Protein 2DO5 (pdb70)

GO terms:
  GO:0005681 spliceosomal complex (C, IDA)
  GO:0000398 mRNA splicing, via spliceosome (P, IC)
  GO:0005634 nucleus (C, IDA)
  GO:0005684 U2-type spliceosomal complex (C, IDA)
  GO:0005689 U12-type spliceosomal complex (C, IDA)
  GO:0071005 U2-type precatalytic spliceosome (C, IDA)
  GO:0071013 catalytic step 2 spliceosome (C, IDA)
  GO:0000398 mRNA splicing, via spliceosome (P, IDA)
  GO:0005634 nucleus (C, EXP)
  GO:0016607 nuclear speck (C, EXP)
  GO:0005515 protein binding (F, IPI)
  GO:0005681 spliceosomal complex (C, TAS)
  GO:0006397 mRNA processing (P, TAS)
  GO:0008380 RNA splicing (P, TAS)
  GO:0005654 nucleoplasm (C, TAS)
  GO:0016607 nuclear speck (C, IDA)
  GO:0003723 RNA binding (F, HDA)

Solvent-accessible surface area: 4590 Å² total; per-residue (Å²): 140,110,120,74,110,121,48,26,46,95,14,46,50,137,55,0,54,56,43,1,55,125,71,69,21,78,70,146,53,116,154,136,104,3,23,104,87,0,71,50,64,20,195,147,77,55,106,109,20,98,125,57,120,41,122,98,124,129

Radius of gyration: 12.17 Å; Cα contacts (8 Å, |Δi|>4): 30; chains: 1; bounding box: 21×37×29 Å

Structure (mmCIF, N/CA/C/O backbone):
data_2DO5
#
_entry.id   2DO5
#
loop_
_atom_site.group_PDB
_atom_site.id
_atom_site.type_symbol
_atom_site.label_atom_id
_atom_site.label_alt_id
_atom_site.label_comp_id
_atom_site.label_asym_id
_atom_site.label_entity_id
_atom_site.label_seq_id
_atom_site.pdbx_PDB_ins_code
_atom_site.Cartn_x
_atom_site.Cartn_y
_atom_site.Cartn_z
_atom_site.occupancy
_atom_site.B_iso_or_equiv
_atom_site.auth_seq_id
_atom_site.auth_comp_id
_atom_site.auth_asym_id
_atom_site.auth_atom_id
_atom_site.pdbx_PDB_model_num
ATOM 1 N N . GLY A 1 1 ? 1.878 29.431 -6.797 1.00 0.00 -6 GLY A N 1
ATOM 2 C CA . GLY A 1 1 ? 2.353 28.469 -7.775 1.00 0.00 -6 GLY A CA 1
ATOM 3 C C . GLY A 1 1 ? 3.162 27.352 -7.146 1.00 0.00 -6 GLY A C 1
ATOM 4 O O . GLY A 1 1 ? 4.327 27.541 -6.797 1.00 0.00 -6 GLY A O 1
ATOM 8 N N . SER A 1 2 ? 2.542 26.186 -6.998 1.00 0.00 -5 SER A N 1
ATOM 9 C CA . SER A 1 2 ? 3.209 25.036 -6.400 1.00 0.00 -5 SER A CA 1
ATOM 10 C C . SER A 1 2 ? 3.176 23.837 -7.344 1.00 0.00 -5 SER A C 1
ATOM 11 O O . SER A 1 2 ? 2.160 23.565 -7.983 1.00 0.00 -5 SER A O 1
ATOM 19 N N . SER A 1 3 ? 4.295 23.125 -7.425 1.00 0.00 -4 SER A N 1
ATOM 20 C CA . SER A 1 3 ? 4.396 21.957 -8.293 1.00 0.00 -4 SER A CA 1
ATOM 21 C C . SER A 1 3 ? 3.637 20.773 -7.702 1.00 0.00 -4 SER A C 1
ATOM 22 O O . SER A 1 3 ? 4.220 19.916 -7.040 1.00 0.00 -4 SER A O 1
ATOM 30 N N . GLY A 1 4 ? 2.331 20.734 -7.948 1.00 0.00 -3 GLY A N 1
ATOM 31 C CA . GLY A 1 4 ? 1.512 19.652 -7.433 1.00 0.00 -3 GLY A CA 1
ATOM 32 C C . GLY A 1 4 ? 1.307 18.546 -8.450 1.00 0.00 -3 GLY A C 1
ATOM 33 O O . GLY A 1 4 ? 0.740 18.773 -9.518 1.00 0.00 -3 GLY A O 1
ATOM 37 N N . SER A 1 5 ? 1.772 17.346 -8.118 1.00 0.00 -2 SER A N 1
ATOM 38 C CA . SER A 1 5 ? 1.642 16.201 -9.012 1.00 0.00 -2 SER A CA 1
ATOM 39 C C . SER A 1 5 ? 0.977 15.027 -8.299 1.00 0.00 -2 SER A C 1
ATOM 40 O O . SER A 1 5 ? 1.194 14.807 -7.108 1.00 0.00 -2 SER A O 1
ATOM 48 N N . SER A 1 6 ? 0.166 14.277 -9.038 1.00 0.00 -1 SER A N 1
ATOM 49 C CA . SER A 1 6 ? -0.534 13.127 -8.477 1.00 0.00 -1 SER A CA 1
ATOM 50 C C . SER A 1 6 ? 0.396 11.922 -8.373 1.00 0.00 -1 SER A C 1
ATOM 51 O O . SER A 1 6 ? 1.482 11.910 -8.951 1.00 0.00 -1 SER A O 1
ATOM 59 N N . GLY A 1 7 ? -0.040 10.909 -7.631 1.00 0.00 0 GLY A N 1
ATOM 60 C CA . GLY A 1 7 ? 0.765 9.713 -7.463 1.00 0.00 0 GLY A CA 1
ATOM 61 C C . GLY A 1 7 ? 0.792 9.229 -6.027 1.00 0.00 0 GLY A C 1
ATOM 62 O O . GLY A 1 7 ? 0.709 10.027 -5.094 1.00 0.00 0 GLY A O 1
ATOM 66 N N . TYR A 1 8 ? 0.906 7.917 -5.849 1.00 0.00 1 TYR A N 1
ATOM 67 C CA . TYR A 1 8 ? 0.940 7.328 -4.516 1.00 0.00 1 TYR A CA 1
ATOM 68 C C . TYR A 1 8 ? 2.373 7.028 -4.088 1.00 0.00 1 TYR A C 1
ATOM 69 O O . TYR A 1 8 ? 2.655 5.977 -3.514 1.00 0.00 1 TYR A O 1
ATOM 87 N N . GLY A 1 9 ? 3.276 7.962 -4.372 1.00 0.00 2 GLY A N 1
ATOM 88 C CA . GLY A 1 9 ? 4.670 7.781 -4.011 1.00 0.00 2 GLY A CA 1
ATOM 89 C C . GLY A 1 9 ? 4.995 8.359 -2.647 1.00 0.00 2 GLY A C 1
ATOM 90 O O . GLY A 1 9 ? 5.461 7.646 -1.759 1.00 0.00 2 GLY A O 1
ATOM 94 N N . ALA A 1 10 ? 4.749 9.654 -2.482 1.00 0.00 3 ALA A N 1
ATOM 95 C CA . ALA A 1 10 ? 5.018 10.327 -1.217 1.00 0.00 3 ALA A CA 1
ATOM 96 C C . ALA A 1 10 ? 4.634 9.446 -0.034 1.00 0.00 3 ALA A C 1
ATOM 97 O O . ALA A 1 10 ? 5.305 9.450 0.999 1.00 0.00 3 ALA A O 1
ATOM 104 N N . TRP A 1 11 ? 3.552 8.692 -0.190 1.00 0.00 4 TRP A N 1
ATOM 105 C CA . TRP A 1 11 ? 3.079 7.806 0.867 1.00 0.00 4 TRP A CA 1
ATOM 106 C C . TRP A 1 11 ? 4.228 6.990 1.448 1.00 0.00 4 TRP A C 1
ATOM 107 O O . TRP A 1 11 ? 5.352 7.039 0.948 1.00 0.00 4 TRP A O 1
ATOM 128 N N . ALA A 1 12 ? 3.940 6.239 2.506 1.00 0.00 5 ALA A N 1
ATOM 129 C CA . ALA A 1 12 ? 4.949 5.411 3.154 1.00 0.00 5 ALA A CA 1
ATOM 130 C C . ALA A 1 12 ? 4.508 3.952 3.210 1.00 0.00 5 ALA A C 1
ATOM 131 O O . ALA A 1 12 ? 3.317 3.657 3.295 1.00 0.00 5 ALA A O 1
ATOM 138 N N . ALA A 1 13 ? 5.477 3.043 3.162 1.00 0.00 6 ALA A N 1
ATOM 139 C CA . ALA A 1 13 ? 5.189 1.616 3.209 1.00 0.00 6 ALA A CA 1
ATOM 140 C C . ALA A 1 13 ? 4.031 1.321 4.156 1.00 0.00 6 ALA A C 1
ATOM 141 O O . ALA A 1 13 ? 3.116 0.570 3.817 1.00 0.00 6 ALA A O 1
ATOM 148 N N . GLN A 1 14 ? 4.078 1.915 5.344 1.00 0.00 7 GLN A N 1
ATOM 149 C CA . GLN A 1 14 ? 3.032 1.714 6.340 1.00 0.00 7 GLN A CA 1
ATOM 150 C C . GLN A 1 14 ? 1.678 2.170 5.808 1.00 0.00 7 GLN A C 1
ATOM 151 O O . GLN A 1 14 ? 0.706 1.415 5.829 1.00 0.00 7 GLN A O 1
ATOM 165 N N . GLU A 1 15 ? 1.622 3.410 5.331 1.00 0.00 8 GLU A N 1
ATOM 166 C CA . GLU A 1 15 ? 0.386 3.966 4.794 1.00 0.00 8 GLU A CA 1
ATOM 167 C C . GLU A 1 15 ? -0.178 3.075 3.691 1.00 0.00 8 GLU A C 1
ATOM 168 O O . GLU A 1 15 ? -1.286 2.550 3.807 1.00 0.00 8 GLU A O 1
ATOM 180 N N . LEU A 1 16 ? 0.592 2.910 2.621 1.00 0.00 9 LEU A N 1
ATOM 181 C CA . LEU A 1 16 ? 0.171 2.083 1.495 1.00 0.00 9 LEU A CA 1
ATOM 182 C C . LEU A 1 16 ? -0.343 0.729 1.976 1.00 0.00 9 LEU A C 1
ATOM 183 O O . LEU A 1 16 ? -1.448 0.315 1.627 1.00 0.00 9 LEU A O 1
ATOM 199 N N . GLN A 1 17 ? 0.466 0.047 2.780 1.00 0.00 10 GLN A N 1
ATOM 200 C CA . GLN A 1 17 ? 0.092 -1.259 3.310 1.00 0.00 10 GLN A CA 1
ATOM 201 C C . GLN A 1 17 ? -1.244 -1.188 4.041 1.00 0.00 10 GLN A C 1
ATOM 202 O O . GLN A 1 17 ? -2.118 -2.031 3.842 1.00 0.00 10 GLN A O 1
ATOM 216 N N . ALA A 1 18 ? -1.395 -0.176 4.890 1.00 0.00 11 ALA A N 1
ATOM 217 C CA . ALA A 1 18 ? -2.625 0.007 5.650 1.00 0.00 11 ALA A CA 1
ATOM 218 C C . ALA A 1 18 ? -3.846 -0.030 4.737 1.00 0.00 11 ALA A C 1
ATOM 219 O O . ALA A 1 18 ? -4.724 -0.880 4.890 1.00 0.00 11 ALA A O 1
ATOM 226 N N . LYS A 1 19 ? -3.896 0.897 3.786 1.00 0.00 12 LYS A N 1
ATOM 227 C CA . LYS A 1 19 ? -5.008 0.971 2.847 1.00 0.00 12 LYS A CA 1
ATOM 228 C C . LYS A 1 19 ? -5.296 -0.396 2.235 1.00 0.00 12 LYS A C 1
ATOM 229 O O . LYS A 1 19 ? -6.376 -0.957 2.423 1.00 0.00 12 LYS A O 1
ATOM 248 N N . LEU A 1 20 ? -4.323 -0.928 1.503 1.00 0.00 13 LEU A N 1
ATOM 249 C CA . LEU A 1 20 ? -4.471 -2.231 0.865 1.00 0.00 13 LEU A CA 1
ATOM 250 C C . LEU A 1 20 ? -5.224 -3.199 1.772 1.00 0.00 13 LEU A C 1
ATOM 251 O O . LEU A 1 20 ? -6.280 -3.715 1.406 1.00 0.00 13 LEU A O 1
ATOM 267 N N . ALA A 1 21 ? -4.674 -3.440 2.957 1.00 0.00 14 ALA A N 1
ATOM 268 C CA . ALA A 1 21 ? -5.296 -4.343 3.918 1.00 0.00 14 ALA A CA 1
ATOM 269 C C . ALA A 1 21 ? -6.679 -3.845 4.324 1.00 0.00 14 ALA A C 1
ATOM 270 O O . ALA A 1 21 ? -7.556 -4.636 4.668 1.00 0.00 14 ALA A O 1
ATOM 277 N N . GLU A 1 22 ? -6.865 -2.529 4.282 1.00 0.00 15 GLU A N 1
ATOM 278 C CA . GLU A 1 22 ? -8.141 -1.927 4.648 1.00 0.00 15 GLU A CA 1
ATOM 279 C C . GLU A 1 22 ? -9.246 -2.372 3.693 1.00 0.00 15 GLU A C 1
ATOM 280 O O . GLU A 1 22 ? -10.357 -2.690 4.118 1.00 0.00 15 GLU A O 1
ATOM 292 N N . ILE A 1 23 ? -8.932 -2.390 2.402 1.00 0.00 16 ILE A N 1
ATOM 293 C CA . ILE A 1 23 ? -9.897 -2.795 1.388 1.00 0.00 16 ILE A CA 1
ATOM 294 C C . ILE A 1 23 ? -9.974 -4.314 1.279 1.00 0.00 16 ILE A C 1
ATOM 295 O O . ILE A 1 23 ? -10.786 -4.853 0.528 1.00 0.00 16 ILE A O 1
ATOM 311 N N . GLY A 1 24 ? -9.124 -5.001 2.036 1.00 0.00 17 GLY A N 1
ATOM 312 C CA . GLY A 1 24 ? -9.113 -6.452 2.012 1.00 0.00 17 GLY A CA 1
ATOM 313 C C . GLY A 1 24 ? -8.117 -7.008 1.013 1.00 0.00 17 GLY A C 1
ATOM 314 O O . GLY A 1 24 ? -8.300 -8.106 0.490 1.00 0.00 17 GLY A O 1
ATOM 318 N N . ALA A 1 25 ? -7.061 -6.246 0.747 1.00 0.00 18 ALA A N 1
ATOM 319 C CA . ALA A 1 25 ? -6.032 -6.669 -0.195 1.00 0.00 18 ALA A CA 1
ATOM 320 C C . ALA A 1 25 ? -4.750 -7.063 0.532 1.00 0.00 18 ALA A C 1
ATOM 321 O O . ALA A 1 25 ? -4.440 -6.557 1.611 1.00 0.00 18 ALA A O 1
ATOM 328 N N . PRO A 1 26 ? -3.987 -7.986 -0.071 1.00 0.00 19 PRO A N 1
ATOM 329 C CA . PRO A 1 26 ? -2.726 -8.468 0.502 1.00 0.00 19 PRO A CA 1
ATOM 330 C C . PRO A 1 26 ? -1.634 -7.405 0.474 1.00 0.00 19 PRO A C 1
ATOM 331 O O . PRO A 1 26 ? -1.362 -6.807 -0.568 1.00 0.00 19 PRO A O 1
ATOM 342 N N . ILE A 1 27 ? -1.009 -7.174 1.624 1.00 0.00 20 ILE A N 1
ATOM 343 C CA . ILE A 1 27 ? 0.055 -6.184 1.729 1.00 0.00 20 ILE A CA 1
ATOM 344 C C . ILE A 1 27 ? 1.426 -6.829 1.552 1.00 0.00 20 ILE A C 1
ATOM 345 O O . ILE A 1 27 ? 2.388 -6.457 2.222 1.00 0.00 20 ILE A O 1
ATOM 361 N N . GLN A 1 28 ? 1.505 -7.796 0.644 1.00 0.00 21 GLN A N 1
ATOM 362 C CA . GLN A 1 28 ? 2.759 -8.492 0.377 1.00 0.00 21 GLN A CA 1
ATOM 363 C C . GLN A 1 28 ? 3.453 -7.912 -0.851 1.00 0.00 21 GLN A C 1
ATOM 364 O O . GLN A 1 28 ? 2.806 -7.584 -1.845 1.00 0.00 21 GLN A O 1
ATOM 378 N N . GLY A 1 29 ? 4.775 -7.790 -0.775 1.00 0.00 22 GLY A N 1
ATOM 379 C CA . GLY A 1 29 ? 5.534 -7.249 -1.887 1.00 0.00 22 GLY A CA 1
ATOM 380 C C . GLY A 1 29 ? 6.346 -6.030 -1.497 1.00 0.00 22 GLY A C 1
ATOM 381 O O . GLY A 1 29 ? 6.327 -5.607 -0.342 1.00 0.00 22 GLY A O 1
ATOM 385 N N . ASN A 1 30 ? 7.063 -5.464 -2.463 1.00 0.00 23 ASN A N 1
ATOM 386 C CA . ASN A 1 30 ? 7.887 -4.287 -2.213 1.00 0.00 23 ASN A CA 1
ATOM 387 C C . ASN A 1 30 ? 7.080 -3.007 -2.407 1.00 0.00 23 ASN A C 1
ATOM 388 O O . ASN A 1 30 ? 5.968 -3.036 -2.935 1.00 0.00 23 ASN A O 1
ATOM 399 N N . ARG A 1 31 ? 7.648 -1.885 -1.977 1.00 0.00 24 ARG A N 1
ATOM 400 C CA . ARG A 1 31 ? 6.982 -0.595 -2.102 1.00 0.00 24 ARG A CA 1
ATOM 401 C C . ARG A 1 31 ? 6.343 -0.444 -3.480 1.00 0.00 24 ARG A C 1
ATOM 402 O O . ARG A 1 31 ? 5.145 -0.191 -3.594 1.00 0.00 24 ARG A O 1
ATOM 423 N N . GLU A 1 32 ? 7.153 -0.602 -4.523 1.00 0.00 25 GLU A N 1
ATOM 424 C CA . GLU A 1 32 ? 6.666 -0.482 -5.892 1.00 0.00 25 GLU A CA 1
ATOM 425 C C . GLU A 1 32 ? 5.406 -1.318 -6.097 1.00 0.00 25 GLU A C 1
ATOM 426 O O . GLU A 1 32 ? 4.364 -0.799 -6.496 1.00 0.00 25 GLU A O 1
ATOM 438 N N . GLU A 1 33 ? 5.511 -2.614 -5.821 1.00 0.00 26 GLU A N 1
ATOM 439 C CA . GLU A 1 33 ? 4.380 -3.522 -5.976 1.00 0.00 26 GLU A CA 1
ATOM 440 C C . GLU A 1 33 ? 3.120 -2.933 -5.349 1.00 0.00 26 GLU A C 1
ATOM 441 O O . GLU A 1 33 ? 2.052 -2.928 -5.962 1.00 0.00 26 GLU A O 1
ATOM 453 N N . LEU A 1 34 ? 3.252 -2.437 -4.124 1.00 0.00 27 LEU A N 1
ATOM 454 C CA . LEU A 1 34 ? 2.125 -1.845 -3.412 1.00 0.00 27 LEU A CA 1
ATOM 455 C C . LEU A 1 34 ? 1.588 -0.627 -4.157 1.00 0.00 27 LEU A C 1
ATOM 456 O O . LEU A 1 34 ? 0.390 -0.523 -4.417 1.00 0.00 27 LEU A O 1
ATOM 472 N N . VAL A 1 35 ? 2.485 0.292 -4.500 1.00 0.00 28 VAL A N 1
ATOM 473 C CA . VAL A 1 35 ? 2.103 1.501 -5.219 1.00 0.00 28 VAL A CA 1
ATOM 474 C C . VAL A 1 35 ? 1.309 1.166 -6.477 1.00 0.00 28 VAL A C 1
ATOM 475 O O . VAL A 1 35 ? 0.176 1.614 -6.644 1.00 0.00 28 VAL A O 1
ATOM 488 N N . GLU A 1 36 ? 1.913 0.374 -7.358 1.00 0.00 29 GLU A N 1
ATOM 489 C CA . GLU A 1 36 ? 1.261 -0.021 -8.601 1.00 0.00 29 GLU A CA 1
ATOM 490 C C . GLU A 1 36 ? -0.139 -0.565 -8.332 1.00 0.00 29 GLU A C 1
ATOM 491 O O . GLU A 1 36 ? -1.091 -0.236 -9.040 1.00 0.00 29 GLU A O 1
ATOM 503 N N . ARG A 1 37 ? -0.256 -1.400 -7.305 1.00 0.00 30 ARG A N 1
ATOM 504 C CA . ARG A 1 37 ? -1.538 -1.992 -6.943 1.00 0.00 30 ARG A CA 1
ATOM 505 C C . ARG A 1 37 ? -2.603 -0.914 -6.766 1.00 0.00 30 ARG A C 1
ATOM 506 O O . ARG A 1 37 ? -3.592 -0.877 -7.499 1.00 0.00 30 ARG A O 1
ATOM 527 N N . LEU A 1 38 ? -2.395 -0.039 -5.788 1.00 0.00 31 LEU A N 1
ATOM 528 C CA . LEU A 1 38 ? -3.338 1.040 -5.514 1.00 0.00 31 LEU A CA 1
ATOM 529 C C . LEU A 1 38 ? -3.710 1.777 -6.796 1.00 0.00 31 LEU A C 1
ATOM 530 O O . LEU A 1 38 ? -4.882 2.068 -7.037 1.00 0.00 31 LEU A O 1
ATOM 546 N N . GLN A 1 39 ? -2.707 2.073 -7.616 1.00 0.00 32 GLN A N 1
ATOM 547 C CA . GLN A 1 39 ? -2.930 2.774 -8.874 1.00 0.00 32 GLN A CA 1
ATOM 548 C C . GLN A 1 39 ? -3.868 1.982 -9.779 1.00 0.00 32 GLN A C 1
ATOM 549 O O . GLN A 1 39 ? -4.771 2.545 -10.399 1.00 0.00 32 GLN A O 1
ATOM 563 N N . SER A 1 40 ? -3.649 0.673 -9.851 1.00 0.00 33 SER A N 1
ATOM 564 C CA . SER A 1 40 ? -4.472 -0.196 -10.684 1.00 0.00 33 SER A CA 1
ATOM 565 C C . SER A 1 40 ? -5.904 -0.252 -10.160 1.00 0.00 33 SER A C 1
ATOM 566 O O . SER A 1 40 ? -6.862 -0.148 -10.927 1.00 0.00 33 SER A O 1
ATOM 574 N N . TYR A 1 41 ? -6.042 -0.417 -8.849 1.00 0.00 34 TYR A N 1
ATOM 575 C CA . TYR A 1 41 ? -7.356 -0.490 -8.222 1.00 0.00 34 TYR A CA 1
ATOM 576 C C . TYR A 1 41 ? -8.187 0.746 -8.552 1.00 0.00 34 TYR A C 1
ATOM 577 O O . TYR A 1 41 ? -9.248 0.650 -9.170 1.00 0.00 34 TYR A O 1
ATOM 595 N N . THR A 1 42 ? -7.696 1.910 -8.136 1.00 0.00 35 THR A N 1
ATOM 596 C CA . THR A 1 42 ? -8.391 3.166 -8.386 1.00 0.00 35 THR A CA 1
ATOM 597 C C . THR A 1 42 ? -8.752 3.311 -9.860 1.00 0.00 35 THR A C 1
ATOM 598 O O . THR A 1 42 ? -9.852 3.749 -10.199 1.00 0.00 35 THR A O 1
ATOM 609 N N . ARG A 1 43 ? -7.820 2.940 -10.732 1.00 0.00 36 ARG A N 1
ATOM 610 C CA . ARG A 1 43 ? -8.041 3.030 -12.170 1.00 0.00 36 ARG A CA 1
ATOM 611 C C . ARG A 1 43 ? -9.190 2.124 -12.601 1.00 0.00 36 ARG A C 1
ATOM 612 O O . ARG A 1 43 ? -10.051 2.527 -13.383 1.00 0.00 36 ARG A O 1
ATOM 633 N N . GLN A 1 44 ? -9.196 0.898 -12.086 1.00 0.00 37 GLN A N 1
ATOM 634 C CA . GLN A 1 44 ? -10.239 -0.065 -12.419 1.00 0.00 37 GLN A CA 1
ATOM 635 C C . GLN A 1 44 ? -11.570 0.335 -11.791 1.00 0.00 37 GLN A C 1
ATOM 636 O O . GLN A 1 44 ? -12.528 0.662 -12.493 1.00 0.00 37 GLN A O 1
ATOM 650 N N . THR A 1 45 ? -11.624 0.306 -10.463 1.00 0.00 38 THR A N 1
ATOM 651 C CA . THR A 1 45 ? -12.838 0.664 -9.739 1.00 0.00 38 THR A CA 1
ATOM 652 C C . THR A 1 45 ? -13.258 2.097 -10.045 1.00 0.00 38 THR A C 1
ATOM 653 O O . THR A 1 45 ? -14.406 2.354 -10.403 1.00 0.00 38 THR A O 1
ATOM 664 N N . GLY A 1 46 ? -12.319 3.027 -9.901 1.00 0.00 39 GLY A N 1
ATOM 665 C CA . GLY A 1 46 ? -12.612 4.424 -10.167 1.00 0.00 39 GLY A CA 1
ATOM 666 C C . GLY A 1 46 ? -12.895 5.208 -8.901 1.00 0.00 39 GLY A C 1
ATOM 667 O O . GLY A 1 46 ? -13.613 6.207 -8.929 1.00 0.00 39 GLY A O 1
ATOM 671 N N . ILE A 1 47 ? -12.331 4.753 -7.787 1.00 0.00 40 ILE A N 1
ATOM 672 C CA . ILE A 1 47 ? -12.526 5.419 -6.505 1.00 0.00 40 ILE A CA 1
ATOM 673 C C . ILE A 1 47 ? -11.201 5.908 -5.931 1.00 0.00 40 ILE A C 1
ATOM 674 O O . ILE A 1 47 ? -10.501 5.169 -5.240 1.00 0.00 40 ILE A O 1
ATOM 690 N N . VAL A 1 48 ? -10.863 7.161 -6.222 1.00 0.00 41 VAL A N 1
ATOM 691 C CA . VAL A 1 48 ? -9.623 7.751 -5.733 1.00 0.00 41 VAL A CA 1
ATOM 692 C C . VAL A 1 48 ? -9.547 7.690 -4.211 1.00 0.00 41 VAL A C 1
ATOM 693 O O . VAL A 1 48 ? -10.552 7.870 -3.521 1.00 0.00 41 VAL A O 1
ATOM 706 N N . LEU A 1 49 ? -8.351 7.435 -3.693 1.00 0.00 42 LEU A N 1
ATOM 707 C CA . LEU A 1 49 ? -8.144 7.350 -2.252 1.00 0.00 42 LEU A CA 1
ATOM 708 C C . LEU A 1 49 ? -7.415 8.586 -1.733 1.00 0.00 42 LEU A C 1
ATOM 709 O O . LEU A 1 49 ? -6.795 9.320 -2.501 1.00 0.00 42 LEU A O 1
ATOM 725 N N . ASN A 1 50 ? -7.492 8.807 -0.425 1.00 0.00 43 ASN A N 1
ATOM 726 C CA . ASN A 1 50 ? -6.838 9.952 0.197 1.00 0.00 43 ASN A CA 1
ATOM 727 C C . ASN A 1 50 ? -6.029 9.521 1.416 1.00 0.00 43 ASN A C 1
ATOM 728 O O . ASN A 1 50 ? -6.455 8.658 2.183 1.00 0.00 43 ASN A O 1
ATOM 739 N N . ARG A 1 51 ? -4.859 10.129 1.588 1.00 0.00 44 ARG A N 1
ATOM 740 C CA . ARG A 1 51 ? -3.989 9.807 2.713 1.00 0.00 44 ARG A CA 1
ATOM 741 C C . ARG A 1 51 ? -4.798 9.644 3.996 1.00 0.00 44 ARG A C 1
ATOM 742 O O . ARG A 1 51 ? -5.797 10.328 4.220 1.00 0.00 44 ARG A O 1
ATOM 763 N N . PRO A 1 52 ? -4.358 8.717 4.860 1.00 0.00 45 PRO A N 1
ATOM 764 C CA . PRO A 1 52 ? -5.027 8.443 6.135 1.00 0.00 45 PRO A CA 1
ATOM 765 C C . PRO A 1 52 ? -4.867 9.586 7.131 1.00 0.00 45 PRO A C 1
ATOM 766 O O . PRO A 1 52 ? -4.006 10.451 6.965 1.00 0.00 45 PRO A O 1
ATOM 777 N N . SER A 1 53 ? -5.702 9.585 8.165 1.00 0.00 46 SER A N 1
ATOM 778 C CA . SER A 1 53 ? -5.655 10.625 9.186 1.00 0.00 46 SER A CA 1
ATOM 779 C C . SER A 1 53 ? -5.334 11.981 8.566 1.00 0.00 46 SER A C 1
ATOM 780 O O . SER A 1 53 ? -4.471 12.711 9.054 1.00 0.00 46 SER A O 1
ATOM 788 N N . GLY A 1 54 ? -6.034 12.312 7.486 1.00 0.00 47 GLY A N 1
ATOM 789 C CA . GLY A 1 54 ? -5.809 13.580 6.815 1.00 0.00 47 GLY A CA 1
ATOM 790 C C . GLY A 1 54 ? -6.900 14.591 7.107 1.00 0.00 47 GLY A C 1
ATOM 791 O O . GLY A 1 54 ? -6.856 15.314 8.103 1.00 0.00 47 GLY A O 1
ATOM 795 N N . PRO A 1 55 ? -7.906 14.654 6.222 1.00 0.00 48 PRO A N 1
ATOM 796 C CA . PRO A 1 55 ? -9.031 15.582 6.367 1.00 0.00 48 PRO A CA 1
ATOM 797 C C . PRO A 1 55 ? -9.946 15.207 7.529 1.00 0.00 48 PRO A C 1
ATOM 798 O O . PRO A 1 55 ? -10.902 14.452 7.359 1.00 0.00 48 PRO A O 1
ATOM 809 N N . SER A 1 56 ? -9.645 15.741 8.708 1.00 0.00 49 SER A N 1
ATOM 810 C CA . SER A 1 56 ? -10.439 15.460 9.899 1.00 0.00 49 SER A CA 1
ATOM 811 C C . SER A 1 56 ? -10.204 16.519 10.971 1.00 0.00 49 SER A C 1
ATOM 812 O O . SER A 1 56 ? -9.144 17.143 11.021 1.00 0.00 49 SER A O 1
ATOM 820 N N . SER A 1 57 ? -11.201 16.716 11.828 1.00 0.00 50 SER A N 1
ATOM 821 C CA . SER A 1 57 ? -11.106 17.702 12.898 1.00 0.00 50 SER A CA 1
ATOM 822 C C . SER A 1 57 ? -11.617 17.126 14.215 1.00 0.00 50 SER A C 1
ATOM 823 O O . SER A 1 57 ? -12.607 16.395 14.243 1.00 0.00 50 SER A O 1
ATOM 831 N N . GLY A 1 58 ? -10.934 17.461 15.305 1.00 0.00 51 GLY A N 1
ATOM 832 C CA . GLY A 1 58 ? -11.333 16.969 16.611 1.00 0.00 51 GLY A CA 1
ATOM 833 C C . GLY A 1 58 ? -10.273 17.207 17.669 1.00 0.00 51 GLY A C 1
ATOM 834 O O . GLY A 1 58 ? -10.164 16.446 18.629 1.00 0.00 51 GLY A O 1
ATOM 838 N N . GLY A 1 1 ? -8.682 16.906 -5.153 1.00 0.00 -6 GLY A N 2
ATOM 839 C CA . GLY A 1 1 ? -7.296 16.538 -4.933 1.00 0.00 -6 GLY A CA 2
ATOM 840 C C . GLY A 1 1 ? -6.433 16.771 -6.157 1.00 0.00 -6 GLY A C 2
ATOM 841 O O . GLY A 1 1 ? -6.739 17.626 -6.988 1.00 0.00 -6 GLY A O 2
ATOM 845 N N . SER A 1 2 ? -5.349 16.009 -6.269 1.00 0.00 -5 SER A N 2
ATOM 846 C CA . SER A 1 2 ? -4.436 16.140 -7.398 1.00 0.00 -5 SER A CA 2
ATOM 847 C C . SER A 1 2 ? -3.482 14.951 -7.465 1.00 0.00 -5 SER A C 2
ATOM 848 O O . SER A 1 2 ? -2.824 14.612 -6.482 1.00 0.00 -5 SER A O 2
ATOM 856 N N . SER A 1 3 ? -3.413 14.322 -8.634 1.00 0.00 -4 SER A N 2
ATOM 857 C CA . SER A 1 3 ? -2.543 13.168 -8.831 1.00 0.00 -4 SER A CA 2
ATOM 858 C C . SER A 1 3 ? -1.086 13.535 -8.569 1.00 0.00 -4 SER A C 2
ATOM 859 O O . SER A 1 3 ? -0.540 14.444 -9.195 1.00 0.00 -4 SER A O 2
ATOM 867 N N . GLY A 1 4 ? -0.460 12.822 -7.638 1.00 0.00 -3 GLY A N 2
ATOM 868 C CA . GLY A 1 4 ? 0.928 13.087 -7.308 1.00 0.00 -3 GLY A CA 2
ATOM 869 C C . GLY A 1 4 ? 1.860 12.837 -8.477 1.00 0.00 -3 GLY A C 2
ATOM 870 O O . GLY A 1 4 ? 1.434 12.850 -9.632 1.00 0.00 -3 GLY A O 2
ATOM 874 N N . SER A 1 5 ? 3.135 12.611 -8.178 1.00 0.00 -2 SER A N 2
ATOM 875 C CA . SER A 1 5 ? 4.131 12.363 -9.214 1.00 0.00 -2 SER A CA 2
ATOM 876 C C . SER A 1 5 ? 3.976 10.959 -9.791 1.00 0.00 -2 SER A C 2
ATOM 877 O O . SER A 1 5 ? 3.981 10.771 -11.007 1.00 0.00 -2 SER A O 2
ATOM 885 N N . SER A 1 6 ? 3.840 9.975 -8.907 1.00 0.00 -1 SER A N 2
ATOM 886 C CA . SER A 1 6 ? 3.688 8.586 -9.327 1.00 0.00 -1 SER A CA 2
ATOM 887 C C . SER A 1 6 ? 2.489 7.940 -8.641 1.00 0.00 -1 SER A C 2
ATOM 888 O O . SER A 1 6 ? 2.539 6.776 -8.244 1.00 0.00 -1 SER A O 2
ATOM 896 N N . GLY A 1 7 ? 1.409 8.704 -8.505 1.00 0.00 0 GLY A N 2
ATOM 897 C CA . GLY A 1 7 ? 0.212 8.190 -7.867 1.00 0.00 0 GLY A CA 2
ATOM 898 C C . GLY A 1 7 ? 0.327 8.162 -6.355 1.00 0.00 0 GLY A C 2
ATOM 899 O O . GLY A 1 7 ? -0.017 9.134 -5.682 1.00 0.00 0 GLY A O 2
ATOM 903 N N . TYR A 1 8 ? 0.809 7.046 -5.821 1.00 0.00 1 TYR A N 2
ATOM 904 C CA . TYR A 1 8 ? 0.964 6.894 -4.379 1.00 0.00 1 TYR A CA 2
ATOM 905 C C . TYR A 1 8 ? 2.418 6.610 -4.014 1.00 0.00 1 TYR A C 2
ATOM 906 O O . TYR A 1 8 ? 2.706 5.734 -3.200 1.00 0.00 1 TYR A O 2
ATOM 924 N N . GLY A 1 9 ? 3.332 7.359 -4.625 1.00 0.00 2 GLY A N 2
ATOM 925 C CA . GLY A 1 9 ? 4.745 7.174 -4.352 1.00 0.00 2 GLY A CA 2
ATOM 926 C C . GLY A 1 9 ? 5.164 7.779 -3.027 1.00 0.00 2 GLY A C 2
ATOM 927 O O . GLY A 1 9 ? 5.836 7.131 -2.225 1.00 0.00 2 GLY A O 2
ATOM 931 N N . ALA A 1 10 ? 4.767 9.027 -2.796 1.00 0.00 3 ALA A N 2
ATOM 932 C CA . ALA A 1 10 ? 5.106 9.719 -1.559 1.00 0.00 3 ALA A CA 2
ATOM 933 C C . ALA A 1 10 ? 4.693 8.900 -0.340 1.00 0.00 3 ALA A C 2
ATOM 934 O O . ALA A 1 10 ? 5.329 8.970 0.711 1.00 0.00 3 ALA A O 2
ATOM 941 N N . TRP A 1 11 ? 3.625 8.124 -0.489 1.00 0.00 4 TRP A N 2
ATOM 942 C CA . TRP A 1 11 ? 3.127 7.292 0.600 1.00 0.00 4 TRP A CA 2
ATOM 943 C C . TRP A 1 11 ? 4.236 6.406 1.159 1.00 0.00 4 TRP A C 2
ATOM 944 O O . TRP A 1 11 ? 5.190 6.074 0.456 1.00 0.00 4 TRP A O 2
ATOM 965 N N . ALA A 1 12 ? 4.102 6.027 2.425 1.00 0.00 5 ALA A N 2
ATOM 966 C CA . ALA A 1 12 ? 5.092 5.178 3.077 1.00 0.00 5 ALA A CA 2
ATOM 967 C C . ALA A 1 12 ? 4.594 3.741 3.188 1.00 0.00 5 ALA A C 2
ATOM 968 O O . ALA A 1 12 ? 3.390 3.487 3.160 1.00 0.00 5 ALA A O 2
ATOM 975 N N . ALA A 1 13 ? 5.528 2.804 3.313 1.00 0.00 6 ALA A N 2
ATOM 976 C CA . ALA A 1 13 ? 5.184 1.393 3.430 1.00 0.00 6 ALA A CA 2
ATOM 977 C C . ALA A 1 13 ? 3.961 1.198 4.320 1.00 0.00 6 ALA A C 2
ATOM 978 O O . ALA A 1 13 ? 3.043 0.455 3.973 1.00 0.00 6 ALA A O 2
ATOM 985 N N . GLN A 1 14 ? 3.957 1.868 5.467 1.00 0.00 7 GLN A N 2
ATOM 986 C CA . GLN A 1 14 ? 2.847 1.766 6.407 1.00 0.00 7 GLN A CA 2
ATOM 987 C C . GLN A 1 14 ? 1.540 2.207 5.756 1.00 0.00 7 GLN A C 2
ATOM 988 O O . GLN A 1 14 ? 0.570 1.452 5.718 1.00 0.00 7 GLN A O 2
ATOM 1002 N N . GLU A 1 15 ? 1.524 3.434 5.245 1.00 0.00 8 GLU A N 2
ATOM 1003 C CA . GLU A 1 15 ? 0.335 3.975 4.596 1.00 0.00 8 GLU A CA 2
ATOM 1004 C C . GLU A 1 15 ? -0.196 3.009 3.541 1.00 0.00 8 GLU A C 2
ATOM 1005 O O . GLU A 1 15 ? -1.345 2.572 3.606 1.00 0.00 8 GLU A O 2
ATOM 1017 N N . LEU A 1 16 ? 0.649 2.681 2.569 1.00 0.00 9 LEU A N 2
ATOM 1018 C CA . LEU A 1 16 ? 0.265 1.767 1.499 1.00 0.00 9 LEU A CA 2
ATOM 1019 C C . LEU A 1 16 ? -0.325 0.481 2.066 1.00 0.00 9 LEU A C 2
ATOM 1020 O O . LEU A 1 16 ? -1.454 0.111 1.745 1.00 0.00 9 LEU A O 2
ATOM 1036 N N . GLN A 1 17 ? 0.445 -0.195 2.913 1.00 0.00 10 GLN A N 2
ATOM 1037 C CA . GLN A 1 17 ? -0.004 -1.439 3.526 1.00 0.00 10 GLN A CA 2
ATOM 1038 C C . GLN A 1 17 ? -1.367 -1.260 4.186 1.00 0.00 10 GLN A C 2
ATOM 1039 O O . GLN A 1 17 ? -2.255 -2.099 4.036 1.00 0.00 10 GLN A O 2
ATOM 1053 N N . ALA A 1 18 ? -1.525 -0.162 4.918 1.00 0.00 11 ALA A N 2
ATOM 1054 C CA . ALA A 1 18 ? -2.781 0.128 5.599 1.00 0.00 11 ALA A CA 2
ATOM 1055 C C . ALA A 1 18 ? -3.959 0.055 4.633 1.00 0.00 11 ALA A C 2
ATOM 1056 O O . ALA A 1 18 ? -4.786 -0.854 4.713 1.00 0.00 11 ALA A O 2
ATOM 1063 N N . LYS A 1 19 ? -4.031 1.019 3.722 1.00 0.00 12 LYS A N 2
ATOM 1064 C CA . LYS A 1 19 ? -5.107 1.065 2.739 1.00 0.00 12 LYS A CA 2
ATOM 1065 C C . LYS A 1 19 ? -5.342 -0.310 2.124 1.00 0.00 12 LYS A C 2
ATOM 1066 O O . LYS A 1 19 ? -6.445 -0.854 2.194 1.00 0.00 12 LYS A O 2
ATOM 1085 N N . LEU A 1 20 ? -4.298 -0.870 1.523 1.00 0.00 13 LEU A N 2
ATOM 1086 C CA . LEU A 1 20 ? -4.390 -2.184 0.896 1.00 0.00 13 LEU A CA 2
ATOM 1087 C C . LEU A 1 20 ? -5.169 -3.155 1.778 1.00 0.00 13 LEU A C 2
ATOM 1088 O O . LEU A 1 20 ? -6.227 -3.648 1.389 1.00 0.00 13 LEU A O 2
ATOM 1104 N N . ALA A 1 21 ? -4.639 -3.422 2.967 1.00 0.00 14 ALA A N 2
ATOM 1105 C CA . ALA A 1 21 ? -5.287 -4.330 3.905 1.00 0.00 14 ALA A CA 2
ATOM 1106 C C . ALA A 1 21 ? -6.666 -3.816 4.303 1.00 0.00 14 ALA A C 2
ATOM 1107 O O . ALA A 1 21 ? -7.535 -4.590 4.703 1.00 0.00 14 ALA A O 2
ATOM 1114 N N . GLU A 1 22 ? -6.860 -2.505 4.189 1.00 0.00 15 GLU A N 2
ATOM 1115 C CA . GLU A 1 22 ? -8.134 -1.889 4.539 1.00 0.00 15 GLU A CA 2
ATOM 1116 C C . GLU A 1 22 ? -9.241 -2.356 3.597 1.00 0.00 15 GLU A C 2
ATOM 1117 O O . GLU A 1 22 ? -10.337 -2.706 4.036 1.00 0.00 15 GLU A O 2
ATOM 1129 N N . ILE A 1 23 ? -8.945 -2.358 2.301 1.00 0.00 16 ILE A N 2
ATOM 1130 C CA . ILE A 1 23 ? -9.914 -2.781 1.298 1.00 0.00 16 ILE A CA 2
ATOM 1131 C C . ILE A 1 23 ? -9.957 -4.301 1.183 1.00 0.00 16 ILE A C 2
ATOM 1132 O O . ILE A 1 23 ? -10.626 -4.850 0.308 1.00 0.00 16 ILE A O 2
ATOM 1148 N N . GLY A 1 24 ? -9.238 -4.978 2.074 1.00 0.00 17 GLY A N 2
ATOM 1149 C CA . GLY A 1 24 ? -9.209 -6.428 2.057 1.00 0.00 17 GLY A CA 2
ATOM 1150 C C . GLY A 1 24 ? -8.218 -6.976 1.050 1.00 0.00 17 GLY A C 2
ATOM 1151 O O . GLY A 1 24 ? -8.435 -8.040 0.470 1.00 0.00 17 GLY A O 2
ATOM 1155 N N . ALA A 1 25 ? -7.127 -6.248 0.839 1.00 0.00 18 ALA A N 2
ATOM 1156 C CA . ALA A 1 25 ? -6.098 -6.667 -0.105 1.00 0.00 18 ALA A CA 2
ATOM 1157 C C . ALA A 1 25 ? -4.826 -7.089 0.622 1.00 0.00 18 ALA A C 2
ATOM 1158 O O . ALA A 1 25 ? -4.541 -6.646 1.735 1.00 0.00 18 ALA A O 2
ATOM 1165 N N . PRO A 1 26 ? -4.041 -7.968 -0.020 1.00 0.00 19 PRO A N 2
ATOM 1166 C CA . PRO A 1 26 ? -2.785 -8.469 0.547 1.00 0.00 19 PRO A CA 2
ATOM 1167 C C . PRO A 1 26 ? -1.705 -7.395 0.603 1.00 0.00 19 PRO A C 2
ATOM 1168 O O . PRO A 1 26 ? -1.536 -6.621 -0.340 1.00 0.00 19 PRO A O 2
ATOM 1179 N N . ILE A 1 27 ? -0.976 -7.353 1.713 1.00 0.00 20 ILE A N 2
ATOM 1180 C CA . ILE A 1 27 ? 0.090 -6.374 1.891 1.00 0.00 20 ILE A CA 2
ATOM 1181 C C . ILE A 1 27 ? 1.459 -7.003 1.656 1.00 0.00 20 ILE A C 2
ATOM 1182 O O . ILE A 1 27 ? 2.393 -6.783 2.426 1.00 0.00 20 ILE A O 2
ATOM 1198 N N . GLN A 1 28 ? 1.569 -7.785 0.587 1.00 0.00 21 GLN A N 2
ATOM 1199 C CA . GLN A 1 28 ? 2.825 -8.446 0.251 1.00 0.00 21 GLN A CA 2
ATOM 1200 C C . GLN A 1 28 ? 3.495 -7.768 -0.940 1.00 0.00 21 GLN A C 2
ATOM 1201 O O . GLN A 1 28 ? 2.843 -7.071 -1.717 1.00 0.00 21 GLN A O 2
ATOM 1215 N N . GLY A 1 29 ? 4.800 -7.978 -1.078 1.00 0.00 22 GLY A N 2
ATOM 1216 C CA . GLY A 1 29 ? 5.536 -7.380 -2.176 1.00 0.00 22 GLY A CA 2
ATOM 1217 C C . GLY A 1 29 ? 6.375 -6.196 -1.736 1.00 0.00 22 GLY A C 2
ATOM 1218 O O . GLY A 1 29 ? 6.466 -5.900 -0.545 1.00 0.00 22 GLY A O 2
ATOM 1222 N N . ASN A 1 30 ? 6.992 -5.519 -2.699 1.00 0.00 23 ASN A N 2
ATOM 1223 C CA . ASN A 1 30 ? 7.830 -4.363 -2.404 1.00 0.00 23 ASN A CA 2
ATOM 1224 C C . ASN A 1 30 ? 7.057 -3.064 -2.608 1.00 0.00 23 ASN A C 2
ATOM 1225 O O . ASN A 1 30 ? 5.907 -3.077 -3.048 1.00 0.00 23 ASN A O 2
ATOM 1236 N N . ARG A 1 31 ? 7.695 -1.944 -2.284 1.00 0.00 24 ARG A N 2
ATOM 1237 C CA . ARG A 1 31 ? 7.067 -0.637 -2.431 1.00 0.00 24 ARG A CA 2
ATOM 1238 C C . ARG A 1 31 ? 6.454 -0.481 -3.819 1.00 0.00 24 ARG A C 2
ATOM 1239 O O . ARG A 1 31 ? 5.256 -0.232 -3.954 1.00 0.00 24 ARG A O 2
ATOM 1260 N N . GLU A 1 32 ? 7.284 -0.629 -4.847 1.00 0.00 25 GLU A N 2
ATOM 1261 C CA . GLU A 1 32 ? 6.822 -0.503 -6.225 1.00 0.00 25 GLU A CA 2
ATOM 1262 C C . GLU A 1 32 ? 5.533 -1.290 -6.441 1.00 0.00 25 GLU A C 2
ATOM 1263 O O . GLU A 1 32 ? 4.623 -0.832 -7.130 1.00 0.00 25 GLU A O 2
ATOM 1275 N N . GLU A 1 33 ? 5.465 -2.478 -5.847 1.00 0.00 26 GLU A N 2
ATOM 1276 C CA . GLU A 1 33 ? 4.288 -3.329 -5.976 1.00 0.00 26 GLU A CA 2
ATOM 1277 C C . GLU A 1 33 ? 3.082 -2.699 -5.285 1.00 0.00 26 GLU A C 2
ATOM 1278 O O . GLU A 1 33 ? 1.995 -2.621 -5.858 1.00 0.00 26 GLU A O 2
ATOM 1290 N N . LEU A 1 34 ? 3.283 -2.250 -4.051 1.00 0.00 27 LEU A N 2
ATOM 1291 C CA . LEU A 1 34 ? 2.212 -1.626 -3.280 1.00 0.00 27 LEU A CA 2
ATOM 1292 C C . LEU A 1 34 ? 1.651 -0.411 -4.012 1.00 0.00 27 LEU A C 2
ATOM 1293 O O . LEU A 1 34 ? 0.436 -0.245 -4.121 1.00 0.00 27 LEU A O 2
ATOM 1309 N N . VAL A 1 35 ? 2.544 0.435 -4.515 1.00 0.00 28 VAL A N 2
ATOM 1310 C CA . VAL A 1 35 ? 2.139 1.633 -5.240 1.00 0.00 28 VAL A CA 2
ATOM 1311 C C . VAL A 1 35 ? 1.364 1.275 -6.503 1.00 0.00 28 VAL A C 2
ATOM 1312 O O . VAL A 1 35 ? 0.258 1.766 -6.724 1.00 0.00 28 VAL A O 2
ATOM 1325 N N . GLU A 1 36 ? 1.953 0.416 -7.329 1.00 0.00 29 GLU A N 2
ATOM 1326 C CA . GLU A 1 36 ? 1.318 -0.007 -8.571 1.00 0.00 29 GLU A CA 2
ATOM 1327 C C . GLU A 1 36 ? -0.062 -0.602 -8.301 1.00 0.00 29 GLU A C 2
ATOM 1328 O O . GLU A 1 36 ? -1.021 -0.325 -9.022 1.00 0.00 29 GLU A O 2
ATOM 1340 N N . ARG A 1 37 ? -0.153 -1.421 -7.259 1.00 0.00 30 ARG A N 2
ATOM 1341 C CA . ARG A 1 37 ? -1.413 -2.057 -6.894 1.00 0.00 30 ARG A CA 2
ATOM 1342 C C . ARG A 1 37 ? -2.494 -1.012 -6.636 1.00 0.00 30 ARG A C 2
ATOM 1343 O O . ARG A 1 37 ? -3.547 -1.021 -7.275 1.00 0.00 30 ARG A O 2
ATOM 1364 N N . LEU A 1 38 ? -2.228 -0.112 -5.696 1.00 0.00 31 LEU A N 2
ATOM 1365 C CA . LEU A 1 38 ? -3.178 0.941 -5.352 1.00 0.00 31 LEU A CA 2
ATOM 1366 C C . LEU A 1 38 ? -3.590 1.728 -6.592 1.00 0.00 31 LEU A C 2
ATOM 1367 O O . LEU A 1 38 ? -4.743 2.136 -6.724 1.00 0.00 31 LEU A O 2
ATOM 1383 N N . GLN A 1 39 ? -2.639 1.935 -7.498 1.00 0.00 32 GLN A N 2
ATOM 1384 C CA . GLN A 1 39 ? -2.905 2.673 -8.727 1.00 0.00 32 GLN A CA 2
ATOM 1385 C C . GLN A 1 39 ? -3.880 1.911 -9.619 1.00 0.00 32 GLN A C 2
ATOM 1386 O O . GLN A 1 39 ? -4.764 2.504 -10.237 1.00 0.00 32 GLN A O 2
ATOM 1400 N N . SER A 1 40 ? -3.712 0.594 -9.682 1.00 0.00 33 SER A N 2
ATOM 1401 C CA . SER A 1 40 ? -4.574 -0.248 -10.502 1.00 0.00 33 SER A CA 2
ATOM 1402 C C . SER A 1 40 ? -6.023 -0.165 -10.030 1.00 0.00 33 SER A C 2
ATOM 1403 O O . SER A 1 40 ? -6.941 -0.002 -10.834 1.00 0.00 33 SER A O 2
ATOM 1411 N N . TYR A 1 41 ? -6.219 -0.277 -8.721 1.00 0.00 34 TYR A N 2
ATOM 1412 C CA . TYR A 1 41 ? -7.555 -0.216 -8.141 1.00 0.00 34 TYR A CA 2
ATOM 1413 C C . TYR A 1 41 ? -8.206 1.137 -8.411 1.00 0.00 34 TYR A C 2
ATOM 1414 O O . TYR A 1 41 ? -9.262 1.218 -9.039 1.00 0.00 34 TYR A O 2
ATOM 1432 N N . THR A 1 42 ? -7.567 2.200 -7.932 1.00 0.00 35 THR A N 2
ATOM 1433 C CA . THR A 1 42 ? -8.082 3.550 -8.121 1.00 0.00 35 THR A CA 2
ATOM 1434 C C . THR A 1 42 ? -8.539 3.768 -9.558 1.00 0.00 35 THR A C 2
ATOM 1435 O O . THR A 1 42 ? -9.620 4.306 -9.801 1.00 0.00 35 THR A O 2
ATOM 1446 N N . ARG A 1 43 ? -7.711 3.347 -10.509 1.00 0.00 36 ARG A N 2
ATOM 1447 C CA . ARG A 1 43 ? -8.031 3.498 -11.923 1.00 0.00 36 ARG A CA 2
ATOM 1448 C C . ARG A 1 43 ? -9.233 2.638 -12.303 1.00 0.00 36 ARG A C 2
ATOM 1449 O O . ARG A 1 43 ? -10.210 3.133 -12.864 1.00 0.00 36 ARG A O 2
ATOM 1470 N N . GLN A 1 44 ? -9.153 1.348 -11.992 1.00 0.00 37 GLN A N 2
ATOM 1471 C CA . GLN A 1 44 ? -10.234 0.419 -12.302 1.00 0.00 37 GLN A CA 2
ATOM 1472 C C . GLN A 1 44 ? -11.551 0.895 -11.698 1.00 0.00 37 GLN A C 2
ATOM 1473 O O . GLN A 1 44 ? -12.494 1.225 -12.417 1.00 0.00 37 GLN A O 2
ATOM 1487 N N . THR A 1 45 ? -11.609 0.929 -10.370 1.00 0.00 38 THR A N 2
ATOM 1488 C CA . THR A 1 45 ? -12.810 1.363 -9.668 1.00 0.00 38 THR A CA 2
ATOM 1489 C C . THR A 1 45 ? -13.080 2.845 -9.904 1.00 0.00 38 THR A C 2
ATOM 1490 O O . THR A 1 45 ? -14.229 3.263 -10.040 1.00 0.00 38 THR A O 2
ATOM 1501 N N . GLY A 1 46 ? -12.012 3.635 -9.952 1.00 0.00 39 GLY A N 2
ATOM 1502 C CA . GLY A 1 46 ? -12.155 5.063 -10.172 1.00 0.00 39 GLY A CA 2
ATOM 1503 C C . GLY A 1 46 ? -12.179 5.850 -8.877 1.00 0.00 39 GLY A C 2
ATOM 1504 O O . GLY A 1 46 ? -11.923 7.054 -8.870 1.00 0.00 39 GLY A O 2
ATOM 1508 N N . ILE A 1 47 ? -12.489 5.169 -7.778 1.00 0.00 40 ILE A N 2
ATOM 1509 C CA . ILE A 1 47 ? -12.546 5.813 -6.472 1.00 0.00 40 ILE A CA 2
ATOM 1510 C C . ILE A 1 47 ? -11.168 6.304 -6.041 1.00 0.00 40 ILE A C 2
ATOM 1511 O O . ILE A 1 47 ? -10.199 5.544 -6.037 1.00 0.00 40 ILE A O 2
ATOM 1527 N N . VAL A 1 48 ? -11.088 7.580 -5.675 1.00 0.00 41 VAL A N 2
ATOM 1528 C CA . VAL A 1 48 ? -9.830 8.172 -5.238 1.00 0.00 41 VAL A CA 2
ATOM 1529 C C . VAL A 1 48 ? -9.543 7.839 -3.779 1.00 0.00 41 VAL A C 2
ATOM 1530 O O . VAL A 1 48 ? -10.439 7.873 -2.935 1.00 0.00 41 VAL A O 2
ATOM 1543 N N . LEU A 1 49 ? -8.287 7.518 -3.487 1.00 0.00 42 LEU A N 2
ATOM 1544 C CA . LEU A 1 49 ? -7.880 7.179 -2.128 1.00 0.00 42 LEU A CA 2
ATOM 1545 C C . LEU A 1 49 ? -7.054 8.303 -1.510 1.00 0.00 42 LEU A C 2
ATOM 1546 O O . LEU A 1 49 ? -5.869 8.448 -1.804 1.00 0.00 42 LEU A O 2
ATOM 1562 N N . ASN A 1 50 ? -7.689 9.093 -0.650 1.00 0.00 43 ASN A N 2
ATOM 1563 C CA . ASN A 1 50 ? -7.013 10.203 0.010 1.00 0.00 43 ASN A CA 2
ATOM 1564 C C . ASN A 1 50 ? -6.227 9.716 1.225 1.00 0.00 43 ASN A C 2
ATOM 1565 O O . ASN A 1 50 ? -6.614 8.748 1.879 1.00 0.00 43 ASN A O 2
ATOM 1576 N N . ARG A 1 51 ? -5.123 10.395 1.519 1.00 0.00 44 ARG A N 2
ATOM 1577 C CA . ARG A 1 51 ? -4.283 10.031 2.654 1.00 0.00 44 ARG A CA 2
ATOM 1578 C C . ARG A 1 51 ? -5.029 10.236 3.970 1.00 0.00 44 ARG A C 2
ATOM 1579 O O . ARG A 1 51 ? -5.859 11.134 4.108 1.00 0.00 44 ARG A O 2
ATOM 1600 N N . PRO A 1 52 ? -4.726 9.383 4.960 1.00 0.00 45 PRO A N 2
ATOM 1601 C CA . PRO A 1 52 ? -5.356 9.450 6.282 1.00 0.00 45 PRO A CA 2
ATOM 1602 C C . PRO A 1 52 ? -4.916 10.678 7.072 1.00 0.00 45 PRO A C 2
ATOM 1603 O O . PRO A 1 52 ? -5.583 11.088 8.023 1.00 0.00 45 PRO A O 2
ATOM 1614 N N . SER A 1 53 ? -3.790 11.261 6.673 1.00 0.00 46 SER A N 2
ATOM 1615 C CA . SER A 1 53 ? -3.259 12.440 7.347 1.00 0.00 46 SER A CA 2
ATOM 1616 C C . SER A 1 53 ? -4.298 13.557 7.386 1.00 0.00 46 SER A C 2
ATOM 1617 O O . SER A 1 53 ? -4.845 13.875 8.441 1.00 0.00 46 SER A O 2
ATOM 1625 N N . GLY A 1 54 ? -4.564 14.149 6.225 1.00 0.00 47 GLY A N 2
ATOM 1626 C CA . GLY A 1 54 ? -5.536 15.224 6.147 1.00 0.00 47 GLY A CA 2
ATOM 1627 C C . GLY A 1 54 ? -4.997 16.441 5.421 1.00 0.00 47 GLY A C 2
ATOM 1628 O O . GLY A 1 54 ? -4.564 17.416 6.035 1.00 0.00 47 GLY A O 2
ATOM 1632 N N . PRO A 1 55 ? -5.020 16.393 4.081 1.00 0.00 48 PRO A N 2
ATOM 1633 C CA . PRO A 1 55 ? -4.532 17.491 3.241 1.00 0.00 48 PRO A CA 2
ATOM 1634 C C . PRO A 1 55 ? -5.435 18.718 3.309 1.00 0.00 48 PRO A C 2
ATOM 1635 O O . PRO A 1 55 ? -6.659 18.605 3.233 1.00 0.00 48 PRO A O 2
ATOM 1646 N N . SER A 1 56 ? -4.824 19.889 3.453 1.00 0.00 49 SER A N 2
ATOM 1647 C CA . SER A 1 56 ? -5.574 21.137 3.535 1.00 0.00 49 SER A CA 2
ATOM 1648 C C . SER A 1 56 ? -6.524 21.279 2.350 1.00 0.00 49 SER A C 2
ATOM 1649 O O . SER A 1 56 ? -6.559 20.427 1.462 1.00 0.00 49 SER A O 2
ATOM 1657 N N . SER A 1 57 ? -7.295 22.362 2.343 1.00 0.00 50 SER A N 2
ATOM 1658 C CA . SER A 1 57 ? -8.249 22.615 1.270 1.00 0.00 50 SER A CA 2
ATOM 1659 C C . SER A 1 57 ? -7.529 22.839 -0.056 1.00 0.00 50 SER A C 2
ATOM 1660 O O . SER A 1 57 ? -7.961 22.353 -1.100 1.00 0.00 50 SER A O 2
ATOM 1668 N N . GLY A 1 58 ? -6.427 23.581 -0.005 1.00 0.00 51 GLY A N 2
ATOM 1669 C CA . GLY A 1 58 ? -5.663 23.858 -1.208 1.00 0.00 51 GLY A CA 2
ATOM 1670 C C . GLY A 1 58 ? -6.015 25.199 -1.822 1.00 0.00 51 GLY A C 2
ATOM 1671 O O . GLY A 1 58 ? -5.208 26.128 -1.804 1.00 0.00 51 GLY A O 2
ATOM 1675 N N . GLY A 1 1 ? -11.533 19.389 -6.076 1.00 0.00 -6 GLY A N 3
ATOM 1676 C CA . GLY A 1 1 ? -10.629 18.734 -7.004 1.00 0.00 -6 GLY A CA 3
ATOM 1677 C C . GLY A 1 1 ? -9.216 19.276 -6.917 1.00 0.00 -6 GLY A C 3
ATOM 1678 O O . GLY A 1 1 ? -8.593 19.570 -7.937 1.00 0.00 -6 GLY A O 3
ATOM 1682 N N . SER A 1 2 ? -8.710 19.411 -5.695 1.00 0.00 -5 SER A N 3
ATOM 1683 C CA . SER A 1 2 ? -7.363 19.927 -5.479 1.00 0.00 -5 SER A CA 3
ATOM 1684 C C . SER A 1 2 ? -6.517 18.927 -4.697 1.00 0.00 -5 SER A C 3
ATOM 1685 O O . SER A 1 2 ? -5.432 18.541 -5.132 1.00 0.00 -5 SER A O 3
ATOM 1693 N N . SER A 1 3 ? -7.022 18.510 -3.541 1.00 0.00 -4 SER A N 3
ATOM 1694 C CA . SER A 1 3 ? -6.312 17.557 -2.695 1.00 0.00 -4 SER A CA 3
ATOM 1695 C C . SER A 1 3 ? -5.899 16.325 -3.494 1.00 0.00 -4 SER A C 3
ATOM 1696 O O . SER A 1 3 ? -6.474 16.027 -4.540 1.00 0.00 -4 SER A O 3
ATOM 1704 N N . GLY A 1 4 ? -4.895 15.612 -2.992 1.00 0.00 -3 GLY A N 3
ATOM 1705 C CA . GLY A 1 4 ? -4.420 14.420 -3.671 1.00 0.00 -3 GLY A CA 3
ATOM 1706 C C . GLY A 1 4 ? -3.583 14.743 -4.893 1.00 0.00 -3 GLY A C 3
ATOM 1707 O O . GLY A 1 4 ? -3.762 15.788 -5.517 1.00 0.00 -3 GLY A O 3
ATOM 1711 N N . SER A 1 5 ? -2.665 13.844 -5.233 1.00 0.00 -2 SER A N 3
ATOM 1712 C CA . SER A 1 5 ? -1.793 14.042 -6.385 1.00 0.00 -2 SER A CA 3
ATOM 1713 C C . SER A 1 5 ? -1.681 12.761 -7.207 1.00 0.00 -2 SER A C 3
ATOM 1714 O O . SER A 1 5 ? -2.012 11.675 -6.733 1.00 0.00 -2 SER A O 3
ATOM 1722 N N . SER A 1 6 ? -1.211 12.898 -8.443 1.00 0.00 -1 SER A N 3
ATOM 1723 C CA . SER A 1 6 ? -1.058 11.754 -9.334 1.00 0.00 -1 SER A CA 3
ATOM 1724 C C . SER A 1 6 ? 0.220 10.984 -9.016 1.00 0.00 -1 SER A C 3
ATOM 1725 O O . SER A 1 6 ? 1.266 11.218 -9.620 1.00 0.00 -1 SER A O 3
ATOM 1733 N N . GLY A 1 7 ? 0.127 10.064 -8.061 1.00 0.00 0 GLY A N 3
ATOM 1734 C CA . GLY A 1 7 ? 1.281 9.273 -7.677 1.00 0.00 0 GLY A CA 3
ATOM 1735 C C . GLY A 1 7 ? 1.286 8.931 -6.200 1.00 0.00 0 GLY A C 3
ATOM 1736 O O . GLY A 1 7 ? 1.366 9.819 -5.351 1.00 0.00 0 GLY A O 3
ATOM 1740 N N . TYR A 1 8 ? 1.197 7.642 -5.893 1.00 0.00 1 TYR A N 3
ATOM 1741 C CA . TYR A 1 8 ? 1.187 7.186 -4.508 1.00 0.00 1 TYR A CA 3
ATOM 1742 C C . TYR A 1 8 ? 2.597 6.847 -4.035 1.00 0.00 1 TYR A C 3
ATOM 1743 O O . TYR A 1 8 ? 2.806 5.872 -3.315 1.00 0.00 1 TYR A O 3
ATOM 1761 N N . GLY A 1 9 ? 3.564 7.662 -4.447 1.00 0.00 2 GLY A N 3
ATOM 1762 C CA . GLY A 1 9 ? 4.943 7.434 -4.056 1.00 0.00 2 GLY A CA 3
ATOM 1763 C C . GLY A 1 9 ? 5.281 8.072 -2.724 1.00 0.00 2 GLY A C 3
ATOM 1764 O O . GLY A 1 9 ? 5.826 7.418 -1.835 1.00 0.00 2 GLY A O 3
ATOM 1768 N N . ALA A 1 10 ? 4.960 9.354 -2.584 1.00 0.00 3 ALA A N 3
ATOM 1769 C CA . ALA A 1 10 ? 5.233 10.081 -1.351 1.00 0.00 3 ALA A CA 3
ATOM 1770 C C . ALA A 1 10 ? 4.750 9.298 -0.134 1.00 0.00 3 ALA A C 3
ATOM 1771 O O . ALA A 1 10 ? 5.415 9.271 0.902 1.00 0.00 3 ALA A O 3
ATOM 1778 N N . TRP A 1 11 ? 3.591 8.663 -0.267 1.00 0.00 4 TRP A N 3
ATOM 1779 C CA . TRP A 1 11 ? 3.020 7.880 0.823 1.00 0.00 4 TRP A CA 3
ATOM 1780 C C . TRP A 1 11 ? 4.080 6.997 1.473 1.00 0.00 4 TRP A C 3
ATOM 1781 O O . TRP A 1 11 ? 5.073 6.638 0.842 1.00 0.00 4 TRP A O 3
ATOM 1802 N N . ALA A 1 12 ? 3.862 6.652 2.737 1.00 0.00 5 ALA A N 3
ATOM 1803 C CA . ALA A 1 12 ? 4.798 5.809 3.471 1.00 0.00 5 ALA A CA 3
ATOM 1804 C C . ALA A 1 12 ? 4.362 4.348 3.440 1.00 0.00 5 ALA A C 3
ATOM 1805 O O . ALA A 1 12 ? 3.198 4.043 3.179 1.00 0.00 5 ALA A O 3
ATOM 1812 N N . ALA A 1 13 ? 5.303 3.449 3.706 1.00 0.00 6 ALA A N 3
ATOM 1813 C CA . ALA A 1 13 ? 5.016 2.020 3.709 1.00 0.00 6 ALA A CA 3
ATOM 1814 C C . ALA A 1 13 ? 3.776 1.711 4.541 1.00 0.00 6 ALA A C 3
ATOM 1815 O O . ALA A 1 13 ? 2.846 1.059 4.066 1.00 0.00 6 ALA A O 3
ATOM 1822 N N . GLN A 1 14 ? 3.769 2.184 5.783 1.00 0.00 7 GLN A N 3
ATOM 1823 C CA . GLN A 1 14 ? 2.643 1.956 6.680 1.00 0.00 7 GLN A CA 3
ATOM 1824 C C . GLN A 1 14 ? 1.336 2.413 6.041 1.00 0.00 7 GLN A C 3
ATOM 1825 O O . GLN A 1 14 ? 0.372 1.652 5.965 1.00 0.00 7 GLN A O 3
ATOM 1839 N N . GLU A 1 15 ? 1.312 3.661 5.582 1.00 0.00 8 GLU A N 3
ATOM 1840 C CA . GLU A 1 15 ? 0.122 4.218 4.950 1.00 0.00 8 GLU A CA 3
ATOM 1841 C C . GLU A 1 15 ? -0.390 3.297 3.847 1.00 0.00 8 GLU A C 3
ATOM 1842 O O . GLU A 1 15 ? -1.531 2.835 3.888 1.00 0.00 8 GLU A O 3
ATOM 1854 N N . LEU A 1 16 ? 0.460 3.036 2.860 1.00 0.00 9 LEU A N 3
ATOM 1855 C CA . LEU A 1 16 ? 0.095 2.170 1.744 1.00 0.00 9 LEU A CA 3
ATOM 1856 C C . LEU A 1 16 ? -0.516 0.866 2.244 1.00 0.00 9 LEU A C 3
ATOM 1857 O O . LEU A 1 16 ? -1.615 0.489 1.839 1.00 0.00 9 LEU A O 3
ATOM 1873 N N . GLN A 1 17 ? 0.203 0.182 3.128 1.00 0.00 10 GLN A N 3
ATOM 1874 C CA . GLN A 1 17 ? -0.270 -1.080 3.685 1.00 0.00 10 GLN A CA 3
ATOM 1875 C C . GLN A 1 17 ? -1.666 -0.924 4.278 1.00 0.00 10 GLN A C 3
ATOM 1876 O O . GLN A 1 17 ? -2.600 -1.623 3.885 1.00 0.00 10 GLN A O 3
ATOM 1890 N N . ALA A 1 18 ? -1.801 -0.004 5.227 1.00 0.00 11 ALA A N 3
ATOM 1891 C CA . ALA A 1 18 ? -3.084 0.245 5.874 1.00 0.00 11 ALA A CA 3
ATOM 1892 C C . ALA A 1 18 ? -4.223 0.220 4.860 1.00 0.00 11 ALA A C 3
ATOM 1893 O O . ALA A 1 18 ? -5.153 -0.579 4.975 1.00 0.00 11 ALA A O 3
ATOM 1900 N N . LYS A 1 19 ? -4.145 1.101 3.868 1.00 0.00 12 LYS A N 3
ATOM 1901 C CA . LYS A 1 19 ? -5.169 1.180 2.833 1.00 0.00 12 LYS A CA 3
ATOM 1902 C C . LYS A 1 19 ? -5.404 -0.185 2.194 1.00 0.00 12 LYS A C 3
ATOM 1903 O O . LYS A 1 19 ? -6.531 -0.680 2.159 1.00 0.00 12 LYS A O 3
ATOM 1922 N N . LEU A 1 20 ? -4.333 -0.789 1.690 1.00 0.00 13 LEU A N 3
ATOM 1923 C CA . LEU A 1 20 ? -4.423 -2.098 1.053 1.00 0.00 13 LEU A CA 3
ATOM 1924 C C . LEU A 1 20 ? -5.145 -3.094 1.954 1.00 0.00 13 LEU A C 3
ATOM 1925 O O . LEU A 1 20 ? -6.234 -3.565 1.628 1.00 0.00 13 LEU A O 3
ATOM 1941 N N . ALA A 1 21 ? -4.532 -3.409 3.091 1.00 0.00 14 ALA A N 3
ATOM 1942 C CA . ALA A 1 21 ? -5.119 -4.345 4.041 1.00 0.00 14 ALA A CA 3
ATOM 1943 C C . ALA A 1 21 ? -6.537 -3.930 4.417 1.00 0.00 14 ALA A C 3
ATOM 1944 O O . ALA A 1 21 ? -7.384 -4.774 4.706 1.00 0.00 14 ALA A O 3
ATOM 1951 N N . GLU A 1 22 ? -6.788 -2.625 4.411 1.00 0.00 15 GLU A N 3
ATOM 1952 C CA . GLU A 1 22 ? -8.104 -2.099 4.753 1.00 0.00 15 GLU A CA 3
ATOM 1953 C C . GLU A 1 22 ? -9.140 -2.504 3.708 1.00 0.00 15 GLU A C 3
ATOM 1954 O O . GLU A 1 22 ? -10.248 -2.922 4.047 1.00 0.00 15 GLU A O 3
ATOM 1966 N N . ILE A 1 23 ? -8.772 -2.377 2.438 1.00 0.00 16 ILE A N 3
ATOM 1967 C CA . ILE A 1 23 ? -9.668 -2.731 1.344 1.00 0.00 16 ILE A CA 3
ATOM 1968 C C . ILE A 1 23 ? -9.670 -4.236 1.100 1.00 0.00 16 ILE A C 3
ATOM 1969 O O . ILE A 1 23 ? -10.290 -4.721 0.154 1.00 0.00 16 ILE A O 3
ATOM 1985 N N . GLY A 1 24 ? -8.973 -4.971 1.961 1.00 0.00 17 GLY A N 3
ATOM 1986 C CA . GLY A 1 24 ? -8.909 -6.414 1.822 1.00 0.00 17 GLY A CA 3
ATOM 1987 C C . GLY A 1 24 ? -7.893 -6.853 0.785 1.00 0.00 17 GLY A C 3
ATOM 1988 O O . GLY A 1 24 ? -8.084 -7.863 0.110 1.00 0.00 17 GLY A O 3
ATOM 1992 N N . ALA A 1 25 ? -6.813 -6.090 0.658 1.00 0.00 18 ALA A N 3
ATOM 1993 C CA . ALA A 1 25 ? -5.764 -6.405 -0.304 1.00 0.00 18 ALA A CA 3
ATOM 1994 C C . ALA A 1 25 ? -4.515 -6.927 0.398 1.00 0.00 18 ALA A C 3
ATOM 1995 O O . ALA A 1 25 ? -4.173 -6.506 1.503 1.00 0.00 18 ALA A O 3
ATOM 2002 N N . PRO A 1 26 ? -3.816 -7.866 -0.257 1.00 0.00 19 PRO A N 3
ATOM 2003 C CA . PRO A 1 26 ? -2.594 -8.466 0.286 1.00 0.00 19 PRO A CA 3
ATOM 2004 C C . PRO A 1 26 ? -1.429 -7.482 0.316 1.00 0.00 19 PRO A C 3
ATOM 2005 O O . PRO A 1 26 ? -1.102 -6.862 -0.696 1.00 0.00 19 PRO A O 3
ATOM 2016 N N . ILE A 1 27 ? -0.808 -7.344 1.483 1.00 0.00 20 ILE A N 3
ATOM 2017 C CA . ILE A 1 27 ? 0.321 -6.436 1.643 1.00 0.00 20 ILE A CA 3
ATOM 2018 C C . ILE A 1 27 ? 1.638 -7.134 1.322 1.00 0.00 20 ILE A C 3
ATOM 2019 O O . ILE A 1 27 ? 2.651 -6.903 1.982 1.00 0.00 20 ILE A O 3
ATOM 2035 N N . GLN A 1 28 ? 1.616 -7.986 0.302 1.00 0.00 21 GLN A N 3
ATOM 2036 C CA . GLN A 1 28 ? 2.809 -8.717 -0.108 1.00 0.00 21 GLN A CA 3
ATOM 2037 C C . GLN A 1 28 ? 3.485 -8.035 -1.293 1.00 0.00 21 GLN A C 3
ATOM 2038 O O . GLN A 1 28 ? 2.852 -7.284 -2.034 1.00 0.00 21 GLN A O 3
ATOM 2052 N N . GLY A 1 29 ? 4.776 -8.302 -1.465 1.00 0.00 22 GLY A N 3
ATOM 2053 C CA . GLY A 1 29 ? 5.517 -7.705 -2.562 1.00 0.00 22 GLY A CA 3
ATOM 2054 C C . GLY A 1 29 ? 6.456 -6.610 -2.098 1.00 0.00 22 GLY A C 3
ATOM 2055 O O . GLY A 1 29 ? 6.688 -6.447 -0.901 1.00 0.00 22 GLY A O 3
ATOM 2059 N N . ASN A 1 30 ? 6.999 -5.857 -3.049 1.00 0.00 23 ASN A N 3
ATOM 2060 C CA . ASN A 1 30 ? 7.921 -4.772 -2.732 1.00 0.00 23 ASN A CA 3
ATOM 2061 C C . ASN A 1 30 ? 7.206 -3.424 -2.764 1.00 0.00 23 ASN A C 3
ATOM 2062 O O . ASN A 1 30 ? 6.022 -3.346 -3.090 1.00 0.00 23 ASN A O 3
ATOM 2073 N N . ARG A 1 31 ? 7.934 -2.366 -2.423 1.00 0.00 24 ARG A N 3
ATOM 2074 C CA . ARG A 1 31 ? 7.370 -1.022 -2.411 1.00 0.00 24 ARG A CA 3
ATOM 2075 C C . ARG A 1 31 ? 6.666 -0.717 -3.730 1.00 0.00 24 ARG A C 3
ATOM 2076 O O . ARG A 1 31 ? 5.527 -0.251 -3.742 1.00 0.00 24 ARG A O 3
ATOM 2097 N N . GLU A 1 32 ? 7.352 -0.982 -4.837 1.00 0.00 25 GLU A N 3
ATOM 2098 C CA . GLU A 1 32 ? 6.792 -0.734 -6.160 1.00 0.00 25 GLU A CA 3
ATOM 2099 C C . GLU A 1 32 ? 5.500 -1.522 -6.360 1.00 0.00 25 GLU A C 3
ATOM 2100 O O . GLU A 1 32 ? 4.514 -0.995 -6.876 1.00 0.00 25 GLU A O 3
ATOM 2112 N N . GLU A 1 33 ? 5.514 -2.786 -5.949 1.00 0.00 26 GLU A N 3
ATOM 2113 C CA . GLU A 1 33 ? 4.344 -3.646 -6.084 1.00 0.00 26 GLU A CA 3
ATOM 2114 C C . GLU A 1 33 ? 3.117 -2.998 -5.451 1.00 0.00 26 GLU A C 3
ATOM 2115 O O . GLU A 1 33 ? 2.062 -2.893 -6.078 1.00 0.00 26 GLU A O 3
ATOM 2127 N N . LEU A 1 34 ? 3.261 -2.565 -4.203 1.00 0.00 27 LEU A N 3
ATOM 2128 C CA . LEU A 1 34 ? 2.164 -1.928 -3.482 1.00 0.00 27 LEU A CA 3
ATOM 2129 C C . LEU A 1 34 ? 1.650 -0.709 -4.242 1.00 0.00 27 LEU A C 3
ATOM 2130 O O . LEU A 1 34 ? 0.465 -0.620 -4.563 1.00 0.00 27 LEU A O 3
ATOM 2146 N N . VAL A 1 35 ? 2.549 0.227 -4.528 1.00 0.00 28 VAL A N 3
ATOM 2147 C CA . VAL A 1 35 ? 2.186 1.439 -5.252 1.00 0.00 28 VAL A CA 3
ATOM 2148 C C . VAL A 1 35 ? 1.345 1.114 -6.481 1.00 0.00 28 VAL A C 3
ATOM 2149 O O . VAL A 1 35 ? 0.273 1.685 -6.680 1.00 0.00 28 VAL A O 3
ATOM 2162 N N . GLU A 1 36 ? 1.838 0.192 -7.302 1.00 0.00 29 GLU A N 3
ATOM 2163 C CA . GLU A 1 36 ? 1.130 -0.209 -8.512 1.00 0.00 29 GLU A CA 3
ATOM 2164 C C . GLU A 1 36 ? -0.291 -0.659 -8.188 1.00 0.00 29 GLU A C 3
ATOM 2165 O O . GLU A 1 36 ? -1.258 -0.171 -8.773 1.00 0.00 29 GLU A O 3
ATOM 2177 N N . ARG A 1 37 ? -0.410 -1.594 -7.251 1.00 0.00 30 ARG A N 3
ATOM 2178 C CA . ARG A 1 37 ? -1.712 -2.112 -6.849 1.00 0.00 30 ARG A CA 3
ATOM 2179 C C . ARG A 1 37 ? -2.716 -0.978 -6.668 1.00 0.00 30 ARG A C 3
ATOM 2180 O O . ARG A 1 37 ? -3.766 -0.955 -7.313 1.00 0.00 30 ARG A O 3
ATOM 2201 N N . LEU A 1 38 ? -2.389 -0.039 -5.787 1.00 0.00 31 LEU A N 3
ATOM 2202 C CA . LEU A 1 38 ? -3.262 1.098 -5.521 1.00 0.00 31 LEU A CA 3
ATOM 2203 C C . LEU A 1 38 ? -3.610 1.832 -6.812 1.00 0.00 31 LEU A C 3
ATOM 2204 O O . LEU A 1 38 ? -4.762 2.201 -7.036 1.00 0.00 31 LEU A O 3
ATOM 2220 N N . GLN A 1 39 ? -2.606 2.038 -7.658 1.00 0.00 32 GLN A N 3
ATOM 2221 C CA . GLN A 1 39 ? -2.806 2.726 -8.928 1.00 0.00 32 GLN A CA 3
ATOM 2222 C C . GLN A 1 39 ? -3.837 1.998 -9.785 1.00 0.00 32 GLN A C 3
ATOM 2223 O O . GLN A 1 39 ? -4.692 2.625 -10.411 1.00 0.00 32 GLN A O 3
ATOM 2237 N N . SER A 1 40 ? -3.750 0.672 -9.808 1.00 0.00 33 SER A N 3
ATOM 2238 C CA . SER A 1 40 ? -4.672 -0.141 -10.591 1.00 0.00 33 SER A CA 3
ATOM 2239 C C . SER A 1 40 ? -6.101 0.010 -10.077 1.00 0.00 33 SER A C 3
ATOM 2240 O O . SER A 1 40 ? -7.040 0.168 -10.857 1.00 0.00 33 SER A O 3
ATOM 2248 N N . TYR A 1 41 ? -6.256 -0.041 -8.758 1.00 0.00 34 TYR A N 3
ATOM 2249 C CA . TYR A 1 41 ? -7.569 0.087 -8.138 1.00 0.00 34 TYR A CA 3
ATOM 2250 C C . TYR A 1 41 ? -8.247 1.387 -8.560 1.00 0.00 34 TYR A C 3
ATOM 2251 O O . TYR A 1 41 ? -9.336 1.377 -9.134 1.00 0.00 34 TYR A O 3
ATOM 2269 N N . THR A 1 42 ? -7.592 2.508 -8.272 1.00 0.00 35 THR A N 3
ATOM 2270 C CA . THR A 1 42 ? -8.129 3.818 -8.620 1.00 0.00 35 THR A CA 3
ATOM 2271 C C . THR A 1 42 ? -8.422 3.913 -10.113 1.00 0.00 35 THR A C 3
ATOM 2272 O O . THR A 1 42 ? -9.413 4.517 -10.523 1.00 0.00 35 THR A O 3
ATOM 2283 N N . ARG A 1 43 ? -7.555 3.311 -10.921 1.00 0.00 36 ARG A N 3
ATOM 2284 C CA . ARG A 1 43 ? -7.721 3.329 -12.369 1.00 0.00 36 ARG A CA 3
ATOM 2285 C C . ARG A 1 43 ? -8.948 2.523 -12.786 1.00 0.00 36 ARG A C 3
ATOM 2286 O O . ARG A 1 43 ? -9.650 2.886 -13.729 1.00 0.00 36 ARG A O 3
ATOM 2307 N N . GLN A 1 44 ? -9.199 1.428 -12.076 1.00 0.00 37 GLN A N 3
ATOM 2308 C CA . GLN A 1 44 ? -10.340 0.570 -12.373 1.00 0.00 37 GLN A CA 3
ATOM 2309 C C . GLN A 1 44 ? -11.628 1.163 -11.810 1.00 0.00 37 GLN A C 3
ATOM 2310 O O . GLN A 1 44 ? -12.523 1.555 -12.559 1.00 0.00 37 GLN A O 3
ATOM 2324 N N . THR A 1 45 ? -11.715 1.226 -10.485 1.00 0.00 38 THR A N 3
ATOM 2325 C CA . THR A 1 45 ? -12.894 1.769 -9.821 1.00 0.00 38 THR A CA 3
ATOM 2326 C C . THR A 1 45 ? -13.099 3.237 -10.180 1.00 0.00 38 THR A C 3
ATOM 2327 O O . THR A 1 45 ? -14.188 3.641 -10.582 1.00 0.00 38 THR A O 3
ATOM 2338 N N . GLY A 1 46 ? -12.042 4.031 -10.031 1.00 0.00 39 GLY A N 3
ATOM 2339 C CA . GLY A 1 46 ? -12.128 5.445 -10.344 1.00 0.00 39 GLY A CA 3
ATOM 2340 C C . GLY A 1 46 ? -12.166 6.313 -9.102 1.00 0.00 39 GLY A C 3
ATOM 2341 O O . GLY A 1 46 ? -11.842 7.500 -9.156 1.00 0.00 39 GLY A O 3
ATOM 2345 N N . ILE A 1 47 ? -12.563 5.720 -7.981 1.00 0.00 40 ILE A N 3
ATOM 2346 C CA . ILE A 1 47 ? -12.642 6.448 -6.720 1.00 0.00 40 ILE A CA 3
ATOM 2347 C C . ILE A 1 47 ? -11.252 6.744 -6.168 1.00 0.00 40 ILE A C 3
ATOM 2348 O O . ILE A 1 47 ? -10.623 5.886 -5.549 1.00 0.00 40 ILE A O 3
ATOM 2364 N N . VAL A 1 48 ? -10.779 7.965 -6.394 1.00 0.00 41 VAL A N 3
ATOM 2365 C CA . VAL A 1 48 ? -9.465 8.377 -5.917 1.00 0.00 41 VAL A CA 3
ATOM 2366 C C . VAL A 1 48 ? -9.346 8.195 -4.408 1.00 0.00 41 VAL A C 3
ATOM 2367 O O . VAL A 1 48 ? -10.275 8.502 -3.659 1.00 0.00 41 VAL A O 3
ATOM 2380 N N . LEU A 1 49 ? -8.198 7.694 -3.966 1.00 0.00 42 LEU A N 3
ATOM 2381 C CA . LEU A 1 49 ? -7.956 7.471 -2.545 1.00 0.00 42 LEU A CA 3
ATOM 2382 C C . LEU A 1 49 ? -7.213 8.651 -1.927 1.00 0.00 42 LEU A C 3
ATOM 2383 O O . LEU A 1 49 ? -6.049 8.896 -2.238 1.00 0.00 42 LEU A O 3
ATOM 2399 N N . ASN A 1 50 ? -7.895 9.379 -1.048 1.00 0.00 43 ASN A N 3
ATOM 2400 C CA . ASN A 1 50 ? -7.299 10.533 -0.385 1.00 0.00 43 ASN A CA 3
ATOM 2401 C C . ASN A 1 50 ? -6.356 10.092 0.730 1.00 0.00 43 ASN A C 3
ATOM 2402 O O . ASN A 1 50 ? -6.548 9.041 1.340 1.00 0.00 43 ASN A O 3
ATOM 2413 N N . ARG A 1 51 ? -5.336 10.904 0.991 1.00 0.00 44 ARG A N 3
ATOM 2414 C CA . ARG A 1 51 ? -4.363 10.598 2.032 1.00 0.00 44 ARG A CA 3
ATOM 2415 C C . ARG A 1 51 ? -5.021 10.596 3.408 1.00 0.00 44 ARG A C 3
ATOM 2416 O O . ARG A 1 51 ? -5.934 11.374 3.688 1.00 0.00 44 ARG A O 3
ATOM 2437 N N . PRO A 1 52 ? -4.548 9.702 4.290 1.00 0.00 45 PRO A N 3
ATOM 2438 C CA . PRO A 1 52 ? -5.076 9.578 5.651 1.00 0.00 45 PRO A CA 3
ATOM 2439 C C . PRO A 1 52 ? -4.716 10.775 6.524 1.00 0.00 45 PRO A C 3
ATOM 2440 O O . PRO A 1 52 ? -5.569 11.327 7.220 1.00 0.00 45 PRO A O 3
ATOM 2451 N N . SER A 1 53 ? -3.449 11.173 6.482 1.00 0.00 46 SER A N 3
ATOM 2452 C CA . SER A 1 53 ? -2.976 12.304 7.272 1.00 0.00 46 SER A CA 3
ATOM 2453 C C . SER A 1 53 ? -3.614 13.605 6.796 1.00 0.00 46 SER A C 3
ATOM 2454 O O . SER A 1 53 ? -4.425 13.609 5.870 1.00 0.00 46 SER A O 3
ATOM 2462 N N . GLY A 1 54 ? -3.242 14.709 7.436 1.00 0.00 47 GLY A N 3
ATOM 2463 C CA . GLY A 1 54 ? -3.788 16.001 7.065 1.00 0.00 47 GLY A CA 3
ATOM 2464 C C . GLY A 1 54 ? -2.724 17.078 6.983 1.00 0.00 47 GLY A C 3
ATOM 2465 O O . GLY A 1 54 ? -1.550 16.844 7.273 1.00 0.00 47 GLY A O 3
ATOM 2469 N N . PRO A 1 55 ? -3.132 18.289 6.577 1.00 0.00 48 PRO A N 3
ATOM 2470 C CA . PRO A 1 55 ? -2.220 19.430 6.446 1.00 0.00 48 PRO A CA 3
ATOM 2471 C C . PRO A 1 55 ? -1.732 19.939 7.798 1.00 0.00 48 PRO A C 3
ATOM 2472 O O . PRO A 1 55 ? -2.269 19.569 8.842 1.00 0.00 48 PRO A O 3
ATOM 2483 N N . SER A 1 56 ? -0.711 20.790 7.771 1.00 0.00 49 SER A N 3
ATOM 2484 C CA . SER A 1 56 ? -0.149 21.348 8.996 1.00 0.00 49 SER A CA 3
ATOM 2485 C C . SER A 1 56 ? -0.276 22.868 9.009 1.00 0.00 49 SER A C 3
ATOM 2486 O O . SER A 1 56 ? -0.250 23.513 7.961 1.00 0.00 49 SER A O 3
ATOM 2494 N N . SER A 1 57 ? -0.413 23.434 10.204 1.00 0.00 50 SER A N 3
ATOM 2495 C CA . SER A 1 57 ? -0.549 24.878 10.355 1.00 0.00 50 SER A CA 3
ATOM 2496 C C . SER A 1 57 ? 0.809 25.528 10.602 1.00 0.00 50 SER A C 3
ATOM 2497 O O . SER A 1 57 ? 1.818 24.843 10.765 1.00 0.00 50 SER A O 3
ATOM 2505 N N . GLY A 1 58 ? 0.826 26.857 10.627 1.00 0.00 51 GLY A N 3
ATOM 2506 C CA . GLY A 1 58 ? 2.064 27.579 10.855 1.00 0.00 51 GLY A CA 3
ATOM 2507 C C . GLY A 1 58 ? 1.854 28.857 11.642 1.00 0.00 51 GLY A C 3
ATOM 2508 O O . GLY A 1 58 ? 1.071 28.887 12.591 1.00 0.00 51 GLY A O 3
ATOM 2512 N N . GLY A 1 1 ? 0.742 20.002 -10.437 1.00 0.00 -6 GLY A N 4
ATOM 2513 C CA . GLY A 1 1 ? -0.265 19.465 -9.540 1.00 0.00 -6 GLY A CA 4
ATOM 2514 C C . GLY A 1 1 ? 0.150 19.551 -8.085 1.00 0.00 -6 GLY A C 4
ATOM 2515 O O . GLY A 1 1 ? 0.246 18.533 -7.399 1.00 0.00 -6 GLY A O 4
ATOM 2519 N N . SER A 1 2 ? 0.399 20.768 -7.613 1.00 0.00 -5 SER A N 4
ATOM 2520 C CA . SER A 1 2 ? 0.812 20.982 -6.231 1.00 0.00 -5 SER A CA 4
ATOM 2521 C C . SER A 1 2 ? -0.293 20.568 -5.263 1.00 0.00 -5 SER A C 4
ATOM 2522 O O . SER A 1 2 ? -0.070 19.767 -4.356 1.00 0.00 -5 SER A O 4
ATOM 2530 N N . SER A 1 3 ? -1.485 21.121 -5.464 1.00 0.00 -4 SER A N 4
ATOM 2531 C CA . SER A 1 3 ? -2.625 20.812 -4.608 1.00 0.00 -4 SER A CA 4
ATOM 2532 C C . SER A 1 3 ? -3.117 19.389 -4.851 1.00 0.00 -4 SER A C 4
ATOM 2533 O O . SER A 1 3 ? -3.184 18.929 -5.990 1.00 0.00 -4 SER A O 4
ATOM 2541 N N . GLY A 1 4 ? -3.461 18.696 -3.770 1.00 0.00 -3 GLY A N 4
ATOM 2542 C CA . GLY A 1 4 ? -3.943 17.332 -3.886 1.00 0.00 -3 GLY A CA 4
ATOM 2543 C C . GLY A 1 4 ? -2.839 16.355 -4.240 1.00 0.00 -3 GLY A C 4
ATOM 2544 O O . GLY A 1 4 ? -2.082 16.579 -5.184 1.00 0.00 -3 GLY A O 4
ATOM 2548 N N . SER A 1 5 ? -2.746 15.269 -3.480 1.00 0.00 -2 SER A N 4
ATOM 2549 C CA . SER A 1 5 ? -1.723 14.256 -3.715 1.00 0.00 -2 SER A CA 4
ATOM 2550 C C . SER A 1 5 ? -1.792 13.737 -5.148 1.00 0.00 -2 SER A C 4
ATOM 2551 O O . SER A 1 5 ? -2.781 13.125 -5.551 1.00 0.00 -2 SER A O 4
ATOM 2559 N N . SER A 1 6 ? -0.734 13.986 -5.912 1.00 0.00 -1 SER A N 4
ATOM 2560 C CA . SER A 1 6 ? -0.674 13.547 -7.302 1.00 0.00 -1 SER A CA 4
ATOM 2561 C C . SER A 1 6 ? 0.076 12.224 -7.423 1.00 0.00 -1 SER A C 4
ATOM 2562 O O . SER A 1 6 ? 1.246 12.193 -7.799 1.00 0.00 -1 SER A O 4
ATOM 2570 N N . GLY A 1 7 ? -0.609 11.131 -7.099 1.00 0.00 0 GLY A N 4
ATOM 2571 C CA . GLY A 1 7 ? 0.007 9.820 -7.177 1.00 0.00 0 GLY A CA 4
ATOM 2572 C C . GLY A 1 7 ? 0.272 9.221 -5.810 1.00 0.00 0 GLY A C 4
ATOM 2573 O O . GLY A 1 7 ? 0.275 9.931 -4.804 1.00 0.00 0 GLY A O 4
ATOM 2577 N N . TYR A 1 8 ? 0.493 7.912 -5.772 1.00 0.00 1 TYR A N 4
ATOM 2578 C CA . TYR A 1 8 ? 0.756 7.218 -4.517 1.00 0.00 1 TYR A CA 4
ATOM 2579 C C . TYR A 1 8 ? 2.249 6.955 -4.342 1.00 0.00 1 TYR A C 4
ATOM 2580 O O . TYR A 1 8 ? 2.653 5.885 -3.888 1.00 0.00 1 TYR A O 4
ATOM 2598 N N . GLY A 1 9 ? 3.063 7.940 -4.707 1.00 0.00 2 GLY A N 4
ATOM 2599 C CA . GLY A 1 9 ? 4.502 7.797 -4.583 1.00 0.00 2 GLY A CA 4
ATOM 2600 C C . GLY A 1 9 ? 5.024 8.312 -3.256 1.00 0.00 2 GLY A C 4
ATOM 2601 O O . GLY A 1 9 ? 5.831 7.653 -2.601 1.00 0.00 2 GLY A O 4
ATOM 2605 N N . ALA A 1 10 ? 4.563 9.494 -2.859 1.00 0.00 3 ALA A N 4
ATOM 2606 C CA . ALA A 1 10 ? 4.988 10.096 -1.601 1.00 0.00 3 ALA A CA 4
ATOM 2607 C C . ALA A 1 10 ? 4.582 9.230 -0.413 1.00 0.00 3 ALA A C 4
ATOM 2608 O O . ALA A 1 10 ? 5.252 9.223 0.619 1.00 0.00 3 ALA A O 4
ATOM 2615 N N . TRP A 1 11 ? 3.481 8.504 -0.565 1.00 0.00 4 TRP A N 4
ATOM 2616 C CA . TRP A 1 11 ? 2.985 7.635 0.496 1.00 0.00 4 TRP A CA 4
ATOM 2617 C C . TRP A 1 11 ? 4.101 6.750 1.041 1.00 0.00 4 TRP A C 4
ATOM 2618 O O . TRP A 1 11 ? 5.030 6.391 0.317 1.00 0.00 4 TRP A O 4
ATOM 2639 N N . ALA A 1 12 ? 4.003 6.401 2.319 1.00 0.00 5 ALA A N 4
ATOM 2640 C CA . ALA A 1 12 ? 5.004 5.556 2.959 1.00 0.00 5 ALA A CA 4
ATOM 2641 C C . ALA A 1 12 ? 4.506 4.121 3.092 1.00 0.00 5 ALA A C 4
ATOM 2642 O O . ALA A 1 12 ? 3.309 3.881 3.248 1.00 0.00 5 ALA A O 4
ATOM 2649 N N . ALA A 1 13 ? 5.432 3.170 3.027 1.00 0.00 6 ALA A N 4
ATOM 2650 C CA . ALA A 1 13 ? 5.087 1.758 3.142 1.00 0.00 6 ALA A CA 4
ATOM 2651 C C . ALA A 1 13 ? 3.933 1.553 4.117 1.00 0.00 6 ALA A C 4
ATOM 2652 O O . ALA A 1 13 ? 2.985 0.825 3.824 1.00 0.00 6 ALA A O 4
ATOM 2659 N N . GLN A 1 14 ? 4.021 2.197 5.276 1.00 0.00 7 GLN A N 4
ATOM 2660 C CA . GLN A 1 14 ? 2.984 2.082 6.294 1.00 0.00 7 GLN A CA 4
ATOM 2661 C C . GLN A 1 14 ? 1.619 2.453 5.724 1.00 0.00 7 GLN A C 4
ATOM 2662 O O . GLN A 1 14 ? 0.696 1.638 5.719 1.00 0.00 7 GLN A O 4
ATOM 2676 N N . GLU A 1 15 ? 1.498 3.687 5.245 1.00 0.00 8 GLU A N 4
ATOM 2677 C CA . GLU A 1 15 ? 0.244 4.164 4.674 1.00 0.00 8 GLU A CA 4
ATOM 2678 C C . GLU A 1 15 ? -0.313 3.161 3.668 1.00 0.00 8 GLU A C 4
ATOM 2679 O O . GLU A 1 15 ? -1.417 2.641 3.838 1.00 0.00 8 GLU A O 4
ATOM 2691 N N . LEU A 1 16 ? 0.458 2.894 2.619 1.00 0.00 9 LEU A N 4
ATOM 2692 C CA . LEU A 1 16 ? 0.043 1.953 1.585 1.00 0.00 9 LEU A CA 4
ATOM 2693 C C . LEU A 1 16 ? -0.462 0.652 2.202 1.00 0.00 9 LEU A C 4
ATOM 2694 O O . LEU A 1 16 ? -1.597 0.241 1.961 1.00 0.00 9 LEU A O 4
ATOM 2710 N N . GLN A 1 17 ? 0.387 0.013 2.999 1.00 0.00 10 GLN A N 4
ATOM 2711 C CA . GLN A 1 17 ? 0.025 -1.240 3.651 1.00 0.00 10 GLN A CA 4
ATOM 2712 C C . GLN A 1 17 ? -1.352 -1.139 4.298 1.00 0.00 10 GLN A C 4
ATOM 2713 O O . GLN A 1 17 ? -2.264 -1.894 3.960 1.00 0.00 10 GLN A O 4
ATOM 2727 N N . ALA A 1 18 ? -1.496 -0.203 5.230 1.00 0.00 11 ALA A N 4
ATOM 2728 C CA . ALA A 1 18 ? -2.763 -0.002 5.922 1.00 0.00 11 ALA A CA 4
ATOM 2729 C C . ALA A 1 18 ? -3.936 -0.067 4.950 1.00 0.00 11 ALA A C 4
ATOM 2730 O O . ALA A 1 18 ? -4.761 -0.979 5.017 1.00 0.00 11 ALA A O 4
ATOM 2737 N N . LYS A 1 19 ? -4.006 0.905 4.048 1.00 0.00 12 LYS A N 4
ATOM 2738 C CA . LYS A 1 19 ? -5.078 0.959 3.061 1.00 0.00 12 LYS A CA 4
ATOM 2739 C C . LYS A 1 19 ? -5.318 -0.415 2.444 1.00 0.00 12 LYS A C 4
ATOM 2740 O O . LYS A 1 19 ? -6.394 -0.996 2.594 1.00 0.00 12 LYS A O 4
ATOM 2759 N N . LEU A 1 20 ? -4.310 -0.931 1.749 1.00 0.00 13 LEU A N 4
ATOM 2760 C CA . LEU A 1 20 ? -4.411 -2.239 1.110 1.00 0.00 13 LEU A CA 4
ATOM 2761 C C . LEU A 1 20 ? -5.104 -3.241 2.027 1.00 0.00 13 LEU A C 4
ATOM 2762 O O . LEU A 1 20 ? -6.003 -3.966 1.603 1.00 0.00 13 LEU A O 4
ATOM 2778 N N . ALA A 1 21 ? -4.681 -3.274 3.286 1.00 0.00 14 ALA A N 4
ATOM 2779 C CA . ALA A 1 21 ? -5.264 -4.184 4.265 1.00 0.00 14 ALA A CA 4
ATOM 2780 C C . ALA A 1 21 ? -6.692 -3.776 4.611 1.00 0.00 14 ALA A C 4
ATOM 2781 O O . ALA A 1 21 ? -7.540 -4.625 4.885 1.00 0.00 14 ALA A O 4
ATOM 2788 N N . GLU A 1 22 ? -6.950 -2.472 4.598 1.00 0.00 15 GLU A N 4
ATOM 2789 C CA . GLU A 1 22 ? -8.275 -1.953 4.913 1.00 0.00 15 GLU A CA 4
ATOM 2790 C C . GLU A 1 22 ? -9.279 -2.328 3.826 1.00 0.00 15 GLU A C 4
ATOM 2791 O O . GLU A 1 22 ? -10.412 -2.712 4.119 1.00 0.00 15 GLU A O 4
ATOM 2803 N N . ILE A 1 23 ? -8.855 -2.214 2.572 1.00 0.00 16 ILE A N 4
ATOM 2804 C CA . ILE A 1 23 ? -9.715 -2.542 1.442 1.00 0.00 16 ILE A CA 4
ATOM 2805 C C . ILE A 1 23 ? -9.935 -4.047 1.337 1.00 0.00 16 ILE A C 4
ATOM 2806 O O . ILE A 1 23 ? -10.787 -4.509 0.580 1.00 0.00 16 ILE A O 4
ATOM 2822 N N . GLY A 1 24 ? -9.160 -4.808 2.105 1.00 0.00 17 GLY A N 4
ATOM 2823 C CA . GLY A 1 24 ? -9.287 -6.254 2.085 1.00 0.00 17 GLY A CA 4
ATOM 2824 C C . GLY A 1 24 ? -8.407 -6.898 1.033 1.00 0.00 17 GLY A C 4
ATOM 2825 O O . GLY A 1 24 ? -8.745 -7.950 0.491 1.00 0.00 17 GLY A O 4
ATOM 2829 N N . ALA A 1 25 ? -7.275 -6.265 0.742 1.00 0.00 18 ALA A N 4
ATOM 2830 C CA . ALA A 1 25 ? -6.343 -6.784 -0.252 1.00 0.00 18 ALA A CA 4
ATOM 2831 C C . ALA A 1 25 ? -5.020 -7.185 0.391 1.00 0.00 18 ALA A C 4
ATOM 2832 O O . ALA A 1 25 ? -4.644 -6.690 1.454 1.00 0.00 18 ALA A O 4
ATOM 2839 N N . PRO A 1 26 ? -4.296 -8.103 -0.265 1.00 0.00 19 PRO A N 4
ATOM 2840 C CA . PRO A 1 26 ? -3.004 -8.591 0.226 1.00 0.00 19 PRO A CA 4
ATOM 2841 C C . PRO A 1 26 ? -1.913 -7.528 0.141 1.00 0.00 19 PRO A C 4
ATOM 2842 O O . PRO A 1 26 ? -1.766 -6.857 -0.880 1.00 0.00 19 PRO A O 4
ATOM 2853 N N . ILE A 1 27 ? -1.152 -7.382 1.220 1.00 0.00 20 ILE A N 4
ATOM 2854 C CA . ILE A 1 27 ? -0.074 -6.402 1.266 1.00 0.00 20 ILE A CA 4
ATOM 2855 C C . ILE A 1 27 ? 1.232 -6.997 0.751 1.00 0.00 20 ILE A C 4
ATOM 2856 O O . ILE A 1 27 ? 2.291 -6.800 1.346 1.00 0.00 20 ILE A O 4
ATOM 2872 N N . GLN A 1 28 ? 1.148 -7.723 -0.359 1.00 0.00 21 GLN A N 4
ATOM 2873 C CA . GLN A 1 28 ? 2.325 -8.345 -0.955 1.00 0.00 21 GLN A CA 4
ATOM 2874 C C . GLN A 1 28 ? 2.955 -7.430 -1.999 1.00 0.00 21 GLN A C 4
ATOM 2875 O O . GLN A 1 28 ? 2.268 -6.635 -2.639 1.00 0.00 21 GLN A O 4
ATOM 2889 N N . GLY A 1 29 ? 4.269 -7.546 -2.165 1.00 0.00 22 GLY A N 4
ATOM 2890 C CA . GLY A 1 29 ? 4.971 -6.723 -3.132 1.00 0.00 22 GLY A CA 4
ATOM 2891 C C . GLY A 1 29 ? 5.768 -5.611 -2.478 1.00 0.00 22 GLY A C 4
ATOM 2892 O O . GLY A 1 29 ? 5.304 -4.982 -1.529 1.00 0.00 22 GLY A O 4
ATOM 2896 N N . ASN A 1 30 ? 6.972 -5.371 -2.987 1.00 0.00 23 ASN A N 4
ATOM 2897 C CA . ASN A 1 30 ? 7.837 -4.329 -2.444 1.00 0.00 23 ASN A CA 4
ATOM 2898 C C . ASN A 1 30 ? 7.192 -2.955 -2.593 1.00 0.00 23 ASN A C 4
ATOM 2899 O O . ASN A 1 30 ? 6.098 -2.827 -3.144 1.00 0.00 23 ASN A O 4
ATOM 2910 N N . ARG A 1 31 ? 7.877 -1.929 -2.098 1.00 0.00 24 ARG A N 4
ATOM 2911 C CA . ARG A 1 31 ? 7.371 -0.564 -2.175 1.00 0.00 24 ARG A CA 4
ATOM 2912 C C . ARG A 1 31 ? 6.764 -0.286 -3.547 1.00 0.00 24 ARG A C 4
ATOM 2913 O O . ARG A 1 31 ? 5.601 0.101 -3.654 1.00 0.00 24 ARG A O 4
ATOM 2934 N N . GLU A 1 32 ? 7.560 -0.485 -4.593 1.00 0.00 25 GLU A N 4
ATOM 2935 C CA . GLU A 1 32 ? 7.101 -0.254 -5.957 1.00 0.00 25 GLU A CA 4
ATOM 2936 C C . GLU A 1 32 ? 5.818 -1.031 -6.238 1.00 0.00 25 GLU A C 4
ATOM 2937 O O . GLU A 1 32 ? 4.865 -0.492 -6.800 1.00 0.00 25 GLU A O 4
ATOM 2949 N N . GLU A 1 33 ? 5.803 -2.300 -5.843 1.00 0.00 26 GLU A N 4
ATOM 2950 C CA . GLU A 1 33 ? 4.638 -3.152 -6.054 1.00 0.00 26 GLU A CA 4
ATOM 2951 C C . GLU A 1 33 ? 3.404 -2.563 -5.377 1.00 0.00 26 GLU A C 4
ATOM 2952 O O . GLU A 1 33 ? 2.371 -2.355 -6.016 1.00 0.00 26 GLU A O 4
ATOM 2964 N N . LEU A 1 34 ? 3.518 -2.296 -4.081 1.00 0.00 27 LEU A N 4
ATOM 2965 C CA . LEU A 1 34 ? 2.412 -1.731 -3.316 1.00 0.00 27 LEU A CA 4
ATOM 2966 C C . LEU A 1 34 ? 1.786 -0.552 -4.054 1.00 0.00 27 LEU A C 4
ATOM 2967 O O . LEU A 1 34 ? 0.572 -0.507 -4.257 1.00 0.00 27 LEU A O 4
ATOM 2983 N N . VAL A 1 35 ? 2.622 0.400 -4.455 1.00 0.00 28 VAL A N 4
ATOM 2984 C CA . VAL A 1 35 ? 2.150 1.578 -5.174 1.00 0.00 28 VAL A CA 4
ATOM 2985 C C . VAL A 1 35 ? 1.382 1.184 -6.430 1.00 0.00 28 VAL A C 4
ATOM 2986 O O . VAL A 1 35 ? 0.271 1.658 -6.663 1.00 0.00 28 VAL A O 4
ATOM 2999 N N . GLU A 1 36 ? 1.983 0.314 -7.236 1.00 0.00 29 GLU A N 4
ATOM 3000 C CA . GLU A 1 36 ? 1.354 -0.143 -8.470 1.00 0.00 29 GLU A CA 4
ATOM 3001 C C . GLU A 1 36 ? -0.002 -0.782 -8.185 1.00 0.00 29 GLU A C 4
ATOM 3002 O O . GLU A 1 36 ? -0.966 -0.573 -8.922 1.00 0.00 29 GLU A O 4
ATOM 3014 N N . ARG A 1 37 ? -0.068 -1.563 -7.111 1.00 0.00 30 ARG A N 4
ATOM 3015 C CA . ARG A 1 37 ? -1.305 -2.234 -6.730 1.00 0.00 30 ARG A CA 4
ATOM 3016 C C . ARG A 1 37 ? -2.441 -1.229 -6.566 1.00 0.00 30 ARG A C 4
ATOM 3017 O O . ARG A 1 37 ? -3.484 -1.345 -7.210 1.00 0.00 30 ARG A O 4
ATOM 3038 N N . LEU A 1 38 ? -2.232 -0.243 -5.701 1.00 0.00 31 LEU A N 4
ATOM 3039 C CA . LEU A 1 38 ? -3.238 0.783 -5.452 1.00 0.00 31 LEU A CA 4
ATOM 3040 C C . LEU A 1 38 ? -3.652 1.467 -6.751 1.00 0.00 31 LEU A C 4
ATOM 3041 O O . LEU A 1 38 ? -4.824 1.781 -6.952 1.00 0.00 31 LEU A O 4
ATOM 3057 N N . GLN A 1 39 ? -2.680 1.692 -7.630 1.00 0.00 32 GLN A N 4
ATOM 3058 C CA . GLN A 1 39 ? -2.945 2.337 -8.911 1.00 0.00 32 GLN A CA 4
ATOM 3059 C C . GLN A 1 39 ? -3.883 1.490 -9.764 1.00 0.00 32 GLN A C 4
ATOM 3060 O O . GLN A 1 39 ? -4.818 2.007 -10.375 1.00 0.00 32 GLN A O 4
ATOM 3074 N N . SER A 1 40 ? -3.626 0.187 -9.802 1.00 0.00 33 SER A N 4
ATOM 3075 C CA . SER A 1 40 ? -4.445 -0.732 -10.583 1.00 0.00 33 SER A CA 4
ATOM 3076 C C . SER A 1 40 ? -5.894 -0.709 -10.106 1.00 0.00 33 SER A C 4
ATOM 3077 O O . SER A 1 40 ? -6.823 -0.646 -10.910 1.00 0.00 33 SER A O 4
ATOM 3085 N N . TYR A 1 41 ? -6.077 -0.760 -8.791 1.00 0.00 34 TYR A N 4
ATOM 3086 C CA . TYR A 1 41 ? -7.412 -0.747 -8.205 1.00 0.00 34 TYR A CA 4
ATOM 3087 C C . TYR A 1 41 ? -8.163 0.525 -8.586 1.00 0.00 34 TYR A C 4
ATOM 3088 O O . TYR A 1 41 ? -9.295 0.473 -9.066 1.00 0.00 34 TYR A O 4
ATOM 3106 N N . THR A 1 42 ? -7.522 1.670 -8.369 1.00 0.00 35 THR A N 4
ATOM 3107 C CA . THR A 1 42 ? -8.127 2.957 -8.688 1.00 0.00 35 THR A CA 4
ATOM 3108 C C . THR A 1 42 ? -8.620 2.990 -10.130 1.00 0.00 35 THR A C 4
ATOM 3109 O O . THR A 1 42 ? -9.729 3.449 -10.406 1.00 0.00 35 THR A O 4
ATOM 3120 N N . ARG A 1 43 ? -7.791 2.499 -11.045 1.00 0.00 36 ARG A N 4
ATOM 3121 C CA . ARG A 1 43 ? -8.144 2.473 -12.460 1.00 0.00 36 ARG A CA 4
ATOM 3122 C C . ARG A 1 43 ? -9.300 1.510 -12.714 1.00 0.00 36 ARG A C 4
ATOM 3123 O O . ARG A 1 43 ? -10.308 1.881 -13.315 1.00 0.00 36 ARG A O 4
ATOM 3144 N N . GLN A 1 44 ? -9.145 0.273 -12.254 1.00 0.00 37 GLN A N 4
ATOM 3145 C CA . GLN A 1 44 ? -10.175 -0.743 -12.433 1.00 0.00 37 GLN A CA 4
ATOM 3146 C C . GLN A 1 44 ? -11.530 -0.236 -11.951 1.00 0.00 37 GLN A C 4
ATOM 3147 O O . GLN A 1 44 ? -12.486 -0.157 -12.722 1.00 0.00 37 GLN A O 4
ATOM 3161 N N . THR A 1 45 ? -11.606 0.108 -10.669 1.00 0.00 38 THR A N 4
ATOM 3162 C CA . THR A 1 45 ? -12.843 0.606 -10.083 1.00 0.00 38 THR A CA 4
ATOM 3163 C C . THR A 1 45 ? -13.127 2.035 -10.530 1.00 0.00 38 THR A C 4
ATOM 3164 O O . THR A 1 45 ? -14.203 2.332 -11.048 1.00 0.00 38 THR A O 4
ATOM 3175 N N . GLY A 1 46 ? -12.154 2.918 -10.328 1.00 0.00 39 GLY A N 4
ATOM 3176 C CA . GLY A 1 46 ? -12.319 4.307 -10.717 1.00 0.00 39 GLY A CA 4
ATOM 3177 C C . GLY A 1 46 ? -12.547 5.219 -9.528 1.00 0.00 39 GLY A C 4
ATOM 3178 O O . GLY A 1 46 ? -13.215 6.247 -9.646 1.00 0.00 39 GLY A O 4
ATOM 3182 N N . ILE A 1 47 ? -11.994 4.842 -8.381 1.00 0.00 40 ILE A N 4
ATOM 3183 C CA . ILE A 1 47 ? -12.141 5.634 -7.166 1.00 0.00 40 ILE A CA 4
ATOM 3184 C C . ILE A 1 47 ? -10.782 6.004 -6.582 1.00 0.00 40 ILE A C 4
ATOM 3185 O O . ILE A 1 47 ? -10.088 5.160 -6.015 1.00 0.00 40 ILE A O 4
ATOM 3201 N N . VAL A 1 48 ? -10.408 7.271 -6.723 1.00 0.00 41 VAL A N 4
ATOM 3202 C CA . VAL A 1 48 ? -9.133 7.754 -6.207 1.00 0.00 41 VAL A CA 4
ATOM 3203 C C . VAL A 1 48 ? -9.147 7.825 -4.685 1.00 0.00 41 VAL A C 4
ATOM 3204 O O . VAL A 1 48 ? -9.899 8.603 -4.095 1.00 0.00 41 VAL A O 4
ATOM 3217 N N . LEU A 1 49 ? -8.311 7.009 -4.052 1.00 0.00 42 LEU A N 4
ATOM 3218 C CA . LEU A 1 49 ? -8.227 6.979 -2.596 1.00 0.00 42 LEU A CA 4
ATOM 3219 C C . LEU A 1 49 ? -7.445 8.179 -2.071 1.00 0.00 42 LEU A C 4
ATOM 3220 O O . LEU A 1 49 ? -6.824 8.912 -2.839 1.00 0.00 42 LEU A O 4
ATOM 3236 N N . ASN A 1 50 ? -7.478 8.371 -0.756 1.00 0.00 43 ASN A N 4
ATOM 3237 C CA . ASN A 1 50 ? -6.771 9.481 -0.128 1.00 0.00 43 ASN A CA 4
ATOM 3238 C C . ASN A 1 50 ? -6.276 9.094 1.262 1.00 0.00 43 ASN A C 4
ATOM 3239 O O . ASN A 1 50 ? -6.916 8.310 1.964 1.00 0.00 43 ASN A O 4
ATOM 3250 N N . ARG A 1 51 ? -5.134 9.649 1.654 1.00 0.00 44 ARG A N 4
ATOM 3251 C CA . ARG A 1 51 ? -4.553 9.361 2.960 1.00 0.00 44 ARG A CA 4
ATOM 3252 C C . ARG A 1 51 ? -5.577 9.577 4.070 1.00 0.00 44 ARG A C 4
ATOM 3253 O O . ARG A 1 51 ? -6.409 10.483 4.013 1.00 0.00 44 ARG A O 4
ATOM 3274 N N . PRO A 1 52 ? -5.517 8.726 5.105 1.00 0.00 45 PRO A N 4
ATOM 3275 C CA . PRO A 1 52 ? -6.431 8.804 6.248 1.00 0.00 45 PRO A CA 4
ATOM 3276 C C . PRO A 1 52 ? -6.172 10.031 7.115 1.00 0.00 45 PRO A C 4
ATOM 3277 O O . PRO A 1 52 ? -7.058 10.493 7.834 1.00 0.00 45 PRO A O 4
ATOM 3288 N N . SER A 1 53 ? -4.952 10.554 7.043 1.00 0.00 46 SER A N 4
ATOM 3289 C CA . SER A 1 53 ? -4.576 11.726 7.824 1.00 0.00 46 SER A CA 4
ATOM 3290 C C . SER A 1 53 ? -5.481 12.910 7.499 1.00 0.00 46 SER A C 4
ATOM 3291 O O . SER A 1 53 ? -5.953 13.054 6.372 1.00 0.00 46 SER A O 4
ATOM 3299 N N . GLY A 1 54 ? -5.720 13.756 8.497 1.00 0.00 47 GLY A N 4
ATOM 3300 C CA . GLY A 1 54 ? -6.569 14.917 8.298 1.00 0.00 47 GLY A CA 4
ATOM 3301 C C . GLY A 1 54 ? -8.001 14.668 8.728 1.00 0.00 47 GLY A C 4
ATOM 3302 O O . GLY A 1 54 ? -8.525 13.561 8.604 1.00 0.00 47 GLY A O 4
ATOM 3306 N N . PRO A 1 55 ? -8.657 15.716 9.247 1.00 0.00 48 PRO A N 4
ATOM 3307 C CA . PRO A 1 55 ? -10.046 15.631 9.708 1.00 0.00 48 PRO A CA 4
ATOM 3308 C C . PRO A 1 55 ? -11.030 15.461 8.556 1.00 0.00 48 PRO A C 4
ATOM 3309 O O . PRO A 1 55 ? -10.745 15.845 7.421 1.00 0.00 48 PRO A O 4
ATOM 3320 N N . SER A 1 56 ? -12.190 14.884 8.854 1.00 0.00 49 SER A N 4
ATOM 3321 C CA . SER A 1 56 ? -13.215 14.661 7.841 1.00 0.00 49 SER A CA 4
ATOM 3322 C C . SER A 1 56 ? -14.606 14.931 8.407 1.00 0.00 49 SER A C 4
ATOM 3323 O O . SER A 1 56 ? -14.978 14.397 9.452 1.00 0.00 49 SER A O 4
ATOM 3331 N N . SER A 1 57 ? -15.370 15.765 7.708 1.00 0.00 50 SER A N 4
ATOM 3332 C CA . SER A 1 57 ? -16.718 16.111 8.142 1.00 0.00 50 SER A CA 4
ATOM 3333 C C . SER A 1 57 ? -17.618 14.879 8.153 1.00 0.00 50 SER A C 4
ATOM 3334 O O . SER A 1 57 ? -18.117 14.451 7.113 1.00 0.00 50 SER A O 4
ATOM 3342 N N . GLY A 1 58 ? -17.821 14.313 9.339 1.00 0.00 51 GLY A N 4
ATOM 3343 C CA . GLY A 1 58 ? -18.660 13.136 9.465 1.00 0.00 51 GLY A CA 4
ATOM 3344 C C . GLY A 1 58 ? -19.044 12.848 10.903 1.00 0.00 51 GLY A C 4
ATOM 3345 O O . GLY A 1 58 ? -19.608 11.796 11.204 1.00 0.00 51 GLY A O 4
ATOM 3349 N N . GLY A 1 1 ? -10.539 22.928 -6.200 1.00 0.00 -6 GLY A N 5
ATOM 3350 C CA . GLY A 1 1 ? -10.308 22.171 -4.983 1.00 0.00 -6 GLY A CA 5
ATOM 3351 C C . GLY A 1 1 ? -8.838 21.879 -4.753 1.00 0.00 -6 GLY A C 5
ATOM 3352 O O . GLY A 1 1 ? -7.972 22.630 -5.201 1.00 0.00 -6 GLY A O 5
ATOM 3356 N N . SER A 1 2 ? -8.557 20.787 -4.049 1.00 0.00 -5 SER A N 5
ATOM 3357 C CA . SER A 1 2 ? -7.182 20.401 -3.754 1.00 0.00 -5 SER A CA 5
ATOM 3358 C C . SER A 1 2 ? -6.970 18.911 -4.005 1.00 0.00 -5 SER A C 5
ATOM 3359 O O . SER A 1 2 ? -6.315 18.225 -3.221 1.00 0.00 -5 SER A O 5
ATOM 3367 N N . SER A 1 3 ? -7.530 18.418 -5.105 1.00 0.00 -4 SER A N 5
ATOM 3368 C CA . SER A 1 3 ? -7.407 17.009 -5.459 1.00 0.00 -4 SER A CA 5
ATOM 3369 C C . SER A 1 3 ? -6.188 16.776 -6.346 1.00 0.00 -4 SER A C 5
ATOM 3370 O O . SER A 1 3 ? -6.082 17.339 -7.435 1.00 0.00 -4 SER A O 5
ATOM 3378 N N . GLY A 1 4 ? -5.268 15.941 -5.871 1.00 0.00 -3 GLY A N 5
ATOM 3379 C CA . GLY A 1 4 ? -4.068 15.648 -6.633 1.00 0.00 -3 GLY A CA 5
ATOM 3380 C C . GLY A 1 4 ? -4.336 14.723 -7.803 1.00 0.00 -3 GLY A C 5
ATOM 3381 O O . GLY A 1 4 ? -5.454 14.664 -8.314 1.00 0.00 -3 GLY A O 5
ATOM 3385 N N . SER A 1 5 ? -3.306 13.999 -8.231 1.00 0.00 -2 SER A N 5
ATOM 3386 C CA . SER A 1 5 ? -3.434 13.076 -9.352 1.00 0.00 -2 SER A CA 5
ATOM 3387 C C . SER A 1 5 ? -2.661 11.788 -9.087 1.00 0.00 -2 SER A C 5
ATOM 3388 O O . SER A 1 5 ? -1.912 11.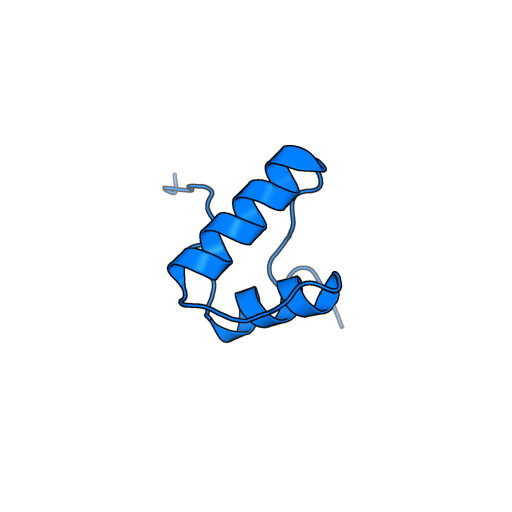689 -8.115 1.00 0.00 -2 SER A O 5
ATOM 3396 N N . SER A 1 6 ? -2.848 10.802 -9.959 1.00 0.00 -1 SER A N 5
ATOM 3397 C CA . SER A 1 6 ? -2.172 9.518 -9.818 1.00 0.00 -1 SER A CA 5
ATOM 3398 C C . SER A 1 6 ? -0.753 9.706 -9.289 1.00 0.00 -1 SER A C 5
ATOM 3399 O O . SER A 1 6 ? 0.081 10.344 -9.931 1.00 0.00 -1 SER A O 5
ATOM 3407 N N . GLY A 1 7 ? -0.487 9.145 -8.114 1.00 0.00 0 GLY A N 5
ATOM 3408 C CA . GLY A 1 7 ? 0.832 9.262 -7.518 1.00 0.00 0 GLY A CA 5
ATOM 3409 C C . GLY A 1 7 ? 0.845 8.860 -6.056 1.00 0.00 0 GLY A C 5
ATOM 3410 O O . GLY A 1 7 ? 0.708 9.706 -5.172 1.00 0.00 0 GLY A O 5
ATOM 3414 N N . TYR A 1 8 ? 1.009 7.567 -5.801 1.00 0.00 1 TYR A N 5
ATOM 3415 C CA . TYR A 1 8 ? 1.035 7.054 -4.437 1.00 0.00 1 TYR A CA 5
ATOM 3416 C C . TYR A 1 8 ? 2.454 6.675 -4.025 1.00 0.00 1 TYR A C 5
ATOM 3417 O O . TYR A 1 8 ? 2.674 5.642 -3.394 1.00 0.00 1 TYR A O 5
ATOM 3435 N N . GLY A 1 9 ? 3.415 7.520 -4.387 1.00 0.00 2 GLY A N 5
ATOM 3436 C CA . GLY A 1 9 ? 4.801 7.257 -4.046 1.00 0.00 2 GLY A CA 5
ATOM 3437 C C . GLY A 1 9 ? 5.205 7.890 -2.730 1.00 0.00 2 GLY A C 5
ATOM 3438 O O . GLY A 1 9 ? 5.638 7.199 -1.808 1.00 0.00 2 GLY A O 5
ATOM 3442 N N . ALA A 1 10 ? 5.065 9.209 -2.641 1.00 0.00 3 ALA A N 5
ATOM 3443 C CA . ALA A 1 10 ? 5.418 9.935 -1.428 1.00 0.00 3 ALA A CA 5
ATOM 3444 C C . ALA A 1 10 ? 4.919 9.204 -0.186 1.00 0.00 3 ALA A C 5
ATOM 3445 O O . ALA A 1 10 ? 5.478 9.354 0.900 1.00 0.00 3 ALA A O 5
ATOM 3452 N N . TRP A 1 11 ? 3.864 8.414 -0.354 1.00 0.00 4 TRP A N 5
ATOM 3453 C CA . TRP A 1 11 ? 3.290 7.661 0.755 1.00 0.00 4 TRP A CA 5
ATOM 3454 C C . TRP A 1 11 ? 4.327 6.732 1.377 1.00 0.00 4 TRP A C 5
ATOM 3455 O O . TRP A 1 11 ? 5.311 6.367 0.735 1.00 0.00 4 TRP A O 5
ATOM 3476 N N . ALA A 1 12 ? 4.100 6.354 2.631 1.00 0.00 5 ALA A N 5
ATOM 3477 C CA . ALA A 1 12 ? 5.014 5.467 3.339 1.00 0.00 5 ALA A CA 5
ATOM 3478 C C . ALA A 1 12 ? 4.476 4.041 3.377 1.00 0.00 5 ALA A C 5
ATOM 3479 O O . ALA A 1 12 ? 3.266 3.822 3.317 1.00 0.00 5 ALA A O 5
ATOM 3486 N N . ALA A 1 13 ? 5.382 3.073 3.476 1.00 0.00 6 ALA A N 5
ATOM 3487 C CA . ALA A 1 13 ? 4.997 1.668 3.523 1.00 0.00 6 ALA A CA 5
ATOM 3488 C C . ALA A 1 13 ? 3.794 1.459 4.437 1.00 0.00 6 ALA A C 5
ATOM 3489 O O . ALA A 1 13 ? 2.772 0.916 4.017 1.00 0.00 6 ALA A O 5
ATOM 3496 N N . GLN A 1 14 ? 3.924 1.892 5.686 1.00 0.00 7 GLN A N 5
ATOM 3497 C CA . GLN A 1 14 ? 2.847 1.749 6.659 1.00 0.00 7 GLN A CA 5
ATOM 3498 C C . GLN A 1 14 ? 1.534 2.288 6.101 1.00 0.00 7 GLN A C 5
ATOM 3499 O O . GLN A 1 14 ? 0.506 1.615 6.152 1.00 0.00 7 GLN A O 5
ATOM 3513 N N . GLU A 1 15 ? 1.578 3.505 5.568 1.00 0.00 8 GLU A N 5
ATOM 3514 C CA . GLU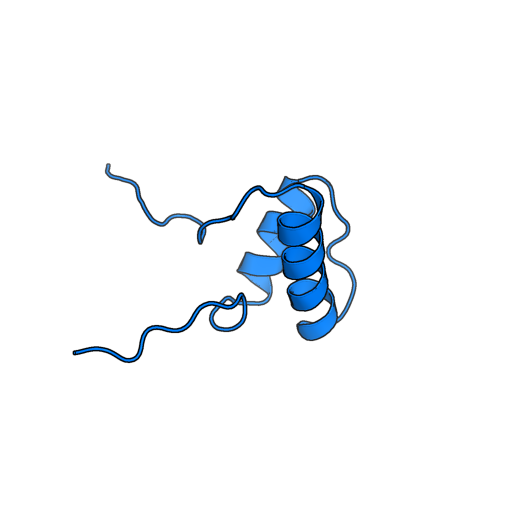 A 1 15 ? 0.391 4.133 5.002 1.00 0.00 8 GLU A CA 5
ATOM 3515 C C . GLU A 1 15 ? -0.236 3.246 3.930 1.00 0.00 8 GLU A C 5
ATOM 3516 O O . GLU A 1 15 ? -1.401 2.861 4.030 1.00 0.00 8 GLU A O 5
ATOM 3528 N N . LEU A 1 16 ? 0.546 2.925 2.905 1.00 0.00 9 LEU A N 5
ATOM 3529 C CA . LEU A 1 16 ? 0.069 2.083 1.813 1.00 0.00 9 LEU A CA 5
ATOM 3530 C C . LEU A 1 16 ? -0.493 0.769 2.345 1.00 0.00 9 LEU A C 5
ATOM 3531 O O . LEU A 1 16 ? -1.669 0.463 2.151 1.00 0.00 9 LEU A O 5
ATOM 3547 N N . GLN A 1 17 ? 0.356 -0.003 3.017 1.00 0.00 10 GLN A N 5
ATOM 3548 C CA . GLN A 1 17 ? -0.058 -1.284 3.578 1.00 0.00 10 GLN A CA 5
ATOM 3549 C C . GLN A 1 17 ? -1.435 -1.176 4.223 1.00 0.00 10 GLN A C 5
ATOM 3550 O O . GLN A 1 17 ? -2.367 -1.883 3.840 1.00 0.00 10 GLN A O 5
ATOM 3564 N N . ALA A 1 18 ? -1.557 -0.287 5.203 1.00 0.00 11 ALA A N 5
ATOM 3565 C CA . ALA A 1 18 ? -2.821 -0.087 5.900 1.00 0.00 11 ALA A CA 5
ATOM 3566 C C . ALA A 1 18 ? -3.983 -0.002 4.916 1.00 0.00 11 ALA A C 5
ATOM 3567 O O . ALA A 1 18 ? -4.907 -0.815 4.959 1.00 0.00 11 ALA A O 5
ATOM 3574 N N . LYS A 1 19 ? -3.931 0.986 4.030 1.00 0.00 12 LYS A N 5
ATOM 3575 C CA . LYS A 1 19 ? -4.979 1.178 3.034 1.00 0.00 12 LYS A CA 5
ATOM 3576 C C . LYS A 1 19 ? -5.281 -0.127 2.305 1.00 0.00 12 LYS A C 5
ATOM 3577 O O . LYS A 1 19 ? -6.406 -0.626 2.344 1.00 0.00 12 LYS A O 5
ATOM 3596 N N . LEU A 1 20 ? -4.269 -0.677 1.642 1.00 0.00 13 LEU A N 5
ATOM 3597 C CA . LEU A 1 20 ? -4.426 -1.926 0.904 1.00 0.00 13 LEU A CA 5
ATOM 3598 C C . LEU A 1 20 ? -5.171 -2.962 1.740 1.00 0.00 13 LEU A C 5
ATOM 3599 O O . LEU A 1 20 ? -6.241 -3.432 1.355 1.00 0.00 13 LEU A O 5
ATOM 3615 N N . ALA A 1 21 ? -4.598 -3.311 2.887 1.00 0.00 14 ALA A N 5
ATOM 3616 C CA . ALA A 1 21 ? -5.209 -4.288 3.780 1.00 0.00 14 ALA A CA 5
ATOM 3617 C C . ALA A 1 21 ? -6.600 -3.839 4.215 1.00 0.00 14 ALA A C 5
ATOM 3618 O O . ALA A 1 21 ? -7.467 -4.664 4.501 1.00 0.00 14 ALA A O 5
ATOM 3625 N N . GLU A 1 22 ? -6.805 -2.527 4.264 1.00 0.00 15 GLU A N 5
ATOM 3626 C CA . GLU A 1 22 ? -8.091 -1.969 4.666 1.00 0.00 15 GLU A CA 5
ATOM 3627 C C . GLU A 1 22 ? -9.189 -2.371 3.685 1.00 0.00 15 GLU A C 5
ATOM 3628 O O . GLU A 1 22 ? -10.317 -2.661 4.085 1.00 0.00 15 GLU A O 5
ATOM 3640 N N . ILE A 1 23 ? -8.850 -2.384 2.400 1.00 0.00 16 ILE A N 5
ATOM 3641 C CA . ILE A 1 23 ? -9.806 -2.750 1.363 1.00 0.00 16 ILE A CA 5
ATOM 3642 C C . ILE A 1 23 ? -9.836 -4.260 1.151 1.00 0.00 16 ILE A C 5
ATOM 3643 O O . ILE A 1 23 ? -10.562 -4.763 0.294 1.00 0.00 16 ILE A O 5
ATOM 3659 N N . GLY A 1 24 ? -9.043 -4.979 1.940 1.00 0.00 17 GLY A N 5
ATOM 3660 C CA . GLY A 1 24 ? -8.995 -6.425 1.824 1.00 0.00 17 GLY A CA 5
ATOM 3661 C C . GLY A 1 24 ? -7.985 -6.891 0.795 1.00 0.00 17 GLY A C 5
ATOM 3662 O O . GLY A 1 24 ? -8.169 -7.929 0.161 1.00 0.00 17 GLY A O 5
ATOM 3666 N N . ALA A 1 25 ? -6.915 -6.121 0.628 1.00 0.00 18 ALA A N 5
ATOM 3667 C CA . ALA A 1 25 ? -5.871 -6.461 -0.331 1.00 0.00 18 ALA A CA 5
ATOM 3668 C C . ALA A 1 25 ? -4.612 -6.948 0.377 1.00 0.00 18 ALA A C 5
ATOM 3669 O O . ALA A 1 25 ? -4.311 -6.550 1.503 1.00 0.00 18 ALA A O 5
ATOM 3676 N N . PRO A 1 26 ? -3.857 -7.829 -0.295 1.00 0.00 19 PRO A N 5
ATOM 3677 C CA . PRO A 1 26 ? -2.617 -8.389 0.252 1.00 0.00 19 PRO A CA 5
ATOM 3678 C C . PRO A 1 26 ? -1.502 -7.353 0.340 1.00 0.00 19 PRO A C 5
ATOM 3679 O O . PRO A 1 26 ? -1.208 -6.660 -0.635 1.00 0.00 19 PRO A O 5
ATOM 3690 N N . ILE A 1 27 ? -0.885 -7.252 1.512 1.00 0.00 20 ILE A N 5
ATOM 3691 C CA . ILE A 1 27 ? 0.199 -6.301 1.725 1.00 0.00 20 ILE A CA 5
ATOM 3692 C C . ILE A 1 27 ? 1.557 -6.954 1.490 1.00 0.00 20 ILE A C 5
ATOM 3693 O O . ILE A 1 27 ? 2.510 -6.709 2.230 1.00 0.00 20 ILE A O 5
ATOM 3709 N N . GLN A 1 28 ? 1.637 -7.783 0.455 1.00 0.00 21 GLN A N 5
ATOM 3710 C CA . GLN A 1 28 ? 2.880 -8.470 0.122 1.00 0.00 21 GLN A CA 5
ATOM 3711 C C . GLN A 1 28 ? 3.596 -7.772 -1.029 1.00 0.00 21 GLN A C 5
ATOM 3712 O O . GLN A 1 28 ? 2.994 -6.994 -1.768 1.00 0.00 21 GLN A O 5
ATOM 3726 N N . GLY A 1 29 ? 4.887 -8.055 -1.176 1.00 0.00 22 GLY A N 5
ATOM 3727 C CA . GLY A 1 29 ? 5.664 -7.445 -2.239 1.00 0.00 22 GLY A CA 5
ATOM 3728 C C . GLY A 1 29 ? 6.457 -6.245 -1.762 1.00 0.00 22 GLY A C 5
ATOM 3729 O O . GLY A 1 29 ? 6.430 -5.905 -0.580 1.00 0.00 22 GLY A O 5
ATOM 3733 N N . ASN A 1 30 ? 7.167 -5.602 -2.684 1.00 0.00 23 ASN A N 5
ATOM 3734 C CA . ASN A 1 30 ? 7.974 -4.434 -2.350 1.00 0.00 23 ASN A CA 5
ATOM 3735 C C . ASN A 1 30 ? 7.168 -3.150 -2.523 1.00 0.00 23 ASN A C 5
ATOM 3736 O O . ASN A 1 30 ? 6.050 -3.171 -3.037 1.00 0.00 23 ASN A O 5
ATOM 3747 N N . ARG A 1 31 ? 7.745 -2.033 -2.090 1.00 0.00 24 ARG A N 5
ATOM 3748 C CA . ARG A 1 31 ? 7.081 -0.740 -2.196 1.00 0.00 24 ARG A CA 5
ATOM 3749 C C . ARG A 1 31 ? 6.448 -0.565 -3.573 1.00 0.00 24 ARG A C 5
ATOM 3750 O O . ARG A 1 31 ? 5.259 -0.269 -3.686 1.00 0.00 24 ARG A O 5
ATOM 3771 N N . GLU A 1 32 ? 7.250 -0.751 -4.616 1.00 0.00 25 GLU A N 5
ATOM 3772 C CA . GLU A 1 32 ? 6.767 -0.612 -5.985 1.00 0.00 25 GLU A CA 5
ATOM 3773 C C . GLU A 1 32 ? 5.462 -1.378 -6.182 1.00 0.00 25 GLU A C 5
ATOM 3774 O O . GLU A 1 32 ? 4.445 -0.801 -6.565 1.00 0.00 25 GLU A O 5
ATOM 3786 N N . GLU A 1 33 ? 5.501 -2.680 -5.916 1.00 0.00 26 GLU A N 5
ATOM 3787 C CA . GLU A 1 33 ? 4.322 -3.525 -6.065 1.00 0.00 26 GLU A CA 5
ATOM 3788 C C . GLU A 1 33 ? 3.096 -2.863 -5.441 1.00 0.00 26 GLU A C 5
ATOM 3789 O O . GLU A 1 33 ? 2.063 -2.703 -6.092 1.00 0.00 26 GLU A O 5
ATOM 3801 N N . LEU A 1 34 ? 3.218 -2.482 -4.174 1.00 0.00 27 LEU A N 5
ATOM 3802 C CA . LEU A 1 34 ? 2.121 -1.839 -3.460 1.00 0.00 27 LEU A CA 5
ATOM 3803 C C . LEU A 1 34 ? 1.564 -0.666 -4.260 1.00 0.00 27 LEU A C 5
ATOM 3804 O O . LEU A 1 34 ? 0.372 -0.617 -4.562 1.00 0.00 27 LEU A O 5
ATOM 3820 N N . VAL A 1 35 ? 2.436 0.278 -4.602 1.00 0.00 28 VAL A N 5
ATOM 3821 C CA . VAL A 1 35 ? 2.032 1.450 -5.370 1.00 0.00 28 VAL A CA 5
ATOM 3822 C C . VAL A 1 35 ? 1.234 1.048 -6.605 1.00 0.00 28 VAL A C 5
ATOM 3823 O O . VAL A 1 35 ? 0.159 1.589 -6.864 1.00 0.00 28 VAL A O 5
ATOM 3836 N N . GLU A 1 36 ? 1.766 0.096 -7.364 1.00 0.00 29 GLU A N 5
ATOM 3837 C CA . GLU A 1 36 ? 1.102 -0.378 -8.573 1.00 0.00 29 GLU A CA 5
ATOM 3838 C C . GLU A 1 36 ? -0.319 -0.840 -8.267 1.00 0.00 29 GLU A C 5
ATOM 3839 O O . GLU A 1 36 ? -1.263 -0.488 -8.975 1.00 0.00 29 GLU A O 5
ATOM 3851 N N . ARG A 1 37 ? -0.463 -1.631 -7.209 1.00 0.00 30 ARG A N 5
ATOM 3852 C CA . ARG A 1 37 ? -1.769 -2.143 -6.810 1.00 0.00 30 ARG A CA 5
ATOM 3853 C C . ARG A 1 37 ? -2.779 -1.008 -6.672 1.00 0.00 30 ARG A C 5
ATOM 3854 O O . ARG A 1 37 ? -3.845 -1.033 -7.289 1.00 0.00 30 ARG A O 5
ATOM 3875 N N . LEU A 1 38 ? -2.438 -0.015 -5.858 1.00 0.00 31 LEU A N 5
ATOM 3876 C CA . LEU A 1 38 ? -3.316 1.129 -5.638 1.00 0.00 31 LEU A CA 5
ATOM 3877 C C . LEU A 1 38 ? -3.683 1.796 -6.960 1.00 0.00 31 LEU A C 5
ATOM 3878 O O . LEU A 1 38 ? -4.855 2.059 -7.228 1.00 0.00 31 LEU A O 5
ATOM 3894 N N . GLN A 1 39 ? -2.673 2.065 -7.782 1.00 0.00 32 GLN A N 5
ATOM 3895 C CA . GLN A 1 39 ? -2.891 2.699 -9.076 1.00 0.00 32 GLN A CA 5
ATOM 3896 C C . GLN A 1 39 ? -3.843 1.873 -9.934 1.00 0.00 32 GLN A C 5
ATOM 3897 O O . GLN A 1 39 ? -4.688 2.419 -10.643 1.00 0.00 32 GLN A O 5
ATOM 3911 N N . SER A 1 40 ? -3.699 0.553 -9.866 1.00 0.00 33 SER A N 5
ATOM 3912 C CA . SER A 1 40 ? -4.544 -0.349 -10.640 1.00 0.00 33 SER A CA 5
ATOM 3913 C C . SER A 1 40 ? -5.994 -0.272 -10.171 1.00 0.00 33 SER A C 5
ATOM 3914 O O . SER A 1 40 ? -6.922 -0.308 -10.979 1.00 0.00 33 SER A O 5
ATOM 3922 N N . TYR A 1 41 ? -6.180 -0.166 -8.860 1.00 0.00 34 TYR A N 5
ATOM 3923 C CA . TYR A 1 41 ? -7.516 -0.086 -8.282 1.00 0.00 34 TYR A CA 5
ATOM 3924 C C . TYR A 1 41 ? -8.183 1.241 -8.632 1.00 0.00 34 TYR A C 5
ATOM 3925 O O . TYR A 1 41 ? -9.327 1.276 -9.085 1.00 0.00 34 TYR A O 5
ATOM 3943 N N . THR A 1 42 ? -7.457 2.335 -8.418 1.00 0.00 35 THR A N 5
ATOM 3944 C CA . THR A 1 42 ? -7.976 3.665 -8.709 1.00 0.00 35 THR A CA 5
ATOM 3945 C C . THR A 1 42 ? -8.456 3.765 -10.152 1.00 0.00 35 THR A C 5
ATOM 3946 O O . THR A 1 42 ? -9.527 4.308 -10.423 1.00 0.00 35 THR A O 5
ATOM 3957 N N . ARG A 1 43 ? -7.658 3.236 -11.074 1.00 0.00 36 ARG A N 5
ATOM 3958 C CA . ARG A 1 43 ? -8.003 3.266 -12.490 1.00 0.00 36 ARG A CA 5
ATOM 3959 C C . ARG A 1 43 ? -9.171 2.330 -12.786 1.00 0.00 36 ARG A C 5
ATOM 3960 O O . ARG A 1 43 ? -10.101 2.691 -13.506 1.00 0.00 36 ARG A O 5
ATOM 3981 N N . GLN A 1 44 ? -9.114 1.126 -12.225 1.00 0.00 37 GLN A N 5
ATOM 3982 C CA . GLN A 1 44 ? -10.167 0.138 -12.430 1.00 0.00 37 GLN A CA 5
ATOM 3983 C C . GLN A 1 44 ? -11.512 0.668 -11.946 1.00 0.00 37 GLN A C 5
ATOM 3984 O O . GLN A 1 44 ? -12.419 0.913 -12.742 1.00 0.00 37 GLN A O 5
ATOM 3998 N N . THR A 1 45 ? -11.637 0.843 -10.633 1.00 0.00 38 THR A N 5
ATOM 3999 C CA . THR A 1 45 ? -12.872 1.342 -10.043 1.00 0.00 38 THR A CA 5
ATOM 4000 C C . THR A 1 45 ? -13.151 2.775 -10.481 1.00 0.00 38 THR A C 5
ATOM 4001 O O . THR A 1 45 ? -14.256 3.098 -10.914 1.00 0.00 38 THR A O 5
ATOM 4012 N N . GLY A 1 46 ? -12.141 3.632 -10.366 1.00 0.00 39 GLY A N 5
ATOM 4013 C CA . GLY A 1 46 ? -12.298 5.021 -10.755 1.00 0.00 39 GLY A CA 5
ATOM 4014 C C . GLY A 1 46 ? -12.557 5.929 -9.570 1.00 0.00 39 GLY A C 5
ATOM 4015 O O . GLY A 1 46 ? -13.211 6.964 -9.704 1.00 0.00 39 GLY A O 5
ATOM 4019 N N . ILE A 1 47 ? -12.045 5.542 -8.406 1.00 0.00 40 ILE A N 5
ATOM 4020 C CA . ILE A 1 47 ? -12.225 6.329 -7.193 1.00 0.00 40 ILE A CA 5
ATOM 4021 C C . ILE A 1 47 ? -10.883 6.667 -6.552 1.00 0.00 40 ILE A C 5
ATOM 4022 O O . ILE A 1 47 ? -10.241 5.811 -5.943 1.00 0.00 40 ILE A O 5
ATOM 4038 N N . VAL A 1 48 ? -10.465 7.921 -6.693 1.00 0.00 41 VAL A N 5
ATOM 4039 C CA . VAL A 1 48 ? -9.201 8.374 -6.126 1.00 0.00 41 VAL A CA 5
ATOM 4040 C C . VAL A 1 48 ? -9.245 8.357 -4.602 1.00 0.00 41 VAL A C 5
ATOM 4041 O O . VAL A 1 48 ? -10.226 8.787 -3.994 1.00 0.00 41 VAL A O 5
ATOM 4054 N N . LEU A 1 49 ? -8.176 7.858 -3.991 1.00 0.00 42 LEU A N 5
ATOM 4055 C CA . LEU A 1 49 ? -8.092 7.786 -2.536 1.00 0.00 42 LEU A CA 5
ATOM 4056 C C . LEU A 1 49 ? -7.330 8.982 -1.975 1.00 0.00 42 LEU A C 5
ATOM 4057 O O . LEU A 1 49 ? -6.472 9.554 -2.645 1.00 0.00 42 LEU A O 5
ATOM 4073 N N . ASN A 1 50 ? -7.649 9.353 -0.739 1.00 0.00 43 ASN A N 5
ATOM 4074 C CA . ASN A 1 50 ? -6.993 10.480 -0.086 1.00 0.00 43 ASN A CA 5
ATOM 4075 C C . ASN A 1 50 ? -5.984 9.997 0.951 1.00 0.00 43 ASN A C 5
ATOM 4076 O O . ASN A 1 50 ? -6.055 8.860 1.418 1.00 0.00 43 ASN A O 5
ATOM 4087 N N . ARG A 1 51 ? -5.046 10.868 1.308 1.00 0.00 44 ARG A N 5
ATOM 4088 C CA . ARG A 1 51 ? -4.023 10.530 2.290 1.00 0.00 44 ARG A CA 5
ATOM 4089 C C . ARG A 1 51 ? -4.623 10.432 3.689 1.00 0.00 44 ARG A C 5
ATOM 4090 O O . ARG A 1 51 ? -5.560 11.150 4.041 1.00 0.00 44 ARG A O 5
ATOM 4111 N N . PRO A 1 52 ? -4.073 9.523 4.507 1.00 0.00 45 PRO A N 5
ATOM 4112 C CA . PRO A 1 52 ? -4.538 9.309 5.881 1.00 0.00 45 PRO A CA 5
ATOM 4113 C C . PRO A 1 52 ? -4.200 10.481 6.796 1.00 0.00 45 PRO A C 5
ATOM 4114 O O . PRO A 1 52 ? -3.554 11.442 6.377 1.00 0.00 45 PRO A O 5
ATOM 4125 N N . SER A 1 53 ? -4.639 10.394 8.047 1.00 0.00 46 SER A N 5
ATOM 4126 C CA . SER A 1 53 ? -4.385 11.449 9.022 1.00 0.00 46 SER A CA 5
ATOM 4127 C C . SER A 1 53 ? -2.901 11.523 9.368 1.00 0.00 46 SER A C 5
ATOM 4128 O O . SER A 1 53 ? -2.124 10.637 9.014 1.00 0.00 46 SER A O 5
ATOM 4136 N N . GLY A 1 54 ? -2.514 12.587 10.065 1.00 0.00 47 GLY A N 5
ATOM 4137 C CA . GLY A 1 54 ? -1.125 12.758 10.449 1.00 0.00 47 GLY A CA 5
ATOM 4138 C C . GLY A 1 54 ? -0.975 13.455 11.787 1.00 0.00 47 GLY A C 5
ATOM 4139 O O . GLY A 1 54 ? -0.607 14.628 11.862 1.00 0.00 47 GLY A O 5
ATOM 4143 N N . PRO A 1 55 ? -1.265 12.726 12.874 1.00 0.00 48 PRO A N 5
ATOM 4144 C CA . PRO A 1 55 ? -1.169 13.261 14.235 1.00 0.00 48 PRO A CA 5
ATOM 4145 C C . PRO A 1 55 ? 0.275 13.502 14.663 1.00 0.00 48 PRO A C 5
ATOM 4146 O O . PRO A 1 55 ? 1.058 12.562 14.798 1.00 0.00 48 PRO A O 5
ATOM 4157 N N . SER A 1 56 ? 0.621 14.768 14.874 1.00 0.00 49 SER A N 5
ATOM 4158 C CA . SER A 1 56 ? 1.972 15.133 15.282 1.00 0.00 49 SER A CA 5
ATOM 4159 C C . SER A 1 56 ? 2.157 14.939 16.784 1.00 0.00 49 SER A C 5
ATOM 4160 O O . SER A 1 56 ? 3.105 14.291 17.226 1.00 0.00 49 SER A O 5
ATOM 4168 N N . SER A 1 57 ? 1.242 15.507 17.565 1.00 0.00 50 SER A N 5
ATOM 4169 C CA . SER A 1 57 ? 1.305 15.401 19.018 1.00 0.00 50 SER A CA 5
ATOM 4170 C C . SER A 1 57 ? 1.471 13.947 19.449 1.00 0.00 50 SER A C 5
ATOM 4171 O O . SER A 1 57 ? 2.337 13.623 20.260 1.00 0.00 50 SER A O 5
ATOM 4179 N N . GLY A 1 58 ? 0.632 13.073 18.900 1.00 0.00 51 GLY A N 5
ATOM 4180 C CA . GLY A 1 58 ? 0.701 11.664 19.240 1.00 0.00 51 GLY A CA 5
ATOM 4181 C C . GLY A 1 58 ? -0.391 11.246 20.204 1.00 0.00 51 GLY A C 5
ATOM 4182 O O . GLY A 1 58 ? -0.135 10.520 21.165 1.00 0.00 51 GLY A O 5
ATOM 4186 N N . GLY A 1 1 ? -4.898 24.129 -4.950 1.00 0.00 -6 GLY A N 6
ATOM 4187 C CA . GLY A 1 1 ? -4.561 22.732 -5.148 1.00 0.00 -6 GLY A CA 6
ATOM 4188 C C . GLY A 1 1 ? -5.685 21.951 -5.799 1.00 0.00 -6 GLY A C 6
ATOM 4189 O O . GLY A 1 1 ? -6.609 21.498 -5.122 1.00 0.00 -6 GLY A O 6
ATOM 4193 N N . SER A 1 2 ? -5.609 21.793 -7.117 1.00 0.00 -5 SER A N 6
ATOM 4194 C CA . SER A 1 2 ? -6.631 21.066 -7.860 1.00 0.00 -5 SER A CA 6
ATOM 4195 C C . SER A 1 2 ? -6.428 19.560 -7.731 1.00 0.00 -5 SER A C 6
ATOM 4196 O O . SER A 1 2 ? -5.341 19.096 -7.386 1.00 0.00 -5 SER A O 6
ATOM 4204 N N . SER A 1 3 ? -7.483 18.801 -8.011 1.00 0.00 -4 SER A N 6
ATOM 4205 C CA . SER A 1 3 ? -7.424 17.347 -7.922 1.00 0.00 -4 SER A CA 6
ATOM 4206 C C . SER A 1 3 ? -7.289 16.723 -9.308 1.00 0.00 -4 SER A C 6
ATOM 4207 O O . SER A 1 3 ? -7.874 17.205 -10.278 1.00 0.00 -4 SER A O 6
ATOM 4215 N N . GLY A 1 4 ? -6.512 15.648 -9.394 1.00 0.00 -3 GLY A N 6
ATOM 4216 C CA . GLY A 1 4 ? -6.313 14.975 -10.665 1.00 0.00 -3 GLY A CA 6
ATOM 4217 C C . GLY A 1 4 ? -5.275 13.874 -10.582 1.00 0.00 -3 GLY A C 6
ATOM 4218 O O . GLY A 1 4 ? -5.552 12.787 -10.075 1.00 0.00 -3 GLY A O 6
ATOM 4222 N N . SER A 1 5 ? -4.076 14.155 -11.082 1.00 0.00 -2 SER A N 6
ATOM 4223 C CA . SER A 1 5 ? -2.993 13.178 -11.067 1.00 0.00 -2 SER A CA 6
ATOM 4224 C C . SER A 1 5 ? -2.760 12.647 -9.656 1.00 0.00 -2 SER A C 6
ATOM 4225 O O . SER A 1 5 ? -2.885 13.381 -8.676 1.00 0.00 -2 SER A O 6
ATOM 4233 N N . SER A 1 6 ? -2.420 11.366 -9.561 1.00 0.00 -1 SER A N 6
ATOM 4234 C CA . SER A 1 6 ? -2.172 10.734 -8.270 1.00 0.00 -1 SER A CA 6
ATOM 4235 C C . SER A 1 6 ? -0.675 10.637 -7.991 1.00 0.00 -1 SER A C 6
ATOM 4236 O O . SER A 1 6 ? 0.149 10.915 -8.861 1.00 0.00 -1 SER A O 6
ATOM 4244 N N . GLY A 1 7 ? -0.332 10.239 -6.770 1.00 0.00 0 GLY A N 6
ATOM 4245 C CA . GLY A 1 7 ? 1.065 10.112 -6.396 1.00 0.00 0 GLY A CA 6
ATOM 4246 C C . GLY A 1 7 ? 1.262 9.224 -5.184 1.00 0.00 0 GLY A C 6
ATOM 4247 O O . GLY A 1 7 ? 1.898 9.625 -4.209 1.00 0.00 0 GLY A O 6
ATOM 4251 N N . TYR A 1 8 ? 0.715 8.015 -5.243 1.00 0.00 1 TYR A N 6
ATOM 4252 C CA . TYR A 1 8 ? 0.830 7.070 -4.139 1.00 0.00 1 TYR A CA 6
ATOM 4253 C C . TYR A 1 8 ? 2.294 6.821 -3.786 1.00 0.00 1 TYR A C 6
ATOM 4254 O O . TYR A 1 8 ? 2.631 6.573 -2.629 1.00 0.00 1 TYR A O 6
ATOM 4272 N N . GLY A 1 9 ? 3.159 6.890 -4.793 1.00 0.00 2 GLY A N 6
ATOM 4273 C CA . GLY A 1 9 ? 4.576 6.671 -4.570 1.00 0.00 2 GLY A CA 6
ATOM 4274 C C . GLY A 1 9 ? 5.106 7.459 -3.388 1.00 0.00 2 GLY A C 6
ATOM 4275 O O . GLY A 1 9 ? 6.047 7.031 -2.720 1.00 0.00 2 GLY A O 6
ATOM 4279 N N . AL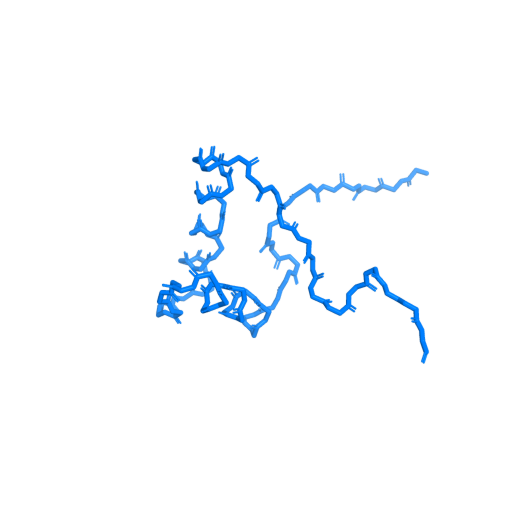A A 1 10 ? 4.501 8.614 -3.130 1.00 0.00 3 ALA A N 6
ATOM 4280 C CA . ALA A 1 10 ? 4.917 9.463 -2.021 1.00 0.00 3 ALA A CA 6
ATOM 4281 C C . ALA A 1 10 ? 4.567 8.826 -0.680 1.00 0.00 3 ALA A C 6
ATOM 4282 O O . ALA A 1 10 ? 5.309 8.958 0.293 1.00 0.00 3 ALA A O 6
ATOM 4289 N N . TRP A 1 11 ? 3.433 8.135 -0.637 1.00 0.00 4 TRP A N 6
ATOM 4290 C CA . TRP A 1 11 ? 2.985 7.478 0.585 1.00 0.00 4 TRP A CA 6
ATOM 4291 C C . TRP A 1 11 ? 4.103 6.639 1.194 1.00 0.00 4 TRP A C 6
ATOM 4292 O O . TRP A 1 11 ? 5.087 6.322 0.526 1.00 0.00 4 TRP A O 6
ATOM 4313 N N . ALA A 1 12 ? 3.946 6.284 2.465 1.00 0.00 5 ALA A N 6
ATOM 4314 C CA . ALA A 1 12 ? 4.941 5.480 3.162 1.00 0.00 5 ALA A CA 6
ATOM 4315 C C . ALA A 1 12 ? 4.512 4.019 3.239 1.00 0.00 5 ALA A C 6
ATOM 4316 O O . ALA A 1 12 ? 3.320 3.713 3.259 1.00 0.00 5 ALA A O 6
ATOM 4323 N N . ALA A 1 13 ? 5.490 3.120 3.280 1.00 0.00 6 ALA A N 6
ATOM 4324 C CA . ALA A 1 13 ? 5.212 1.691 3.356 1.00 0.00 6 ALA A CA 6
ATOM 4325 C C . ALA A 1 13 ? 4.059 1.406 4.313 1.00 0.00 6 ALA A C 6
ATOM 4326 O O . ALA A 1 13 ? 3.245 0.516 4.069 1.00 0.00 6 ALA A O 6
ATOM 4333 N N . GLN A 1 14 ? 3.998 2.166 5.401 1.00 0.00 7 GLN A N 6
ATOM 4334 C CA . GLN A 1 14 ? 2.945 1.993 6.395 1.00 0.00 7 GLN A CA 6
ATOM 4335 C C . GLN A 1 14 ? 1.579 2.329 5.805 1.00 0.00 7 GLN A C 6
ATOM 4336 O O . GLN A 1 14 ? 0.670 1.501 5.811 1.00 0.00 7 GLN A O 6
ATOM 4350 N N . GLU A 1 15 ? 1.444 3.550 5.298 1.00 0.00 8 GLU A N 6
ATOM 4351 C CA . GLU A 1 15 ? 0.188 3.996 4.705 1.00 0.00 8 GLU A CA 6
ATOM 4352 C C . GLU A 1 15 ? -0.329 2.976 3.695 1.00 0.00 8 GLU A C 6
ATOM 4353 O O . GLU A 1 15 ? -1.452 2.484 3.811 1.00 0.00 8 GLU A O 6
ATOM 4365 N N . LEU A 1 16 ? 0.498 2.663 2.703 1.00 0.00 9 LEU A N 6
ATOM 4366 C CA . LEU A 1 16 ? 0.125 1.702 1.671 1.00 0.00 9 LEU A CA 6
ATOM 4367 C C . LEU A 1 16 ? -0.392 0.409 2.292 1.00 0.00 9 LEU A C 6
ATOM 4368 O O . LEU A 1 16 ? -1.483 -0.056 1.961 1.00 0.00 9 LEU A O 6
ATOM 4384 N N . GLN A 1 17 ? 0.396 -0.165 3.196 1.00 0.00 10 GLN A N 6
ATOM 4385 C CA . GLN A 1 17 ? 0.015 -1.403 3.864 1.00 0.00 10 GLN A CA 6
ATOM 4386 C C . GLN A 1 17 ? -1.333 -1.254 4.561 1.00 0.00 10 GLN A C 6
ATOM 4387 O O . GLN A 1 17 ? -2.191 -2.131 4.468 1.00 0.00 10 GLN A O 6
ATOM 4401 N N . ALA A 1 18 ? -1.512 -0.137 5.259 1.00 0.00 11 ALA A N 6
ATOM 4402 C CA . ALA A 1 18 ? -2.757 0.127 5.970 1.00 0.00 11 ALA A CA 6
ATOM 4403 C C . ALA A 1 18 ? -3.957 0.022 5.035 1.00 0.00 11 ALA A C 6
ATOM 4404 O O . ALA A 1 18 ? -4.865 -0.777 5.260 1.00 0.00 11 ALA A O 6
ATOM 4411 N N . LYS A 1 19 ? -3.954 0.835 3.983 1.00 0.00 12 LYS A N 6
ATOM 4412 C CA . LYS A 1 19 ? -5.042 0.833 3.012 1.00 0.00 12 LYS A CA 6
ATOM 4413 C C . LYS A 1 19 ? -5.201 -0.543 2.375 1.00 0.00 12 LYS A C 6
ATOM 4414 O O . LYS A 1 19 ? -6.222 -1.208 2.554 1.00 0.00 12 LYS A O 6
ATOM 4433 N N . LEU A 1 20 ? -4.184 -0.967 1.632 1.00 0.00 13 LEU A N 6
ATOM 4434 C CA . LEU A 1 20 ? -4.210 -2.266 0.969 1.00 0.00 13 LEU A CA 6
ATOM 4435 C C . LEU A 1 20 ? -4.855 -3.321 1.863 1.00 0.00 13 LEU A C 6
ATOM 4436 O O . LEU A 1 20 ? -5.599 -4.179 1.389 1.00 0.00 13 LEU A O 6
ATOM 4452 N N . ALA A 1 21 ? -4.566 -3.248 3.158 1.00 0.00 14 ALA A N 6
ATOM 4453 C CA . ALA A 1 21 ? -5.122 -4.193 4.118 1.00 0.00 14 ALA A CA 6
ATOM 4454 C C . ALA A 1 21 ? -6.538 -3.798 4.522 1.00 0.00 14 ALA A C 6
ATOM 4455 O O . ALA A 1 21 ? -7.384 -4.657 4.770 1.00 0.00 14 ALA A O 6
ATOM 4462 N N . GLU A 1 22 ? -6.789 -2.494 4.585 1.00 0.00 15 GLU A N 6
ATOM 4463 C CA . GLU A 1 22 ? -8.103 -1.987 4.960 1.00 0.00 15 GLU A CA 6
ATOM 4464 C C . GLU A 1 22 ? -9.149 -2.357 3.912 1.00 0.00 15 GLU A C 6
ATOM 4465 O O . GLU A 1 22 ? -10.210 -2.888 4.239 1.00 0.00 15 GLU A O 6
ATOM 4477 N N . ILE A 1 23 ? -8.840 -2.073 2.651 1.00 0.00 16 ILE A N 6
ATOM 4478 C CA . ILE A 1 23 ? -9.751 -2.375 1.555 1.00 0.00 16 ILE A CA 6
ATOM 4479 C C . ILE A 1 23 ? -9.975 -3.878 1.426 1.00 0.00 16 ILE A C 6
ATOM 4480 O O . ILE A 1 23 ? -10.844 -4.325 0.677 1.00 0.00 16 ILE A O 6
ATOM 4496 N N . GLY A 1 24 ? -9.186 -4.654 2.162 1.00 0.00 17 GLY A N 6
ATOM 4497 C CA . GLY A 1 24 ? -9.315 -6.099 2.117 1.00 0.00 17 GLY A CA 6
ATOM 4498 C C . GLY A 1 24 ? -8.482 -6.722 1.015 1.00 0.00 17 GLY A C 6
ATOM 4499 O O . GLY A 1 24 ? -8.866 -7.736 0.434 1.00 0.00 17 GLY A O 6
ATOM 4503 N N . ALA A 1 25 ? -7.337 -6.111 0.725 1.00 0.00 18 ALA A N 6
ATOM 4504 C CA . ALA A 1 25 ? -6.447 -6.612 -0.315 1.00 0.00 18 ALA A CA 6
ATOM 4505 C C . ALA A 1 25 ? -5.132 -7.106 0.279 1.00 0.00 18 ALA A C 6
ATOM 4506 O O . ALA A 1 25 ? -4.765 -6.766 1.404 1.00 0.00 18 ALA A O 6
ATOM 4513 N N . PRO A 1 26 ? -4.405 -7.927 -0.493 1.00 0.00 19 PRO A N 6
ATOM 4514 C CA . PRO A 1 26 ? -3.119 -8.485 -0.063 1.00 0.00 19 PRO A CA 6
ATOM 4515 C C . PRO A 1 26 ? -2.024 -7.427 0.012 1.00 0.00 19 PRO A C 6
ATOM 4516 O O . PRO A 1 26 ? -1.851 -6.633 -0.913 1.00 0.00 19 PRO A O 6
ATOM 4527 N N . ILE A 1 27 ? -1.288 -7.422 1.118 1.00 0.00 20 ILE A N 6
ATOM 4528 C CA . ILE A 1 27 ? -0.208 -6.462 1.313 1.00 0.00 20 ILE A CA 6
ATOM 4529 C C . ILE A 1 27 ? 1.135 -7.055 0.904 1.00 0.00 20 ILE A C 6
ATOM 4530 O O . ILE A 1 27 ? 2.115 -6.963 1.642 1.00 0.00 20 ILE A O 6
ATOM 4546 N N . GLN A 1 28 ? 1.173 -7.661 -0.279 1.00 0.00 21 GLN A N 6
ATOM 4547 C CA . GLN A 1 28 ? 2.398 -8.268 -0.786 1.00 0.00 21 GLN A CA 6
ATOM 4548 C C . GLN A 1 28 ? 3.064 -7.367 -1.821 1.00 0.00 21 GLN A C 6
ATOM 4549 O O . GLN A 1 28 ? 2.396 -6.596 -2.509 1.00 0.00 21 GLN A O 6
ATOM 4563 N N . GLY A 1 29 ? 4.386 -7.469 -1.924 1.00 0.00 22 GLY A N 6
ATOM 4564 C CA . GLY A 1 29 ? 5.120 -6.657 -2.876 1.00 0.00 22 GLY A CA 6
ATOM 4565 C C . GLY A 1 29 ? 5.917 -5.555 -2.205 1.00 0.00 22 GLY A C 6
ATOM 4566 O O . GLY A 1 29 ? 5.576 -5.113 -1.109 1.00 0.00 22 GLY A O 6
ATOM 4570 N N . ASN A 1 30 ? 6.982 -5.112 -2.865 1.00 0.00 23 ASN A N 6
ATOM 4571 C CA . ASN A 1 30 ? 7.831 -4.057 -2.324 1.00 0.00 23 ASN A CA 6
ATOM 4572 C C . ASN A 1 30 ? 7.218 -2.683 -2.576 1.00 0.00 23 ASN A C 6
ATOM 4573 O O . ASN A 1 30 ? 6.163 -2.567 -3.200 1.00 0.00 23 ASN A O 6
ATOM 4584 N N . ARG A 1 31 ? 7.887 -1.643 -2.087 1.00 0.00 24 ARG A N 6
ATOM 4585 C CA . ARG A 1 31 ? 7.408 -0.277 -2.258 1.00 0.00 24 ARG A CA 6
ATOM 4586 C C . ARG A 1 31 ? 6.745 -0.100 -3.621 1.00 0.00 24 ARG A C 6
ATOM 4587 O O . ARG A 1 31 ? 5.561 0.224 -3.708 1.00 0.00 24 ARG A O 6
ATOM 4608 N N . GLU A 1 32 ? 7.517 -0.316 -4.682 1.00 0.00 25 GLU A N 6
ATOM 4609 C CA . GLU A 1 32 ? 7.004 -0.179 -6.040 1.00 0.00 25 GLU A CA 6
ATOM 4610 C C . GLU A 1 32 ? 5.724 -0.989 -6.222 1.00 0.00 25 GLU A C 6
ATOM 4611 O O . GLU A 1 32 ? 4.734 -0.492 -6.759 1.00 0.00 25 GLU A O 6
ATOM 4623 N N . GLU A 1 33 ? 5.752 -2.239 -5.772 1.00 0.00 26 GLU A N 6
ATOM 4624 C CA . GLU A 1 33 ? 4.595 -3.119 -5.887 1.00 0.00 26 GLU A CA 6
ATOM 4625 C C . GLU A 1 33 ? 3.369 -2.495 -5.226 1.00 0.00 26 GLU A C 6
ATOM 4626 O O . GLU A 1 33 ? 2.326 -2.327 -5.859 1.00 0.00 26 GLU A O 6
ATOM 4638 N N . LEU A 1 34 ? 3.503 -2.153 -3.949 1.00 0.00 27 LEU A N 6
ATOM 4639 C CA . LEU A 1 34 ? 2.407 -1.547 -3.201 1.00 0.00 27 LEU A CA 6
ATOM 4640 C C . LEU A 1 34 ? 1.761 -0.419 -3.998 1.00 0.00 27 LEU A C 6
ATOM 4641 O O . LEU A 1 34 ? 0.541 -0.372 -4.151 1.00 0.00 27 LEU A O 6
ATOM 4657 N N . VAL A 1 35 ? 2.589 0.489 -4.505 1.00 0.00 28 VAL A N 6
ATOM 4658 C CA . VAL A 1 35 ? 2.100 1.616 -5.290 1.00 0.00 28 VAL A CA 6
ATOM 4659 C C . VAL A 1 35 ? 1.349 1.139 -6.528 1.00 0.00 28 VAL A C 6
ATOM 4660 O O . VAL A 1 35 ? 0.220 1.558 -6.781 1.00 0.00 28 VAL A O 6
ATOM 4673 N N . GLU A 1 36 ? 1.984 0.259 -7.297 1.00 0.00 29 GLU A N 6
ATOM 4674 C CA . GLU A 1 36 ? 1.376 -0.275 -8.509 1.00 0.00 29 GLU A CA 6
ATOM 4675 C C . GLU A 1 36 ? 0.007 -0.880 -8.210 1.00 0.00 29 GLU A C 6
ATOM 4676 O O . GLU A 1 36 ? -0.949 -0.681 -8.960 1.00 0.00 29 GLU A O 6
ATOM 4688 N N . ARG A 1 37 ? -0.078 -1.620 -7.110 1.00 0.00 30 ARG A N 6
ATOM 4689 C CA . ARG A 1 37 ? -1.328 -2.256 -6.712 1.00 0.00 30 ARG A CA 6
ATOM 4690 C C . ARG A 1 37 ? -2.438 -1.221 -6.553 1.00 0.00 30 ARG A C 6
ATOM 4691 O O . ARG A 1 37 ? -3.495 -1.328 -7.178 1.00 0.00 30 ARG A O 6
ATOM 4712 N N . LEU A 1 38 ? -2.193 -0.222 -5.714 1.00 0.00 31 LEU A N 6
ATOM 4713 C CA . LEU A 1 38 ? -3.171 0.833 -5.473 1.00 0.00 31 LEU A CA 6
ATOM 4714 C C . LEU A 1 38 ? -3.623 1.467 -6.784 1.00 0.00 31 LEU A C 6
ATOM 4715 O O . LEU A 1 38 ? -4.781 1.858 -6.929 1.00 0.00 31 LEU A O 6
ATOM 4731 N N . GLN A 1 39 ? -2.702 1.564 -7.737 1.00 0.00 32 GLN A N 6
ATOM 4732 C CA . GLN A 1 39 ? -3.007 2.149 -9.037 1.00 0.00 32 GLN A CA 6
ATOM 4733 C C . GLN A 1 39 ? -3.987 1.274 -9.812 1.00 0.00 32 GLN A C 6
ATOM 4734 O O . GLN A 1 39 ? -5.036 1.743 -10.254 1.00 0.00 32 GLN A O 6
ATOM 4748 N N . SER A 1 40 ? -3.639 0.002 -9.972 1.00 0.00 33 SER A N 6
ATOM 4749 C CA . SER A 1 40 ? -4.486 -0.938 -10.697 1.00 0.00 33 SER A CA 6
ATOM 4750 C C . SER A 1 40 ? -5.931 -0.850 -10.214 1.00 0.00 33 SER A C 6
ATOM 4751 O O . SER A 1 40 ? -6.863 -0.789 -11.016 1.00 0.00 33 SER A O 6
ATOM 4759 N N . TYR A 1 41 ? -6.108 -0.845 -8.897 1.00 0.00 34 TYR A N 6
ATOM 4760 C CA . TYR A 1 41 ? -7.439 -0.767 -8.306 1.00 0.00 34 TYR A CA 6
ATOM 4761 C C . TYR A 1 41 ? -8.146 0.519 -8.723 1.00 0.00 34 TYR A C 6
ATOM 4762 O O . TYR A 1 41 ? -9.189 0.484 -9.377 1.00 0.00 34 TYR A O 6
ATOM 4780 N N . THR A 1 42 ? -7.571 1.654 -8.340 1.00 0.00 35 THR A N 6
ATOM 4781 C CA . THR A 1 42 ? -8.144 2.952 -8.673 1.00 0.00 35 THR A CA 6
ATOM 4782 C C . THR A 1 42 ? -8.467 3.046 -10.160 1.00 0.00 35 THR A C 6
ATOM 4783 O O . THR A 1 42 ? -9.271 3.879 -10.579 1.00 0.00 35 THR A O 6
ATOM 4794 N N . ARG A 1 43 ? -7.835 2.186 -10.953 1.00 0.00 36 ARG A N 6
ATOM 4795 C CA . ARG A 1 43 ? -8.055 2.173 -12.394 1.00 0.00 36 ARG A CA 6
ATOM 4796 C C . ARG A 1 43 ? -9.165 1.194 -12.766 1.00 0.00 36 ARG A C 6
ATOM 4797 O O . ARG A 1 43 ? -9.896 1.409 -13.732 1.00 0.00 36 ARG A O 6
ATOM 4818 N N . GLN A 1 44 ? -9.284 0.121 -11.991 1.00 0.00 37 GLN A N 6
ATOM 4819 C CA . GLN A 1 44 ? -10.304 -0.891 -12.241 1.00 0.00 37 GLN A CA 6
ATOM 4820 C C . GLN A 1 44 ? -11.667 -0.425 -11.741 1.00 0.00 37 GLN A C 6
ATOM 4821 O O . GLN A 1 44 ? -12.689 -0.649 -12.391 1.00 0.00 37 GLN A O 6
ATOM 4835 N N . THR A 1 45 ? -11.676 0.226 -10.581 1.00 0.00 38 THR A N 6
ATOM 4836 C CA . THR A 1 45 ? -12.914 0.723 -9.994 1.00 0.00 38 THR A CA 6
ATOM 4837 C C . THR A 1 45 ? -13.147 2.184 -10.357 1.00 0.00 38 THR A C 6
ATOM 4838 O O . THR A 1 45 ? -14.274 2.594 -10.632 1.00 0.00 38 THR A O 6
ATOM 4849 N N . GLY A 1 46 ? -12.073 2.968 -10.358 1.00 0.00 39 GLY A N 6
ATOM 4850 C CA . GLY A 1 46 ? -12.182 4.377 -10.690 1.00 0.00 39 GLY A CA 6
ATOM 4851 C C . GLY A 1 46 ? -12.475 5.237 -9.477 1.00 0.00 39 GLY A C 6
ATOM 4852 O O . GLY A 1 46 ? -12.988 6.349 -9.606 1.00 0.00 39 GLY A O 6
ATOM 4856 N N . ILE A 1 47 ? -12.150 4.722 -8.296 1.00 0.00 40 ILE A N 6
ATOM 4857 C CA . ILE A 1 47 ? -12.382 5.452 -7.056 1.00 0.00 40 ILE A CA 6
ATOM 4858 C C . ILE A 1 47 ? -11.068 5.911 -6.434 1.00 0.00 40 ILE A C 6
ATOM 4859 O O . ILE A 1 47 ? -10.284 5.099 -5.942 1.00 0.00 40 ILE A O 6
ATOM 4875 N N . VAL A 1 48 ? -10.833 7.219 -6.458 1.00 0.00 41 VAL A N 6
ATOM 4876 C CA . VAL A 1 48 ? -9.615 7.788 -5.893 1.00 0.00 41 VAL A CA 6
ATOM 4877 C C . VAL A 1 48 ? -9.487 7.453 -4.412 1.00 0.00 41 VAL A C 6
ATOM 4878 O O . VAL A 1 48 ? -10.480 7.422 -3.683 1.00 0.00 41 VAL A O 6
ATOM 4891 N N . LEU A 1 49 ? -8.259 7.202 -3.971 1.00 0.00 42 LEU A N 6
ATOM 4892 C CA . LEU A 1 49 ? -8.000 6.869 -2.575 1.00 0.00 42 LEU A CA 6
ATOM 4893 C C . LEU A 1 49 ? -7.154 7.948 -1.906 1.00 0.00 42 LEU A C 6
ATOM 4894 O O . LEU A 1 49 ? -5.926 7.886 -1.922 1.00 0.00 42 LEU A O 6
ATOM 4910 N N . ASN A 1 50 ? -7.821 8.935 -1.316 1.00 0.00 43 ASN A N 6
ATOM 4911 C CA . ASN A 1 50 ? -7.131 10.027 -0.640 1.00 0.00 43 ASN A CA 6
ATOM 4912 C C . ASN A 1 50 ? -6.386 9.520 0.591 1.00 0.00 43 ASN A C 6
ATOM 4913 O O . ASN A 1 50 ? -6.616 8.402 1.051 1.00 0.00 43 ASN A O 6
ATOM 4924 N N . ARG A 1 51 ? -5.494 10.351 1.121 1.00 0.00 44 ARG A N 6
ATOM 4925 C CA . ARG A 1 51 ? -4.716 9.987 2.299 1.00 0.00 44 ARG A CA 6
ATOM 4926 C C . ARG A 1 51 ? -5.550 10.132 3.568 1.00 0.00 44 ARG A C 6
ATOM 4927 O O . ARG A 1 51 ? -6.407 11.009 3.680 1.00 0.00 44 ARG A O 6
ATOM 4948 N N . PRO A 1 52 ? -5.295 9.253 4.548 1.00 0.00 45 PRO A N 6
ATOM 4949 C CA . PRO A 1 52 ? -6.012 9.262 5.826 1.00 0.00 45 PRO A CA 6
ATOM 4950 C C . PRO A 1 52 ? -5.652 10.471 6.684 1.00 0.00 45 PRO A C 6
ATOM 4951 O O . PRO A 1 52 ? -4.920 11.359 6.246 1.00 0.00 45 PRO A O 6
ATOM 4962 N N . SER A 1 53 ? -6.169 10.498 7.908 1.00 0.00 46 SER A N 6
ATOM 4963 C CA . SER A 1 53 ? -5.904 11.599 8.826 1.00 0.00 46 SER A CA 6
ATOM 4964 C C . SER A 1 53 ? -6.216 11.195 10.264 1.00 0.00 46 SER A C 6
ATOM 4965 O O . SER A 1 53 ? -7.375 11.006 10.630 1.00 0.00 46 SER A O 6
ATOM 4973 N N . GLY A 1 54 ? -5.171 11.065 11.075 1.00 0.00 47 GLY A N 6
ATOM 4974 C CA . GLY A 1 54 ? -5.353 10.684 12.464 1.00 0.00 47 GLY A CA 6
ATOM 4975 C C . GLY A 1 54 ? -4.581 11.576 13.416 1.00 0.00 47 GLY A C 6
ATOM 4976 O O . GLY A 1 54 ? -3.795 12.429 13.002 1.00 0.00 47 GLY A O 6
ATOM 4980 N N . PRO A 1 55 ? -4.802 11.383 14.724 1.00 0.00 48 PRO A N 6
ATOM 4981 C CA . PRO A 1 55 ? -4.131 12.168 15.765 1.00 0.00 48 PRO A CA 6
ATOM 4982 C C . PRO A 1 55 ? -2.645 11.843 15.868 1.00 0.00 48 PRO A C 6
ATOM 4983 O O . PRO A 1 55 ? -2.240 10.989 16.657 1.00 0.00 48 PRO A O 6
ATOM 4994 N N . SER A 1 56 ? -1.836 12.529 15.067 1.00 0.00 49 SER A N 6
ATOM 4995 C CA . SER A 1 56 ? -0.394 12.311 15.067 1.00 0.00 49 SER A CA 6
ATOM 4996 C C . SER A 1 56 ? 0.134 12.164 16.491 1.00 0.00 49 SER A C 6
ATOM 4997 O O . SER A 1 56 ? 0.086 13.106 17.282 1.00 0.00 49 SER A O 6
ATOM 5005 N N . SER A 1 57 ? 0.636 10.975 16.809 1.00 0.00 50 SER A N 6
ATOM 5006 C CA . SER A 1 57 ? 1.170 10.703 18.139 1.00 0.00 50 SER A CA 6
ATOM 5007 C C . SER A 1 57 ? 2.677 10.936 18.178 1.00 0.00 50 SER A C 6
ATOM 5008 O O . SER A 1 57 ? 3.464 10.021 17.942 1.00 0.00 50 SER A O 6
ATOM 5016 N N . GLY A 1 58 ? 3.070 12.170 18.478 1.00 0.00 51 GLY A N 6
ATOM 5017 C CA . GLY A 1 58 ? 4.481 12.504 18.542 1.00 0.00 51 GLY A CA 6
ATOM 5018 C C . GLY A 1 58 ? 4.718 13.958 18.900 1.00 0.00 51 GLY A C 6
ATOM 5019 O O . GLY A 1 58 ? 5.678 14.284 19.598 1.00 0.00 51 GLY A O 6
ATOM 5023 N N . GLY A 1 1 ? 2.322 22.488 -2.840 1.00 0.00 -6 GLY A N 7
ATOM 5024 C CA . GLY A 1 1 ? 3.137 22.895 -1.710 1.00 0.00 -6 GLY A CA 7
ATOM 5025 C C . GLY A 1 1 ? 4.474 22.180 -1.672 1.00 0.00 -6 GLY A C 7
ATOM 5026 O O . GLY A 1 1 ? 4.663 21.244 -0.896 1.00 0.00 -6 GLY A O 7
ATOM 5030 N N . SER A 1 2 ? 5.403 22.622 -2.515 1.00 0.00 -5 SER A N 7
ATOM 5031 C CA . SER A 1 2 ? 6.727 22.014 -2.578 1.00 0.00 -5 SER A CA 7
ATOM 5032 C C . SER A 1 2 ? 6.626 20.493 -2.614 1.00 0.00 -5 SER A C 7
ATOM 5033 O O . SER A 1 2 ? 7.384 19.793 -1.943 1.00 0.00 -5 SER A O 7
ATOM 5041 N N . SER A 1 3 ? 5.683 19.987 -3.403 1.00 0.00 -4 SER A N 7
ATOM 5042 C CA . SER A 1 3 ? 5.478 18.548 -3.524 1.00 0.00 -4 SER A CA 7
ATOM 5043 C C . SER A 1 3 ? 5.872 18.059 -4.915 1.00 0.00 -4 SER A C 7
ATOM 5044 O O . SER A 1 3 ? 5.348 18.531 -5.923 1.00 0.00 -4 SER A O 7
ATOM 5052 N N . GLY A 1 4 ? 6.801 17.109 -4.960 1.00 0.00 -3 GLY A N 7
ATOM 5053 C CA . GLY A 1 4 ? 7.250 16.570 -6.231 1.00 0.00 -3 GLY A CA 7
ATOM 5054 C C . GLY A 1 4 ? 7.136 15.060 -6.294 1.00 0.00 -3 GLY A C 7
ATOM 5055 O O . GLY A 1 4 ? 8.103 14.370 -6.615 1.00 0.00 -3 GLY A O 7
ATOM 5059 N N . SER A 1 5 ? 5.950 14.545 -5.985 1.00 0.00 -2 SER A N 7
ATOM 5060 C CA . SER A 1 5 ? 5.714 13.106 -6.003 1.00 0.00 -2 SER A CA 7
ATOM 5061 C C . SER A 1 5 ? 4.756 12.727 -7.128 1.00 0.00 -2 SER A C 7
ATOM 5062 O O . SER A 1 5 ? 4.047 13.576 -7.668 1.00 0.00 -2 SER A O 7
ATOM 5070 N N . SER A 1 6 ? 4.740 11.444 -7.476 1.00 0.00 -1 SER A N 7
ATOM 5071 C CA . SER A 1 6 ? 3.873 10.951 -8.539 1.00 0.00 -1 SER A CA 7
ATOM 5072 C C . SER A 1 6 ? 3.013 9.791 -8.046 1.00 0.00 -1 SER A C 7
ATOM 5073 O O . SER A 1 6 ? 3.434 9.011 -7.192 1.00 0.00 -1 SER A O 7
ATOM 5081 N N . GLY A 1 7 ? 1.805 9.684 -8.590 1.00 0.00 0 GLY A N 7
ATOM 5082 C CA . GLY A 1 7 ? 0.904 8.617 -8.193 1.00 0.00 0 GLY A CA 7
ATOM 5083 C C . GLY A 1 7 ? 0.820 8.460 -6.688 1.00 0.00 0 GLY A C 7
ATOM 5084 O O . GLY A 1 7 ? 0.363 9.364 -5.987 1.00 0.00 0 GLY A O 7
ATOM 5088 N N . TYR A 1 8 ? 1.259 7.310 -6.189 1.00 0.00 1 TYR A N 7
ATOM 5089 C CA . TYR A 1 8 ? 1.227 7.036 -4.757 1.00 0.00 1 TYR A CA 7
ATOM 5090 C C . TYR A 1 8 ? 2.623 6.715 -4.233 1.00 0.00 1 TYR A C 7
ATOM 5091 O O . TYR A 1 8 ? 2.799 5.815 -3.413 1.00 0.00 1 TYR A O 7
ATOM 5109 N N . GLY A 1 9 ? 3.614 7.461 -4.712 1.00 0.00 2 GLY A N 7
ATOM 5110 C CA . GLY A 1 9 ? 4.983 7.242 -4.281 1.00 0.00 2 GLY A CA 7
ATOM 5111 C C . GLY A 1 9 ? 5.271 7.865 -2.930 1.00 0.00 2 GLY A C 7
ATOM 5112 O O . GLY A 1 9 ? 5.670 7.174 -1.993 1.00 0.00 2 GLY A O 7
ATOM 5116 N N . ALA A 1 10 ? 5.070 9.175 -2.828 1.00 0.00 3 ALA A N 7
ATOM 5117 C CA . ALA A 1 10 ? 5.311 9.891 -1.582 1.00 0.00 3 ALA A CA 7
ATOM 5118 C C . ALA A 1 10 ? 4.832 9.080 -0.382 1.00 0.00 3 ALA A C 7
ATOM 5119 O O . ALA A 1 10 ? 5.437 9.124 0.689 1.00 0.00 3 ALA A O 7
ATOM 5126 N N . TRP A 1 11 ? 3.743 8.343 -0.569 1.00 0.00 4 TRP A N 7
ATOM 5127 C CA . TRP A 1 11 ? 3.183 7.523 0.499 1.00 0.00 4 TRP A CA 7
ATOM 5128 C C . TRP A 1 11 ? 4.245 6.608 1.097 1.00 0.00 4 TRP A C 7
ATOM 5129 O O . TRP A 1 11 ? 5.178 6.192 0.410 1.00 0.00 4 TRP A O 7
ATOM 5150 N N . ALA A 1 12 ? 4.098 6.296 2.381 1.00 0.00 5 ALA A N 7
ATOM 5151 C CA . ALA A 1 12 ? 5.045 5.428 3.069 1.00 0.00 5 ALA A CA 7
ATOM 5152 C C . ALA A 1 12 ? 4.503 4.007 3.184 1.00 0.00 5 ALA A C 7
ATOM 5153 O O . ALA A 1 12 ? 3.298 3.802 3.325 1.00 0.00 5 ALA A O 7
ATOM 5160 N N . ALA A 1 13 ? 5.401 3.029 3.121 1.00 0.00 6 ALA A N 7
ATOM 5161 C CA . ALA A 1 13 ? 5.012 1.628 3.219 1.00 0.00 6 ALA A CA 7
ATOM 5162 C C . ALA A 1 13 ? 3.828 1.451 4.163 1.00 0.00 6 ALA A C 7
ATOM 5163 O O . ALA A 1 13 ? 2.814 0.859 3.795 1.00 0.00 6 ALA A O 7
ATOM 5170 N N . GLN A 1 14 ? 3.964 1.968 5.380 1.00 0.00 7 GLN A N 7
ATOM 5171 C CA . GLN A 1 14 ? 2.905 1.865 6.376 1.00 0.00 7 GLN A CA 7
ATOM 5172 C C . GLN A 1 14 ? 1.568 2.316 5.797 1.00 0.00 7 GLN A C 7
ATOM 5173 O O . GLN A 1 14 ? 0.596 1.562 5.796 1.00 0.00 7 GLN A O 7
ATOM 5187 N N . GLU A 1 15 ? 1.527 3.551 5.308 1.00 0.00 8 GLU A N 7
ATOM 5188 C CA . GLU A 1 15 ? 0.308 4.102 4.727 1.00 0.00 8 GLU A CA 7
ATOM 5189 C C . GLU A 1 15 ? -0.308 3.127 3.729 1.00 0.00 8 GLU A C 7
ATOM 5190 O O . GLU A 1 15 ? -1.436 2.666 3.909 1.00 0.00 8 GLU A O 7
ATOM 5202 N N . LEU A 1 16 ? 0.439 2.818 2.675 1.00 0.00 9 LEU A N 7
ATOM 5203 C CA . LEU A 1 16 ? -0.033 1.898 1.646 1.00 0.00 9 LEU A CA 7
ATOM 5204 C C . LEU A 1 16 ? -0.598 0.626 2.270 1.00 0.00 9 LEU A C 7
ATOM 5205 O O . LEU A 1 16 ? -1.752 0.269 2.036 1.00 0.00 9 LEU A O 7
ATOM 5221 N N . GLN A 1 17 ? 0.223 -0.052 3.066 1.00 0.00 10 GLN A N 7
ATOM 5222 C CA . GLN A 1 17 ? -0.196 -1.283 3.725 1.00 0.00 10 GLN A CA 7
ATOM 5223 C C . GLN A 1 17 ? -1.574 -1.119 4.358 1.00 0.00 10 GLN A C 7
ATOM 5224 O O . GLN A 1 17 ? -2.531 -1.786 3.965 1.00 0.00 10 GLN A O 7
ATOM 5238 N N . ALA A 1 18 ? -1.667 -0.228 5.339 1.00 0.00 11 ALA A N 7
ATOM 5239 C CA . ALA A 1 18 ? -2.928 0.024 6.025 1.00 0.00 11 ALA A CA 7
ATOM 5240 C C . ALA A 1 18 ? -4.096 0.023 5.045 1.00 0.00 11 ALA A C 7
ATOM 5241 O O . ALA A 1 18 ? -5.004 -0.802 5.145 1.00 0.00 11 ALA A O 7
ATOM 5248 N N . LYS A 1 19 ? -4.068 0.955 4.098 1.00 0.00 12 LYS A N 7
ATOM 5249 C CA . LYS A 1 19 ? -5.124 1.063 3.098 1.00 0.00 12 LYS A CA 7
ATOM 5250 C C . LYS A 1 19 ? -5.344 -0.272 2.393 1.00 0.00 12 LYS A C 7
ATOM 5251 O O . LYS A 1 19 ? -6.430 -0.848 2.458 1.00 0.00 12 LYS A O 7
ATOM 5270 N N . LEU A 1 20 ? -4.306 -0.758 1.721 1.00 0.00 13 LEU A N 7
ATOM 5271 C CA . LEU A 1 20 ? -4.385 -2.027 1.005 1.00 0.00 13 LEU A CA 7
ATOM 5272 C C . LEU A 1 20 ? -5.136 -3.070 1.826 1.00 0.00 13 LEU A C 7
ATOM 5273 O O . LEU A 1 20 ? -6.185 -3.562 1.413 1.00 0.00 13 LEU A O 7
ATOM 5289 N N . ALA A 1 21 ? -4.592 -3.401 2.993 1.00 0.00 14 ALA A N 7
ATOM 5290 C CA . ALA A 1 21 ? -5.212 -4.382 3.874 1.00 0.00 14 ALA A CA 7
ATOM 5291 C C . ALA A 1 21 ? -6.619 -3.949 4.273 1.00 0.00 14 ALA A C 7
ATOM 5292 O O . ALA A 1 21 ? -7.492 -4.785 4.506 1.00 0.00 14 ALA A O 7
ATOM 5299 N N . GLU A 1 22 ? -6.830 -2.639 4.351 1.00 0.00 15 GLU A N 7
ATOM 5300 C CA . GLU A 1 22 ? -8.132 -2.097 4.725 1.00 0.00 15 GLU A CA 7
ATOM 5301 C C . GLU A 1 22 ? -9.204 -2.519 3.724 1.00 0.00 15 GLU A C 7
ATOM 5302 O O . GLU A 1 22 ? -10.285 -2.967 4.109 1.00 0.00 15 GLU A O 7
ATOM 5314 N N . ILE A 1 23 ? -8.897 -2.372 2.440 1.00 0.00 16 ILE A N 7
ATOM 5315 C CA . ILE A 1 23 ? -9.834 -2.737 1.384 1.00 0.00 16 ILE A CA 7
ATOM 5316 C C . ILE A 1 23 ? -9.870 -4.248 1.181 1.00 0.00 16 ILE A C 7
ATOM 5317 O O . ILE A 1 23 ? -10.605 -4.753 0.334 1.00 0.00 16 ILE A O 7
ATOM 5333 N N . GLY A 1 24 ? -9.072 -4.965 1.966 1.00 0.00 17 GLY A N 7
ATOM 5334 C CA . GLY A 1 24 ? -9.029 -6.412 1.858 1.00 0.00 17 GLY A CA 7
ATOM 5335 C C . GLY A 1 24 ? -7.954 -6.890 0.903 1.00 0.00 17 GLY A C 7
ATOM 5336 O O . GLY A 1 24 ? -8.010 -8.016 0.409 1.00 0.00 17 GLY A O 7
ATOM 5340 N N . ALA A 1 25 ? -6.972 -6.033 0.642 1.00 0.00 18 ALA A N 7
ATOM 5341 C CA . ALA A 1 25 ? -5.880 -6.375 -0.260 1.00 0.00 18 ALA A CA 7
ATOM 5342 C C . ALA A 1 25 ? -4.667 -6.881 0.513 1.00 0.00 18 ALA A C 7
ATOM 5343 O O . ALA A 1 25 ? -4.377 -6.433 1.623 1.00 0.00 18 ALA A O 7
ATOM 5350 N N . PRO A 1 26 ? -3.940 -7.837 -0.083 1.00 0.00 19 PRO A N 7
ATOM 5351 C CA . PRO A 1 26 ? -2.747 -8.425 0.533 1.00 0.00 19 PRO A CA 7
ATOM 5352 C C . PRO A 1 26 ? -1.583 -7.442 0.595 1.00 0.00 19 PRO A C 7
ATOM 5353 O O . PRO A 1 26 ? -1.278 -6.763 -0.387 1.00 0.00 19 PRO A O 7
ATOM 5364 N N . ILE A 1 27 ? -0.936 -7.370 1.753 1.00 0.00 20 ILE A N 7
ATOM 5365 C CA . ILE A 1 27 ? 0.196 -6.471 1.941 1.00 0.00 20 ILE A CA 7
ATOM 5366 C C . ILE A 1 27 ? 1.508 -7.154 1.572 1.00 0.00 20 ILE A C 7
ATOM 5367 O O . ILE A 1 27 ? 2.486 -7.085 2.317 1.00 0.00 20 ILE A O 7
ATOM 5383 N N . GLN A 1 28 ? 1.522 -7.812 0.417 1.00 0.00 21 GLN A N 7
ATOM 5384 C CA . GLN A 1 28 ? 2.716 -8.507 -0.051 1.00 0.00 21 GLN A CA 7
ATOM 5385 C C . GLN A 1 28 ? 3.399 -7.723 -1.167 1.00 0.00 21 GLN A C 7
ATOM 5386 O O . GLN A 1 28 ? 2.807 -6.822 -1.759 1.00 0.00 21 GLN A O 7
ATOM 5400 N N . GLY A 1 29 ? 4.650 -8.074 -1.449 1.00 0.00 22 GLY A N 7
ATOM 5401 C CA . GLY A 1 29 ? 5.394 -7.393 -2.493 1.00 0.00 22 GLY A CA 7
ATOM 5402 C C . GLY A 1 29 ? 6.262 -6.275 -1.952 1.00 0.00 22 GLY A C 7
ATOM 5403 O O . GLY A 1 29 ? 6.301 -6.039 -0.745 1.00 0.00 22 GLY A O 7
ATOM 5407 N N . ASN A 1 30 ? 6.961 -5.584 -2.846 1.00 0.00 23 ASN A N 7
ATOM 5408 C CA . ASN A 1 30 ? 7.835 -4.486 -2.451 1.00 0.00 23 ASN A CA 7
ATOM 5409 C C . ASN A 1 30 ? 7.131 -3.143 -2.618 1.00 0.00 23 ASN A C 7
ATOM 5410 O O . ASN A 1 30 ? 6.036 -3.070 -3.176 1.00 0.00 23 ASN A O 7
ATOM 5421 N N . ARG A 1 31 ? 7.767 -2.082 -2.132 1.00 0.00 24 ARG A N 7
ATOM 5422 C CA . ARG A 1 31 ? 7.202 -0.742 -2.227 1.00 0.00 24 ARG A CA 7
ATOM 5423 C C . ARG A 1 31 ? 6.589 -0.507 -3.605 1.00 0.00 24 ARG A C 7
ATOM 5424 O O . ARG A 1 31 ? 5.415 -0.154 -3.720 1.00 0.00 24 ARG A O 7
ATOM 5445 N N . GLU A 1 32 ? 7.391 -0.706 -4.646 1.00 0.00 25 GLU A N 7
ATOM 5446 C CA . GLU A 1 32 ? 6.927 -0.514 -6.015 1.00 0.00 25 GLU A CA 7
ATOM 5447 C C . GLU A 1 32 ? 5.632 -1.282 -6.263 1.00 0.00 25 GLU A C 7
ATOM 5448 O O . GLU A 1 32 ? 4.645 -0.719 -6.734 1.00 0.00 25 GLU A O 7
ATOM 5460 N N . GLU A 1 33 ? 5.646 -2.573 -5.944 1.00 0.00 26 GLU A N 7
ATOM 5461 C CA . GLU A 1 33 ? 4.474 -3.419 -6.133 1.00 0.00 26 GLU A CA 7
ATOM 5462 C C . GLU A 1 33 ? 3.230 -2.765 -5.539 1.00 0.00 26 GLU A C 7
ATOM 5463 O O . GLU A 1 33 ? 2.227 -2.572 -6.228 1.00 0.00 26 GLU A O 7
ATOM 5475 N N . LEU A 1 34 ? 3.301 -2.428 -4.256 1.00 0.00 27 LEU A N 7
ATOM 5476 C CA . LEU A 1 34 ? 2.181 -1.797 -3.567 1.00 0.00 27 LEU A CA 7
ATOM 5477 C C . LEU A 1 34 ? 1.662 -0.599 -4.356 1.00 0.00 27 LEU A C 7
ATOM 5478 O O . LEU A 1 34 ? 0.469 -0.503 -4.647 1.00 0.00 27 LEU A O 7
ATOM 5494 N N . VAL A 1 35 ? 2.566 0.312 -4.703 1.00 0.00 28 VAL A N 7
ATOM 5495 C CA . VAL A 1 35 ? 2.200 1.502 -5.461 1.00 0.00 28 VAL A CA 7
ATOM 5496 C C . VAL A 1 35 ? 1.409 1.135 -6.711 1.00 0.00 28 VAL A C 7
ATOM 5497 O O . VAL A 1 35 ? 0.417 1.785 -7.042 1.00 0.00 28 VAL A O 7
ATOM 5510 N N . GLU A 1 36 ? 1.854 0.090 -7.402 1.00 0.00 29 GLU A N 7
ATOM 5511 C CA . GLU A 1 36 ? 1.186 -0.363 -8.616 1.00 0.00 29 GLU A CA 7
ATOM 5512 C C . GLU A 1 36 ? -0.237 -0.824 -8.315 1.00 0.00 29 GLU A C 7
ATOM 5513 O O . GLU A 1 36 ? -1.174 -0.496 -9.043 1.00 0.00 29 GLU A O 7
ATOM 5525 N N . ARG A 1 37 ? -0.390 -1.587 -7.238 1.00 0.00 30 ARG A N 7
ATOM 5526 C CA . ARG A 1 37 ? -1.697 -2.095 -6.841 1.00 0.00 30 ARG A CA 7
ATOM 5527 C C . ARG A 1 37 ? -2.703 -0.957 -6.699 1.00 0.00 30 ARG A C 7
ATOM 5528 O O . ARG A 1 37 ? -3.744 -0.947 -7.358 1.00 0.00 30 ARG A O 7
ATOM 5549 N N . LEU A 1 38 ? -2.386 0.002 -5.836 1.00 0.00 31 LEU A N 7
ATOM 5550 C CA . LEU A 1 38 ? -3.261 1.146 -5.606 1.00 0.00 31 LEU A CA 7
ATOM 5551 C C . LEU A 1 38 ? -3.595 1.848 -6.918 1.00 0.00 31 LEU A C 7
ATOM 5552 O O . LEU A 1 38 ? -4.749 2.194 -7.171 1.00 0.00 31 LEU A O 7
ATOM 5568 N N . GLN A 1 39 ? -2.578 2.052 -7.750 1.00 0.00 32 GLN A N 7
ATOM 5569 C CA . GLN A 1 39 ? -2.765 2.711 -9.037 1.00 0.00 32 GLN A CA 7
ATOM 5570 C C . GLN A 1 39 ? -3.783 1.961 -9.890 1.00 0.00 32 GLN A C 7
ATOM 5571 O O . GLN A 1 39 ? -4.608 2.571 -10.570 1.00 0.00 32 GLN A O 7
ATOM 5585 N N . SER A 1 40 ? -3.718 0.634 -9.850 1.00 0.00 33 SER A N 7
ATOM 5586 C CA . SER A 1 40 ? -4.631 -0.200 -10.623 1.00 0.00 33 SER A CA 7
ATOM 5587 C C . SER A 1 40 ? -6.067 -0.025 -10.139 1.00 0.00 33 SER A C 7
ATOM 5588 O O . SER A 1 40 ? -6.972 0.246 -10.929 1.00 0.00 33 SER A O 7
ATOM 5596 N N . TYR A 1 41 ? -6.269 -0.183 -8.836 1.00 0.00 34 TYR A N 7
ATOM 5597 C CA . TYR A 1 41 ? -7.595 -0.046 -8.245 1.00 0.00 34 TYR A CA 7
ATOM 5598 C C . TYR A 1 41 ? -8.197 1.318 -8.570 1.00 0.00 34 TYR A C 7
ATOM 5599 O O . TYR A 1 41 ? -9.345 1.416 -9.006 1.00 0.00 34 TYR A O 7
ATOM 5617 N N . THR A 1 42 ? -7.414 2.370 -8.353 1.00 0.00 35 THR A N 7
ATOM 5618 C CA . THR A 1 42 ? -7.868 3.729 -8.621 1.00 0.00 35 THR A CA 7
ATOM 5619 C C . THR A 1 42 ? -8.278 3.894 -10.080 1.00 0.00 35 THR A C 7
ATOM 5620 O O . THR A 1 42 ? -9.341 4.439 -10.377 1.00 0.00 35 THR A O 7
ATOM 5631 N N . ARG A 1 43 ? -7.429 3.420 -10.986 1.00 0.00 36 ARG A N 7
ATOM 5632 C CA . ARG A 1 43 ? -7.704 3.516 -12.414 1.00 0.00 36 ARG A CA 7
ATOM 5633 C C . ARG A 1 43 ? -8.909 2.660 -12.795 1.00 0.00 36 ARG A C 7
ATOM 5634 O O . ARG A 1 43 ? -9.707 3.041 -13.650 1.00 0.00 36 ARG A O 7
ATOM 5655 N N . GLN A 1 44 ? -9.032 1.502 -12.153 1.00 0.00 37 GLN A N 7
ATOM 5656 C CA . GLN A 1 44 ? -10.138 0.593 -12.426 1.00 0.00 37 GLN A CA 7
ATOM 5657 C C . GLN A 1 44 ? -11.467 1.208 -11.999 1.00 0.00 37 GLN A C 7
ATOM 5658 O O . GLN A 1 44 ? -12.305 1.546 -12.836 1.00 0.00 37 GLN A O 7
ATOM 5672 N N . THR A 1 45 ? -11.654 1.351 -10.691 1.00 0.00 38 THR A N 7
ATOM 5673 C CA . THR A 1 45 ? -12.882 1.924 -10.153 1.00 0.00 38 THR A CA 7
ATOM 5674 C C . THR A 1 45 ? -12.971 3.415 -10.456 1.00 0.00 38 THR A C 7
ATOM 5675 O O . THR A 1 45 ? -14.056 3.947 -10.687 1.00 0.00 38 THR A O 7
ATOM 5686 N N . GLY A 1 46 ? -11.822 4.085 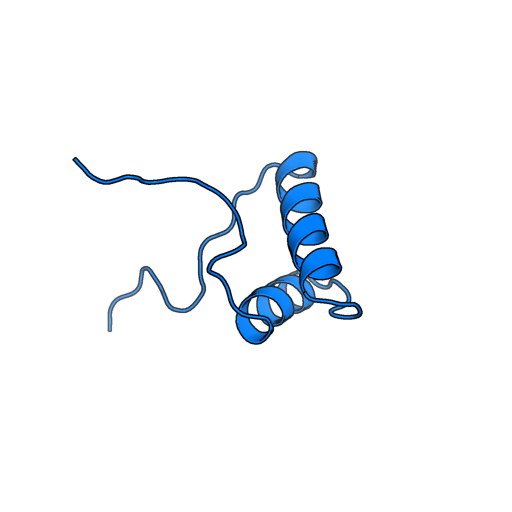-10.453 1.00 0.00 39 GLY A N 7
ATOM 5687 C CA . GLY A 1 46 ? -11.794 5.509 -10.730 1.00 0.00 39 GLY A CA 7
ATOM 5688 C C . GLY A 1 46 ? -11.675 6.343 -9.469 1.00 0.00 39 GLY A C 7
ATOM 5689 O O . GLY A 1 46 ? -11.171 7.465 -9.505 1.00 0.00 39 GLY A O 7
ATOM 5693 N N . ILE A 1 47 ? -12.141 5.793 -8.353 1.00 0.00 40 ILE A N 7
ATOM 5694 C CA . ILE A 1 47 ? -12.085 6.494 -7.076 1.00 0.00 40 ILE A CA 7
ATOM 5695 C C . ILE A 1 47 ? -10.644 6.803 -6.681 1.00 0.00 40 ILE A C 7
ATOM 5696 O O . ILE A 1 47 ? -9.831 5.897 -6.501 1.00 0.00 40 ILE A O 7
ATOM 5712 N N . VAL A 1 48 ? -10.336 8.089 -6.547 1.00 0.00 41 VAL A N 7
ATOM 5713 C CA . VAL A 1 48 ? -8.994 8.518 -6.170 1.00 0.00 41 VAL A CA 7
ATOM 5714 C C . VAL A 1 48 ? -8.783 8.403 -4.665 1.00 0.00 41 VAL A C 7
ATOM 5715 O O . VAL A 1 48 ? -9.367 9.156 -3.885 1.00 0.00 41 VAL A O 7
ATOM 5728 N N . LEU A 1 49 ? -7.944 7.455 -4.262 1.00 0.00 42 LEU A N 7
ATOM 5729 C CA . LEU A 1 49 ? -7.653 7.240 -2.849 1.00 0.00 42 LEU A CA 7
ATOM 5730 C C . LEU A 1 49 ? -6.899 8.429 -2.261 1.00 0.00 42 LEU A C 7
ATOM 5731 O O . LEU A 1 49 ? -5.737 8.663 -2.590 1.00 0.00 42 LEU A O 7
ATOM 5747 N N . ASN A 1 50 ? -7.568 9.174 -1.388 1.00 0.00 43 ASN A N 7
ATOM 5748 C CA . ASN A 1 50 ? -6.961 10.338 -0.752 1.00 0.00 43 ASN A CA 7
ATOM 5749 C C . ASN A 1 50 ? -6.209 9.936 0.513 1.00 0.00 43 ASN A C 7
ATOM 5750 O O . ASN A 1 50 ? -6.721 9.178 1.337 1.00 0.00 43 ASN A O 7
ATOM 5761 N N . ARG A 1 51 ? -4.992 10.450 0.660 1.00 0.00 44 ARG A N 7
ATOM 5762 C CA . ARG A 1 51 ? -4.169 10.145 1.824 1.00 0.00 44 ARG A CA 7
ATOM 5763 C C . ARG A 1 51 ? -5.022 10.064 3.087 1.00 0.00 44 ARG A C 7
ATOM 5764 O O . ARG A 1 51 ? -6.119 10.619 3.161 1.00 0.00 44 ARG A O 7
ATOM 5785 N N . PRO A 1 52 ? -4.509 9.356 4.104 1.00 0.00 45 PRO A N 7
ATOM 5786 C CA . PRO A 1 52 ? -5.207 9.186 5.381 1.00 0.00 45 PRO A CA 7
ATOM 5787 C C . PRO A 1 52 ? -5.269 10.480 6.185 1.00 0.00 45 PRO A C 7
ATOM 5788 O O . PRO A 1 52 ? -6.324 10.853 6.699 1.00 0.00 45 PRO A O 7
ATOM 5799 N N . SER A 1 53 ? -4.133 11.161 6.290 1.00 0.00 46 SER A N 7
ATOM 5800 C CA . SER A 1 53 ? -4.058 12.413 7.034 1.00 0.00 46 SER A CA 7
ATOM 5801 C C . SER A 1 53 ? -5.143 13.383 6.577 1.00 0.00 46 SER A C 7
ATOM 5802 O O . SER A 1 53 ? -5.276 13.668 5.387 1.00 0.00 46 SER A O 7
ATOM 5810 N N . GLY A 1 54 ? -5.918 13.888 7.532 1.00 0.00 47 GLY A N 7
ATOM 5811 C CA . GLY A 1 54 ? -6.982 14.821 7.209 1.00 0.00 47 GLY A CA 7
ATOM 5812 C C . GLY A 1 54 ? -8.345 14.317 7.641 1.00 0.00 47 GLY A C 7
ATOM 5813 O O . GLY A 1 54 ? -8.532 13.133 7.923 1.00 0.00 47 GLY A O 7
ATOM 5817 N N . PRO A 1 55 ? -9.326 15.230 7.698 1.00 0.00 48 PRO A N 7
ATOM 5818 C CA . PRO A 1 55 ? -10.696 14.895 8.100 1.00 0.00 48 PRO A CA 7
ATOM 5819 C C . PRO A 1 55 ? -11.414 14.046 7.057 1.00 0.00 48 PRO A C 7
ATOM 5820 O O . PRO A 1 55 ? -11.974 14.570 6.094 1.00 0.00 48 PRO A O 7
ATOM 5831 N N . SER A 1 56 ? -11.395 12.732 7.255 1.00 0.00 49 SER A N 7
ATOM 5832 C CA . SER A 1 56 ? -12.042 11.809 6.330 1.00 0.00 49 SER A CA 7
ATOM 5833 C C . SER A 1 56 ? -13.549 11.776 6.561 1.00 0.00 49 SER A C 7
ATOM 5834 O O . SER A 1 56 ? -14.050 12.322 7.544 1.00 0.00 49 SER A O 7
ATOM 5842 N N . SER A 1 57 ? -14.267 11.130 5.648 1.00 0.00 50 SER A N 7
ATOM 5843 C CA . SER A 1 57 ? -15.719 11.027 5.749 1.00 0.00 50 SER A CA 7
ATOM 5844 C C . SER A 1 57 ? -16.135 10.565 7.142 1.00 0.00 50 SER A C 7
ATOM 5845 O O . SER A 1 57 ? -15.738 9.493 7.597 1.00 0.00 50 SER A O 7
ATOM 5853 N N . GLY A 1 58 ? -16.938 11.383 7.816 1.00 0.00 51 GLY A N 7
ATOM 5854 C CA . GLY A 1 58 ? -17.395 11.042 9.150 1.00 0.00 51 GLY A CA 7
ATOM 5855 C C . GLY A 1 58 ? -17.347 12.223 10.099 1.00 0.00 51 GLY A C 7
ATOM 5856 O O . GLY A 1 58 ? -18.345 12.920 10.283 1.00 0.00 51 GLY A O 7
ATOM 5860 N N . GLY A 1 1 ? 5.143 22.697 5.837 1.00 0.00 -6 GLY A N 8
ATOM 5861 C CA . GLY A 1 1 ? 5.805 22.072 4.707 1.00 0.00 -6 GLY A CA 8
ATOM 5862 C C . GLY A 1 1 ? 4.914 21.078 3.989 1.00 0.00 -6 GLY A C 8
ATOM 5863 O O . GLY A 1 1 ? 3.765 21.382 3.669 1.00 0.00 -6 GLY A O 8
ATOM 5867 N N . SER A 1 2 ? 5.444 19.886 3.735 1.00 0.00 -5 SER A N 8
ATOM 5868 C CA . SER A 1 2 ? 4.691 18.845 3.045 1.00 0.00 -5 SER A CA 8
ATOM 5869 C C . SER A 1 2 ? 4.374 19.262 1.613 1.00 0.00 -5 SER A C 8
ATOM 5870 O O . SER A 1 2 ? 3.278 19.016 1.110 1.00 0.00 -5 SER A O 8
ATOM 5878 N N . SER A 1 3 ? 5.343 19.896 0.960 1.00 0.00 -4 SER A N 8
ATOM 5879 C CA . SER A 1 3 ? 5.167 20.352 -0.414 1.00 0.00 -4 SER A CA 8
ATOM 5880 C C . SER A 1 3 ? 6.124 19.625 -1.354 1.00 0.00 -4 SER A C 8
ATOM 5881 O O . SER A 1 3 ? 7.330 19.578 -1.116 1.00 0.00 -4 SER A O 8
ATOM 5889 N N . GLY A 1 4 ? 5.576 19.058 -2.425 1.00 0.00 -3 GLY A N 8
ATOM 5890 C CA . GLY A 1 4 ? 6.393 18.340 -3.385 1.00 0.00 -3 GLY A CA 8
ATOM 5891 C C . GLY A 1 4 ? 6.268 16.836 -3.243 1.00 0.00 -3 GLY A C 8
ATOM 5892 O O . GLY A 1 4 ? 7.247 16.150 -2.948 1.00 0.00 -3 GLY A O 8
ATOM 5896 N N . SER A 1 5 ? 5.061 16.322 -3.452 1.00 0.00 -2 SER A N 8
ATOM 5897 C CA . SER A 1 5 ? 4.810 14.890 -3.340 1.00 0.00 -2 SER A CA 8
ATOM 5898 C C . SER A 1 5 ? 4.663 14.255 -4.720 1.00 0.00 -2 SER A C 8
ATOM 5899 O O . SER A 1 5 ? 4.302 14.924 -5.688 1.00 0.00 -2 SER A O 8
ATOM 5907 N N . SER A 1 6 ? 4.944 12.958 -4.801 1.00 0.00 -1 SER A N 8
ATOM 5908 C CA . SER A 1 6 ? 4.847 12.232 -6.062 1.00 0.00 -1 SER A CA 8
ATOM 5909 C C . SER A 1 6 ? 3.776 11.148 -5.983 1.00 0.00 -1 SER A C 8
ATOM 5910 O O . SER A 1 6 ? 4.077 9.979 -5.747 1.00 0.00 -1 SER A O 8
ATOM 5918 N N . GLY A 1 7 ? 2.524 11.547 -6.184 1.00 0.00 0 GLY A N 8
ATOM 5919 C CA . GLY A 1 7 ? 1.426 10.599 -6.132 1.00 0.00 0 GLY A CA 8
ATOM 5920 C C . GLY A 1 7 ? 1.571 9.606 -4.995 1.00 0.00 0 GLY A C 8
ATOM 5921 O O . GLY A 1 7 ? 2.028 9.959 -3.908 1.00 0.00 0 GLY A O 8
ATOM 5925 N N . TYR A 1 8 ? 1.179 8.362 -5.245 1.00 0.00 1 TYR A N 8
ATOM 5926 C CA . TYR A 1 8 ? 1.263 7.316 -4.233 1.00 0.00 1 TYR A CA 8
ATOM 5927 C C . TYR A 1 8 ? 2.717 6.974 -3.923 1.00 0.00 1 TYR A C 8
ATOM 5928 O O . TYR A 1 8 ? 3.074 6.710 -2.776 1.00 0.00 1 TYR A O 8
ATOM 5946 N N . GLY A 1 9 ? 3.553 6.980 -4.957 1.00 0.00 2 GLY A N 8
ATOM 5947 C CA . GLY A 1 9 ? 4.959 6.670 -4.776 1.00 0.00 2 GLY A CA 8
ATOM 5948 C C . GLY A 1 9 ? 5.536 7.302 -3.525 1.00 0.00 2 GLY A C 8
ATOM 5949 O O . GLY A 1 9 ? 6.352 6.693 -2.834 1.00 0.00 2 GLY A O 8
ATOM 5953 N N . ALA A 1 10 ? 5.113 8.528 -3.234 1.00 0.00 3 ALA A N 8
ATOM 5954 C CA . ALA A 1 10 ? 5.593 9.242 -2.058 1.00 0.00 3 ALA A CA 8
ATOM 5955 C C . ALA A 1 10 ? 5.187 8.524 -0.775 1.00 0.00 3 ALA A C 8
ATOM 5956 O O . ALA A 1 10 ? 5.956 8.465 0.184 1.00 0.00 3 ALA A O 8
ATOM 5963 N N . TRP A 1 11 ? 3.975 7.979 -0.766 1.00 0.00 4 TRP A N 8
ATOM 5964 C CA . TRP A 1 11 ? 3.468 7.265 0.400 1.00 0.00 4 TRP A CA 8
ATOM 5965 C C . TRP A 1 11 ? 4.521 6.314 0.957 1.00 0.00 4 TRP A C 8
ATOM 5966 O O . TRP A 1 11 ? 5.382 5.829 0.224 1.00 0.00 4 TRP A O 8
ATOM 5987 N N . ALA A 1 12 ? 4.445 6.050 2.257 1.00 0.00 5 ALA A N 8
ATOM 5988 C CA . ALA A 1 12 ? 5.391 5.154 2.911 1.00 0.00 5 ALA A CA 8
ATOM 5989 C C . ALA A 1 12 ? 4.821 3.745 3.031 1.00 0.00 5 ALA A C 8
ATOM 5990 O O . ALA A 1 12 ? 3.605 3.555 3.016 1.00 0.00 5 ALA A O 8
ATOM 5997 N N . ALA A 1 13 ? 5.706 2.761 3.149 1.00 0.00 6 ALA A N 8
ATOM 5998 C CA . ALA A 1 13 ? 5.290 1.370 3.272 1.00 0.00 6 ALA A CA 8
ATOM 5999 C C . ALA A 1 13 ? 4.077 1.239 4.187 1.00 0.00 6 ALA A C 8
ATOM 6000 O O . ALA A 1 13 ? 3.134 0.509 3.882 1.00 0.00 6 ALA A O 8
ATOM 6007 N N . GLN A 1 14 ? 4.109 1.950 5.310 1.00 0.00 7 GLN A N 8
ATOM 6008 C CA . GLN A 1 14 ? 3.012 1.911 6.270 1.00 0.00 7 GLN A CA 8
ATOM 6009 C C . GLN A 1 14 ? 1.709 2.375 5.627 1.00 0.00 7 GLN A C 8
ATOM 6010 O O . GLN A 1 14 ? 0.770 1.595 5.474 1.00 0.00 7 GLN A O 8
ATOM 6024 N N . GLU A 1 15 ? 1.661 3.650 5.253 1.00 0.00 8 GLU A N 8
ATOM 6025 C CA . GLU A 1 15 ? 0.472 4.217 4.627 1.00 0.00 8 GLU A CA 8
ATOM 6026 C C . GLU A 1 15 ? -0.108 3.258 3.592 1.00 0.00 8 GLU A C 8
ATOM 6027 O O . GLU A 1 15 ? -1.255 2.822 3.707 1.00 0.00 8 GLU A O 8
ATOM 6039 N N . LEU A 1 16 ? 0.690 2.935 2.581 1.00 0.00 9 LEU A N 8
ATOM 6040 C CA . LEU A 1 16 ? 0.256 2.028 1.524 1.00 0.00 9 LEU A CA 8
ATOM 6041 C C . LEU A 1 16 ? -0.344 0.755 2.111 1.00 0.00 9 LEU A C 8
ATOM 6042 O O . LEU A 1 16 ? -1.524 0.466 1.914 1.00 0.00 9 LEU A O 8
ATOM 6058 N N . GLN A 1 17 ? 0.475 -0.001 2.835 1.00 0.00 10 GLN A N 8
ATOM 6059 C CA . GLN A 1 17 ? 0.023 -1.242 3.452 1.00 0.00 10 GLN A CA 8
ATOM 6060 C C . GLN A 1 17 ? -1.331 -1.053 4.128 1.00 0.00 10 GLN A C 8
ATOM 6061 O O . GLN A 1 17 ? -2.245 -1.856 3.943 1.00 0.00 10 GLN A O 8
ATOM 6075 N N . ALA A 1 18 ? -1.452 0.014 4.912 1.00 0.00 11 ALA A N 8
ATOM 6076 C CA . ALA A 1 18 ? -2.694 0.309 5.614 1.00 0.00 11 ALA A CA 8
ATOM 6077 C C . ALA A 1 18 ? -3.889 0.236 4.669 1.00 0.00 11 ALA A C 8
ATOM 6078 O O . ALA A 1 18 ? -4.782 -0.593 4.843 1.00 0.00 11 ALA A O 8
ATOM 6085 N N . LYS A 1 19 ? -3.900 1.109 3.667 1.00 0.00 12 LYS A N 8
ATOM 6086 C CA . LYS A 1 19 ? -4.985 1.144 2.694 1.00 0.00 12 LYS A CA 8
ATOM 6087 C C . LYS A 1 19 ? -5.294 -0.256 2.173 1.00 0.00 12 LYS A C 8
ATOM 6088 O O . LYS A 1 19 ? -6.450 -0.682 2.157 1.00 0.00 12 LYS A O 8
ATOM 6107 N N . LEU A 1 20 ? -4.255 -0.968 1.750 1.00 0.00 13 LEU A N 8
ATOM 6108 C CA . LEU A 1 20 ? -4.416 -2.322 1.231 1.00 0.00 13 LEU A CA 8
ATOM 6109 C C . LEU A 1 20 ? -5.169 -3.200 2.224 1.00 0.00 13 LEU A C 8
ATOM 6110 O O . LEU A 1 20 ? -6.227 -3.743 1.910 1.00 0.00 13 LEU A O 8
ATOM 6126 N N . ALA A 1 21 ? -4.616 -3.334 3.426 1.00 0.00 14 ALA A N 8
ATOM 6127 C CA . ALA A 1 21 ? -5.238 -4.143 4.467 1.00 0.00 14 ALA A CA 8
ATOM 6128 C C . ALA A 1 21 ? -6.697 -3.750 4.670 1.00 0.00 14 ALA A C 8
ATOM 6129 O O . ALA A 1 21 ? -7.545 -4.599 4.942 1.00 0.00 14 ALA A O 8
ATOM 6136 N N . GLU A 1 22 ? -6.982 -2.458 4.535 1.00 0.00 15 GLU A N 8
ATOM 6137 C CA . GLU A 1 22 ? -8.340 -1.954 4.705 1.00 0.00 15 GLU A CA 8
ATOM 6138 C C . GLU A 1 22 ? -9.264 -2.506 3.624 1.00 0.00 15 GLU A C 8
ATOM 6139 O O . GLU A 1 22 ? -10.300 -3.101 3.923 1.00 0.00 15 GLU A O 8
ATOM 6151 N N . ILE A 1 23 ? -8.883 -2.304 2.368 1.00 0.00 16 ILE A N 8
ATOM 6152 C CA . ILE A 1 23 ? -9.676 -2.781 1.242 1.00 0.00 16 ILE A CA 8
ATOM 6153 C C . ILE A 1 23 ? -9.786 -4.302 1.253 1.00 0.00 16 ILE A C 8
ATOM 6154 O O . ILE A 1 23 ? -10.636 -4.878 0.576 1.00 0.00 16 ILE A O 8
ATOM 6170 N N . GLY A 1 24 ? -8.919 -4.947 2.027 1.00 0.00 17 GLY A N 8
ATOM 6171 C CA . GLY A 1 24 ? -8.936 -6.396 2.113 1.00 0.00 17 GLY A CA 8
ATOM 6172 C C . GLY A 1 24 ? -8.124 -7.051 1.014 1.00 0.00 17 GLY A C 8
ATOM 6173 O O . GLY A 1 24 ? -8.389 -8.191 0.633 1.00 0.00 17 GLY A O 8
ATOM 6177 N N . ALA A 1 25 ? -7.133 -6.329 0.501 1.00 0.00 18 ALA A N 8
ATOM 6178 C CA . ALA A 1 25 ? -6.280 -6.847 -0.561 1.00 0.00 18 ALA A CA 8
ATOM 6179 C C . ALA A 1 25 ? -4.959 -7.363 -0.001 1.00 0.00 18 ALA A C 8
ATOM 6180 O O . ALA A 1 25 ? -4.614 -7.130 1.158 1.00 0.00 18 ALA A O 8
ATOM 6187 N N . PRO A 1 26 ? -4.200 -8.083 -0.841 1.00 0.00 19 PRO A N 8
ATOM 6188 C CA . PRO A 1 26 ? -2.904 -8.647 -0.451 1.00 0.00 19 PRO A CA 8
ATOM 6189 C C . PRO A 1 26 ? -1.840 -7.574 -0.254 1.00 0.00 19 PRO A C 8
ATOM 6190 O O . PRO A 1 26 ? -1.458 -6.884 -1.200 1.00 0.00 19 PRO A O 8
ATOM 6201 N N . ILE A 1 27 ? -1.365 -7.438 0.979 1.00 0.00 20 ILE A N 8
ATOM 6202 C CA . ILE A 1 27 ? -0.343 -6.449 1.299 1.00 0.00 20 ILE A CA 8
ATOM 6203 C C . ILE A 1 27 ? 1.055 -6.998 1.036 1.00 0.00 20 ILE A C 8
ATOM 6204 O O . ILE A 1 27 ? 1.976 -6.780 1.823 1.00 0.00 20 ILE A O 8
ATOM 6220 N N . GLN A 1 28 ? 1.206 -7.709 -0.076 1.00 0.00 21 GLN A N 8
ATOM 6221 C CA . GLN A 1 28 ? 2.493 -8.288 -0.443 1.00 0.00 21 GLN A CA 8
ATOM 6222 C C . GLN A 1 28 ? 3.178 -7.454 -1.520 1.00 0.00 21 GLN A C 8
ATOM 6223 O O . GLN A 1 28 ? 2.518 -6.815 -2.338 1.00 0.00 21 GLN A O 8
ATOM 6237 N N . GLY A 1 29 ? 4.508 -7.466 -1.515 1.00 0.00 22 GLY A N 8
ATOM 6238 C CA . GLY A 1 29 ? 5.260 -6.706 -2.496 1.00 0.00 22 GLY A CA 8
ATOM 6239 C C . GLY A 1 29 ? 6.018 -5.548 -1.876 1.00 0.00 22 GLY A C 8
ATOM 6240 O O . GLY A 1 29 ? 5.625 -5.029 -0.833 1.00 0.00 22 GLY A O 8
ATOM 6244 N N . ASN A 1 30 ? 7.108 -5.144 -2.520 1.00 0.00 23 ASN A N 8
ATOM 6245 C CA . ASN A 1 30 ? 7.924 -4.041 -2.024 1.00 0.00 23 ASN A CA 8
ATOM 6246 C C . ASN A 1 30 ? 7.267 -2.699 -2.329 1.00 0.00 23 ASN A C 8
ATOM 6247 O O . ASN A 1 30 ? 6.229 -2.639 -2.989 1.00 0.00 23 ASN A O 8
ATOM 6258 N N . ARG A 1 31 ? 7.878 -1.623 -1.844 1.00 0.00 24 ARG A N 8
ATOM 6259 C CA . ARG A 1 31 ? 7.353 -0.281 -2.064 1.00 0.00 24 ARG A CA 8
ATOM 6260 C C . ARG A 1 31 ? 6.708 -0.169 -3.442 1.00 0.00 24 ARG A C 8
ATOM 6261 O O . ARG A 1 31 ? 5.542 0.204 -3.563 1.00 0.00 24 ARG A O 8
ATOM 6282 N N . GLU A 1 32 ? 7.476 -0.493 -4.477 1.00 0.00 25 GLU A N 8
ATOM 6283 C CA . GLU A 1 32 ? 6.979 -0.427 -5.847 1.00 0.00 25 GLU A CA 8
ATOM 6284 C C . GLU A 1 32 ? 5.679 -1.211 -5.992 1.00 0.00 25 GLU A C 8
ATOM 6285 O O . GLU A 1 32 ? 4.655 -0.665 -6.402 1.00 0.00 25 GLU A O 8
ATOM 6297 N N . GLU A 1 33 ? 5.729 -2.496 -5.654 1.00 0.00 26 GLU A N 8
ATOM 6298 C CA . GLU A 1 33 ? 4.555 -3.356 -5.748 1.00 0.00 26 GLU A CA 8
ATOM 6299 C C . GLU A 1 33 ? 3.317 -2.649 -5.204 1.00 0.00 26 GLU A C 8
ATOM 6300 O O . GLU A 1 33 ? 2.360 -2.395 -5.936 1.00 0.00 26 GLU A O 8
ATOM 6312 N N . LEU A 1 34 ? 3.343 -2.334 -3.913 1.00 0.00 27 LEU A N 8
ATOM 6313 C CA . LEU A 1 34 ? 2.223 -1.657 -3.269 1.00 0.00 27 LEU A CA 8
ATOM 6314 C C . LEU A 1 34 ? 1.702 -0.518 -4.139 1.00 0.00 27 LEU A C 8
ATOM 6315 O O . LEU A 1 34 ? 0.504 -0.425 -4.406 1.00 0.00 27 LEU A O 8
ATOM 6331 N N . VAL A 1 35 ? 2.610 0.347 -4.579 1.00 0.00 28 VAL A N 8
ATOM 6332 C CA . VAL A 1 35 ? 2.243 1.478 -5.422 1.00 0.00 28 VAL A CA 8
ATOM 6333 C C . VAL A 1 35 ? 1.366 1.034 -6.588 1.00 0.00 28 VAL A C 8
ATOM 6334 O O . VAL A 1 35 ? 0.361 1.671 -6.899 1.00 0.00 28 VAL A O 8
ATOM 6347 N N . GLU A 1 36 ? 1.754 -0.065 -7.228 1.00 0.00 29 GLU A N 8
ATOM 6348 C CA . GLU A 1 36 ? 1.002 -0.595 -8.359 1.00 0.00 29 GLU A CA 8
ATOM 6349 C C . GLU A 1 36 ? -0.383 -1.062 -7.922 1.00 0.00 29 GLU A C 8
ATOM 6350 O O . GLU A 1 36 ? -1.358 -0.923 -8.660 1.00 0.00 29 GLU A O 8
ATOM 6362 N N . ARG A 1 37 ? -0.460 -1.617 -6.716 1.00 0.00 30 ARG A N 8
ATOM 6363 C CA . ARG A 1 37 ? -1.725 -2.106 -6.180 1.00 0.00 30 ARG A CA 8
ATOM 6364 C C . ARG A 1 37 ? -2.760 -0.986 -6.121 1.00 0.00 30 ARG A C 8
ATOM 6365 O O . ARG A 1 37 ? -3.845 -1.098 -6.692 1.00 0.00 30 ARG A O 8
ATOM 6386 N N . LEU A 1 38 ? -2.417 0.092 -5.425 1.00 0.00 31 LEU A N 8
ATOM 6387 C CA . LEU A 1 38 ? -3.317 1.233 -5.289 1.00 0.00 31 LEU A CA 8
ATOM 6388 C C . LEU A 1 38 ? -3.615 1.855 -6.649 1.00 0.00 31 LEU A C 8
ATOM 6389 O O . LEU A 1 38 ? -4.712 2.361 -6.883 1.00 0.00 31 LEU A O 8
ATOM 6405 N N . GLN A 1 39 ? -2.632 1.812 -7.543 1.00 0.00 32 GLN A N 8
ATOM 6406 C CA . GLN A 1 39 ? -2.791 2.371 -8.880 1.00 0.00 32 GLN A CA 8
ATOM 6407 C C . GLN A 1 39 ? -3.761 1.534 -9.708 1.00 0.00 32 GLN A C 8
ATOM 6408 O O . GLN A 1 39 ? -4.591 2.072 -10.441 1.00 0.00 32 GLN A O 8
ATOM 6422 N N . SER A 1 40 ? -3.650 0.215 -9.586 1.00 0.00 33 SER A N 8
ATOM 6423 C CA . SER A 1 40 ? -4.514 -0.697 -10.327 1.00 0.00 33 SER A CA 8
ATOM 6424 C C . SER A 1 40 ? -5.965 -0.555 -9.877 1.00 0.00 33 SER A C 8
ATOM 6425 O O . SER A 1 40 ? -6.881 -0.528 -10.699 1.00 0.00 33 SER A O 8
ATOM 6433 N N . TYR A 1 41 ? -6.166 -0.465 -8.567 1.00 0.00 34 TYR A N 8
ATOM 6434 C CA . TYR A 1 41 ? -7.505 -0.328 -8.007 1.00 0.00 34 TYR A CA 8
ATOM 6435 C C . TYR A 1 41 ? -8.128 1.007 -8.403 1.00 0.00 34 TYR A C 8
ATOM 6436 O O . TYR A 1 41 ? -9.304 1.077 -8.760 1.00 0.00 34 TYR A O 8
ATOM 6454 N N . THR A 1 42 ? -7.329 2.068 -8.337 1.00 0.00 35 THR A N 8
ATOM 6455 C CA . THR A 1 42 ? -7.799 3.402 -8.687 1.00 0.00 35 THR A CA 8
ATOM 6456 C C . THR A 1 42 ? -8.321 3.443 -10.119 1.00 0.00 35 THR A C 8
ATOM 6457 O O . THR A 1 42 ? -9.397 3.980 -10.383 1.00 0.00 35 THR A O 8
ATOM 6468 N N . ARG A 1 43 ? -7.552 2.871 -11.041 1.00 0.00 36 ARG A N 8
ATOM 6469 C CA . ARG A 1 43 ? -7.937 2.843 -12.446 1.00 0.00 36 ARG A CA 8
ATOM 6470 C C . ARG A 1 43 ? -9.107 1.890 -12.670 1.00 0.00 36 ARG A C 8
ATOM 6471 O O . ARG A 1 43 ? -10.174 2.300 -13.127 1.00 0.00 36 ARG A O 8
ATOM 6492 N N . GLN A 1 44 ? -8.898 0.618 -12.347 1.00 0.00 37 GLN A N 8
ATOM 6493 C CA . GLN A 1 44 ? -9.936 -0.393 -12.514 1.00 0.00 37 GLN A CA 8
ATOM 6494 C C . GLN A 1 44 ? -11.310 0.178 -12.182 1.00 0.00 37 GLN A C 8
ATOM 6495 O O . GLN A 1 44 ? -12.194 0.238 -13.038 1.00 0.00 37 GLN A O 8
ATOM 6509 N N . THR A 1 45 ? -11.486 0.597 -10.932 1.00 0.00 38 THR A N 8
ATOM 6510 C CA . THR A 1 45 ? -12.753 1.161 -10.486 1.00 0.00 38 THR A CA 8
ATOM 6511 C C . THR A 1 45 ? -12.927 2.589 -10.991 1.00 0.00 38 THR A C 8
ATOM 6512 O O . THR A 1 45 ? -13.963 2.936 -11.557 1.00 0.00 38 THR A O 8
ATOM 6523 N N . GLY A 1 46 ? -11.906 3.414 -10.783 1.00 0.00 39 GLY A N 8
ATOM 6524 C CA . GLY A 1 46 ? -11.966 4.795 -11.224 1.00 0.00 39 GLY A CA 8
ATOM 6525 C C . GLY A 1 46 ? -12.121 5.766 -10.071 1.00 0.00 39 GLY A C 8
ATOM 6526 O O . GLY A 1 46 ? -12.693 6.845 -10.231 1.00 0.00 39 GLY A O 8
ATOM 6530 N N . ILE A 1 47 ? -11.611 5.383 -8.905 1.00 0.00 40 ILE A N 8
ATOM 6531 C CA . ILE A 1 47 ? -11.696 6.228 -7.720 1.00 0.00 40 ILE A CA 8
ATOM 6532 C C . ILE A 1 47 ? -10.323 6.426 -7.086 1.00 0.00 40 ILE A C 8
ATOM 6533 O O . ILE A 1 47 ? -9.660 5.462 -6.703 1.00 0.00 40 ILE A O 8
ATOM 6549 N N . VAL A 1 48 ? -9.903 7.682 -6.978 1.00 0.00 41 VAL A N 8
ATOM 6550 C CA . VAL A 1 48 ? -8.610 8.008 -6.388 1.00 0.00 41 VAL A CA 8
ATOM 6551 C C . VAL A 1 48 ? -8.692 8.034 -4.866 1.00 0.00 41 VAL A C 8
ATOM 6552 O O . VAL A 1 48 ? -9.488 8.776 -4.288 1.00 0.00 41 VAL A O 8
ATOM 6565 N N . LEU A 1 49 ? -7.864 7.220 -4.220 1.00 0.00 42 LEU A N 8
ATOM 6566 C CA . LEU A 1 49 ? -7.842 7.150 -2.763 1.00 0.00 42 LEU A CA 8
ATOM 6567 C C . LEU A 1 49 ? -7.044 8.309 -2.174 1.00 0.00 42 LEU A C 8
ATOM 6568 O O . LEU A 1 49 ? -5.814 8.280 -2.152 1.00 0.00 42 LEU A O 8
ATOM 6584 N N . ASN A 1 50 ? -7.753 9.326 -1.697 1.00 0.00 43 ASN A N 8
ATOM 6585 C CA . ASN A 1 50 ? -7.110 10.495 -1.106 1.00 0.00 43 ASN A CA 8
ATOM 6586 C C . ASN A 1 50 ? -6.200 10.089 0.049 1.00 0.00 43 ASN A C 8
ATOM 6587 O O . ASN A 1 50 ? -6.473 9.119 0.757 1.00 0.00 43 ASN A O 8
ATOM 6598 N N . ARG A 1 51 ? -5.119 10.839 0.235 1.00 0.00 44 ARG A N 8
ATOM 6599 C CA . ARG A 1 51 ? -4.168 10.557 1.304 1.00 0.00 44 ARG A CA 8
ATOM 6600 C C . ARG A 1 51 ? -4.873 10.493 2.655 1.00 0.00 44 ARG A C 8
ATOM 6601 O O . ARG A 1 51 ? -5.844 11.206 2.911 1.00 0.00 44 ARG A O 8
ATOM 6622 N N . PRO A 1 52 ? -4.374 9.620 3.543 1.00 0.00 45 PRO A N 8
ATOM 6623 C CA . PRO A 1 52 ? -4.941 9.442 4.883 1.00 0.00 45 PRO A CA 8
ATOM 6624 C C . PRO A 1 52 ? -4.691 10.648 5.782 1.00 0.00 45 PRO A C 8
ATOM 6625 O O . PRO A 1 52 ? -3.701 10.695 6.512 1.00 0.00 45 PRO A O 8
ATOM 6636 N N . SER A 1 53 ? -5.595 11.620 5.725 1.00 0.00 46 SER A N 8
ATOM 6637 C CA . SER A 1 53 ? -5.471 12.828 6.533 1.00 0.00 46 SER A CA 8
ATOM 6638 C C . SER A 1 53 ? -5.976 12.587 7.952 1.00 0.00 46 SER A C 8
ATOM 6639 O O . SER A 1 53 ? -7.039 12.003 8.154 1.00 0.00 46 SER A O 8
ATOM 6647 N N . GLY A 1 54 ? -5.203 13.042 8.934 1.00 0.00 47 GLY A N 8
ATOM 6648 C CA . GLY A 1 54 ? -5.587 12.866 10.323 1.00 0.00 47 GLY A CA 8
ATOM 6649 C C . GLY A 1 54 ? -4.502 12.198 11.144 1.00 0.00 47 GLY A C 8
ATOM 6650 O O . GLY A 1 54 ? -3.379 11.994 10.681 1.00 0.00 47 GLY A O 8
ATOM 6654 N N . PRO A 1 55 ? -4.834 11.846 12.395 1.00 0.00 48 PRO A N 8
ATOM 6655 C CA . PRO A 1 55 ? -3.893 11.193 13.310 1.00 0.00 48 PRO A CA 8
ATOM 6656 C C . PRO A 1 55 ? -3.572 9.763 12.888 1.00 0.00 48 PRO A C 8
ATOM 6657 O O . PRO A 1 55 ? -4.459 9.012 12.482 1.00 0.00 48 PRO A O 8
ATOM 6668 N N . SER A 1 56 ? -2.300 9.393 12.987 1.00 0.00 49 SER A N 8
ATOM 6669 C CA . SER A 1 56 ? -1.862 8.053 12.612 1.00 0.00 49 SER A CA 8
ATOM 6670 C C . SER A 1 56 ? -1.141 7.373 13.772 1.00 0.00 49 SER A C 8
ATOM 6671 O O . SER A 1 56 ? -1.545 6.303 14.227 1.00 0.00 49 SER A O 8
ATOM 6679 N N . SER A 1 57 ? -0.070 8.002 14.245 1.00 0.00 50 SER A N 8
ATOM 6680 C CA . SER A 1 57 ? 0.711 7.457 15.349 1.00 0.00 50 SER A CA 8
ATOM 6681 C C . SER A 1 57 ? -0.014 7.654 16.677 1.00 0.00 50 SER A C 8
ATOM 6682 O O . SER A 1 57 ? -0.874 8.524 16.804 1.00 0.00 50 SER A O 8
ATOM 6690 N N . GLY A 1 58 ? 0.340 6.837 17.665 1.00 0.00 51 GLY A N 8
ATOM 6691 C CA . GLY A 1 58 ? -0.286 6.937 18.970 1.00 0.00 51 GLY A CA 8
ATOM 6692 C C . GLY A 1 58 ? 0.253 8.096 19.785 1.00 0.00 51 GLY A C 8
ATOM 6693 O O . GLY A 1 58 ? -0.008 8.195 20.984 1.00 0.00 51 GLY A O 8
ATOM 6697 N N . GLY A 1 1 ? -10.935 24.680 -1.452 1.00 0.00 -6 GLY A N 9
ATOM 6698 C CA . GLY A 1 1 ? -10.924 23.599 -2.421 1.00 0.00 -6 GLY A CA 9
ATOM 6699 C C . GLY A 1 1 ? -9.960 22.492 -2.043 1.00 0.00 -6 GLY A C 9
ATOM 6700 O O . GLY A 1 1 ? -8.819 22.755 -1.663 1.00 0.00 -6 GLY A O 9
ATOM 6704 N N . SER A 1 2 ? -10.419 21.249 -2.145 1.00 0.00 -5 SER A N 9
ATOM 6705 C CA . SER A 1 2 ? -9.592 20.097 -1.805 1.00 0.00 -5 SER A CA 9
ATOM 6706 C C . SER A 1 2 ? -8.298 20.101 -2.614 1.00 0.00 -5 SER A C 9
ATOM 6707 O O . SER A 1 2 ? -8.321 20.019 -3.842 1.00 0.00 -5 SER A O 9
ATOM 6715 N N . SER A 1 3 ? -7.171 20.196 -1.916 1.00 0.00 -4 SER A N 9
ATOM 6716 C CA . SER A 1 3 ? -5.867 20.214 -2.568 1.00 0.00 -4 SER A CA 9
ATOM 6717 C C . SER A 1 3 ? -5.749 19.077 -3.578 1.00 0.00 -4 SER A C 9
ATOM 6718 O O . SER A 1 3 ? -5.386 19.293 -4.734 1.00 0.00 -4 SER A O 9
ATOM 6726 N N . GLY A 1 4 ? -6.058 17.863 -3.132 1.00 0.00 -3 GLY A N 9
ATOM 6727 C CA . GLY A 1 4 ? -5.980 16.709 -4.009 1.00 0.00 -3 GLY A CA 9
ATOM 6728 C C . GLY A 1 4 ? -5.113 15.605 -3.438 1.00 0.00 -3 GLY A C 9
ATOM 6729 O O . GLY A 1 4 ? -5.550 14.848 -2.571 1.00 0.00 -3 GLY A O 9
ATOM 6733 N N . SER A 1 5 ? -3.880 15.511 -3.926 1.00 0.00 -2 SER A N 9
ATOM 6734 C CA . SER A 1 5 ? -2.951 14.487 -3.463 1.00 0.00 -2 SER A CA 9
ATOM 6735 C C . SER A 1 5 ? -1.569 14.689 -4.079 1.00 0.00 -2 SER A C 9
ATOM 6736 O O . SER A 1 5 ? -1.421 15.383 -5.084 1.00 0.00 -2 SER A O 9
ATOM 6744 N N . SER A 1 6 ? -0.561 14.076 -3.467 1.00 0.00 -1 SER A N 9
ATOM 6745 C CA . SER A 1 6 ? 0.810 14.190 -3.952 1.00 0.00 -1 SER A CA 9
ATOM 6746 C C . SER A 1 6 ? 1.301 12.859 -4.512 1.00 0.00 -1 SER A C 9
ATOM 6747 O O . SER A 1 6 ? 2.464 12.494 -4.345 1.00 0.00 -1 SER A O 9
ATOM 6755 N N . GLY A 1 7 ? 0.405 12.137 -5.177 1.00 0.00 0 GLY A N 9
ATOM 6756 C CA . GLY A 1 7 ? 0.765 10.854 -5.751 1.00 0.00 0 GLY A CA 9
ATOM 6757 C C . GLY A 1 7 ? 1.150 9.834 -4.698 1.00 0.00 0 GLY A C 9
ATOM 6758 O O . GLY A 1 7 ? 1.750 10.180 -3.679 1.00 0.00 0 GLY A O 9
ATOM 6762 N N . TYR A 1 8 ? 0.805 8.575 -4.941 1.00 0.00 1 TYR A N 9
ATOM 6763 C CA . TYR A 1 8 ? 1.115 7.503 -4.003 1.00 0.00 1 TYR A CA 9
ATOM 6764 C C . TYR A 1 8 ? 2.617 7.421 -3.746 1.00 0.00 1 TYR A C 9
ATOM 6765 O O . TYR A 1 8 ? 3.054 7.208 -2.616 1.00 0.00 1 TYR A O 9
ATOM 6783 N N . GLY A 1 9 ? 3.402 7.593 -4.805 1.00 0.00 2 GLY A N 9
ATOM 6784 C CA . GLY A 1 9 ? 4.846 7.536 -4.674 1.00 0.00 2 GLY A CA 9
ATOM 6785 C C . GLY A 1 9 ? 5.345 8.257 -3.437 1.00 0.00 2 GLY A C 9
ATOM 6786 O O . GLY A 1 9 ? 6.376 7.892 -2.872 1.00 0.00 2 GLY A O 9
ATOM 6790 N N . ALA A 1 10 ? 4.614 9.283 -3.016 1.00 0.00 3 ALA A N 9
ATOM 6791 C CA . ALA A 1 10 ? 4.988 10.056 -1.838 1.00 0.00 3 ALA A CA 9
ATOM 6792 C C . ALA A 1 10 ? 4.440 9.418 -0.566 1.00 0.00 3 ALA A C 9
ATOM 6793 O O . ALA A 1 10 ? 4.205 10.101 0.431 1.00 0.00 3 ALA A O 9
ATOM 6800 N N . TRP A 1 11 ? 4.237 8.106 -0.608 1.00 0.00 4 TRP A N 9
ATOM 6801 C CA . TRP A 1 11 ? 3.716 7.376 0.542 1.00 0.00 4 TRP A CA 9
ATOM 6802 C C . TRP A 1 11 ? 4.796 6.498 1.165 1.00 0.00 4 TRP A C 9
ATOM 6803 O O . TRP A 1 11 ? 5.951 6.524 0.741 1.00 0.00 4 TRP A O 9
ATOM 6824 N N . ALA A 1 12 ? 4.413 5.722 2.174 1.00 0.00 5 ALA A N 9
ATOM 6825 C CA . ALA A 1 12 ? 5.348 4.835 2.853 1.00 0.00 5 ALA A CA 9
ATOM 6826 C C . ALA A 1 12 ? 4.772 3.430 2.990 1.00 0.00 5 ALA A C 9
ATOM 6827 O O . ALA A 1 12 ? 3.556 3.250 3.042 1.00 0.00 5 ALA A O 9
ATOM 6834 N N . ALA A 1 13 ? 5.653 2.437 3.046 1.00 0.00 6 ALA A N 9
ATOM 6835 C CA . ALA A 1 13 ? 5.231 1.048 3.178 1.00 0.00 6 ALA A CA 9
ATOM 6836 C C . ALA A 1 13 ? 3.993 0.931 4.061 1.00 0.00 6 ALA A C 9
ATOM 6837 O O . ALA A 1 13 ? 2.986 0.352 3.658 1.00 0.00 6 ALA A O 9
ATOM 6844 N N . GLN A 1 14 ? 4.077 1.485 5.266 1.00 0.00 7 GLN A N 9
ATOM 6845 C CA . GLN A 1 14 ? 2.963 1.442 6.206 1.00 0.00 7 GLN A CA 9
ATOM 6846 C C . GLN A 1 14 ? 1.689 1.982 5.565 1.00 0.00 7 GLN A C 9
ATOM 6847 O O . GLN A 1 14 ? 0.720 1.248 5.375 1.00 0.00 7 GLN A O 9
ATOM 6861 N N . GLU A 1 15 ? 1.699 3.270 5.235 1.00 0.00 8 GLU A N 9
ATOM 6862 C CA . GLU A 1 15 ? 0.543 3.908 4.616 1.00 0.00 8 GLU A CA 9
ATOM 6863 C C . GLU A 1 15 ? -0.028 3.036 3.501 1.00 0.00 8 GLU A C 9
ATOM 6864 O O . GLU A 1 15 ? -1.181 2.607 3.562 1.00 0.00 8 GLU A O 9
ATOM 6876 N N . LEU A 1 16 ? 0.787 2.779 2.484 1.00 0.00 9 LEU A N 9
ATOM 6877 C CA . LEU A 1 16 ? 0.364 1.959 1.354 1.00 0.00 9 LEU A CA 9
ATOM 6878 C C . LEU A 1 16 ? -0.276 0.659 1.833 1.00 0.00 9 LEU A C 9
ATOM 6879 O O . LEU A 1 16 ? -1.416 0.353 1.486 1.00 0.00 9 LEU A O 9
ATOM 6895 N N . GLN A 1 17 ? 0.466 -0.099 2.634 1.00 0.00 10 GLN A N 9
ATOM 6896 C CA . GLN A 1 17 ? -0.030 -1.364 3.162 1.00 0.00 10 GLN A CA 9
ATOM 6897 C C . GLN A 1 17 ? -1.402 -1.186 3.803 1.00 0.00 10 GLN A C 9
ATOM 6898 O O . GLN A 1 17 ? -2.391 -1.756 3.344 1.00 0.00 10 GLN A O 9
ATOM 6912 N N . ALA A 1 18 ? -1.454 -0.393 4.868 1.00 0.00 11 ALA A N 9
ATOM 6913 C CA . ALA A 1 18 ? -2.705 -0.138 5.571 1.00 0.00 11 ALA A CA 9
ATOM 6914 C C . ALA A 1 18 ? -3.880 -0.085 4.600 1.00 0.00 11 ALA A C 9
ATOM 6915 O O . ALA A 1 18 ? -4.872 -0.794 4.770 1.00 0.00 11 ALA A O 9
ATOM 6922 N N . LYS A 1 19 ? -3.762 0.761 3.582 1.00 0.00 12 LYS A N 9
ATOM 6923 C CA . LYS A 1 19 ? -4.813 0.907 2.583 1.00 0.00 12 LYS A CA 9
ATOM 6924 C C . LYS A 1 19 ? -5.084 -0.419 1.880 1.00 0.00 12 LYS A C 9
ATOM 6925 O O . LYS A 1 19 ? -6.237 -0.796 1.667 1.00 0.00 12 LYS A O 9
ATOM 6944 N N . LEU A 1 20 ? -4.016 -1.123 1.523 1.00 0.00 13 LEU A N 9
ATOM 6945 C CA . LEU A 1 20 ? -4.139 -2.409 0.845 1.00 0.00 13 LEU A CA 9
ATOM 6946 C C . LEU A 1 20 ? -4.802 -3.441 1.752 1.00 0.00 13 LEU A C 9
ATOM 6947 O O . LEU A 1 20 ? -5.359 -4.431 1.278 1.00 0.00 13 LEU A O 9
ATOM 6963 N N . ALA A 1 21 ? -4.739 -3.202 3.057 1.00 0.00 14 ALA A N 9
ATOM 6964 C CA . ALA A 1 21 ? -5.336 -4.108 4.030 1.00 0.00 14 ALA A CA 9
ATOM 6965 C C . ALA A 1 21 ? -6.797 -3.752 4.287 1.00 0.00 14 ALA A C 9
ATOM 6966 O O . ALA A 1 21 ? -7.656 -4.630 4.353 1.00 0.00 14 ALA A O 9
ATOM 6973 N N . GLU A 1 22 ? -7.069 -2.459 4.432 1.00 0.00 15 GLU A N 9
ATOM 6974 C CA . GLU A 1 22 ? -8.427 -1.989 4.684 1.00 0.00 15 GLU A CA 9
ATOM 6975 C C . GLU A 1 22 ? -9.356 -2.369 3.535 1.00 0.00 15 GLU A C 9
ATOM 6976 O O . GLU A 1 22 ? -10.499 -2.772 3.754 1.00 0.00 15 GLU A O 9
ATOM 6988 N N . ILE A 1 23 ? -8.857 -2.238 2.310 1.00 0.00 16 ILE A N 9
ATOM 6989 C CA . ILE A 1 23 ? -9.642 -2.568 1.127 1.00 0.00 16 ILE A CA 9
ATOM 6990 C C . ILE A 1 23 ? -9.806 -4.077 0.980 1.00 0.00 16 ILE A C 9
ATOM 6991 O O . ILE A 1 23 ? -10.500 -4.552 0.081 1.00 0.00 16 ILE A O 9
ATOM 7007 N N . GLY A 1 24 ? -9.165 -4.827 1.871 1.00 0.00 17 GLY A N 9
ATOM 7008 C CA . GLY A 1 24 ? -9.254 -6.275 1.825 1.00 0.00 17 GLY A CA 9
ATOM 7009 C C . GLY A 1 24 ? -8.241 -6.888 0.880 1.00 0.00 17 GLY A C 9
ATOM 7010 O O . GLY A 1 24 ? -8.510 -7.908 0.246 1.00 0.00 17 GLY A O 9
ATOM 7014 N N . ALA A 1 25 ? -7.071 -6.265 0.783 1.00 0.00 18 ALA A N 9
ATOM 7015 C CA . ALA A 1 25 ? -6.013 -6.756 -0.091 1.00 0.00 18 ALA A CA 9
ATOM 7016 C C . ALA A 1 25 ? -4.777 -7.151 0.710 1.00 0.00 18 ALA A C 9
ATOM 7017 O O . ALA A 1 25 ? -4.514 -6.624 1.791 1.00 0.00 18 ALA A O 9
ATOM 7024 N N . PRO A 1 26 ? -4.000 -8.102 0.171 1.00 0.00 19 PRO A N 9
ATOM 7025 C CA . PRO A 1 26 ? -2.779 -8.589 0.819 1.00 0.00 19 PRO A CA 9
ATOM 7026 C C . PRO A 1 26 ? -1.668 -7.544 0.822 1.00 0.00 19 PRO A C 9
ATOM 7027 O O . PRO A 1 26 ? -1.380 -6.929 -0.205 1.00 0.00 19 PRO A O 9
ATOM 7038 N N . ILE A 1 27 ? -1.048 -7.350 1.981 1.00 0.00 20 ILE A N 9
ATOM 7039 C CA . ILE A 1 27 ? 0.032 -6.381 2.116 1.00 0.00 20 ILE A CA 9
ATOM 7040 C C . ILE A 1 27 ? 1.365 -6.978 1.676 1.00 0.00 20 ILE A C 9
ATOM 7041 O O . ILE A 1 27 ? 2.376 -6.837 2.362 1.00 0.00 20 ILE A O 9
ATOM 7057 N N . GLN A 1 28 ? 1.357 -7.644 0.525 1.00 0.00 21 GLN A N 9
ATOM 7058 C CA . GLN A 1 28 ? 2.566 -8.262 -0.007 1.00 0.00 21 GLN A CA 9
ATOM 7059 C C . GLN A 1 28 ? 3.160 -7.417 -1.130 1.00 0.00 21 GLN A C 9
ATOM 7060 O O . GLN A 1 28 ? 2.464 -6.614 -1.750 1.00 0.00 21 GLN A O 9
ATOM 7074 N N . GLY A 1 29 ? 4.451 -7.604 -1.384 1.00 0.00 22 GLY A N 9
ATOM 7075 C CA . GLY A 1 29 ? 5.117 -6.852 -2.432 1.00 0.00 22 GLY A CA 9
ATOM 7076 C C . GLY A 1 29 ? 5.957 -5.715 -1.884 1.00 0.00 22 GLY A C 9
ATOM 7077 O O . GLY A 1 29 ? 5.768 -5.286 -0.747 1.00 0.00 22 GLY A O 9
ATOM 7081 N N . ASN A 1 30 ? 6.890 -5.226 -2.695 1.00 0.00 23 ASN A N 9
ATOM 7082 C CA . ASN A 1 30 ? 7.764 -4.133 -2.285 1.00 0.00 23 ASN A CA 9
ATOM 7083 C C . ASN A 1 30 ? 7.075 -2.785 -2.475 1.00 0.00 23 ASN A C 9
ATOM 7084 O O . ASN A 1 30 ? 6.007 -2.702 -3.081 1.00 0.00 23 ASN A O 9
ATOM 7095 N N . ARG A 1 31 ? 7.695 -1.731 -1.954 1.00 0.00 24 ARG A N 9
ATOM 7096 C CA . ARG A 1 31 ? 7.142 -0.387 -2.066 1.00 0.00 24 ARG A CA 9
ATOM 7097 C C . ARG A 1 31 ? 6.523 -0.167 -3.443 1.00 0.00 24 ARG A C 9
ATOM 7098 O O . ARG A 1 31 ? 5.397 0.314 -3.557 1.00 0.00 24 ARG A O 9
ATOM 7119 N N . GLU A 1 32 ? 7.269 -0.521 -4.485 1.00 0.00 25 GLU A N 9
ATOM 7120 C CA . GLU A 1 32 ? 6.793 -0.360 -5.854 1.00 0.00 25 GLU A CA 9
ATOM 7121 C C . GLU A 1 32 ? 5.509 -1.152 -6.080 1.00 0.00 25 GLU A C 9
ATOM 7122 O O . GLU A 1 32 ? 4.511 -0.612 -6.555 1.00 0.00 25 GLU A O 9
ATOM 7134 N N . GLU A 1 33 ? 5.543 -2.436 -5.736 1.00 0.00 26 GLU A N 9
ATOM 7135 C CA . GLU A 1 33 ? 4.382 -3.302 -5.903 1.00 0.00 26 GLU A CA 9
ATOM 7136 C C . GLU A 1 33 ? 3.149 -2.692 -5.243 1.00 0.00 26 GLU A C 9
ATOM 7137 O O . GLU A 1 33 ? 2.070 -2.649 -5.836 1.00 0.00 26 GLU A O 9
ATOM 7149 N N . LEU A 1 34 ? 3.316 -2.223 -4.012 1.00 0.00 27 LEU A N 9
ATOM 7150 C CA . LEU A 1 34 ? 2.216 -1.615 -3.269 1.00 0.00 27 LEU A CA 9
ATOM 7151 C C . LEU A 1 34 ? 1.597 -0.465 -4.057 1.00 0.00 27 LEU A C 9
ATOM 7152 O O . LEU A 1 34 ? 0.396 -0.461 -4.328 1.00 0.00 27 LEU A O 9
ATOM 7168 N N . VAL A 1 35 ? 2.425 0.508 -4.424 1.00 0.00 28 VAL A N 9
ATOM 7169 C CA . VAL A 1 35 ? 1.959 1.661 -5.184 1.00 0.00 28 VAL A CA 9
ATOM 7170 C C . VAL A 1 35 ? 1.166 1.227 -6.412 1.00 0.00 28 VAL A C 9
ATOM 7171 O O . VAL A 1 35 ? 0.015 1.624 -6.591 1.00 0.00 28 VAL A O 9
ATOM 7184 N N . GLU A 1 36 ? 1.790 0.410 -7.254 1.00 0.00 29 GLU A N 9
ATOM 7185 C CA . GLU A 1 36 ? 1.142 -0.078 -8.466 1.00 0.00 29 GLU A CA 9
ATOM 7186 C C . GLU A 1 36 ? -0.233 -0.660 -8.150 1.00 0.00 29 GLU A C 9
ATOM 7187 O O . GLU A 1 36 ? -1.210 -0.384 -8.846 1.00 0.00 29 GLU A O 9
ATOM 7199 N N . ARG A 1 37 ? -0.300 -1.467 -7.097 1.00 0.00 30 ARG A N 9
ATOM 7200 C CA . ARG A 1 37 ? -1.554 -2.090 -6.689 1.00 0.00 30 ARG A CA 9
ATOM 7201 C C . ARG A 1 37 ? -2.646 -1.041 -6.503 1.00 0.00 30 ARG A C 9
ATOM 7202 O O . ARG A 1 37 ? -3.748 -1.174 -7.038 1.00 0.00 30 ARG A O 9
ATOM 7223 N N . LEU A 1 38 ? -2.334 0.001 -5.740 1.00 0.00 31 LEU A N 9
ATOM 7224 C CA . LEU A 1 38 ? -3.289 1.073 -5.482 1.00 0.00 31 LEU A CA 9
ATOM 7225 C C . LEU A 1 38 ? -3.700 1.761 -6.780 1.00 0.00 31 LEU A C 9
ATOM 7226 O O . LEU A 1 38 ? -4.873 2.076 -6.981 1.00 0.00 31 LEU A O 9
ATOM 7242 N N . GLN A 1 39 ? -2.728 1.988 -7.657 1.00 0.00 32 GLN A N 9
ATOM 7243 C CA . GLN A 1 39 ? -2.990 2.637 -8.936 1.00 0.00 32 GLN A CA 9
ATOM 7244 C C . GLN A 1 39 ? -3.960 1.813 -9.776 1.00 0.00 32 GLN A C 9
ATOM 7245 O O . GLN A 1 39 ? -4.834 2.360 -10.448 1.00 0.00 32 GLN A O 9
ATOM 7259 N N . SER A 1 40 ? -3.801 0.494 -9.732 1.00 0.00 33 SER A N 9
ATOM 7260 C CA . SER A 1 40 ? -4.661 -0.406 -10.492 1.00 0.00 33 SER A CA 9
ATOM 7261 C C . SER A 1 40 ? -6.108 -0.302 -10.020 1.00 0.00 33 SER A C 9
ATOM 7262 O O . SER A 1 40 ? -7.018 -0.073 -10.817 1.00 0.00 33 SER A O 9
ATOM 7270 N N . TYR A 1 41 ? -6.312 -0.472 -8.718 1.00 0.00 34 TYR A N 9
ATOM 7271 C CA . TYR A 1 41 ? -7.648 -0.401 -8.139 1.00 0.00 34 TYR A CA 9
ATOM 7272 C C . TYR A 1 41 ? -8.335 0.909 -8.514 1.00 0.00 34 TYR A C 9
ATOM 7273 O O . TYR A 1 41 ? -9.399 0.911 -9.135 1.00 0.00 34 TYR A O 9
ATOM 7291 N N . THR A 1 42 ? -7.719 2.023 -8.132 1.00 0.00 35 THR A N 9
ATOM 7292 C CA . THR A 1 42 ? -8.269 3.340 -8.426 1.00 0.00 35 THR A CA 9
ATOM 7293 C C . THR A 1 42 ? -8.601 3.479 -9.908 1.00 0.00 35 THR A C 9
ATOM 7294 O O . THR A 1 42 ? -9.618 4.068 -10.273 1.00 0.00 35 THR A O 9
ATOM 7305 N N . ARG A 1 43 ? -7.736 2.933 -10.756 1.00 0.00 36 ARG A N 9
ATOM 7306 C CA . ARG A 1 43 ? -7.937 2.997 -12.199 1.00 0.00 36 ARG A CA 9
ATOM 7307 C C . ARG A 1 43 ? -9.163 2.188 -12.613 1.00 0.00 36 ARG A C 9
ATOM 7308 O O . ARG A 1 43 ? -9.976 2.644 -13.416 1.00 0.00 36 ARG A O 9
ATOM 7329 N N . GLN A 1 44 ? -9.286 0.985 -12.060 1.00 0.00 37 GLN A N 9
ATOM 7330 C CA . GLN A 1 44 ? -10.411 0.113 -12.374 1.00 0.00 37 GLN A CA 9
ATOM 7331 C C . GLN A 1 44 ? -11.713 0.683 -11.821 1.00 0.00 37 GLN A C 9
ATOM 7332 O O . GLN A 1 44 ? -12.606 1.069 -12.576 1.00 0.00 37 GLN A O 9
ATOM 7346 N N . THR A 1 45 ? -11.816 0.734 -10.496 1.00 0.00 38 THR A N 9
ATOM 7347 C CA . THR A 1 45 ? -13.009 1.256 -9.841 1.00 0.00 38 THR A CA 9
ATOM 7348 C C . THR A 1 45 ? -13.252 2.712 -10.221 1.00 0.00 38 THR A C 9
ATOM 7349 O O . THR A 1 45 ? -14.354 3.084 -10.621 1.00 0.00 38 THR A O 9
ATOM 7360 N N . GLY A 1 46 ? -12.214 3.534 -10.093 1.00 0.00 39 GLY A N 9
ATOM 7361 C CA . GLY A 1 46 ? -12.336 4.941 -10.428 1.00 0.00 39 GLY A CA 9
ATOM 7362 C C . GLY A 1 46 ? -12.449 5.821 -9.199 1.00 0.00 39 GLY A C 9
ATOM 7363 O O . GLY A 1 46 ? -12.925 6.954 -9.281 1.00 0.00 39 GLY A O 9
ATOM 7367 N N . ILE A 1 47 ? -12.014 5.300 -8.057 1.00 0.00 40 ILE A N 9
ATOM 7368 C CA . ILE A 1 47 ? -12.070 6.046 -6.807 1.00 0.00 40 ILE A CA 9
ATOM 7369 C C . ILE A 1 47 ? -10.673 6.273 -6.239 1.00 0.00 40 ILE A C 9
ATOM 7370 O O . ILE A 1 47 ? -9.911 5.327 -6.039 1.00 0.00 40 ILE A O 9
ATOM 7386 N N . VAL A 1 48 ? -10.343 7.535 -5.981 1.00 0.00 41 VAL A N 9
ATOM 7387 C CA . VAL A 1 48 ? -9.038 7.887 -5.433 1.00 0.00 41 VAL A CA 9
ATOM 7388 C C . VAL A 1 48 ? -9.045 7.821 -3.910 1.00 0.00 41 VAL A C 9
ATOM 7389 O O . VAL A 1 48 ? -9.919 8.394 -3.257 1.00 0.00 41 VAL A O 9
ATOM 7402 N N . LEU A 1 49 ? -8.067 7.120 -3.349 1.00 0.00 42 LEU A N 9
ATOM 7403 C CA . LEU A 1 49 ? -7.959 6.979 -1.901 1.00 0.00 42 LEU A CA 9
ATOM 7404 C C . LEU A 1 49 ? -7.112 8.100 -1.307 1.00 0.00 42 LEU A C 9
ATOM 7405 O O . LEU A 1 49 ? -5.900 8.149 -1.510 1.00 0.00 42 LEU A O 9
ATOM 7421 N N . ASN A 1 50 ? -7.760 8.997 -0.570 1.00 0.00 43 ASN A N 9
ATOM 7422 C CA . ASN A 1 50 ? -7.066 10.116 0.056 1.00 0.00 43 ASN A CA 9
ATOM 7423 C C . ASN A 1 50 ? -6.026 9.621 1.057 1.00 0.00 43 ASN A C 9
ATOM 7424 O O . ASN A 1 50 ? -6.238 8.621 1.743 1.00 0.00 43 ASN A O 9
ATOM 7435 N N . ARG A 1 51 ? -4.904 10.328 1.136 1.00 0.00 44 ARG A N 9
ATOM 7436 C CA . ARG A 1 51 ? -3.832 9.960 2.052 1.00 0.00 44 ARG A CA 9
ATOM 7437 C C . ARG A 1 51 ? -4.379 9.702 3.453 1.00 0.00 44 ARG A C 9
ATOM 7438 O O . ARG A 1 51 ? -5.313 10.359 3.912 1.00 0.00 44 ARG A O 9
ATOM 7459 N N . PRO A 1 52 ? -3.784 8.722 4.149 1.00 0.00 45 PRO A N 9
ATOM 7460 C CA . PRO A 1 52 ? -4.195 8.354 5.507 1.00 0.00 45 PRO A CA 9
ATOM 7461 C C . PRO A 1 52 ? -3.842 9.428 6.531 1.00 0.00 45 PRO A C 9
ATOM 7462 O O . PRO A 1 52 ? -4.646 9.754 7.404 1.00 0.00 45 PRO A O 9
ATOM 7473 N N . SER A 1 53 ? -2.636 9.974 6.416 1.00 0.00 46 SER A N 9
ATOM 7474 C CA . SER A 1 53 ? -2.176 11.010 7.334 1.00 0.00 46 SER A CA 9
ATOM 7475 C C . SER A 1 53 ? -2.557 12.396 6.824 1.00 0.00 46 SER A C 9
ATOM 7476 O O . SER A 1 53 ? -2.335 12.725 5.660 1.00 0.00 46 SER A O 9
ATOM 7484 N N . GLY A 1 54 ? -3.135 13.206 7.707 1.00 0.00 47 GLY A N 9
ATOM 7485 C CA . GLY A 1 54 ? -3.539 14.548 7.329 1.00 0.00 47 GLY A CA 9
ATOM 7486 C C . GLY A 1 54 ? -3.478 15.520 8.490 1.00 0.00 47 GLY A C 9
ATOM 7487 O O . GLY A 1 54 ? -3.705 15.157 9.645 1.00 0.00 47 GLY A O 9
ATOM 7491 N N . PRO A 1 55 ? -3.163 16.789 8.189 1.00 0.00 48 PRO A N 9
ATOM 7492 C CA . PRO A 1 55 ? -3.065 17.843 9.203 1.00 0.00 48 PRO A CA 9
ATOM 7493 C C . PRO A 1 55 ? -4.423 18.215 9.786 1.00 0.00 48 PRO A C 9
ATOM 7494 O O . PRO A 1 55 ? -5.432 18.218 9.081 1.00 0.00 48 PRO A O 9
ATOM 7505 N N . SER A 1 56 ? -4.442 18.529 11.078 1.00 0.00 49 SER A N 9
ATOM 7506 C CA . SER A 1 56 ? -5.678 18.900 11.756 1.00 0.00 49 SER A CA 9
ATOM 7507 C C . SER A 1 56 ? -5.966 20.389 11.586 1.00 0.00 49 SER A C 9
ATOM 7508 O O . SER A 1 56 ? -7.085 20.783 11.257 1.00 0.00 49 SER A O 9
ATOM 7516 N N . SER A 1 57 ? -4.947 21.212 11.813 1.00 0.00 50 SER A N 9
ATOM 7517 C CA . SER A 1 57 ? -5.089 22.658 11.689 1.00 0.00 50 SER A CA 9
ATOM 7518 C C . SER A 1 57 ? -6.449 23.116 12.208 1.00 0.00 50 SER A C 9
ATOM 7519 O O . SER A 1 57 ? -7.109 23.955 11.597 1.00 0.00 50 SER A O 9
ATOM 7527 N N . GLY A 1 58 ? -6.862 22.557 13.342 1.00 0.00 51 GLY A N 9
ATOM 7528 C CA . GLY A 1 58 ? -8.140 22.919 13.925 1.00 0.00 51 GLY A CA 9
ATOM 7529 C C . GLY A 1 58 ? -9.026 21.715 14.173 1.00 0.00 51 GLY A C 9
ATOM 7530 O O . GLY A 1 58 ? -9.472 21.485 15.298 1.00 0.00 51 GLY A O 9
ATOM 7534 N N . GLY A 1 1 ? 1.429 23.739 -6.552 1.00 0.00 -6 GLY A N 10
ATOM 7535 C CA . GLY A 1 1 ? 2.456 22.801 -6.136 1.00 0.00 -6 GLY A CA 10
ATOM 7536 C C . GLY A 1 1 ? 3.708 22.900 -6.984 1.00 0.00 -6 GLY A C 10
ATOM 7537 O O . GLY A 1 1 ? 3.666 23.394 -8.111 1.00 0.00 -6 GLY A O 10
ATOM 7541 N N . SER A 1 2 ? 4.827 22.430 -6.441 1.00 0.00 -5 SER A N 10
ATOM 7542 C CA . SER A 1 2 ? 6.099 22.473 -7.153 1.00 0.00 -5 SER A CA 10
ATOM 7543 C C . SER A 1 2 ? 6.223 21.293 -8.113 1.00 0.00 -5 SER A C 10
ATOM 7544 O O . SER A 1 2 ? 6.434 21.474 -9.312 1.00 0.00 -5 SER A O 10
ATOM 7552 N N . SER A 1 3 ? 6.092 20.085 -7.576 1.00 0.00 -4 SER A N 10
ATOM 7553 C CA . SER A 1 3 ? 6.194 18.874 -8.383 1.00 0.00 -4 SER A CA 10
ATOM 7554 C C . SER A 1 3 ? 5.068 18.811 -9.411 1.00 0.00 -4 SER A C 10
ATOM 7555 O O . SER A 1 3 ? 3.889 18.832 -9.060 1.00 0.00 -4 SER A O 10
ATOM 7563 N N . GLY A 1 4 ? 5.442 18.732 -10.685 1.00 0.00 -3 GLY A N 10
ATOM 7564 C CA . GLY A 1 4 ? 4.454 18.667 -11.745 1.00 0.00 -3 GLY A CA 10
ATOM 7565 C C . GLY A 1 4 ? 4.114 17.242 -12.134 1.00 0.00 -3 GLY A C 10
ATOM 7566 O O . GLY A 1 4 ? 4.041 16.915 -13.318 1.00 0.00 -3 GLY A O 10
ATOM 7570 N N . SER A 1 5 ? 3.907 16.391 -11.134 1.00 0.00 -2 SER A N 10
ATOM 7571 C CA . SER A 1 5 ? 3.579 14.991 -11.378 1.00 0.00 -2 SER A CA 10
ATOM 7572 C C . SER A 1 5 ? 2.713 14.432 -10.252 1.00 0.00 -2 SER A C 10
ATOM 7573 O O . SER A 1 5 ? 2.498 15.091 -9.235 1.00 0.00 -2 SER A O 10
ATOM 7581 N N . SER A 1 6 ? 2.220 13.213 -10.443 1.00 0.00 -1 SER A N 10
ATOM 7582 C CA . SER A 1 6 ? 1.374 12.566 -9.447 1.00 0.00 -1 SER A CA 10
ATOM 7583 C C . SER A 1 6 ? 1.732 11.089 -9.307 1.00 0.00 -1 SER A C 10
ATOM 7584 O O . SER A 1 6 ? 2.387 10.513 -10.175 1.00 0.00 -1 SER A O 10
ATOM 7592 N N . GLY A 1 7 ? 1.298 10.483 -8.206 1.00 0.00 0 GLY A N 10
ATOM 7593 C CA . GLY A 1 7 ? 1.582 9.079 -7.972 1.00 0.00 0 GLY A CA 10
ATOM 7594 C C . GLY A 1 7 ? 1.724 8.755 -6.498 1.00 0.00 0 GLY A C 10
ATOM 7595 O O . GLY A 1 7 ? 2.170 9.591 -5.711 1.00 0.00 0 GLY A O 10
ATOM 7599 N N . TYR A 1 8 ? 1.343 7.539 -6.121 1.00 0.00 1 TYR A N 10
ATOM 7600 C CA . TYR A 1 8 ? 1.427 7.108 -4.731 1.00 0.00 1 TYR A CA 10
ATOM 7601 C C . TYR A 1 8 ? 2.855 6.713 -4.368 1.00 0.00 1 TYR A C 10
ATOM 7602 O O . TYR A 1 8 ? 3.114 5.580 -3.962 1.00 0.00 1 TYR A O 10
ATOM 7620 N N . GLY A 1 9 ? 3.780 7.656 -4.518 1.00 0.00 2 GLY A N 10
ATOM 7621 C CA . GLY A 1 9 ? 5.171 7.388 -4.202 1.00 0.00 2 GLY A CA 10
ATOM 7622 C C . GLY A 1 9 ? 5.584 7.971 -2.865 1.00 0.00 2 GLY A C 10
ATOM 7623 O O . GLY A 1 9 ? 6.301 7.330 -2.097 1.00 0.00 2 GLY A O 10
ATOM 7627 N N . ALA A 1 10 ? 5.133 9.190 -2.588 1.00 0.00 3 ALA A N 10
ATOM 7628 C CA . ALA A 1 10 ? 5.461 9.858 -1.335 1.00 0.00 3 ALA A CA 10
ATOM 7629 C C . ALA A 1 10 ? 4.893 9.097 -0.142 1.00 0.00 3 ALA A C 10
ATOM 7630 O O . ALA A 1 10 ? 5.291 9.327 1.000 1.00 0.00 3 ALA A O 10
ATOM 7637 N N . TRP A 1 11 ? 3.962 8.190 -0.414 1.00 0.00 4 TRP A N 10
ATOM 7638 C CA . TRP A 1 11 ? 3.339 7.394 0.639 1.00 0.00 4 TRP A CA 10
ATOM 7639 C C . TRP A 1 11 ? 4.358 6.472 1.299 1.00 0.00 4 TRP A C 10
ATOM 7640 O O . TRP A 1 11 ? 5.265 5.962 0.642 1.00 0.00 4 TRP A O 10
ATOM 7661 N N . ALA A 1 12 ? 4.203 6.263 2.602 1.00 0.00 5 ALA A N 10
ATOM 7662 C CA . ALA A 1 12 ? 5.109 5.400 3.351 1.00 0.00 5 ALA A CA 10
ATOM 7663 C C . ALA A 1 12 ? 4.588 3.967 3.398 1.00 0.00 5 ALA A C 10
ATOM 7664 O O . ALA A 1 12 ? 3.379 3.737 3.422 1.00 0.00 5 ALA A O 10
ATOM 7671 N N . ALA A 1 13 ? 5.508 3.008 3.411 1.00 0.00 6 ALA A N 10
ATOM 7672 C CA . ALA A 1 13 ? 5.141 1.598 3.457 1.00 0.00 6 ALA A CA 10
ATOM 7673 C C . ALA A 1 13 ? 3.894 1.383 4.308 1.00 0.00 6 ALA A C 10
ATOM 7674 O O . ALA A 1 13 ? 2.893 0.847 3.833 1.00 0.00 6 ALA A O 10
ATOM 7681 N N . GLN A 1 14 ? 3.963 1.803 5.567 1.00 0.00 7 GLN A N 10
ATOM 7682 C CA . GLN A 1 14 ? 2.839 1.655 6.484 1.00 0.00 7 GLN A CA 10
ATOM 7683 C C . GLN A 1 14 ? 1.551 2.180 5.857 1.00 0.00 7 GLN A C 10
ATOM 7684 O O . GLN A 1 14 ? 0.532 1.491 5.840 1.00 0.00 7 GLN A O 10
ATOM 7698 N N . GLU A 1 15 ? 1.606 3.405 5.343 1.00 0.00 8 GLU A N 10
ATOM 7699 C CA . GLU A 1 15 ? 0.444 4.022 4.716 1.00 0.00 8 GLU A CA 10
ATOM 7700 C C . GLU A 1 15 ? -0.133 3.118 3.630 1.00 0.00 8 GLU A C 10
ATOM 7701 O O . GLU A 1 15 ? -1.308 2.749 3.672 1.00 0.00 8 GLU A O 10
ATOM 7713 N N . LEU A 1 16 ? 0.701 2.766 2.658 1.00 0.00 9 LEU A N 10
ATOM 7714 C CA . LEU A 1 16 ? 0.275 1.906 1.559 1.00 0.00 9 LEU A CA 10
ATOM 7715 C C . LEU A 1 16 ? -0.365 0.626 2.086 1.00 0.00 9 LEU A C 10
ATOM 7716 O O . LEU A 1 16 ? -1.502 0.303 1.742 1.00 0.00 9 LEU A O 10
ATOM 7732 N N . GLN A 1 17 ? 0.371 -0.097 2.924 1.00 0.00 10 GLN A N 10
ATOM 7733 C CA . GLN A 1 17 ? -0.126 -1.340 3.500 1.00 0.00 10 GLN A CA 10
ATOM 7734 C C . GLN A 1 17 ? -1.476 -1.125 4.177 1.00 0.00 10 GLN A C 10
ATOM 7735 O O . GLN A 1 17 ? -2.477 -1.729 3.792 1.00 0.00 10 GLN A O 10
ATOM 7749 N N . ALA A 1 18 ? -1.495 -0.262 5.187 1.00 0.00 11 ALA A N 10
ATOM 7750 C CA . ALA A 1 18 ? -2.722 0.033 5.916 1.00 0.00 11 ALA A CA 10
ATOM 7751 C C . ALA A 1 18 ? -3.925 0.057 4.979 1.00 0.00 11 ALA A C 10
ATOM 7752 O O . ALA A 1 18 ? -4.846 -0.750 5.113 1.00 0.00 11 ALA A O 10
ATOM 7759 N N . LYS A 1 19 ? -3.912 0.987 4.031 1.00 0.00 12 LYS A N 10
ATOM 7760 C CA . LYS A 1 19 ? -5.002 1.117 3.070 1.00 0.00 12 LYS A CA 10
ATOM 7761 C C . LYS A 1 19 ? -5.323 -0.229 2.428 1.00 0.00 12 LYS A C 10
ATOM 7762 O O . LYS A 1 19 ? -6.395 -0.794 2.649 1.00 0.00 12 LYS A O 10
ATOM 7781 N N . LEU A 1 20 ? -4.389 -0.738 1.633 1.00 0.00 13 LEU A N 10
ATOM 7782 C CA . LEU A 1 20 ? -4.572 -2.019 0.959 1.00 0.00 13 LEU A CA 10
ATOM 7783 C C . LEU A 1 20 ? -5.264 -3.022 1.876 1.00 0.00 13 LEU A C 10
ATOM 7784 O O . LEU A 1 20 ? -6.391 -3.441 1.616 1.00 0.00 13 LEU A O 10
ATOM 7800 N N . ALA A 1 21 ? -4.581 -3.402 2.951 1.00 0.00 14 ALA A N 10
ATOM 7801 C CA . ALA A 1 21 ? -5.131 -4.353 3.909 1.00 0.00 14 ALA A CA 10
ATOM 7802 C C . ALA A 1 21 ? -6.537 -3.946 4.340 1.00 0.00 14 ALA A C 10
ATOM 7803 O O . ALA A 1 21 ? -7.370 -4.797 4.652 1.00 0.00 14 ALA A O 10
ATOM 7810 N N . GLU A 1 22 ? -6.792 -2.642 4.356 1.00 0.00 15 GLU A N 10
ATOM 7811 C CA . GLU A 1 22 ? -8.097 -2.124 4.751 1.00 0.00 15 GLU A CA 10
ATOM 7812 C C . GLU A 1 22 ? -9.168 -2.519 3.738 1.00 0.00 15 GLU A C 10
ATOM 7813 O O . GLU A 1 22 ? -10.258 -2.954 4.110 1.00 0.00 15 GLU A O 10
ATOM 7825 N N . ILE A 1 23 ? -8.849 -2.363 2.458 1.00 0.00 16 ILE A N 10
ATOM 7826 C CA . ILE A 1 23 ? -9.782 -2.703 1.391 1.00 0.00 16 ILE A CA 10
ATOM 7827 C C . ILE A 1 23 ? -9.793 -4.205 1.128 1.00 0.00 16 ILE A C 10
ATOM 7828 O O . ILE A 1 23 ? -10.440 -4.677 0.194 1.00 0.00 16 ILE A O 10
ATOM 7844 N N . GLY A 1 24 ? -9.071 -4.951 1.959 1.00 0.00 17 GLY A N 10
ATOM 7845 C CA . GLY A 1 24 ? -9.012 -6.392 1.800 1.00 0.00 17 GLY A CA 10
ATOM 7846 C C . GLY A 1 24 ? -7.938 -6.824 0.822 1.00 0.00 17 GLY A C 10
ATOM 7847 O O . GLY A 1 24 ? -7.953 -7.953 0.331 1.00 0.00 17 GLY A O 10
ATOM 7851 N N . ALA A 1 25 ? -7.003 -5.924 0.536 1.00 0.00 18 ALA A N 10
ATOM 7852 C CA . ALA A 1 25 ? -5.917 -6.218 -0.390 1.00 0.00 18 ALA A CA 10
ATOM 7853 C C . ALA A 1 25 ? -4.705 -6.779 0.347 1.00 0.00 18 ALA A C 10
ATOM 7854 O O . ALA A 1 25 ? -4.418 -6.415 1.487 1.00 0.00 18 ALA A O 10
ATOM 7861 N N . PRO A 1 26 ? -3.975 -7.687 -0.318 1.00 0.00 19 PRO A N 10
ATOM 7862 C CA . PRO A 1 26 ? -2.783 -8.318 0.254 1.00 0.00 19 PRO A CA 10
ATOM 7863 C C . PRO A 1 26 ? -1.620 -7.341 0.392 1.00 0.00 19 PRO A C 10
ATOM 7864 O O . PRO A 1 26 ? -1.242 -6.672 -0.570 1.00 0.00 19 PRO A O 10
ATOM 7875 N N . ILE A 1 27 ? -1.057 -7.263 1.593 1.00 0.00 20 ILE A N 10
ATOM 7876 C CA . ILE A 1 27 ? 0.063 -6.369 1.855 1.00 0.00 20 ILE A CA 10
ATOM 7877 C C . ILE A 1 27 ? 1.391 -7.037 1.516 1.00 0.00 20 ILE A C 10
ATOM 7878 O O . ILE A 1 27 ? 2.367 -6.912 2.256 1.00 0.00 20 ILE A O 10
ATOM 7894 N N . GLN A 1 28 ? 1.421 -7.746 0.392 1.00 0.00 21 GLN A N 10
ATOM 7895 C CA . GLN A 1 28 ? 2.630 -8.434 -0.045 1.00 0.00 21 GLN A CA 10
ATOM 7896 C C . GLN A 1 28 ? 3.324 -7.659 -1.160 1.00 0.00 21 GLN A C 10
ATOM 7897 O O . GLN A 1 28 ? 2.685 -6.913 -1.901 1.00 0.00 21 GLN A O 10
ATOM 7911 N N . GLY A 1 29 ? 4.636 -7.840 -1.273 1.00 0.00 22 GLY A N 10
ATOM 7912 C CA . GLY A 1 29 ? 5.395 -7.151 -2.299 1.00 0.00 22 GLY A CA 10
ATOM 7913 C C . GLY A 1 29 ? 6.235 -6.020 -1.739 1.00 0.00 22 GLY A C 10
ATOM 7914 O O . GLY A 1 29 ? 6.244 -5.785 -0.532 1.00 0.00 22 GLY A O 10
ATOM 7918 N N . ASN A 1 30 ? 6.944 -5.319 -2.618 1.00 0.00 23 ASN A N 10
ATOM 7919 C CA . ASN A 1 30 ? 7.793 -4.208 -2.204 1.00 0.00 23 ASN A CA 10
ATOM 7920 C C . ASN A 1 30 ? 7.095 -2.873 -2.441 1.00 0.00 23 ASN A C 10
ATOM 7921 O O . ASN A 1 30 ? 6.030 -2.818 -3.056 1.00 0.00 23 ASN A O 10
ATOM 7932 N N . ARG A 1 31 ? 7.704 -1.798 -1.951 1.00 0.00 24 ARG A N 10
ATOM 7933 C CA . ARG A 1 31 ? 7.142 -0.462 -2.109 1.00 0.00 24 ARG A CA 10
ATOM 7934 C C . ARG A 1 31 ? 6.527 -0.292 -3.495 1.00 0.00 24 ARG A C 10
ATOM 7935 O O . ARG A 1 31 ? 5.355 0.058 -3.625 1.00 0.00 24 ARG A O 10
ATOM 7956 N N . GLU A 1 32 ? 7.327 -0.541 -4.527 1.00 0.00 25 GLU A N 10
ATOM 7957 C CA . GLU A 1 32 ? 6.862 -0.414 -5.902 1.00 0.00 25 GLU A CA 10
ATOM 7958 C C . GLU A 1 32 ? 5.560 -1.183 -6.110 1.00 0.00 25 GLU A C 10
ATOM 7959 O O . GLU A 1 32 ? 4.556 -0.619 -6.542 1.00 0.00 25 GLU A O 10
ATOM 7971 N N . GLU A 1 33 ? 5.588 -2.476 -5.799 1.00 0.00 26 GLU A N 10
ATOM 7972 C CA . GLU A 1 33 ? 4.411 -3.323 -5.952 1.00 0.00 26 GLU A CA 10
ATOM 7973 C C . GLU A 1 33 ? 3.182 -2.665 -5.331 1.00 0.00 26 GLU A C 10
ATOM 7974 O O . GLU A 1 33 ? 2.169 -2.457 -6.002 1.00 0.00 26 GLU A O 10
ATOM 7986 N N . LEU A 1 34 ? 3.278 -2.339 -4.047 1.00 0.00 27 LEU A N 10
ATOM 7987 C CA . LEU A 1 34 ? 2.175 -1.705 -3.334 1.00 0.00 27 LEU A CA 10
ATOM 7988 C C . LEU A 1 34 ? 1.569 -0.576 -4.161 1.00 0.00 27 LEU A C 10
ATOM 7989 O O . LEU A 1 34 ? 0.363 -0.550 -4.408 1.00 0.00 27 LEU A O 10
ATOM 8005 N N . VAL A 1 35 ? 2.415 0.356 -4.590 1.00 0.00 28 VAL A N 10
ATOM 8006 C CA . VAL A 1 35 ? 1.964 1.487 -5.393 1.00 0.00 28 VAL A CA 10
ATOM 8007 C C . VAL A 1 35 ? 1.223 1.015 -6.639 1.00 0.00 28 VAL A C 10
ATOM 8008 O O . VAL A 1 35 ? 0.139 1.507 -6.952 1.00 0.00 28 VAL A O 10
ATOM 8021 N N . GLU A 1 36 ? 1.815 0.057 -7.346 1.00 0.00 29 GLU A N 10
ATOM 8022 C CA . GLU A 1 36 ? 1.210 -0.481 -8.559 1.00 0.00 29 GLU A CA 10
ATOM 8023 C C . GLU A 1 36 ? -0.215 -0.957 -8.291 1.00 0.00 29 GLU A C 10
ATOM 8024 O O . GLU A 1 36 ? -1.144 -0.606 -9.019 1.00 0.00 29 GLU A O 10
ATOM 8036 N N . ARG A 1 37 ? -0.378 -1.757 -7.243 1.00 0.00 30 ARG A N 10
ATOM 8037 C CA . ARG A 1 37 ? -1.689 -2.283 -6.880 1.00 0.00 30 ARG A CA 10
ATOM 8038 C C . ARG A 1 37 ? -2.697 -1.152 -6.700 1.00 0.00 30 ARG A C 10
ATOM 8039 O O . ARG A 1 37 ? -3.754 -1.141 -7.334 1.00 0.00 30 ARG A O 10
ATOM 8060 N N . LEU A 1 38 ? -2.365 -0.202 -5.833 1.00 0.00 31 LEU A N 10
ATOM 8061 C CA . LEU A 1 38 ? -3.242 0.934 -5.570 1.00 0.00 31 LEU A CA 10
ATOM 8062 C C . LEU A 1 38 ? -3.596 1.660 -6.863 1.00 0.00 31 LEU A C 10
ATOM 8063 O O . LEU A 1 38 ? -4.749 2.032 -7.081 1.00 0.00 31 LEU A O 10
ATOM 8079 N N . GLN A 1 39 ? -2.598 1.856 -7.719 1.00 0.00 32 GLN A N 10
ATOM 8080 C CA . GLN A 1 39 ? -2.805 2.536 -8.992 1.00 0.00 32 GLN A CA 10
ATOM 8081 C C . GLN A 1 39 ? -3.863 1.820 -9.826 1.00 0.00 32 GLN A C 10
ATOM 8082 O O . GLN A 1 39 ? -4.743 2.454 -10.407 1.00 0.00 32 GLN A O 10
ATOM 8096 N N . SER A 1 40 ? -3.769 0.495 -9.879 1.00 0.00 33 SER A N 10
ATOM 8097 C CA . SER A 1 40 ? -4.716 -0.307 -10.645 1.00 0.00 33 SER A CA 10
ATOM 8098 C C . SER A 1 40 ? -6.133 -0.136 -10.108 1.00 0.00 33 SER A C 10
ATOM 8099 O O . SER A 1 40 ? -7.082 0.041 -10.873 1.00 0.00 33 SER A O 10
ATOM 8107 N N . TYR A 1 41 ? -6.269 -0.189 -8.788 1.00 0.00 34 TYR A N 10
ATOM 8108 C CA . TYR A 1 41 ? -7.570 -0.042 -8.147 1.00 0.00 34 TYR A CA 10
ATOM 8109 C C . TYR A 1 41 ? -8.245 1.257 -8.575 1.00 0.00 34 TYR A C 10
ATOM 8110 O O . TYR A 1 41 ? -9.393 1.258 -9.022 1.00 0.00 34 TYR A O 10
ATOM 8128 N N . THR A 1 42 ? -7.524 2.365 -8.436 1.00 0.00 35 THR A N 10
ATOM 8129 C CA . THR A 1 42 ? -8.051 3.672 -8.807 1.00 0.00 35 THR A CA 10
ATOM 8130 C C . THR A 1 42 ? -8.468 3.701 -10.273 1.00 0.00 35 THR A C 10
ATOM 8131 O O . THR A 1 42 ? -9.479 4.307 -10.629 1.00 0.00 35 THR A O 10
ATOM 8142 N N . ARG A 1 43 ? -7.683 3.042 -11.120 1.00 0.00 36 ARG A N 10
ATOM 8143 C CA . ARG A 1 43 ? -7.972 2.993 -12.548 1.00 0.00 36 ARG A CA 10
ATOM 8144 C C . ARG A 1 43 ? -9.248 2.202 -12.818 1.00 0.00 36 ARG A C 10
ATOM 8145 O O . ARG A 1 43 ? -10.080 2.606 -13.630 1.00 0.00 36 ARG A O 10
ATOM 8166 N N . GLN A 1 44 ? -9.395 1.073 -12.131 1.00 0.00 37 GLN A N 10
ATOM 8167 C CA . GLN A 1 44 ? -10.570 0.225 -12.299 1.00 0.00 37 GLN A CA 10
ATOM 8168 C C . GLN A 1 44 ? -11.815 0.904 -11.739 1.00 0.00 37 GLN A C 10
ATOM 8169 O O . GLN A 1 44 ? -12.671 1.375 -12.490 1.00 0.00 37 GLN A O 10
ATOM 8183 N N . THR A 1 45 ? -11.912 0.952 -10.414 1.00 0.00 38 THR A N 10
ATOM 8184 C CA . THR A 1 45 ? -13.054 1.572 -9.753 1.00 0.00 38 THR A CA 10
ATOM 8185 C C . THR A 1 45 ? -13.194 3.036 -10.155 1.00 0.00 38 THR A C 10
ATOM 8186 O O . THR A 1 45 ? -14.290 3.593 -10.134 1.00 0.00 38 THR A O 10
ATOM 8197 N N . GLY A 1 46 ? -12.075 3.654 -10.521 1.00 0.00 39 GLY A N 10
ATOM 8198 C CA . GLY A 1 46 ? -12.095 5.048 -10.923 1.00 0.00 39 GLY A CA 10
ATOM 8199 C C . GLY A 1 46 ? -11.993 5.994 -9.743 1.00 0.00 39 GLY A C 10
ATOM 8200 O O . GLY A 1 46 ? -11.663 7.169 -9.907 1.00 0.00 39 GLY A O 10
ATOM 8204 N N . ILE A 1 47 ? -12.277 5.482 -8.550 1.00 0.00 40 ILE A N 10
ATOM 8205 C CA . ILE A 1 47 ? -12.216 6.289 -7.338 1.00 0.00 40 ILE A CA 10
ATOM 8206 C C . ILE A 1 47 ? -10.772 6.602 -6.959 1.00 0.00 40 ILE A C 10
ATOM 8207 O O . ILE A 1 47 ? -9.972 5.698 -6.720 1.00 0.00 40 ILE A O 10
ATOM 8223 N N . VAL A 1 48 ? -10.447 7.890 -6.903 1.00 0.00 41 VAL A N 10
ATOM 8224 C CA . VAL A 1 48 ? -9.100 8.324 -6.549 1.00 0.00 41 VAL A CA 10
ATOM 8225 C C . VAL A 1 48 ? -8.887 8.279 -5.040 1.00 0.00 41 VAL A C 10
ATOM 8226 O O . VAL A 1 48 ? -9.578 8.964 -4.284 1.00 0.00 41 VAL A O 10
ATOM 8239 N N . LEU A 1 49 ? -7.927 7.469 -4.608 1.00 0.00 42 LEU A N 10
ATOM 8240 C CA . LEU A 1 49 ? -7.621 7.335 -3.188 1.00 0.00 42 LEU A CA 10
ATOM 8241 C C . LEU A 1 49 ? -6.812 8.528 -2.690 1.00 0.00 42 LEU A C 10
ATOM 8242 O O . LEU A 1 49 ? -5.594 8.576 -2.854 1.00 0.00 42 LEU A O 10
ATOM 8258 N N . ASN A 1 50 ? -7.498 9.489 -2.079 1.00 0.00 43 ASN A N 10
ATOM 8259 C CA . ASN A 1 50 ? -6.843 10.681 -1.555 1.00 0.00 43 ASN A CA 10
ATOM 8260 C C . ASN A 1 50 ? -6.098 10.369 -0.260 1.00 0.00 43 ASN A C 10
ATOM 8261 O O . ASN A 1 50 ? -6.588 9.617 0.583 1.00 0.00 43 ASN A O 10
ATOM 8272 N N . ARG A 1 51 ? -4.913 10.952 -0.110 1.00 0.00 44 ARG A N 10
ATOM 8273 C CA . ARG A 1 51 ? -4.101 10.735 1.081 1.00 0.00 44 ARG A CA 10
ATOM 8274 C C . ARG A 1 51 ? -4.976 10.656 2.329 1.00 0.00 44 ARG A C 10
ATOM 8275 O O . ARG A 1 51 ? -5.985 11.351 2.455 1.00 0.00 44 ARG A O 10
ATOM 8296 N N . PRO A 1 52 ? -4.582 9.790 3.275 1.00 0.00 45 PRO A N 10
ATOM 8297 C CA . PRO A 1 52 ? -5.316 9.600 4.529 1.00 0.00 45 PRO A CA 10
ATOM 8298 C C . PRO A 1 52 ? -5.208 10.809 5.453 1.00 0.00 45 PRO A C 10
ATOM 8299 O O . PRO A 1 52 ? -4.110 11.281 5.747 1.00 0.00 45 PRO A O 10
ATOM 8310 N N . SER A 1 53 ? -6.355 11.304 5.908 1.00 0.00 46 SER A N 10
ATOM 8311 C CA . SER A 1 53 ? -6.389 12.460 6.796 1.00 0.00 46 SER A CA 10
ATOM 8312 C C . SER A 1 53 ? -6.729 12.039 8.223 1.00 0.00 46 SER A C 10
ATOM 8313 O O . SER A 1 53 ? -7.541 11.141 8.440 1.00 0.00 46 SER A O 10
ATOM 8321 N N . GLY A 1 54 ? -6.100 12.696 9.193 1.00 0.00 47 GLY A N 10
ATOM 8322 C CA . GLY A 1 54 ? -6.348 12.377 10.586 1.00 0.00 47 GLY A CA 10
ATOM 8323 C C . GLY A 1 54 ? -5.069 12.248 11.388 1.00 0.00 47 GLY A C 10
ATOM 8324 O O . GLY A 1 54 ? -4.038 11.802 10.885 1.00 0.00 47 GLY A O 10
ATOM 8328 N N . PRO A 1 55 ? -5.124 12.646 12.668 1.00 0.00 48 PRO A N 10
ATOM 8329 C CA . PRO A 1 55 ? -3.969 12.583 13.568 1.00 0.00 48 PRO A CA 10
ATOM 8330 C C . PRO A 1 55 ? -3.592 11.150 13.928 1.00 0.00 48 PRO A C 10
ATOM 8331 O O . PRO A 1 55 ? -4.383 10.423 14.529 1.00 0.00 48 PRO A O 10
ATOM 8342 N N . SER A 1 56 ? -2.379 10.751 13.558 1.00 0.00 49 SER A N 10
ATOM 8343 C CA . SER A 1 56 ? -1.899 9.404 13.840 1.00 0.00 49 SER A CA 10
ATOM 8344 C C . SER A 1 56 ? -0.637 9.445 14.696 1.00 0.00 49 SER A C 10
ATOM 8345 O O . SER A 1 56 ? 0.429 9.850 14.231 1.00 0.00 49 SER A O 10
ATOM 8353 N N . SER A 1 57 ? -0.765 9.022 15.949 1.00 0.00 50 SER A N 10
ATOM 8354 C CA . SER A 1 57 ? 0.363 9.013 16.873 1.00 0.00 50 SER A CA 10
ATOM 8355 C C . SER A 1 57 ? 0.980 7.621 16.964 1.00 0.00 50 SER A C 10
ATOM 8356 O O . SER A 1 57 ? 0.412 6.645 16.476 1.00 0.00 50 SER A O 10
ATOM 8364 N N . GLY A 1 58 ? 2.148 7.538 17.594 1.00 0.00 51 GLY A N 10
ATOM 8365 C CA . GLY A 1 58 ? 2.824 6.262 17.738 1.00 0.00 51 GLY A CA 10
ATOM 8366 C C . GLY A 1 58 ? 4.314 6.417 17.969 1.00 0.00 51 GLY A C 10
ATOM 8367 O O . GLY A 1 58 ? 4.754 6.637 19.097 1.00 0.00 51 GLY A O 10
ATOM 8371 N N . GLY A 1 1 ? -9.466 21.601 -1.989 1.00 0.00 -6 GLY A N 11
ATOM 8372 C CA . GLY A 1 1 ? -9.519 21.457 -3.432 1.00 0.00 -6 GLY A CA 11
ATOM 8373 C C . GLY A 1 1 ? -8.546 20.414 -3.947 1.00 0.00 -6 GLY A C 11
ATOM 8374 O O . GLY A 1 1 ? -7.760 19.857 -3.180 1.00 0.00 -6 GLY A O 11
ATOM 8378 N N . SER A 1 2 ? -8.600 20.148 -5.248 1.00 0.00 -5 SER A N 11
ATOM 8379 C CA . SER A 1 2 ? -7.721 19.160 -5.863 1.00 0.00 -5 SER A CA 11
ATOM 8380 C C . SER A 1 2 ? -6.738 19.829 -6.819 1.00 0.00 -5 SER A C 11
ATOM 8381 O O . SER A 1 2 ? -7.081 20.144 -7.959 1.00 0.00 -5 SER A O 11
ATOM 8389 N N . SER A 1 3 ? -5.515 20.043 -6.347 1.00 0.00 -4 SER A N 11
ATOM 8390 C CA . SER A 1 3 ? -4.482 20.678 -7.157 1.00 0.00 -4 SER A CA 11
ATOM 8391 C C . SER A 1 3 ? -3.292 19.743 -7.350 1.00 0.00 -4 SER A C 11
ATOM 8392 O O . SER A 1 3 ? -2.728 19.230 -6.385 1.00 0.00 -4 SER A O 11
ATOM 8400 N N . GLY A 1 4 ? -2.915 19.526 -8.607 1.00 0.00 -3 GLY A N 11
ATOM 8401 C CA . GLY A 1 4 ? -1.795 18.653 -8.906 1.00 0.00 -3 GLY A CA 11
ATOM 8402 C C . GLY A 1 4 ? -2.235 17.251 -9.278 1.00 0.00 -3 GLY A C 11
ATOM 8403 O O . GLY A 1 4 ? -3.356 17.048 -9.743 1.00 0.00 -3 GLY A O 11
ATOM 8407 N N . SER A 1 5 ? -1.350 16.281 -9.073 1.00 0.00 -2 SER A N 11
ATOM 8408 C CA . SER A 1 5 ? -1.651 14.891 -9.396 1.00 0.00 -2 SER A CA 11
ATOM 8409 C C . SER A 1 5 ? -1.340 13.979 -8.213 1.00 0.00 -2 SER A C 11
ATOM 8410 O O . SER A 1 5 ? -0.211 13.943 -7.723 1.00 0.00 -2 SER A O 11
ATOM 8418 N N . SER A 1 6 ? -2.350 13.244 -7.759 1.00 0.00 -1 SER A N 11
ATOM 8419 C CA . SER A 1 6 ? -2.186 12.334 -6.631 1.00 0.00 -1 SER A CA 11
ATOM 8420 C C . SER A 1 6 ? -0.898 11.528 -6.766 1.00 0.00 -1 SER A C 11
ATOM 8421 O O . SER A 1 6 ? -0.697 10.818 -7.750 1.00 0.00 -1 SER A O 11
ATOM 8429 N N . GLY A 1 7 ? -0.028 11.643 -5.767 1.00 0.00 0 GLY A N 11
ATOM 8430 C CA . GLY A 1 7 ? 1.230 10.920 -5.792 1.00 0.00 0 GLY A CA 11
ATOM 8431 C C . GLY A 1 7 ? 1.320 9.874 -4.698 1.00 0.00 0 GLY A C 11
ATOM 8432 O O . GLY A 1 7 ? 1.550 10.202 -3.534 1.00 0.00 0 GLY A O 11
ATOM 8436 N N . TYR A 1 8 ? 1.136 8.613 -5.071 1.00 0.00 1 TYR A N 11
ATOM 8437 C CA . TYR A 1 8 ? 1.193 7.516 -4.112 1.00 0.00 1 TYR A CA 11
ATOM 8438 C C . TYR A 1 8 ? 2.621 7.292 -3.625 1.00 0.00 1 TYR A C 11
ATOM 8439 O O . TYR A 1 8 ? 2.866 7.148 -2.428 1.00 0.00 1 TYR A O 11
ATOM 8457 N N . GLY A 1 9 ? 3.563 7.265 -4.564 1.00 0.00 2 GLY A N 11
ATOM 8458 C CA . GLY A 1 9 ? 4.955 7.059 -4.213 1.00 0.00 2 GLY A CA 11
ATOM 8459 C C . GLY A 1 9 ? 5.347 7.787 -2.942 1.00 0.00 2 GLY A C 11
ATOM 8460 O O . GLY A 1 9 ? 6.173 7.302 -2.171 1.00 0.00 2 GLY A O 11
ATOM 8464 N N . ALA A 1 10 ? 4.752 8.956 -2.725 1.00 0.00 3 ALA A N 11
ATOM 8465 C CA . ALA A 1 10 ? 5.043 9.752 -1.540 1.00 0.00 3 ALA A CA 11
ATOM 8466 C C . ALA A 1 10 ? 4.658 9.004 -0.268 1.00 0.00 3 ALA A C 11
ATOM 8467 O O . ALA A 1 10 ? 5.442 8.924 0.677 1.00 0.00 3 ALA A O 11
ATOM 8474 N N . TRP A 1 11 ? 3.447 8.460 -0.252 1.00 0.00 4 TRP A N 11
ATOM 8475 C CA . TRP A 1 11 ? 2.957 7.719 0.905 1.00 0.00 4 TRP A CA 11
ATOM 8476 C C . TRP A 1 11 ? 4.062 6.855 1.505 1.00 0.00 4 TRP A C 11
ATOM 8477 O O . TRP A 1 11 ? 5.050 6.546 0.841 1.00 0.00 4 TRP A O 11
ATOM 8498 N N . ALA A 1 12 ? 3.887 6.469 2.765 1.00 0.00 5 ALA A N 11
ATOM 8499 C CA . ALA A 1 12 ? 4.868 5.639 3.453 1.00 0.00 5 ALA A CA 11
ATOM 8500 C C . ALA A 1 12 ? 4.449 4.173 3.444 1.00 0.00 5 ALA A C 11
ATOM 8501 O O . ALA A 1 12 ? 3.261 3.857 3.486 1.00 0.00 5 ALA A O 11
ATOM 8508 N N . ALA A 1 13 ? 5.434 3.282 3.387 1.00 0.00 6 ALA A N 11
ATOM 8509 C CA . ALA A 1 13 ? 5.167 1.849 3.374 1.00 0.00 6 ALA A CA 11
ATOM 8510 C C . ALA A 1 13 ? 3.971 1.505 4.255 1.00 0.00 6 ALA A C 11
ATOM 8511 O O . ALA A 1 13 ? 2.975 0.961 3.779 1.00 0.00 6 ALA A O 11
ATOM 8518 N N . GLN A 1 14 ? 4.078 1.824 5.541 1.00 0.00 7 GLN A N 11
ATOM 8519 C CA . GLN A 1 14 ? 3.005 1.546 6.488 1.00 0.00 7 GLN A CA 11
ATOM 8520 C C . GLN A 1 14 ? 1.666 2.042 5.954 1.00 0.00 7 GLN A C 11
ATOM 8521 O O . GLN A 1 14 ? 0.687 1.297 5.919 1.00 0.00 7 GLN A O 11
ATOM 8535 N N . GLU A 1 15 ? 1.630 3.305 5.540 1.00 0.00 8 GLU A N 11
ATOM 8536 C CA . GLU A 1 15 ? 0.409 3.899 5.008 1.00 0.00 8 GLU A CA 11
ATOM 8537 C C . GLU A 1 15 ? -0.148 3.063 3.860 1.00 0.00 8 GLU A C 11
ATOM 8538 O O . GLU A 1 15 ? -1.207 2.447 3.983 1.00 0.00 8 GLU A O 11
ATOM 8550 N N . LEU A 1 16 ? 0.572 3.047 2.744 1.00 0.00 9 LEU A N 11
ATOM 8551 C CA . LEU A 1 16 ? 0.150 2.288 1.572 1.00 0.00 9 LEU A CA 11
ATOM 8552 C C . LEU A 1 16 ? -0.406 0.926 1.977 1.00 0.00 9 LEU A C 11
ATOM 8553 O O . LEU A 1 16 ? -1.528 0.572 1.618 1.00 0.00 9 LEU A O 11
ATOM 8569 N N . GLN A 1 17 ? 0.387 0.169 2.728 1.00 0.00 10 GLN A N 11
ATOM 8570 C CA . GLN A 1 17 ? -0.027 -1.153 3.183 1.00 0.00 10 GLN A CA 11
ATOM 8571 C C . GLN A 1 17 ? -1.365 -1.084 3.912 1.00 0.00 10 GLN A C 11
ATOM 8572 O O . GLN A 1 17 ? -2.319 -1.768 3.544 1.00 0.00 10 GLN A O 11
ATOM 8586 N N . ALA A 1 18 ? -1.426 -0.253 4.947 1.00 0.00 11 ALA A N 11
ATOM 8587 C CA . ALA A 1 18 ? -2.648 -0.093 5.727 1.00 0.00 11 ALA A CA 11
ATOM 8588 C C . ALA A 1 18 ? -3.877 -0.078 4.824 1.00 0.00 11 ALA A C 11
ATOM 8589 O O . ALA A 1 18 ? -4.755 -0.933 4.939 1.00 0.00 11 ALA A O 11
ATOM 8596 N N . LYS A 1 19 ? -3.933 0.899 3.926 1.00 0.00 12 LYS A N 11
ATOM 8597 C CA . LYS A 1 19 ? -5.055 1.026 3.002 1.00 0.00 12 LYS A CA 11
ATOM 8598 C C . LYS A 1 19 ? -5.358 -0.308 2.328 1.00 0.00 12 LYS A C 11
ATOM 8599 O O . LYS A 1 19 ? -6.470 -0.827 2.427 1.00 0.00 12 LYS A O 11
ATOM 8618 N N . LEU A 1 20 ? -4.362 -0.859 1.643 1.00 0.00 13 LEU A N 11
ATOM 8619 C CA . LEU A 1 20 ? -4.521 -2.135 0.953 1.00 0.00 13 LEU A CA 11
ATOM 8620 C C . LEU A 1 20 ? -5.283 -3.132 1.821 1.00 0.00 13 LEU A C 11
ATOM 8621 O O . LEU A 1 20 ? -6.365 -3.588 1.454 1.00 0.00 13 LEU A O 11
ATOM 8637 N N . ALA A 1 21 ? -4.710 -3.463 2.973 1.00 0.00 14 ALA A N 11
ATOM 8638 C CA . ALA A 1 21 ? -5.337 -4.403 3.895 1.00 0.00 14 ALA A CA 11
ATOM 8639 C C . ALA A 1 21 ? -6.721 -3.920 4.314 1.00 0.00 14 ALA A C 11
ATOM 8640 O O . ALA A 1 21 ? -7.607 -4.724 4.603 1.00 0.00 14 ALA A O 11
ATOM 8647 N N . GLU A 1 22 ? -6.900 -2.603 4.344 1.00 0.00 15 GLU A N 11
ATOM 8648 C CA . GLU A 1 22 ? -8.177 -2.014 4.729 1.00 0.00 15 GLU A CA 11
ATOM 8649 C C . GLU A 1 22 ? -9.285 -2.445 3.772 1.00 0.00 15 GLU A C 11
ATOM 8650 O O . GLU A 1 22 ? -10.378 -2.818 4.199 1.00 0.00 15 GLU A O 11
ATOM 8662 N N . ILE A 1 23 ? -8.994 -2.389 2.477 1.00 0.00 16 ILE A N 11
ATOM 8663 C CA . ILE A 1 23 ? -9.965 -2.773 1.460 1.00 0.00 16 ILE A CA 11
ATOM 8664 C C . ILE A 1 23 ? -10.008 -4.287 1.285 1.00 0.00 16 ILE A C 11
ATOM 8665 O O . ILE A 1 23 ? -10.750 -4.805 0.451 1.00 0.00 16 ILE A O 11
ATOM 8681 N N . GLY A 1 24 ? -9.208 -4.992 2.079 1.00 0.00 17 GLY A N 11
ATOM 8682 C CA . GLY A 1 24 ? -9.171 -6.441 1.997 1.00 0.00 17 GLY A CA 11
ATOM 8683 C C . GLY A 1 24 ? -8.166 -6.939 0.977 1.00 0.00 17 GLY A C 11
ATOM 8684 O O . GLY A 1 24 ? -8.375 -7.973 0.345 1.00 0.00 17 GLY A O 11
ATOM 8688 N N . ALA A 1 25 ? -7.074 -6.200 0.816 1.00 0.00 18 ALA A N 11
ATOM 8689 C CA . ALA A 1 25 ? -6.033 -6.572 -0.135 1.00 0.00 18 ALA A CA 11
ATOM 8690 C C . ALA A 1 25 ? -4.764 -7.013 0.586 1.00 0.00 18 ALA A C 11
ATOM 8691 O O . ALA A 1 25 ? -4.419 -6.505 1.653 1.00 0.00 18 ALA A O 11
ATOM 8698 N N . PRO A 1 26 ? -4.051 -7.982 -0.008 1.00 0.00 19 PRO A N 11
ATOM 8699 C CA . PRO A 1 26 ? -2.808 -8.512 0.561 1.00 0.00 19 PRO A CA 11
ATOM 8700 C C . PRO A 1 26 ? -1.667 -7.502 0.504 1.00 0.00 19 PRO A C 11
ATOM 8701 O O . PRO A 1 26 ? -1.310 -7.014 -0.569 1.00 0.00 19 PRO A O 11
ATOM 8712 N N . ILE A 1 27 ? -1.098 -7.193 1.665 1.00 0.00 20 ILE A N 11
ATOM 8713 C CA . ILE A 1 27 ? 0.003 -6.243 1.746 1.00 0.00 20 ILE A CA 11
ATOM 8714 C C . ILE A 1 27 ? 1.342 -6.930 1.498 1.00 0.00 20 ILE A C 11
ATOM 8715 O O . ILE A 1 27 ? 2.306 -6.716 2.232 1.00 0.00 20 ILE A O 11
ATOM 8731 N N . GLN A 1 28 ? 1.393 -7.754 0.456 1.00 0.00 21 GLN A N 11
ATOM 8732 C CA . GLN A 1 28 ? 2.614 -8.472 0.110 1.00 0.00 21 GLN A CA 11
ATOM 8733 C C . GLN A 1 28 ? 3.308 -7.823 -1.083 1.00 0.00 21 GLN A C 11
ATOM 8734 O O . GLN A 1 28 ? 2.665 -7.465 -2.068 1.00 0.00 21 GLN A O 11
ATOM 8748 N N . GLY A 1 29 ? 4.626 -7.673 -0.986 1.00 0.00 22 GLY A N 11
ATOM 8749 C CA . GLY A 1 29 ? 5.385 -7.066 -2.064 1.00 0.00 22 GLY A CA 11
ATOM 8750 C C . GLY A 1 29 ? 6.141 -5.831 -1.616 1.00 0.00 22 GLY A C 11
ATOM 8751 O O . GLY A 1 29 ? 5.855 -5.269 -0.560 1.00 0.00 22 GLY A O 11
ATOM 8755 N N . ASN A 1 30 ? 7.110 -5.409 -2.422 1.00 0.00 23 ASN A N 11
ATOM 8756 C CA . ASN A 1 30 ? 7.912 -4.233 -2.102 1.00 0.00 23 ASN A CA 11
ATOM 8757 C C . ASN A 1 30 ? 7.155 -2.951 -2.437 1.00 0.00 23 ASN A C 11
ATOM 8758 O O . ASN A 1 30 ? 6.142 -2.981 -3.135 1.00 0.00 23 ASN A O 11
ATOM 8769 N N . ARG A 1 31 ? 7.655 -1.827 -1.935 1.00 0.00 24 ARG A N 11
ATOM 8770 C CA . ARG A 1 31 ? 7.027 -0.535 -2.180 1.00 0.00 24 ARG A CA 11
ATOM 8771 C C . ARG A 1 31 ? 6.501 -0.448 -3.610 1.00 0.00 24 ARG A C 11
ATOM 8772 O O . ARG A 1 31 ? 5.303 -0.279 -3.831 1.00 0.00 24 ARG A O 11
ATOM 8793 N N . GLU A 1 32 ? 7.407 -0.566 -4.576 1.00 0.00 25 GLU A N 11
ATOM 8794 C CA . GLU A 1 32 ? 7.034 -0.500 -5.984 1.00 0.00 25 GLU A CA 11
ATOM 8795 C C . GLU A 1 32 ? 5.724 -1.242 -6.235 1.00 0.00 25 GLU A C 11
ATOM 8796 O O . GLU A 1 32 ? 4.756 -0.663 -6.726 1.00 0.00 25 GLU A O 11
ATOM 8808 N N . GLU A 1 33 ? 5.704 -2.527 -5.896 1.00 0.00 26 GLU A N 11
ATOM 8809 C CA . GLU A 1 33 ? 4.515 -3.348 -6.086 1.00 0.00 26 GLU A CA 11
ATOM 8810 C C . GLU A 1 33 ? 3.290 -2.683 -5.465 1.00 0.00 26 GLU A C 11
ATOM 8811 O O . GLU A 1 33 ? 2.240 -2.574 -6.100 1.00 0.00 26 GLU A O 11
ATOM 8823 N N . LEU A 1 34 ? 3.431 -2.242 -4.220 1.00 0.00 27 LEU A N 11
ATOM 8824 C CA . LEU A 1 34 ? 2.336 -1.588 -3.511 1.00 0.00 27 LEU A CA 11
ATOM 8825 C C . LEU A 1 34 ? 1.755 -0.447 -4.340 1.00 0.00 27 LEU A C 11
ATOM 8826 O O . LEU A 1 34 ? 0.570 -0.448 -4.672 1.00 0.00 27 LEU A O 11
ATOM 8842 N N . VAL A 1 35 ? 2.599 0.524 -4.673 1.00 0.00 28 VAL A N 11
ATOM 8843 C CA . VAL A 1 35 ? 2.170 1.670 -5.467 1.00 0.00 28 VAL A CA 11
ATOM 8844 C C . VAL A 1 35 ? 1.363 1.227 -6.681 1.00 0.00 28 VAL A C 11
ATOM 8845 O O . VAL A 1 35 ? 0.302 1.780 -6.969 1.00 0.00 28 VAL A O 11
ATOM 8858 N N . GLU A 1 36 ? 1.872 0.224 -7.390 1.00 0.00 29 GLU A N 11
ATOM 8859 C CA . GLU A 1 36 ? 1.197 -0.294 -8.574 1.00 0.00 29 GLU A CA 11
ATOM 8860 C C . GLU A 1 36 ? -0.216 -0.758 -8.236 1.00 0.00 29 GLU A C 11
ATOM 8861 O O . GLU A 1 36 ? -1.186 -0.340 -8.868 1.00 0.00 29 GLU A O 11
ATOM 8873 N N . ARG A 1 37 ? -0.325 -1.625 -7.234 1.00 0.00 30 ARG A N 11
ATOM 8874 C CA . ARG A 1 37 ? -1.619 -2.147 -6.812 1.00 0.00 30 ARG A CA 11
ATOM 8875 C C . ARG A 1 37 ? -2.641 -1.022 -6.675 1.00 0.00 30 ARG A C 11
ATOM 8876 O O . ARG A 1 37 ? -3.670 -1.019 -7.351 1.00 0.00 30 ARG A O 11
ATOM 8897 N N . LEU A 1 38 ? -2.350 -0.070 -5.796 1.00 0.00 31 LEU A N 11
ATOM 8898 C CA . LEU A 1 38 ? -3.243 1.061 -5.569 1.00 0.00 31 LEU A CA 11
ATOM 8899 C C . LEU A 1 38 ? -3.599 1.746 -6.885 1.00 0.00 31 LEU A C 11
ATOM 8900 O O . LEU A 1 38 ? -4.753 2.107 -7.114 1.00 0.00 31 LEU A O 11
ATOM 8916 N N . GLN A 1 39 ? -2.601 1.919 -7.745 1.00 0.00 32 GLN A N 11
ATOM 8917 C CA . GLN A 1 39 ? -2.810 2.559 -9.038 1.00 0.00 32 GLN A CA 11
ATOM 8918 C C . GLN A 1 39 ? -3.846 1.800 -9.860 1.00 0.00 32 GLN A C 11
ATOM 8919 O O . GLN A 1 39 ? -4.747 2.399 -10.448 1.00 0.00 32 GLN A O 11
ATOM 8933 N N . SER A 1 40 ? -3.712 0.478 -9.898 1.00 0.00 33 SER A N 11
ATOM 8934 C CA . SER A 1 40 ? -4.634 -0.363 -10.651 1.00 0.00 33 SER A CA 11
ATOM 8935 C C . SER A 1 40 ? -6.054 -0.235 -10.107 1.00 0.00 33 SER A C 11
ATOM 8936 O O . SER A 1 40 ? -7.008 -0.061 -10.866 1.00 0.00 33 SER A O 11
ATOM 8944 N N . TYR A 1 41 ? -6.186 -0.322 -8.788 1.00 0.00 34 TYR A N 11
ATOM 8945 C CA . TYR A 1 41 ? -7.488 -0.219 -8.142 1.00 0.00 34 TYR A CA 11
ATOM 8946 C C . TYR A 1 41 ? -8.175 1.094 -8.505 1.00 0.00 34 TYR A C 11
ATOM 8947 O O . TYR A 1 41 ? -9.280 1.102 -9.049 1.00 0.00 34 TYR A O 11
ATOM 8965 N N . THR A 1 42 ? -7.511 2.205 -8.202 1.00 0.00 35 THR A N 11
ATOM 8966 C CA . THR A 1 42 ? -8.055 3.525 -8.495 1.00 0.00 35 THR A CA 11
ATOM 8967 C C . THR A 1 42 ? -8.444 3.645 -9.964 1.00 0.00 35 THR A C 11
ATOM 8968 O O . THR A 1 42 ? -9.449 4.271 -10.301 1.00 0.00 35 THR A O 11
ATOM 8979 N N . ARG A 1 43 ? -7.641 3.042 -10.835 1.00 0.00 36 ARG A N 11
ATOM 8980 C CA . ARG A 1 43 ? -7.901 3.082 -12.269 1.00 0.00 36 ARG A CA 11
ATOM 8981 C C . ARG A 1 43 ? -9.125 2.242 -12.623 1.00 0.00 36 ARG A C 11
ATOM 8982 O O . ARG A 1 43 ? -9.952 2.648 -13.439 1.00 0.00 36 ARG A O 11
ATOM 9003 N N . GLN A 1 44 ? -9.231 1.070 -12.005 1.00 0.00 37 GLN A N 11
ATOM 9004 C CA . GLN A 1 44 ? -10.352 0.173 -12.257 1.00 0.00 37 GLN A CA 11
ATOM 9005 C C . GLN A 1 44 ? -11.644 0.741 -11.679 1.00 0.00 37 GLN A C 11
ATOM 9006 O O . GLN A 1 44 ? -12.571 1.081 -12.415 1.00 0.00 37 GLN A O 11
ATOM 9020 N N . THR A 1 45 ? -11.700 0.842 -10.354 1.00 0.00 38 THR A N 11
ATOM 9021 C CA . THR A 1 45 ? -12.878 1.367 -9.676 1.00 0.00 38 THR A CA 11
ATOM 9022 C C . THR A 1 45 ? -13.154 2.808 -10.090 1.00 0.00 38 THR A C 11
ATOM 9023 O O . THR A 1 45 ? -14.259 3.143 -10.513 1.00 0.00 38 THR A O 11
ATOM 9034 N N . GLY A 1 46 ? -12.139 3.659 -9.966 1.00 0.00 39 GLY A N 11
ATOM 9035 C CA . GLY A 1 46 ? -12.293 5.055 -10.331 1.00 0.00 39 GLY A CA 11
ATOM 9036 C C . GLY A 1 46 ? -12.466 5.955 -9.124 1.00 0.00 39 GLY A C 11
ATOM 9037 O O . GLY A 1 46 ? -13.071 7.023 -9.219 1.00 0.00 39 GLY A O 11
ATOM 9041 N N . ILE A 1 47 ? -11.935 5.523 -7.985 1.00 0.00 40 ILE A N 11
ATOM 9042 C CA . ILE A 1 47 ? -12.034 6.298 -6.754 1.00 0.00 40 ILE A CA 11
ATOM 9043 C C . ILE A 1 47 ? -10.654 6.580 -6.170 1.00 0.00 40 ILE A C 11
ATOM 9044 O O . ILE A 1 47 ? -10.066 5.731 -5.500 1.00 0.00 40 ILE A O 11
ATOM 9060 N N . VAL A 1 48 ? -10.144 7.781 -6.426 1.00 0.00 41 VAL A N 11
ATOM 9061 C CA . VAL A 1 48 ? -8.834 8.177 -5.922 1.00 0.00 41 VAL A CA 11
ATOM 9062 C C . VAL A 1 48 ? -8.800 8.152 -4.399 1.00 0.00 41 VAL A C 11
ATOM 9063 O O . VAL A 1 48 ? -9.679 8.705 -3.737 1.00 0.00 41 VAL A O 11
ATOM 9076 N N . LEU A 1 49 ? -7.779 7.506 -3.846 1.00 0.00 42 LEU A N 11
ATOM 9077 C CA . LEU A 1 49 ? -7.629 7.408 -2.398 1.00 0.00 42 LEU A CA 11
ATOM 9078 C C . LEU A 1 49 ? -6.853 8.600 -1.849 1.00 0.00 42 LEU A C 11
ATOM 9079 O O . LEU A 1 49 ? -5.680 8.790 -2.170 1.00 0.00 42 LEU A O 11
ATOM 9095 N N . ASN A 1 50 ? -7.515 9.399 -1.019 1.00 0.00 43 ASN A N 11
ATOM 9096 C CA . ASN A 1 50 ? -6.886 10.573 -0.424 1.00 0.00 43 ASN A CA 11
ATOM 9097 C C . ASN A 1 50 ? -6.209 10.217 0.896 1.00 0.00 43 ASN A C 11
ATOM 9098 O O . ASN A 1 50 ? -6.789 9.532 1.738 1.00 0.00 43 ASN A O 11
ATOM 9109 N N . ARG A 1 51 ? -4.977 10.687 1.069 1.00 0.00 44 ARG A N 11
ATOM 9110 C CA . ARG A 1 51 ? -4.221 10.417 2.285 1.00 0.00 44 ARG A CA 11
ATOM 9111 C C . ARG A 1 51 ? -5.136 10.419 3.506 1.00 0.00 44 ARG A C 11
ATOM 9112 O O . ARG A 1 51 ? -6.089 11.192 3.597 1.00 0.00 44 ARG A O 11
ATOM 9133 N N . PRO A 1 52 ? -4.840 9.533 4.469 1.00 0.00 45 PRO A N 11
ATOM 9134 C CA . PRO A 1 52 ? -5.624 9.412 5.702 1.00 0.00 45 PRO A CA 11
ATOM 9135 C C . PRO A 1 52 ? -5.448 10.616 6.620 1.00 0.00 45 PRO A C 11
ATOM 9136 O O . PRO A 1 52 ? -4.339 11.122 6.792 1.00 0.00 45 PRO A O 11
ATOM 9147 N N . SER A 1 53 ? -6.549 11.072 7.210 1.00 0.00 46 SER A N 11
ATOM 9148 C CA . SER A 1 53 ? -6.517 12.219 8.109 1.00 0.00 46 SER A CA 11
ATOM 9149 C C . SER A 1 53 ? -6.432 11.767 9.564 1.00 0.00 46 SER A C 11
ATOM 9150 O O . SER A 1 53 ? -6.767 10.630 9.893 1.00 0.00 46 SER A O 11
ATOM 9158 N N . GLY A 1 54 ? -5.981 12.667 10.432 1.00 0.00 47 GLY A N 11
ATOM 9159 C CA . GLY A 1 54 ? -5.860 12.344 11.841 1.00 0.00 47 GLY A CA 11
ATOM 9160 C C . GLY A 1 54 ? -6.986 12.929 12.669 1.00 0.00 47 GLY A C 11
ATOM 9161 O O . GLY A 1 54 ? -8.056 12.336 12.808 1.00 0.00 47 GLY A O 11
ATOM 9165 N N . PRO A 1 55 ? -6.750 14.120 13.239 1.00 0.00 48 PRO A N 11
ATOM 9166 C CA . PRO A 1 55 ? -7.742 14.810 14.069 1.00 0.00 48 PRO A CA 11
ATOM 9167 C C . PRO A 1 55 ? -8.923 15.325 13.254 1.00 0.00 48 PRO A C 11
ATOM 9168 O O . PRO A 1 55 ? -9.015 15.076 12.052 1.00 0.00 48 PRO A O 11
ATOM 9179 N N . SER A 1 56 ? -9.824 16.044 13.915 1.00 0.00 49 SER A N 11
ATOM 9180 C CA . SER A 1 56 ? -11.002 16.591 13.251 1.00 0.00 49 SER A CA 11
ATOM 9181 C C . SER A 1 56 ? -11.220 18.049 13.645 1.00 0.00 49 SER A C 11
ATOM 9182 O O . SER A 1 56 ? -11.759 18.341 14.713 1.00 0.00 49 SER A O 11
ATOM 9190 N N . SER A 1 57 ? -10.796 18.960 12.776 1.00 0.00 50 SER A N 11
ATOM 9191 C CA . SER A 1 57 ? -10.940 20.388 13.033 1.00 0.00 50 SER A CA 11
ATOM 9192 C C . SER A 1 57 ? -11.818 21.046 11.972 1.00 0.00 50 SER A C 11
ATOM 9193 O O . SER A 1 57 ? -11.688 20.764 10.781 1.00 0.00 50 SER A O 11
ATOM 9201 N N . GLY A 1 58 ? -12.712 21.925 12.414 1.00 0.00 51 GLY A N 11
ATOM 9202 C CA . GLY A 1 58 ? -13.598 22.609 11.491 1.00 0.00 51 GLY A CA 11
ATOM 9203 C C . GLY A 1 58 ? -14.972 21.971 11.425 1.00 0.00 51 GLY A C 11
ATOM 9204 O O . GLY A 1 58 ? -15.850 22.445 10.705 1.00 0.00 51 GLY A O 11
ATOM 9208 N N . GLY A 1 1 ? 0.287 24.860 -15.605 1.00 0.00 -6 GLY A N 12
ATOM 9209 C CA . GLY A 1 1 ? 0.328 23.611 -14.868 1.00 0.00 -6 GLY A CA 12
ATOM 9210 C C . GLY A 1 1 ? 1.398 23.608 -13.793 1.00 0.00 -6 GLY A C 12
ATOM 9211 O O . GLY A 1 1 ? 2.179 24.553 -13.683 1.00 0.00 -6 GLY A O 12
ATOM 9215 N N . SER A 1 2 ? 1.432 22.544 -12.998 1.00 0.00 -5 SER A N 12
ATOM 9216 C CA . SER A 1 2 ? 2.410 22.424 -11.923 1.00 0.00 -5 SER A CA 12
ATOM 9217 C C . SER A 1 2 ? 3.384 21.282 -12.199 1.00 0.00 -5 SER A C 12
ATOM 9218 O O . SER A 1 2 ? 2.975 20.141 -12.414 1.00 0.00 -5 SER A O 12
ATOM 9226 N N . SER A 1 3 ? 4.675 21.599 -12.192 1.00 0.00 -4 SER A N 12
ATOM 9227 C CA . SER A 1 3 ? 5.708 20.601 -12.445 1.00 0.00 -4 SER A CA 12
ATOM 9228 C C . SER A 1 3 ? 5.639 19.474 -11.419 1.00 0.00 -4 SER A C 12
ATOM 9229 O O . SER A 1 3 ? 5.287 19.695 -10.261 1.00 0.00 -4 SER A O 12
ATOM 9237 N N . GLY A 1 4 ? 5.976 18.264 -11.854 1.00 0.00 -3 GLY A N 12
ATOM 9238 C CA . GLY A 1 4 ? 5.946 17.120 -10.963 1.00 0.00 -3 GLY A CA 12
ATOM 9239 C C . GLY A 1 4 ? 5.143 15.965 -11.528 1.00 0.00 -3 GLY A C 12
ATOM 9240 O O . GLY A 1 4 ? 4.832 15.941 -12.719 1.00 0.00 -3 GLY A O 12
ATOM 9244 N N . SER A 1 5 ? 4.807 15.005 -10.673 1.00 0.00 -2 SER A N 12
ATOM 9245 C CA . SER A 1 5 ? 4.040 13.839 -11.096 1.00 0.00 -2 SER A CA 12
ATOM 9246 C C . SER A 1 5 ? 3.212 13.285 -9.940 1.00 0.00 -2 SER A C 12
ATOM 9247 O O . SER A 1 5 ? 3.679 13.218 -8.803 1.00 0.00 -2 SER A O 12
ATOM 9255 N N . SER A 1 6 ? 1.979 12.890 -10.240 1.00 0.00 -1 SER A N 12
ATOM 9256 C CA . SER A 1 6 ? 1.083 12.346 -9.226 1.00 0.00 -1 SER A CA 12
ATOM 9257 C C . SER A 1 6 ? 1.287 10.842 -9.072 1.00 0.00 -1 SER A C 12
ATOM 9258 O O . SER A 1 6 ? 1.695 10.160 -10.011 1.00 0.00 -1 SER A O 12
ATOM 9266 N N . GLY A 1 7 ? 0.999 10.331 -7.878 1.00 0.00 0 GLY A N 12
ATOM 9267 C CA . GLY A 1 7 ? 1.157 8.912 -7.621 1.00 0.00 0 GLY A CA 12
ATOM 9268 C C . GLY A 1 7 ? 1.182 8.590 -6.140 1.00 0.00 0 GLY A C 12
ATOM 9269 O O . GLY A 1 7 ? 0.920 9.456 -5.305 1.00 0.00 0 GLY A O 12
ATOM 9273 N N . TYR A 1 8 ? 1.496 7.342 -5.813 1.00 0.00 1 TYR A N 12
ATOM 9274 C CA . TYR A 1 8 ? 1.550 6.907 -4.422 1.00 0.00 1 TYR A CA 12
ATOM 9275 C C . TYR A 1 8 ? 2.980 6.567 -4.013 1.00 0.00 1 TYR A C 12
ATOM 9276 O O . TYR A 1 8 ? 3.215 5.620 -3.264 1.00 0.00 1 TYR A O 12
ATOM 9294 N N . GLY A 1 9 ? 3.933 7.350 -4.511 1.00 0.00 2 GLY A N 12
ATOM 9295 C CA . GLY A 1 9 ? 5.328 7.118 -4.186 1.00 0.00 2 GLY A CA 12
ATOM 9296 C C . GLY A 1 9 ? 5.710 7.683 -2.833 1.00 0.00 2 GLY A C 12
ATOM 9297 O O . GLY A 1 9 ? 6.229 6.966 -1.977 1.00 0.00 2 GLY A O 12
ATOM 9301 N N . ALA A 1 10 ? 5.455 8.972 -2.638 1.00 0.00 3 ALA A N 12
ATOM 9302 C CA . ALA A 1 10 ? 5.775 9.633 -1.379 1.00 0.00 3 ALA A CA 12
ATOM 9303 C C . ALA A 1 10 ? 5.231 8.845 -0.192 1.00 0.00 3 ALA A C 12
ATOM 9304 O O . ALA A 1 10 ? 5.868 8.770 0.859 1.00 0.00 3 ALA A O 12
ATOM 9311 N N . TRP A 1 11 ? 4.051 8.262 -0.366 1.00 0.00 4 TRP A N 12
ATOM 9312 C CA . TRP A 1 11 ? 3.422 7.480 0.692 1.00 0.00 4 TRP A CA 12
ATOM 9313 C C . TRP A 1 11 ? 4.431 6.550 1.356 1.00 0.00 4 TRP A C 12
ATOM 9314 O O . TRP A 1 11 ? 5.411 6.139 0.736 1.00 0.00 4 TRP A O 12
ATOM 9335 N N . ALA A 1 12 ? 4.184 6.222 2.620 1.00 0.00 5 ALA A N 12
ATOM 9336 C CA . ALA A 1 12 ? 5.071 5.338 3.367 1.00 0.00 5 ALA A CA 12
ATOM 9337 C C . ALA A 1 12 ? 4.513 3.920 3.423 1.00 0.00 5 ALA A C 12
ATOM 9338 O O . ALA A 1 12 ? 3.299 3.721 3.436 1.00 0.00 5 ALA A O 12
ATOM 9345 N N . ALA A 1 13 ? 5.408 2.938 3.456 1.00 0.00 6 ALA A N 12
ATOM 9346 C CA . ALA A 1 13 ? 5.005 1.538 3.511 1.00 0.00 6 ALA A CA 12
ATOM 9347 C C . ALA A 1 13 ? 3.789 1.353 4.414 1.00 0.00 6 ALA A C 12
ATOM 9348 O O . ALA A 1 13 ? 2.811 0.715 4.028 1.00 0.00 6 ALA A O 12
ATOM 9355 N N . GLN A 1 14 ? 3.860 1.915 5.617 1.00 0.00 7 GLN A N 12
ATOM 9356 C CA . GLN A 1 14 ? 2.765 1.809 6.574 1.00 0.00 7 GLN A CA 12
ATOM 9357 C C . GLN A 1 14 ? 1.468 2.346 5.978 1.00 0.00 7 GLN A C 12
ATOM 9358 O O . GLN A 1 14 ? 0.416 1.717 6.092 1.00 0.00 7 GLN A O 12
ATOM 9372 N N . GLU A 1 15 ? 1.551 3.511 5.344 1.00 0.00 8 GLU A N 12
ATOM 9373 C CA . GLU A 1 15 ? 0.382 4.132 4.732 1.00 0.00 8 GLU A CA 12
ATOM 9374 C C . GLU A 1 15 ? -0.239 3.210 3.687 1.00 0.00 8 GLU A C 12
ATOM 9375 O O . GLU A 1 15 ? -1.417 2.858 3.774 1.00 0.00 8 GLU A O 12
ATOM 9387 N N . LEU A 1 16 ? 0.560 2.822 2.698 1.00 0.00 9 LEU A N 12
ATOM 9388 C CA . LEU A 1 16 ? 0.090 1.941 1.635 1.00 0.00 9 LEU A CA 12
ATOM 9389 C C . LEU A 1 16 ? -0.524 0.670 2.213 1.00 0.00 9 LEU A C 12
ATOM 9390 O O . LEU A 1 16 ? -1.670 0.334 1.919 1.00 0.00 9 LEU A O 12
ATOM 9406 N N . GLN A 1 17 ? 0.248 -0.031 3.037 1.00 0.00 10 GLN A N 12
ATOM 9407 C CA . GLN A 1 17 ? -0.221 -1.265 3.657 1.00 0.00 10 GLN A CA 12
ATOM 9408 C C . GLN A 1 17 ? -1.604 -1.075 4.271 1.00 0.00 10 GLN A C 12
ATOM 9409 O O . GLN A 1 17 ? -2.564 -1.738 3.879 1.00 0.00 10 GLN A O 12
ATOM 9423 N N . ALA A 1 18 ? -1.699 -0.165 5.234 1.00 0.00 11 ALA A N 12
ATOM 9424 C CA . ALA A 1 18 ? -2.965 0.114 5.901 1.00 0.00 11 ALA A CA 12
ATOM 9425 C C . ALA A 1 18 ? -4.116 0.145 4.901 1.00 0.00 11 ALA A C 12
ATOM 9426 O O . ALA A 1 18 ? -5.082 -0.607 5.027 1.00 0.00 11 ALA A O 12
ATOM 9433 N N . LYS A 1 19 ? -4.007 1.021 3.908 1.00 0.00 12 LYS A N 12
ATOM 9434 C CA . LYS A 1 19 ? -5.038 1.151 2.885 1.00 0.00 12 LYS A CA 12
ATOM 9435 C C . LYS A 1 19 ? -5.369 -0.205 2.270 1.00 0.00 12 LYS A C 12
ATOM 9436 O O . LYS A 1 19 ? -6.501 -0.681 2.364 1.00 0.00 12 LYS A O 12
ATOM 9455 N N . LEU A 1 20 ? -4.374 -0.824 1.643 1.00 0.00 13 LEU A N 12
ATOM 9456 C CA . LEU A 1 20 ? -4.560 -2.127 1.014 1.00 0.00 13 LEU A CA 12
ATOM 9457 C C . LEU A 1 20 ? -5.278 -3.089 1.956 1.00 0.00 13 LEU A C 12
ATOM 9458 O O . LEU A 1 20 ? -6.421 -3.475 1.711 1.00 0.00 13 LEU A O 12
ATOM 9474 N N . ALA A 1 21 ? -4.601 -3.470 3.034 1.00 0.00 14 ALA A N 12
ATOM 9475 C CA . ALA A 1 21 ? -5.176 -4.382 4.014 1.00 0.00 14 ALA A CA 12
ATOM 9476 C C . ALA A 1 21 ? -6.583 -3.946 4.411 1.00 0.00 14 ALA A C 12
ATOM 9477 O O . ALA A 1 21 ? -7.467 -4.779 4.609 1.00 0.00 14 ALA A O 12
ATOM 9484 N N . GLU A 1 22 ? -6.781 -2.637 4.526 1.00 0.00 15 GLU A N 12
ATOM 9485 C CA . GLU A 1 22 ? -8.080 -2.092 4.902 1.00 0.00 15 GLU A CA 12
ATOM 9486 C C . GLU A 1 22 ? -9.133 -2.418 3.845 1.00 0.00 15 GLU A C 12
ATOM 9487 O O . GLU A 1 22 ? -10.258 -2.795 4.171 1.00 0.00 15 GLU A O 12
ATOM 9499 N N . ILE A 1 23 ? -8.757 -2.268 2.579 1.00 0.00 16 ILE A N 12
ATOM 9500 C CA . ILE A 1 23 ? -9.667 -2.546 1.475 1.00 0.00 16 ILE A CA 12
ATOM 9501 C C . ILE A 1 23 ? -9.735 -4.041 1.182 1.00 0.00 16 ILE A C 12
ATOM 9502 O O . ILE A 1 23 ? -10.466 -4.478 0.294 1.00 0.00 16 ILE A O 12
ATOM 9518 N N . GLY A 1 24 ? -8.967 -4.822 1.936 1.00 0.00 17 GLY A N 12
ATOM 9519 C CA . GLY A 1 24 ? -8.955 -6.261 1.743 1.00 0.00 17 GLY A CA 12
ATOM 9520 C C . GLY A 1 24 ? -7.944 -6.698 0.702 1.00 0.00 17 GLY A C 12
ATOM 9521 O O . GLY A 1 24 ? -8.141 -7.702 0.019 1.00 0.00 17 GLY A O 12
ATOM 9525 N N . ALA A 1 25 ? -6.859 -5.941 0.579 1.00 0.00 18 ALA A N 12
ATOM 9526 C CA . ALA A 1 25 ? -5.812 -6.256 -0.385 1.00 0.00 18 ALA A CA 12
ATOM 9527 C C . ALA A 1 25 ? -4.583 -6.834 0.307 1.00 0.00 18 ALA A C 12
ATOM 9528 O O . ALA A 1 25 ? -4.231 -6.451 1.423 1.00 0.00 18 ALA A O 12
ATOM 9535 N N . PRO A 1 26 ? -3.913 -7.780 -0.368 1.00 0.00 19 PRO A N 12
ATOM 9536 C CA . PRO A 1 26 ? -2.712 -8.431 0.164 1.00 0.00 19 PRO A CA 12
ATOM 9537 C C . PRO A 1 26 ? -1.517 -7.487 0.221 1.00 0.00 19 PRO A C 12
ATOM 9538 O O . PRO A 1 26 ? -1.064 -6.981 -0.806 1.00 0.00 19 PRO A O 12
ATOM 9549 N N . ILE A 1 27 ? -1.010 -7.253 1.427 1.00 0.00 20 ILE A N 12
ATOM 9550 C CA . ILE A 1 27 ? 0.134 -6.370 1.617 1.00 0.00 20 ILE A CA 12
ATOM 9551 C C . ILE A 1 27 ? 1.437 -7.074 1.256 1.00 0.00 20 ILE A C 12
ATOM 9552 O O . ILE A 1 27 ? 2.409 -7.026 2.011 1.00 0.00 20 ILE A O 12
ATOM 9568 N N . GLN A 1 28 ? 1.451 -7.725 0.098 1.00 0.00 21 GLN A N 12
ATOM 9569 C CA . GLN A 1 28 ? 2.636 -8.439 -0.363 1.00 0.00 21 GLN A CA 12
ATOM 9570 C C . GLN A 1 28 ? 3.386 -7.626 -1.414 1.00 0.00 21 GLN A C 12
ATOM 9571 O O . GLN A 1 28 ? 2.820 -6.732 -2.041 1.00 0.00 21 GLN A O 12
ATOM 9585 N N . GLY A 1 29 ? 4.663 -7.945 -1.601 1.00 0.00 22 GLY A N 12
ATOM 9586 C CA . GLY A 1 29 ? 5.469 -7.235 -2.577 1.00 0.00 22 GLY A CA 12
ATOM 9587 C C . GLY A 1 29 ? 6.230 -6.074 -1.966 1.00 0.00 22 GLY A C 12
ATOM 9588 O O . GLY A 1 29 ? 6.052 -5.757 -0.791 1.00 0.00 22 GLY A O 12
ATOM 9592 N N . ASN A 1 30 ? 7.082 -5.441 -2.766 1.00 0.00 23 ASN A N 12
ATOM 9593 C CA . ASN A 1 30 ? 7.875 -4.311 -2.296 1.00 0.00 23 ASN A CA 12
ATOM 9594 C C . ASN A 1 30 ? 7.155 -2.993 -2.565 1.00 0.00 23 ASN A C 12
ATOM 9595 O O . ASN A 1 30 ? 6.136 -2.959 -3.256 1.00 0.00 23 ASN A O 12
ATOM 9606 N N . ARG A 1 31 ? 7.691 -1.909 -2.014 1.00 0.00 24 ARG A N 12
ATOM 9607 C CA . ARG A 1 31 ? 7.100 -0.588 -2.193 1.00 0.00 24 ARG A CA 12
ATOM 9608 C C . ARG A 1 31 ? 6.534 -0.433 -3.602 1.00 0.00 24 ARG A C 12
ATOM 9609 O O . ARG A 1 31 ? 5.362 -0.102 -3.777 1.00 0.00 24 ARG A O 12
ATOM 9630 N N . GLU A 1 32 ? 7.377 -0.672 -4.602 1.00 0.00 25 GLU A N 12
ATOM 9631 C CA . GLU A 1 32 ? 6.960 -0.557 -5.995 1.00 0.00 25 GLU A CA 12
ATOM 9632 C C . GLU A 1 32 ? 5.672 -1.337 -6.244 1.00 0.00 25 GLU A C 12
ATOM 9633 O O . GLU A 1 32 ? 4.708 -0.803 -6.791 1.00 0.00 25 GLU A O 12
ATOM 9645 N N . GLU A 1 33 ? 5.665 -2.603 -5.837 1.00 0.00 26 GLU A N 12
ATOM 9646 C CA . GLU A 1 33 ? 4.497 -3.456 -6.018 1.00 0.00 26 GLU A CA 12
ATOM 9647 C C . GLU A 1 33 ? 3.254 -2.813 -5.409 1.00 0.00 26 GLU A C 12
ATOM 9648 O O . GLU A 1 33 ? 2.243 -2.625 -6.086 1.00 0.00 26 GLU A O 12
ATOM 9660 N N . LEU A 1 34 ? 3.337 -2.478 -4.126 1.00 0.00 27 LEU A N 12
ATOM 9661 C CA . LEU A 1 34 ? 2.220 -1.856 -3.424 1.00 0.00 27 LEU A CA 12
ATOM 9662 C C . LEU A 1 34 ? 1.659 -0.684 -4.223 1.00 0.00 27 LEU A C 12
ATOM 9663 O O . LEU A 1 34 ? 0.473 -0.656 -4.554 1.00 0.00 27 LEU A O 12
ATOM 9679 N N . VAL A 1 35 ? 2.519 0.281 -4.532 1.00 0.00 28 VAL A N 12
ATOM 9680 C CA . VAL A 1 35 ? 2.110 1.454 -5.296 1.00 0.00 28 VAL A CA 12
ATOM 9681 C C . VAL A 1 35 ? 1.278 1.056 -6.510 1.00 0.00 28 VAL A C 12
ATOM 9682 O O . VAL A 1 35 ? 0.170 1.553 -6.704 1.00 0.00 28 VAL A O 12
ATOM 9695 N N . GLU A 1 36 ? 1.821 0.156 -7.324 1.00 0.00 29 GLU A N 12
ATOM 9696 C CA . GLU A 1 36 ? 1.128 -0.308 -8.520 1.00 0.00 29 GLU A CA 12
ATOM 9697 C C . GLU A 1 36 ? -0.273 -0.806 -8.178 1.00 0.00 29 GLU A C 12
ATOM 9698 O O . GLU A 1 36 ? -1.258 -0.388 -8.787 1.00 0.00 29 GLU A O 12
ATOM 9710 N N . ARG A 1 37 ? -0.354 -1.702 -7.200 1.00 0.00 30 ARG A N 12
ATOM 9711 C CA . ARG A 1 37 ? -1.633 -2.259 -6.778 1.00 0.00 30 ARG A CA 12
ATOM 9712 C C . ARG A 1 37 ? -2.677 -1.158 -6.610 1.00 0.00 30 ARG A C 12
ATOM 9713 O O . ARG A 1 37 ? -3.729 -1.182 -7.250 1.00 0.00 30 ARG A O 12
ATOM 9734 N N . LEU A 1 38 ? -2.379 -0.194 -5.746 1.00 0.00 31 LEU A N 12
ATOM 9735 C CA . LEU A 1 38 ? -3.291 0.916 -5.494 1.00 0.00 31 LEU A CA 12
ATOM 9736 C C . LEU A 1 38 ? -3.666 1.619 -6.794 1.00 0.00 31 LEU A C 12
ATOM 9737 O O . LEU A 1 38 ? -4.837 1.904 -7.040 1.00 0.00 31 LEU A O 12
ATOM 9753 N N . GLN A 1 39 ? -2.664 1.893 -7.623 1.00 0.00 32 GLN A N 12
ATOM 9754 C CA . GLN A 1 39 ? -2.890 2.561 -8.900 1.00 0.00 32 GLN A CA 12
ATOM 9755 C C . GLN A 1 39 ? -3.865 1.768 -9.764 1.00 0.00 32 GLN A C 12
ATOM 9756 O O . GLN A 1 39 ? -4.720 2.342 -10.438 1.00 0.00 32 GLN A O 12
ATOM 9770 N N . SER A 1 40 ? -3.730 0.446 -9.739 1.00 0.00 33 SER A N 12
ATOM 9771 C CA . SER A 1 40 ? -4.597 -0.425 -10.524 1.00 0.00 33 SER A CA 12
ATOM 9772 C C . SER A 1 40 ? -6.047 -0.307 -10.063 1.00 0.00 33 SER A C 12
ATOM 9773 O O . SER A 1 40 ? -6.967 -0.261 -10.879 1.00 0.00 33 SER A O 12
ATOM 9781 N N . TYR A 1 41 ? -6.241 -0.260 -8.750 1.00 0.00 34 TYR A N 12
ATOM 9782 C CA . TYR A 1 41 ? -7.578 -0.150 -8.179 1.00 0.00 34 TYR A CA 12
ATOM 9783 C C . TYR A 1 41 ? -8.165 1.236 -8.429 1.00 0.00 34 TYR A C 12
ATOM 9784 O O . TYR A 1 41 ? -9.384 1.415 -8.438 1.00 0.00 34 TYR A O 12
ATOM 9802 N N . THR A 1 42 ? -7.289 2.215 -8.633 1.00 0.00 35 THR A N 12
ATOM 9803 C CA . THR A 1 42 ? -7.719 3.585 -8.884 1.00 0.00 35 THR A CA 12
ATOM 9804 C C . THR A 1 42 ? -8.232 3.748 -10.310 1.00 0.00 35 THR A C 12
ATOM 9805 O O . THR A 1 42 ? -9.183 4.490 -10.556 1.00 0.00 35 THR A O 12
ATOM 9816 N N . ARG A 1 43 ? -7.597 3.050 -11.246 1.00 0.00 36 ARG A N 12
ATOM 9817 C CA . ARG A 1 43 ? -7.991 3.118 -12.648 1.00 0.00 36 ARG A CA 12
ATOM 9818 C C . ARG A 1 43 ? -9.240 2.281 -12.904 1.00 0.00 36 ARG A C 12
ATOM 9819 O O . ARG A 1 43 ? -10.223 2.771 -13.459 1.00 0.00 36 ARG A O 12
ATOM 9840 N N . GLN A 1 44 ? -9.194 1.017 -12.496 1.00 0.00 37 GLN A N 12
ATOM 9841 C CA . GLN A 1 44 ? -10.322 0.113 -12.682 1.00 0.00 37 GLN A CA 12
ATOM 9842 C C . GLN A 1 44 ? -11.643 0.832 -12.433 1.00 0.00 37 GLN A C 12
ATOM 9843 O O . GLN A 1 44 ? -12.631 0.601 -13.132 1.00 0.00 37 GLN A O 12
ATOM 9857 N N . THR A 1 45 ? -11.656 1.707 -11.432 1.00 0.00 38 THR A N 12
ATOM 9858 C CA . THR A 1 45 ? -12.857 2.459 -11.089 1.00 0.00 38 THR A CA 12
ATOM 9859 C C . THR A 1 45 ? -12.697 3.935 -11.433 1.00 0.00 38 THR A C 12
ATOM 9860 O O . THR A 1 45 ? -13.551 4.525 -12.093 1.00 0.00 38 THR A O 12
ATOM 9871 N N . GLY A 1 46 ? -11.596 4.528 -10.980 1.00 0.00 39 GLY A N 12
ATOM 9872 C CA . GLY A 1 46 ? -11.344 5.931 -11.250 1.00 0.00 39 GLY A CA 12
ATOM 9873 C C . GLY A 1 46 ? -11.525 6.800 -10.021 1.00 0.00 39 GLY A C 12
ATOM 9874 O O . GLY A 1 46 ? -11.680 8.017 -10.131 1.00 0.00 39 GLY A O 12
ATOM 9878 N N . ILE A 1 47 ? -11.507 6.175 -8.849 1.00 0.00 40 ILE A N 12
ATOM 9879 C CA . ILE A 1 47 ? -11.671 6.899 -7.595 1.00 0.00 40 ILE A CA 12
ATOM 9880 C C . ILE A 1 47 ? -10.326 7.143 -6.921 1.00 0.00 40 ILE A C 12
ATOM 9881 O O . ILE A 1 47 ? -9.719 6.224 -6.370 1.00 0.00 40 ILE A O 12
ATOM 9897 N N . VAL A 1 48 ? -9.864 8.389 -6.966 1.00 0.00 41 VAL A N 12
ATOM 9898 C CA . VAL A 1 48 ? -8.591 8.756 -6.358 1.00 0.00 41 VAL A CA 12
ATOM 9899 C C . VAL A 1 48 ? -8.649 8.620 -4.840 1.00 0.00 41 VAL A C 12
ATOM 9900 O O . VAL A 1 48 ? -9.539 9.169 -4.190 1.00 0.00 41 VAL A O 12
ATOM 9913 N N . LEU A 1 49 ? -7.693 7.887 -4.281 1.00 0.00 42 LEU A N 12
ATOM 9914 C CA . LEU A 1 49 ? -7.633 7.679 -2.838 1.00 0.00 42 LEU A CA 12
ATOM 9915 C C . LEU A 1 49 ? -6.854 8.800 -2.158 1.00 0.00 42 LEU A C 12
ATOM 9916 O O . LEU A 1 49 ? -5.648 8.939 -2.355 1.00 0.00 42 LEU A O 12
ATOM 9932 N N . ASN A 1 50 ? -7.552 9.597 -1.355 1.00 0.00 43 ASN A N 12
ATOM 9933 C CA . ASN A 1 50 ? -6.925 10.705 -0.644 1.00 0.00 43 ASN A CA 12
ATOM 9934 C C . ASN A 1 50 ? -6.069 10.195 0.511 1.00 0.00 43 ASN A C 12
ATOM 9935 O O . ASN A 1 50 ? -6.512 9.368 1.308 1.00 0.00 43 ASN A O 12
ATOM 9946 N N . ARG A 1 51 ? -4.841 10.696 0.595 1.00 0.00 44 ARG A N 12
ATOM 9947 C CA . ARG A 1 51 ? -3.922 10.291 1.652 1.00 0.00 44 ARG A CA 12
ATOM 9948 C C . ARG A 1 51 ? -4.663 10.093 2.971 1.00 0.00 44 ARG A C 12
ATOM 9949 O O . ARG A 1 51 ? -5.611 10.811 3.293 1.00 0.00 44 ARG A O 12
ATOM 9970 N N . PRO A 1 52 ? -4.224 9.096 3.753 1.00 0.00 45 PRO A N 12
ATOM 9971 C CA . PRO A 1 52 ? -4.832 8.781 5.049 1.00 0.00 45 PRO A CA 12
ATOM 9972 C C . PRO A 1 52 ? -4.556 9.855 6.096 1.00 0.00 45 PRO A C 12
ATOM 9973 O O . PRO A 1 52 ? -3.645 10.668 5.940 1.00 0.00 45 PRO A O 12
ATOM 9984 N N . SER A 1 53 ? -5.349 9.852 7.163 1.00 0.00 46 SER A N 12
ATOM 9985 C CA . SER A 1 53 ? -5.191 10.829 8.234 1.00 0.00 46 SER A CA 12
ATOM 9986 C C . SER A 1 53 ? -4.866 10.139 9.556 1.00 0.00 46 SER A C 12
ATOM 9987 O O . SER A 1 53 ? -5.726 9.505 10.165 1.00 0.00 46 SER A O 12
ATOM 9995 N N . GLY A 1 54 ? -3.617 10.268 9.992 1.00 0.00 47 GLY A N 12
ATOM 9996 C CA . GLY A 1 54 ? -3.199 9.652 11.238 1.00 0.00 47 GLY A CA 12
ATOM 9997 C C . GLY A 1 54 ? -2.514 10.633 12.168 1.00 0.00 47 GLY A C 12
ATOM 9998 O O . GLY A 1 54 ? -2.690 11.847 12.064 1.00 0.00 47 GLY A O 12
ATOM 10002 N N . PRO A 1 55 ? -1.713 10.105 13.106 1.00 0.00 48 PRO A N 12
ATOM 10003 C CA . PRO A 1 55 ? -0.984 10.925 14.078 1.00 0.00 48 PRO A CA 12
ATOM 10004 C C . PRO A 1 55 ? 0.139 11.729 13.432 1.00 0.00 48 PRO A C 12
ATOM 10005 O O . PRO A 1 55 ? 0.415 11.582 12.241 1.00 0.00 48 PRO A O 12
ATOM 10016 N N . SER A 1 56 ? 0.784 12.578 14.225 1.00 0.00 49 SER A N 12
ATOM 10017 C CA . SER A 1 56 ? 1.876 13.408 13.729 1.00 0.00 49 SER A CA 12
ATOM 10018 C C . SER A 1 56 ? 3.157 12.593 13.589 1.00 0.00 49 SER A C 12
ATOM 10019 O O . SER A 1 56 ? 3.452 11.731 14.417 1.00 0.00 49 SER A O 12
ATOM 10027 N N . SER A 1 57 ? 3.917 12.872 12.534 1.00 0.00 50 SER A N 12
ATOM 10028 C CA . SER A 1 57 ? 5.166 12.163 12.282 1.00 0.00 50 SER A CA 12
ATOM 10029 C C . SER A 1 57 ? 6.360 12.973 12.778 1.00 0.00 50 SER A C 12
ATOM 10030 O O . SER A 1 57 ? 7.290 12.428 13.370 1.00 0.00 50 SER A O 12
ATOM 10038 N N . GLY A 1 58 ? 6.325 14.279 12.531 1.00 0.00 51 GLY A N 12
ATOM 10039 C CA . GLY A 1 58 ? 7.409 15.143 12.959 1.00 0.00 51 GLY A CA 12
ATOM 10040 C C . GLY A 1 58 ? 7.277 16.552 12.415 1.00 0.00 51 GLY A C 12
ATOM 10041 O O . GLY A 1 58 ? 8.007 16.944 11.505 1.00 0.00 51 GLY A O 12
ATOM 10045 N N . GLY A 1 1 ? -9.795 22.155 -3.771 1.00 0.00 -6 GLY A N 13
ATOM 10046 C CA . GLY A 1 1 ? -11.005 21.356 -3.715 1.00 0.00 -6 GLY A CA 13
ATOM 10047 C C . GLY A 1 1 ? -10.751 19.896 -4.031 1.00 0.00 -6 GLY A C 13
ATOM 10048 O O . GLY A 1 1 ? -10.457 19.102 -3.137 1.00 0.00 -6 GLY A O 13
ATOM 10052 N N . SER A 1 2 ? -10.866 19.539 -5.306 1.00 0.00 -5 SER A N 13
ATOM 10053 C CA . SER A 1 2 ? -10.653 18.163 -5.737 1.00 0.00 -5 SER A CA 13
ATOM 10054 C C . SER A 1 2 ? -9.252 17.688 -5.362 1.00 0.00 -5 SER A C 13
ATOM 10055 O O . SER A 1 2 ? -8.313 18.481 -5.294 1.00 0.00 -5 SER A O 13
ATOM 10063 N N . SER A 1 3 ? -9.120 16.387 -5.121 1.00 0.00 -4 SER A N 13
ATOM 10064 C CA . SER A 1 3 ? -7.835 15.805 -4.750 1.00 0.00 -4 SER A CA 13
ATOM 10065 C C . SER A 1 3 ? -7.150 15.183 -5.963 1.00 0.00 -4 SER A C 13
ATOM 10066 O O . SER A 1 3 ? -7.787 14.913 -6.980 1.00 0.00 -4 SER A O 13
ATOM 10074 N N . GLY A 1 4 ? -5.844 14.958 -5.846 1.00 0.00 -3 GLY A N 13
ATOM 10075 C CA . GLY A 1 4 ? -5.093 14.369 -6.939 1.00 0.00 -3 GLY A CA 13
ATOM 10076 C C . GLY A 1 4 ? -4.038 13.392 -6.458 1.00 0.00 -3 GLY A C 13
ATOM 10077 O O . GLY A 1 4 ? -4.332 12.223 -6.210 1.00 0.00 -3 GLY A O 13
ATOM 10081 N N . SER A 1 5 ? -2.806 13.872 -6.327 1.00 0.00 -2 SER A N 13
ATOM 10082 C CA . SER A 1 5 ? -1.702 13.031 -5.877 1.00 0.00 -2 SER A CA 13
ATOM 10083 C C . SER A 1 5 ? -1.788 11.642 -6.502 1.00 0.00 -2 SER A C 13
ATOM 10084 O O . SER A 1 5 ? -1.562 10.634 -5.833 1.00 0.00 -2 SER A O 13
ATOM 10092 N N . SER A 1 6 ? -2.116 11.599 -7.789 1.00 0.00 -1 SER A N 13
ATOM 10093 C CA . SER A 1 6 ? -2.236 10.334 -8.505 1.00 0.00 -1 SER A CA 13
ATOM 10094 C C . SER A 1 6 ? -1.116 9.377 -8.108 1.00 0.00 -1 SER A C 13
ATOM 10095 O O . SER A 1 6 ? -1.365 8.221 -7.766 1.00 0.00 -1 SER A O 13
ATOM 10103 N N . GLY A 1 7 ? 0.119 9.867 -8.156 1.00 0.00 0 GLY A N 13
ATOM 10104 C CA . GLY A 1 7 ? 1.258 9.043 -7.799 1.00 0.00 0 GLY A CA 13
ATOM 10105 C C . GLY A 1 7 ? 1.378 8.836 -6.302 1.00 0.00 0 GLY A C 13
ATOM 10106 O O . GLY A 1 7 ? 1.623 9.784 -5.555 1.00 0.00 0 GLY A O 13
ATOM 10110 N N . TYR A 1 8 ? 1.204 7.595 -5.862 1.00 0.00 1 TYR A N 13
ATOM 10111 C CA . TYR A 1 8 ? 1.289 7.268 -4.444 1.00 0.00 1 TYR A CA 13
ATOM 10112 C C . TYR A 1 8 ? 2.739 7.046 -4.023 1.00 0.00 1 TYR A C 13
ATOM 10113 O O . TYR A 1 8 ? 3.041 6.136 -3.251 1.00 0.00 1 TYR A O 13
ATOM 10131 N N . GLY A 1 9 ? 3.633 7.886 -4.536 1.00 0.00 2 GLY A N 13
ATOM 10132 C CA . GLY A 1 9 ? 5.040 7.766 -4.202 1.00 0.00 2 GLY A CA 13
ATOM 10133 C C . GLY A 1 9 ? 5.345 8.242 -2.795 1.00 0.00 2 GLY A C 13
ATOM 10134 O O . GLY A 1 9 ? 5.840 7.478 -1.968 1.00 0.00 2 GLY A O 13
ATOM 10138 N N . ALA A 1 10 ? 5.051 9.509 -2.525 1.00 0.00 3 ALA A N 13
ATOM 10139 C CA . ALA A 1 10 ? 5.296 10.086 -1.209 1.00 0.00 3 ALA A CA 13
ATOM 10140 C C . ALA A 1 10 ? 4.812 9.155 -0.102 1.00 0.00 3 ALA A C 13
ATOM 10141 O O . ALA A 1 10 ? 5.481 8.987 0.917 1.00 0.00 3 ALA A O 13
ATOM 10148 N N . TRP A 1 11 ? 3.647 8.553 -0.310 1.00 0.00 4 TRP A N 13
ATOM 10149 C CA . TRP A 1 11 ? 3.073 7.640 0.672 1.00 0.00 4 TRP A CA 13
ATOM 10150 C C . TRP A 1 11 ? 4.128 6.670 1.194 1.00 0.00 4 TRP A C 13
ATOM 10151 O O . TRP A 1 11 ? 4.955 6.170 0.433 1.00 0.00 4 TRP A O 13
ATOM 10172 N N . ALA A 1 12 ? 4.092 6.408 2.496 1.00 0.00 5 ALA A N 13
ATOM 10173 C CA . ALA A 1 12 ? 5.043 5.496 3.119 1.00 0.00 5 ALA A CA 13
ATOM 10174 C C . ALA A 1 12 ? 4.523 4.063 3.099 1.00 0.00 5 ALA A C 13
ATOM 10175 O O . ALA A 1 12 ? 3.316 3.830 3.146 1.00 0.00 5 ALA A O 13
ATOM 10182 N N . ALA A 1 13 ? 5.442 3.106 3.030 1.00 0.00 6 ALA A N 13
ATOM 10183 C CA . ALA A 1 13 ? 5.076 1.695 3.005 1.00 0.00 6 ALA A CA 13
ATOM 10184 C C . ALA A 1 13 ? 3.878 1.423 3.909 1.00 0.00 6 ALA A C 13
ATOM 10185 O O . ALA A 1 13 ? 2.880 0.849 3.475 1.00 0.00 6 ALA A O 13
ATOM 10192 N N . GLN A 1 14 ? 3.985 1.839 5.167 1.00 0.00 7 GLN A N 13
ATOM 10193 C CA . GLN A 1 14 ? 2.910 1.639 6.132 1.00 0.00 7 GLN A CA 13
ATOM 10194 C C . GLN A 1 14 ? 1.581 2.143 5.578 1.00 0.00 7 GLN A C 13
ATOM 10195 O O . GLN A 1 14 ? 0.618 1.385 5.466 1.00 0.00 7 GLN A O 13
ATOM 10209 N N . GLU A 1 15 ? 1.537 3.426 5.235 1.00 0.00 8 GLU A N 13
ATOM 10210 C CA . GLU A 1 15 ? 0.325 4.031 4.695 1.00 0.00 8 GLU A CA 13
ATOM 10211 C C . GLU A 1 15 ? -0.291 3.144 3.617 1.00 0.00 8 GLU A C 13
ATOM 10212 O O . GLU A 1 15 ? -1.437 2.709 3.735 1.00 0.00 8 GLU A O 13
ATOM 10224 N N . LEU A 1 16 ? 0.478 2.881 2.566 1.00 0.00 9 LEU A N 13
ATOM 10225 C CA . LEU A 1 16 ? 0.009 2.047 1.465 1.00 0.00 9 LEU A CA 13
ATOM 10226 C C . LEU A 1 16 ? -0.554 0.727 1.983 1.00 0.00 9 LEU A C 13
ATOM 10227 O O . LEU A 1 16 ? -1.740 0.442 1.822 1.00 0.00 9 LEU A O 13
ATOM 10243 N N . GLN A 1 17 ? 0.306 -0.072 2.607 1.00 0.00 10 GLN A N 13
ATOM 10244 C CA . GLN A 1 17 ? -0.106 -1.361 3.150 1.00 0.00 10 GLN A CA 13
ATOM 10245 C C . GLN A 1 17 ? -1.433 -1.240 3.893 1.00 0.00 10 GLN A C 13
ATOM 10246 O O . GLN A 1 17 ? -2.324 -2.073 3.732 1.00 0.00 10 GLN A O 13
ATOM 10260 N N . ALA A 1 18 ? -1.556 -0.196 4.707 1.00 0.00 11 ALA A N 13
ATOM 10261 C CA . ALA A 1 18 ? -2.774 0.035 5.473 1.00 0.00 11 ALA A CA 13
ATOM 10262 C C . ALA A 1 18 ? -4.000 0.047 4.565 1.00 0.00 11 ALA A C 13
ATOM 10263 O O . ALA A 1 18 ? -4.930 -0.737 4.750 1.00 0.00 11 ALA A O 13
ATOM 10270 N N . LYS A 1 19 ? -3.995 0.943 3.584 1.00 0.00 12 LYS A N 13
ATOM 10271 C CA . LYS A 1 19 ? -5.105 1.058 2.646 1.00 0.00 12 LYS A CA 13
ATOM 10272 C C . LYS A 1 19 ? -5.331 -0.257 1.907 1.00 0.00 12 LYS A C 13
ATOM 10273 O O . LYS A 1 19 ? -6.453 -0.570 1.505 1.00 0.00 12 LYS A O 13
ATOM 10292 N N . LEU A 1 20 ? -4.261 -1.023 1.731 1.00 0.00 13 LEU A N 13
ATOM 10293 C CA . LEU A 1 20 ? -4.343 -2.306 1.041 1.00 0.00 13 LEU A CA 13
ATOM 10294 C C . LEU A 1 20 ? -5.019 -3.354 1.919 1.00 0.00 13 LEU A C 13
ATOM 10295 O O . LEU A 1 20 ? -5.850 -4.130 1.448 1.00 0.00 13 LEU A O 13
ATOM 10311 N N . ALA A 1 21 ? -4.659 -3.369 3.198 1.00 0.00 14 ALA A N 13
ATOM 10312 C CA . ALA A 1 21 ? -5.234 -4.319 4.143 1.00 0.00 14 ALA A CA 13
ATOM 10313 C C . ALA A 1 21 ? -6.667 -3.938 4.500 1.00 0.00 14 ALA A C 13
ATOM 10314 O O . ALA A 1 21 ? -7.516 -4.805 4.706 1.00 0.00 14 ALA A O 13
ATOM 10321 N N . GLU A 1 22 ? -6.929 -2.637 4.571 1.00 0.00 15 GLU A N 13
ATOM 10322 C CA . GLU A 1 22 ? -8.260 -2.143 4.905 1.00 0.00 15 GLU A CA 13
ATOM 10323 C C . GLU A 1 22 ? -9.245 -2.429 3.776 1.00 0.00 15 GLU A C 13
ATOM 10324 O O . GLU A 1 22 ? -10.400 -2.781 4.020 1.00 0.00 15 GLU A O 13
ATOM 10336 N N . ILE A 1 23 ? -8.781 -2.276 2.540 1.00 0.00 16 ILE A N 13
ATOM 10337 C CA . ILE A 1 23 ? -9.621 -2.519 1.374 1.00 0.00 16 ILE A CA 13
ATOM 10338 C C . ILE A 1 23 ? -9.799 -4.013 1.126 1.00 0.00 16 ILE A C 13
ATOM 10339 O O . ILE A 1 23 ? -10.369 -4.421 0.115 1.00 0.00 16 ILE A O 13
ATOM 10355 N N . GLY A 1 24 ? -9.309 -4.825 2.058 1.00 0.00 17 GLY A N 13
ATOM 10356 C CA . GLY A 1 24 ? -9.425 -6.265 1.923 1.00 0.00 17 GLY A CA 13
ATOM 10357 C C . GLY A 1 24 ? -8.421 -6.839 0.943 1.00 0.00 17 GLY A C 13
ATOM 10358 O O . GLY A 1 24 ? -8.707 -7.813 0.249 1.00 0.00 17 GLY A O 13
ATOM 10362 N N . ALA A 1 25 ? -7.240 -6.232 0.886 1.00 0.00 18 ALA A N 13
ATOM 10363 C CA . ALA A 1 25 ? -6.189 -6.688 -0.015 1.00 0.00 18 ALA A CA 13
ATOM 10364 C C . ALA A 1 25 ? -4.925 -7.054 0.755 1.00 0.00 18 ALA A C 13
ATOM 10365 O O . ALA A 1 25 ? -4.640 -6.509 1.822 1.00 0.00 18 ALA A O 13
ATOM 10372 N N . PRO A 1 26 ? -4.149 -7.999 0.205 1.00 0.00 19 PRO A N 13
ATOM 10373 C CA . PRO A 1 26 ? -2.902 -8.459 0.825 1.00 0.00 19 PRO A CA 13
ATOM 10374 C C . PRO A 1 26 ? -1.808 -7.398 0.784 1.00 0.00 19 PRO A C 13
ATOM 10375 O O . PRO A 1 26 ? -1.835 -6.498 -0.057 1.00 0.00 19 PRO A O 13
ATOM 10386 N N . ILE A 1 27 ? -0.848 -7.509 1.695 1.00 0.00 20 ILE A N 13
ATOM 10387 C CA . ILE A 1 27 ? 0.256 -6.559 1.761 1.00 0.00 20 ILE A CA 13
ATOM 10388 C C . ILE A 1 27 ? 1.518 -7.138 1.132 1.00 0.00 20 ILE A C 13
ATOM 10389 O O . ILE A 1 27 ? 2.625 -6.921 1.625 1.00 0.00 20 ILE A O 13
ATOM 10405 N N . GLN A 1 28 ? 1.344 -7.876 0.039 1.00 0.00 21 GLN A N 13
ATOM 10406 C CA . GLN A 1 28 ? 2.470 -8.486 -0.658 1.00 0.00 21 GLN A CA 13
ATOM 10407 C C . GLN A 1 28 ? 3.042 -7.535 -1.704 1.00 0.00 21 GLN A C 13
ATOM 10408 O O . GLN A 1 28 ? 2.302 -6.813 -2.371 1.00 0.00 21 GLN A O 13
ATOM 10422 N N . GLY A 1 29 ? 4.364 -7.541 -1.843 1.00 0.00 22 GLY A N 13
ATOM 10423 C CA . GLY A 1 29 ? 5.013 -6.675 -2.810 1.00 0.00 22 GLY A CA 13
ATOM 10424 C C . GLY A 1 29 ? 5.834 -5.584 -2.152 1.00 0.00 22 GLY A C 13
ATOM 10425 O O . GLY A 1 29 ? 5.507 -5.127 -1.058 1.00 0.00 22 GLY A O 13
ATOM 10429 N N . ASN A 1 30 ? 6.905 -5.168 -2.820 1.00 0.00 23 ASN A N 13
ATOM 10430 C CA . ASN A 1 30 ? 7.777 -4.125 -2.292 1.00 0.00 23 ASN A CA 13
ATOM 10431 C C . ASN A 1 30 ? 7.186 -2.741 -2.544 1.00 0.00 23 ASN A C 13
ATOM 10432 O O . ASN A 1 30 ? 6.184 -2.602 -3.246 1.00 0.00 23 ASN A O 13
ATOM 10443 N N . ARG A 1 31 ? 7.813 -1.722 -1.968 1.00 0.00 24 ARG A N 13
ATOM 10444 C CA . ARG A 1 31 ? 7.349 -0.349 -2.130 1.00 0.00 24 ARG A CA 13
ATOM 10445 C C . ARG A 1 31 ? 6.765 -0.133 -3.523 1.00 0.00 24 ARG A C 13
ATOM 10446 O O . ARG A 1 31 ? 5.665 0.398 -3.669 1.00 0.00 24 ARG A O 13
ATOM 10467 N N . GLU A 1 32 ? 7.511 -0.548 -4.542 1.00 0.00 25 GLU A N 13
ATOM 10468 C CA . GLU A 1 32 ? 7.066 -0.399 -5.923 1.00 0.00 25 GLU A CA 13
ATOM 10469 C C . GLU A 1 32 ? 5.754 -1.142 -6.156 1.00 0.00 25 GLU A C 13
ATOM 10470 O O . GLU A 1 32 ? 4.782 -0.567 -6.643 1.00 0.00 25 GLU A O 13
ATOM 10482 N N . GLU A 1 33 ? 5.737 -2.424 -5.805 1.00 0.00 26 GLU A N 13
ATOM 10483 C CA . GLU A 1 33 ? 4.545 -3.247 -5.977 1.00 0.00 26 GLU A CA 13
ATOM 10484 C C . GLU A 1 33 ? 3.331 -2.587 -5.331 1.00 0.00 26 GLU A C 13
ATOM 10485 O O . GLU A 1 33 ? 2.323 -2.331 -5.993 1.00 0.00 26 GLU A O 13
ATOM 10497 N N . LEU A 1 34 ? 3.432 -2.314 -4.035 1.00 0.00 27 LEU A N 13
ATOM 10498 C CA . LEU A 1 34 ? 2.343 -1.683 -3.298 1.00 0.00 27 LEU A CA 13
ATOM 10499 C C . LEU A 1 34 ? 1.747 -0.525 -4.091 1.00 0.00 27 LEU A C 13
ATOM 10500 O O . LEU A 1 34 ? 0.555 -0.515 -4.396 1.00 0.00 27 LEU A O 13
ATOM 10516 N N . VAL A 1 35 ? 2.586 0.451 -4.424 1.00 0.00 28 VAL A N 13
ATOM 10517 C CA . VAL A 1 35 ? 2.144 1.613 -5.185 1.00 0.00 28 VAL A CA 13
ATOM 10518 C C . VAL A 1 35 ? 1.380 1.193 -6.436 1.00 0.00 28 VAL A C 13
ATOM 10519 O O . VAL A 1 35 ? 0.302 1.713 -6.720 1.00 0.00 28 VAL A O 13
ATOM 10532 N N . GLU A 1 36 ? 1.947 0.248 -7.180 1.00 0.00 29 GLU A N 13
ATOM 10533 C CA . GLU A 1 36 ? 1.319 -0.241 -8.401 1.00 0.00 29 GLU A CA 13
ATOM 10534 C C . GLU A 1 36 ? -0.089 -0.758 -8.119 1.00 0.00 29 GLU A C 13
ATOM 10535 O O . GLU A 1 36 ? -1.045 -0.389 -8.801 1.00 0.00 29 GLU A O 13
ATOM 10547 N N . ARG A 1 37 ? -0.207 -1.614 -7.110 1.00 0.00 30 ARG A N 13
ATOM 10548 C CA . ARG A 1 37 ? -1.497 -2.184 -6.738 1.00 0.00 30 ARG A CA 13
ATOM 10549 C C . ARG A 1 37 ? -2.553 -1.091 -6.597 1.00 0.00 30 ARG A C 13
ATOM 10550 O O . ARG A 1 37 ? -3.568 -1.099 -7.295 1.00 0.00 30 ARG A O 13
ATOM 10571 N N . LEU A 1 38 ? -2.308 -0.153 -5.688 1.00 0.00 31 LEU A N 13
ATOM 10572 C CA . LEU A 1 38 ? -3.238 0.946 -5.455 1.00 0.00 31 LEU A CA 13
ATOM 10573 C C . LEU A 1 38 ? -3.608 1.635 -6.764 1.00 0.00 31 LEU A C 13
ATOM 10574 O O . LEU A 1 38 ? -4.779 1.915 -7.020 1.00 0.00 31 LEU A O 13
ATOM 10590 N N . GLN A 1 39 ? -2.602 1.902 -7.591 1.00 0.00 32 GLN A N 13
ATOM 10591 C CA . GLN A 1 39 ? -2.822 2.557 -8.875 1.00 0.00 32 GLN A CA 13
ATOM 10592 C C . GLN A 1 39 ? -3.864 1.806 -9.697 1.00 0.00 32 GLN A C 13
ATOM 10593 O O . GLN A 1 39 ? -4.729 2.415 -10.327 1.00 0.00 32 GLN A O 13
ATOM 10607 N N . SER A 1 40 ? -3.776 0.480 -9.686 1.00 0.00 33 SER A N 13
ATOM 10608 C CA . SER A 1 40 ? -4.710 -0.354 -10.434 1.00 0.00 33 SER A CA 13
ATOM 10609 C C . SER A 1 40 ? -6.129 -0.197 -9.898 1.00 0.00 33 SER A C 13
ATOM 10610 O O . SER A 1 40 ? -7.047 0.161 -10.636 1.00 0.00 33 SER A O 13
ATOM 10618 N N . TYR A 1 41 ? -6.301 -0.467 -8.609 1.00 0.00 34 TYR A N 13
ATOM 10619 C CA . TYR A 1 41 ? -7.608 -0.357 -7.972 1.00 0.00 34 TYR A CA 13
ATOM 10620 C C . TYR A 1 41 ? -8.232 1.009 -8.240 1.00 0.00 34 TYR A C 13
ATOM 10621 O O . TYR A 1 41 ? -9.414 1.113 -8.571 1.00 0.00 34 TYR A O 13
ATOM 10639 N N . THR A 1 42 ? -7.428 2.058 -8.094 1.00 0.00 35 THR A N 13
ATOM 10640 C CA . THR A 1 42 ? -7.899 3.419 -8.318 1.00 0.00 35 THR A CA 13
ATOM 10641 C C . THR A 1 42 ? -8.444 3.586 -9.732 1.00 0.00 35 THR A C 13
ATOM 10642 O O . THR A 1 42 ? -9.489 4.204 -9.935 1.00 0.00 35 THR A O 13
ATOM 10653 N N . ARG A 1 43 ? -7.730 3.031 -10.706 1.00 0.00 36 ARG A N 13
ATOM 10654 C CA . ARG A 1 43 ? -8.143 3.119 -12.101 1.00 0.00 36 ARG A CA 13
ATOM 10655 C C . ARG A 1 43 ? -9.389 2.276 -12.354 1.00 0.00 36 ARG A C 13
ATOM 10656 O O . ARG A 1 43 ? -10.400 2.778 -12.845 1.00 0.00 36 ARG A O 13
ATOM 10677 N N . GLN A 1 44 ? -9.308 0.993 -12.016 1.00 0.00 37 GLN A N 13
ATOM 10678 C CA . GLN A 1 44 ? -10.430 0.081 -12.207 1.00 0.00 37 GLN A CA 13
ATOM 10679 C C . GLN A 1 44 ? -11.732 0.709 -11.721 1.00 0.00 37 GLN A C 13
ATOM 10680 O O . GLN A 1 44 ? -12.656 0.933 -12.503 1.00 0.00 37 GLN A O 13
ATOM 10694 N N . THR A 1 45 ? -11.799 0.991 -10.424 1.00 0.00 38 THR A N 13
ATOM 10695 C CA . THR A 1 45 ? -12.988 1.592 -9.833 1.00 0.00 38 THR A CA 13
ATOM 10696 C C . THR A 1 45 ? -13.100 3.067 -10.202 1.00 0.00 38 THR A C 13
ATOM 10697 O O . THR A 1 45 ? -14.127 3.512 -10.713 1.00 0.00 38 THR A O 13
ATOM 10708 N N . GLY A 1 46 ? -12.036 3.820 -9.941 1.00 0.00 39 GLY A N 13
ATOM 10709 C CA . GLY A 1 46 ? -12.037 5.238 -10.254 1.00 0.00 39 GLY A CA 13
ATOM 10710 C C . GLY A 1 46 ? -12.225 6.103 -9.024 1.00 0.00 39 GLY A C 13
ATOM 10711 O O . GLY A 1 46 ? -12.746 7.215 -9.113 1.00 0.00 39 GLY A O 13
ATOM 10715 N N . ILE A 1 47 ? -11.803 5.591 -7.872 1.00 0.00 40 ILE A N 13
ATOM 10716 C CA . ILE A 1 47 ? -11.928 6.325 -6.619 1.00 0.00 40 ILE A CA 13
ATOM 10717 C C . ILE A 1 47 ? -10.572 6.830 -6.140 1.00 0.00 40 ILE A C 13
ATOM 10718 O O . ILE A 1 47 ? -9.873 6.148 -5.390 1.00 0.00 40 ILE A O 13
ATOM 10734 N N . VAL A 1 48 ? -10.206 8.032 -6.576 1.00 0.00 41 VAL A N 13
ATOM 10735 C CA . VAL A 1 48 ? -8.935 8.631 -6.189 1.00 0.00 41 VAL A CA 13
ATOM 10736 C C . VAL A 1 48 ? -8.744 8.587 -4.677 1.00 0.00 41 VAL A C 13
ATOM 10737 O O . VAL A 1 48 ? -9.254 9.441 -3.950 1.00 0.00 41 VAL A O 13
ATOM 10750 N N . LEU A 1 49 ? -8.005 7.587 -4.209 1.00 0.00 42 LEU A N 13
ATOM 10751 C CA . LEU A 1 49 ? -7.745 7.431 -2.782 1.00 0.00 42 LEU A CA 13
ATOM 10752 C C . LEU A 1 49 ? -6.991 8.636 -2.231 1.00 0.00 42 LEU A C 13
ATOM 10753 O O . LEU A 1 49 ? -6.142 9.213 -2.910 1.00 0.00 42 LEU A O 13
ATOM 10769 N N . ASN A 1 50 ? -7.304 9.009 -0.994 1.00 0.00 43 ASN A N 13
ATOM 10770 C CA . ASN A 1 50 ? -6.654 10.146 -0.351 1.00 0.00 43 ASN A CA 13
ATOM 10771 C C . ASN A 1 50 ? -5.609 9.676 0.656 1.00 0.00 43 ASN A C 13
ATOM 10772 O O . ASN A 1 50 ? -5.725 8.590 1.225 1.00 0.00 43 ASN A O 13
ATOM 10783 N N . ARG A 1 51 ? -4.591 10.501 0.873 1.00 0.00 44 ARG A N 13
ATOM 10784 C CA . ARG A 1 51 ? -3.525 10.170 1.811 1.00 0.00 44 ARG A CA 13
ATOM 10785 C C . ARG A 1 51 ? -4.024 10.248 3.251 1.00 0.00 44 ARG A C 13
ATOM 10786 O O . ARG A 1 51 ? -4.831 11.107 3.608 1.00 0.00 44 ARG A O 13
ATOM 10807 N N . PRO A 1 52 ? -3.534 9.331 4.098 1.00 0.00 45 PRO A N 13
ATOM 10808 C CA . PRO A 1 52 ? -3.917 9.275 5.512 1.00 0.00 45 PRO A CA 13
ATOM 10809 C C . PRO A 1 52 ? -3.362 10.451 6.309 1.00 0.00 45 PRO A C 13
ATOM 10810 O O . PRO A 1 52 ? -2.277 10.366 6.884 1.00 0.00 45 PRO A O 13
ATOM 10821 N N . SER A 1 53 ? -4.114 11.546 6.341 1.00 0.00 46 SER A N 13
ATOM 10822 C CA . SER A 1 53 ? -3.696 12.740 7.065 1.00 0.00 46 SER A CA 13
ATOM 10823 C C . SER A 1 53 ? -4.834 13.753 7.147 1.00 0.00 46 SER A C 13
ATOM 10824 O O . SER A 1 53 ? -5.617 13.900 6.210 1.00 0.00 46 SER A O 13
ATOM 10832 N N . GLY A 1 54 ? -4.918 14.449 8.277 1.00 0.00 47 GLY A N 13
ATOM 10833 C CA . GLY A 1 54 ? -5.963 15.439 8.461 1.00 0.00 47 GLY A CA 13
ATOM 10834 C C . GLY A 1 54 ? -5.411 16.805 8.817 1.00 0.00 47 GLY A C 13
ATOM 10835 O O . GLY A 1 54 ? -4.386 16.929 9.489 1.00 0.00 47 GLY A O 13
ATOM 10839 N N . PRO A 1 55 ? -6.098 17.863 8.360 1.00 0.00 48 PRO A N 13
ATOM 10840 C CA . PRO A 1 55 ? -5.688 19.246 8.621 1.00 0.00 48 PRO A CA 13
ATOM 10841 C C . PRO A 1 55 ? -5.868 19.638 10.084 1.00 0.00 48 PRO A C 13
ATOM 10842 O O . PRO A 1 55 ? -5.564 20.764 10.476 1.00 0.00 48 PRO A O 13
ATOM 10853 N N . SER A 1 56 ? -6.362 18.701 10.886 1.00 0.00 49 SER A N 13
ATOM 10854 C CA . SER A 1 56 ? -6.585 18.949 12.306 1.00 0.00 49 SER A CA 13
ATOM 10855 C C . SER A 1 56 ? -5.283 19.335 13.001 1.00 0.00 49 SER A C 13
ATOM 10856 O O . SER A 1 56 ? -5.194 20.383 13.641 1.00 0.00 49 SER A O 13
ATOM 10864 N N . SER A 1 57 ? -4.274 18.480 12.870 1.00 0.00 50 SER A N 13
ATOM 10865 C CA . SER A 1 57 ? -2.976 18.728 13.488 1.00 0.00 50 SER A CA 13
ATOM 10866 C C . SER A 1 57 ? -1.855 18.097 12.668 1.00 0.00 50 SER A C 13
ATOM 10867 O O . SER A 1 57 ? -2.104 17.412 11.677 1.00 0.00 50 SER A O 13
ATOM 10875 N N . GLY A 1 58 ? -0.616 18.335 13.090 1.00 0.00 51 GLY A N 13
ATOM 10876 C CA . GLY A 1 58 ? 0.526 17.784 12.384 1.00 0.00 51 GLY A CA 13
ATOM 10877 C C . GLY A 1 58 ? 1.690 17.486 13.309 1.00 0.00 51 GLY A C 13
ATOM 10878 O O . GLY A 1 58 ? 1.517 17.389 14.524 1.00 0.00 51 GLY A O 13
ATOM 10882 N N . GLY A 1 1 ? -12.584 18.495 -11.961 1.00 0.00 -6 GLY A N 14
ATOM 10883 C CA . GLY A 1 1 ? -11.964 17.439 -11.184 1.00 0.00 -6 GLY A CA 14
ATOM 10884 C C . GLY A 1 1 ? -11.378 17.945 -9.881 1.00 0.00 -6 GLY A C 14
ATOM 10885 O O . GLY A 1 1 ? -11.555 19.109 -9.524 1.00 0.00 -6 GLY A O 14
ATOM 10889 N N . SER A 1 2 ? -10.680 17.067 -9.167 1.00 0.00 -5 SER A N 14
ATOM 10890 C CA . SER A 1 2 ? -10.072 17.430 -7.892 1.00 0.00 -5 SER A CA 14
ATOM 10891 C C . SER A 1 2 ? -8.570 17.648 -8.050 1.00 0.00 -5 SER A C 14
ATOM 10892 O O . SER A 1 2 ? -7.826 16.717 -8.361 1.00 0.00 -5 SER A O 14
ATOM 10900 N N . SER A 1 3 ? -8.132 18.884 -7.834 1.00 0.00 -4 SER A N 14
ATOM 10901 C CA . SER A 1 3 ? -6.720 19.226 -7.956 1.00 0.00 -4 SER A CA 14
ATOM 10902 C C . SER A 1 3 ? -6.083 19.403 -6.581 1.00 0.00 -4 SER A C 14
ATOM 10903 O O . SER A 1 3 ? -6.769 19.676 -5.597 1.00 0.00 -4 SER A O 14
ATOM 10911 N N . GLY A 1 4 ? -4.764 19.245 -6.521 1.00 0.00 -3 GLY A N 14
ATOM 10912 C CA . GLY A 1 4 ? -4.055 19.390 -5.263 1.00 0.00 -3 GLY A CA 14
ATOM 10913 C C . GLY A 1 4 ? -2.714 18.684 -5.268 1.00 0.00 -3 GLY A C 14
ATOM 10914 O O . GLY A 1 4 ? -1.792 19.094 -5.973 1.00 0.00 -3 GLY A O 14
ATOM 10918 N N . SER A 1 5 ? -2.604 17.620 -4.479 1.00 0.00 -2 SER A N 14
ATOM 10919 C CA . SER A 1 5 ? -1.363 16.858 -4.391 1.00 0.00 -2 SER A CA 14
ATOM 10920 C C . SER A 1 5 ? -1.619 15.373 -4.631 1.00 0.00 -2 SER A C 14
ATOM 10921 O O . SER A 1 5 ? -2.118 14.669 -3.753 1.00 0.00 -2 SER A O 14
ATOM 10929 N N . SER A 1 6 ? -1.274 14.905 -5.826 1.00 0.00 -1 SER A N 14
ATOM 10930 C CA . SER A 1 6 ? -1.470 13.505 -6.184 1.00 0.00 -1 SER A CA 14
ATOM 10931 C C . SER A 1 6 ? -0.165 12.725 -6.056 1.00 0.00 -1 SER A C 14
ATOM 10932 O O . SER A 1 6 ? 0.888 13.295 -5.776 1.00 0.00 -1 SER A O 14
ATOM 10940 N N . GLY A 1 7 ? -0.244 11.414 -6.264 1.00 0.00 0 GLY A N 14
ATOM 10941 C CA . GLY A 1 7 ? 0.936 10.575 -6.168 1.00 0.00 0 GLY A CA 14
ATOM 10942 C C . GLY A 1 7 ? 0.876 9.622 -4.991 1.00 0.00 0 GLY A C 14
ATOM 10943 O O . GLY A 1 7 ? 0.618 10.036 -3.861 1.00 0.00 0 GLY A O 14
ATOM 10947 N N . TYR A 1 8 ? 1.114 8.342 -5.256 1.00 0.00 1 TYR A N 14
ATOM 10948 C CA . TYR A 1 8 ? 1.081 7.327 -4.210 1.00 0.00 1 TYR A CA 14
ATOM 10949 C C . TYR A 1 8 ? 2.494 6.940 -3.782 1.00 0.00 1 TYR A C 14
ATOM 10950 O O . TYR A 1 8 ? 2.729 6.582 -2.629 1.00 0.00 1 TYR A O 14
ATOM 10968 N N . GLY A 1 9 ? 3.431 7.016 -4.721 1.00 0.00 2 GLY A N 14
ATOM 10969 C CA . GLY A 1 9 ? 4.809 6.672 -4.424 1.00 0.00 2 GLY A CA 14
ATOM 10970 C C . GLY A 1 9 ? 5.308 7.325 -3.150 1.00 0.00 2 GLY A C 14
ATOM 10971 O O . GLY A 1 9 ? 6.053 6.716 -2.383 1.00 0.00 2 GLY A O 14
ATOM 10975 N N . ALA A 1 10 ? 4.898 8.569 -2.925 1.00 0.00 3 ALA A N 14
ATOM 10976 C CA . ALA A 1 10 ? 5.308 9.306 -1.736 1.00 0.00 3 ALA A CA 14
ATOM 10977 C C . ALA A 1 10 ? 4.897 8.569 -0.466 1.00 0.00 3 ALA A C 14
ATOM 10978 O O . ALA A 1 10 ? 5.681 8.451 0.476 1.00 0.00 3 ALA A O 14
ATOM 10985 N N . TRP A 1 11 ? 3.664 8.076 -0.446 1.00 0.00 4 TRP A N 14
ATOM 10986 C CA . TRP A 1 11 ? 3.149 7.351 0.710 1.00 0.00 4 TRP A CA 14
ATOM 10987 C C . TRP A 1 11 ? 4.212 6.422 1.288 1.00 0.00 4 TRP A C 14
ATOM 10988 O O . TRP A 1 11 ? 5.123 5.992 0.582 1.00 0.00 4 TRP A O 14
ATOM 11009 N N . ALA A 1 12 ? 4.088 6.117 2.575 1.00 0.00 5 ALA A N 14
ATOM 11010 C CA . ALA A 1 12 ? 5.037 5.237 3.246 1.00 0.00 5 ALA A CA 14
ATOM 11011 C C . ALA A 1 12 ? 4.533 3.798 3.265 1.00 0.00 5 ALA A C 14
ATOM 11012 O O . ALA A 1 12 ? 3.336 3.548 3.122 1.00 0.00 5 ALA A O 14
ATOM 11019 N N . ALA A 1 13 ? 5.453 2.856 3.443 1.00 0.00 6 ALA A N 14
ATOM 11020 C CA . ALA A 1 13 ? 5.101 1.442 3.482 1.00 0.00 6 ALA A CA 14
ATOM 11021 C C . ALA A 1 13 ? 3.885 1.203 4.371 1.00 0.00 6 ALA A C 14
ATOM 11022 O O . ALA A 1 13 ? 2.965 0.477 3.998 1.00 0.00 6 ALA A O 14
ATOM 11029 N N . GLN A 1 14 ? 3.890 1.819 5.549 1.00 0.00 7 GLN A N 14
ATOM 11030 C CA . GLN A 1 14 ? 2.787 1.672 6.492 1.00 0.00 7 GLN A CA 14
ATOM 11031 C C . GLN A 1 14 ? 1.478 2.158 5.879 1.00 0.00 7 GLN A C 14
ATOM 11032 O O . GLN A 1 14 ? 0.491 1.424 5.838 1.00 0.00 7 GLN A O 14
ATOM 11046 N N . GLU A 1 15 ? 1.478 3.400 5.404 1.00 0.00 8 GLU A N 14
ATOM 11047 C CA . GLU A 1 15 ? 0.289 3.983 4.795 1.00 0.00 8 GLU A CA 14
ATOM 11048 C C . GLU A 1 15 ? -0.253 3.083 3.688 1.00 0.00 8 GLU A C 14
ATOM 11049 O O . GLU A 1 15 ? -1.379 2.588 3.770 1.00 0.00 8 GLU A O 14
ATOM 11061 N N . LEU A 1 16 ? 0.554 2.874 2.655 1.00 0.00 9 LEU A N 14
ATOM 11062 C CA . LEU A 1 16 ? 0.157 2.033 1.531 1.00 0.00 9 LEU A CA 14
ATOM 11063 C C . LEU A 1 16 ? -0.438 0.717 2.019 1.00 0.00 9 LEU A C 14
ATOM 11064 O O . LEU A 1 16 ? -1.522 0.319 1.592 1.00 0.00 9 LEU A O 14
ATOM 11080 N N . GLN A 1 17 ? 0.276 0.047 2.917 1.00 0.00 10 GLN A N 14
ATOM 11081 C CA . GLN A 1 17 ? -0.183 -1.224 3.465 1.00 0.00 10 GLN A CA 14
ATOM 11082 C C . GLN A 1 17 ? -1.535 -1.064 4.152 1.00 0.00 10 GLN A C 14
ATOM 11083 O O . GLN A 1 17 ? -2.420 -1.906 4.006 1.00 0.00 10 GLN A O 14
ATOM 11097 N N . ALA A 1 18 ? -1.687 0.023 4.902 1.00 0.00 11 ALA A N 14
ATOM 11098 C CA . ALA A 1 18 ? -2.932 0.294 5.610 1.00 0.00 11 ALA A CA 14
ATOM 11099 C C . ALA A 1 18 ? -4.128 0.222 4.666 1.00 0.00 11 ALA A C 14
ATOM 11100 O O . ALA A 1 18 ? -5.040 -0.581 4.864 1.00 0.00 11 ALA A O 14
ATOM 11107 N N . LYS A 1 19 ? -4.118 1.066 3.641 1.00 0.00 12 LYS A N 14
ATOM 11108 C CA . LYS A 1 19 ? -5.201 1.099 2.665 1.00 0.00 12 LYS A CA 14
ATOM 11109 C C . LYS A 1 19 ? -5.432 -0.283 2.063 1.00 0.00 12 LYS A C 14
ATOM 11110 O O . LYS A 1 19 ? -6.512 -0.860 2.203 1.00 0.00 12 LYS A O 14
ATOM 11129 N N . LEU A 1 20 ? -4.413 -0.811 1.394 1.00 0.00 13 LEU A N 14
ATOM 11130 C CA . LEU A 1 20 ? -4.505 -2.127 0.772 1.00 0.00 13 LEU A CA 14
ATOM 11131 C C . LEU A 1 20 ? -5.169 -3.128 1.712 1.00 0.00 13 LEU A C 14
ATOM 11132 O O . LEU A 1 20 ? -6.255 -3.633 1.429 1.00 0.00 13 LEU A O 14
ATOM 11148 N N . ALA A 1 21 ? -4.509 -3.409 2.831 1.00 0.00 14 ALA A N 14
ATOM 11149 C CA . ALA A 1 21 ? -5.037 -4.346 3.814 1.00 0.00 14 ALA A CA 14
ATOM 11150 C C . ALA A 1 21 ? -6.427 -3.927 4.281 1.00 0.00 14 ALA A C 14
ATOM 11151 O O . ALA A 1 21 ? -7.281 -4.770 4.554 1.00 0.00 14 ALA A O 14
ATOM 11158 N N . GLU A 1 22 ? -6.646 -2.619 4.372 1.00 0.00 15 GLU A N 14
ATOM 11159 C CA . GLU A 1 22 ? -7.933 -2.089 4.808 1.00 0.00 15 GLU A CA 14
ATOM 11160 C C . GLU A 1 22 ? -9.041 -2.482 3.835 1.00 0.00 15 GLU A C 14
ATOM 11161 O O . GLU A 1 22 ? -10.135 -2.868 4.248 1.00 0.00 15 GLU A O 14
ATOM 11173 N N . ILE A 1 23 ? -8.749 -2.380 2.543 1.00 0.00 16 ILE A N 14
ATOM 11174 C CA . ILE A 1 23 ? -9.720 -2.725 1.512 1.00 0.00 16 ILE A CA 14
ATOM 11175 C C . ILE A 1 23 ? -9.795 -4.235 1.311 1.00 0.00 16 ILE A C 14
ATOM 11176 O O . ILE A 1 23 ? -10.535 -4.722 0.457 1.00 0.00 16 ILE A O 14
ATOM 11192 N N . GLY A 1 24 ? -9.024 -4.972 2.106 1.00 0.00 17 GLY A N 14
ATOM 11193 C CA . GLY A 1 24 ? -9.019 -6.419 2.000 1.00 0.00 17 GLY A CA 14
ATOM 11194 C C . GLY A 1 24 ? -8.007 -6.924 0.991 1.00 0.00 17 GLY A C 14
ATOM 11195 O O . GLY A 1 24 ? -8.215 -7.958 0.358 1.00 0.00 17 GLY A O 14
ATOM 11199 N N . ALA A 1 25 ? -6.909 -6.190 0.840 1.00 0.00 18 ALA A N 14
ATOM 11200 C CA . ALA A 1 25 ? -5.861 -6.570 -0.099 1.00 0.00 18 ALA A CA 14
ATOM 11201 C C . ALA A 1 25 ? -4.611 -7.044 0.635 1.00 0.00 18 ALA A C 14
ATOM 11202 O O . ALA A 1 25 ? -4.266 -6.548 1.707 1.00 0.00 18 ALA A O 14
ATOM 11209 N N . PRO A 1 26 ? -3.917 -8.030 0.047 1.00 0.00 19 PRO A N 14
ATOM 11210 C CA . PRO A 1 26 ? -2.695 -8.593 0.629 1.00 0.00 19 PRO A CA 14
ATOM 11211 C C . PRO A 1 26 ? -1.528 -7.613 0.587 1.00 0.00 19 PRO A C 14
ATOM 11212 O O . PRO A 1 26 ? -1.150 -7.127 -0.479 1.00 0.00 19 PRO A O 14
ATOM 11223 N N . ILE A 1 27 ? -0.960 -7.326 1.754 1.00 0.00 20 ILE A N 14
ATOM 11224 C CA . ILE A 1 27 ? 0.165 -6.405 1.850 1.00 0.00 20 ILE A CA 14
ATOM 11225 C C . ILE A 1 27 ? 1.471 -7.089 1.460 1.00 0.00 20 ILE A C 14
ATOM 11226 O O . ILE A 1 27 ? 2.488 -6.937 2.135 1.00 0.00 20 ILE A O 14
ATOM 11242 N N . GLN A 1 28 ? 1.434 -7.842 0.365 1.00 0.00 21 GLN A N 14
ATOM 11243 C CA . GLN A 1 28 ? 2.615 -8.549 -0.116 1.00 0.00 21 GLN A CA 14
ATOM 11244 C C . GLN A 1 28 ? 3.280 -7.786 -1.257 1.00 0.00 21 GLN A C 14
ATOM 11245 O O . GLN A 1 28 ? 2.645 -6.970 -1.924 1.00 0.00 21 GLN A O 14
ATOM 11259 N N . GLY A 1 29 ? 4.563 -8.057 -1.476 1.00 0.00 22 GLY A N 14
ATOM 11260 C CA . GLY A 1 29 ? 5.292 -7.387 -2.537 1.00 0.00 22 GLY A CA 14
ATOM 11261 C C . GLY A 1 29 ? 6.123 -6.226 -2.026 1.00 0.00 22 GLY A C 14
ATOM 11262 O O . GLY A 1 29 ? 5.945 -5.777 -0.895 1.00 0.00 22 GLY A O 14
ATOM 11266 N N . ASN A 1 30 ? 7.036 -5.741 -2.861 1.00 0.00 23 ASN A N 14
ATOM 11267 C CA . ASN A 1 30 ? 7.900 -4.627 -2.487 1.00 0.00 23 ASN A CA 14
ATOM 11268 C C . ASN A 1 30 ? 7.151 -3.302 -2.585 1.00 0.00 23 ASN A C 14
ATOM 11269 O O . ASN A 1 30 ? 6.031 -3.246 -3.092 1.00 0.00 23 ASN A O 14
ATOM 11280 N N . ARG A 1 31 ? 7.778 -2.237 -2.095 1.00 0.00 24 ARG A N 14
ATOM 11281 C CA . ARG A 1 31 ? 7.171 -0.911 -2.127 1.00 0.00 24 ARG A CA 14
ATOM 11282 C C . ARG A 1 31 ? 6.562 -0.625 -3.496 1.00 0.00 24 ARG A C 14
ATOM 11283 O O . ARG A 1 31 ? 5.398 -0.241 -3.600 1.00 0.00 24 ARG A O 14
ATOM 11304 N N . GLU A 1 32 ? 7.359 -0.814 -4.544 1.00 0.00 25 GLU A N 14
ATOM 11305 C CA . GLU A 1 32 ? 6.8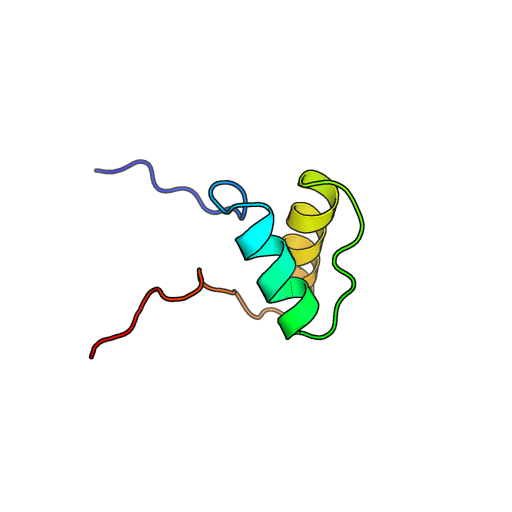98 -0.574 -5.906 1.00 0.00 25 GLU A CA 14
ATOM 11306 C C . GLU A 1 32 ? 5.575 -1.288 -6.167 1.00 0.00 25 GLU A C 14
ATOM 11307 O O . GLU A 1 32 ? 4.617 -0.684 -6.647 1.00 0.00 25 GLU A O 14
ATOM 11319 N N . GLU A 1 33 ? 5.532 -2.577 -5.846 1.00 0.00 26 GLU A N 14
ATOM 11320 C CA . GLU A 1 33 ? 4.327 -3.374 -6.047 1.00 0.00 26 GLU A CA 14
ATOM 11321 C C . GLU A 1 33 ? 3.114 -2.693 -5.420 1.00 0.00 26 GLU A C 14
ATOM 11322 O O . GLU A 1 33 ? 2.104 -2.461 -6.087 1.00 0.00 26 GLU A O 14
ATOM 11334 N N . LEU A 1 34 ? 3.220 -2.374 -4.135 1.00 0.00 27 LEU A N 14
ATOM 11335 C CA . LEU A 1 34 ? 2.132 -1.720 -3.416 1.00 0.00 27 LEU A CA 14
ATOM 11336 C C . LEU A 1 34 ? 1.622 -0.507 -4.188 1.00 0.00 27 LEU A C 14
ATOM 11337 O O . LEU A 1 34 ? 0.430 -0.397 -4.474 1.00 0.00 27 LEU A O 14
ATOM 11353 N N . VAL A 1 35 ? 2.533 0.401 -4.523 1.00 0.00 28 VAL A N 14
ATOM 11354 C CA . VAL A 1 35 ? 2.176 1.604 -5.264 1.00 0.00 28 VAL A CA 14
ATOM 11355 C C . VAL A 1 35 ? 1.366 1.262 -6.510 1.00 0.00 28 VAL A C 14
ATOM 11356 O O . VAL A 1 35 ? 0.338 1.881 -6.782 1.00 0.00 28 VAL A O 14
ATOM 11369 N N . GLU A 1 36 ? 1.838 0.274 -7.263 1.00 0.00 29 GLU A N 14
ATOM 11370 C CA . GLU A 1 36 ? 1.157 -0.150 -8.481 1.00 0.00 29 GLU A CA 14
ATOM 11371 C C . GLU A 1 36 ? -0.258 -0.632 -8.173 1.00 0.00 29 GLU A C 14
ATOM 11372 O O . GLU A 1 36 ? -1.223 -0.203 -8.806 1.00 0.00 29 GLU A O 14
ATOM 11384 N N . ARG A 1 37 ? -0.373 -1.528 -7.198 1.00 0.00 30 ARG A N 14
ATOM 11385 C CA . ARG A 1 37 ? -1.668 -2.070 -6.807 1.00 0.00 30 ARG A CA 14
ATOM 11386 C C . ARG A 1 37 ? -2.700 -0.956 -6.651 1.00 0.00 30 ARG A C 14
ATOM 11387 O O . ARG A 1 37 ? -3.753 -0.978 -7.289 1.00 0.00 30 ARG A O 14
ATOM 11408 N N . LEU A 1 38 ? -2.389 0.015 -5.800 1.00 0.00 31 LEU A N 14
ATOM 11409 C CA . LEU A 1 38 ? -3.289 1.138 -5.560 1.00 0.00 31 LEU A CA 14
ATOM 11410 C C . LEU A 1 38 ? -3.629 1.852 -6.864 1.00 0.00 31 LEU A C 14
ATOM 11411 O O . LEU A 1 38 ? -4.778 2.225 -7.097 1.00 0.00 31 LEU A O 14
ATOM 11427 N N . GLN A 1 39 ? -2.621 2.038 -7.711 1.00 0.00 32 GLN A N 14
ATOM 11428 C CA . GLN A 1 39 ? -2.814 2.706 -8.993 1.00 0.00 32 GLN A CA 14
ATOM 11429 C C . GLN A 1 39 ? -3.820 1.950 -9.855 1.00 0.00 32 GLN A C 14
ATOM 11430 O O . GLN A 1 39 ? -4.680 2.553 -10.496 1.00 0.00 32 GLN A O 14
ATOM 11444 N N . SER A 1 40 ? -3.706 0.626 -9.865 1.00 0.00 33 SER A N 14
ATOM 11445 C CA . SER A 1 40 ? -4.602 -0.213 -10.652 1.00 0.00 33 SER A CA 14
ATOM 11446 C C . SER A 1 40 ? -6.037 -0.098 -10.146 1.00 0.00 33 SER A C 14
ATOM 11447 O O . SER A 1 40 ? -6.976 0.033 -10.932 1.00 0.00 33 SER A O 14
ATOM 11455 N N . TYR A 1 41 ? -6.199 -0.147 -8.829 1.00 0.00 34 TYR A N 14
ATOM 11456 C CA . TYR A 1 41 ? -7.518 -0.051 -8.216 1.00 0.00 34 TYR A CA 14
ATOM 11457 C C . TYR A 1 41 ? -8.225 1.232 -8.643 1.00 0.00 34 TYR A C 14
ATOM 11458 O O . TYR A 1 41 ? -9.329 1.196 -9.188 1.00 0.00 34 TYR A O 14
ATOM 11476 N N . THR A 1 42 ? -7.579 2.367 -8.391 1.00 0.00 35 THR A N 14
ATOM 11477 C CA . THR A 1 42 ? -8.144 3.662 -8.747 1.00 0.00 35 THR A CA 14
ATOM 11478 C C . THR A 1 42 ? -8.467 3.731 -10.236 1.00 0.00 35 THR A C 14
ATOM 11479 O O . THR A 1 42 ? -9.546 4.178 -10.626 1.00 0.00 35 THR A O 14
ATOM 11490 N N . ARG A 1 43 ? -7.527 3.284 -11.062 1.00 0.00 36 ARG A N 14
ATOM 11491 C CA . ARG A 1 43 ? -7.713 3.295 -12.508 1.00 0.00 36 ARG A CA 14
ATOM 11492 C C . ARG A 1 43 ? -8.969 2.523 -12.901 1.00 0.00 36 ARG A C 14
ATOM 11493 O O . ARG A 1 43 ? -9.726 2.954 -13.770 1.00 0.00 36 ARG A O 14
ATOM 11514 N N . GLN A 1 44 ? -9.182 1.382 -12.254 1.00 0.00 37 GLN A N 14
ATOM 11515 C CA . GLN A 1 44 ? -10.346 0.550 -12.538 1.00 0.00 37 GLN A CA 14
ATOM 11516 C C . GLN A 1 44 ? -11.616 1.180 -11.974 1.00 0.00 37 GLN A C 14
ATOM 11517 O O . GLN A 1 44 ? -12.470 1.658 -12.722 1.00 0.00 37 GLN A O 14
ATOM 11531 N N . THR A 1 45 ? -11.735 1.178 -10.650 1.00 0.00 38 THR A N 14
ATOM 11532 C CA . THR A 1 45 ? -12.900 1.748 -9.986 1.00 0.00 38 THR A CA 14
ATOM 11533 C C . THR A 1 45 ? -13.138 3.186 -10.432 1.00 0.00 38 THR A C 14
ATOM 11534 O O . THR A 1 45 ? -14.221 3.528 -10.905 1.00 0.00 38 THR A O 14
ATOM 11545 N N . GLY A 1 46 ? -12.119 4.025 -10.277 1.00 0.00 39 GLY A N 14
ATOM 11546 C CA . GLY A 1 46 ? -12.238 5.417 -10.669 1.00 0.00 39 GLY A CA 14
ATOM 11547 C C . GLY A 1 46 ? -12.389 6.344 -9.479 1.00 0.00 39 GLY A C 14
ATOM 11548 O O . GLY A 1 46 ? -12.893 7.459 -9.613 1.00 0.00 39 GLY A O 14
ATOM 11552 N N . ILE A 1 47 ? -11.954 5.881 -8.312 1.00 0.00 40 ILE A N 14
ATOM 11553 C CA . ILE A 1 47 ? -12.045 6.676 -7.094 1.00 0.00 40 ILE A CA 14
ATOM 11554 C C . ILE A 1 47 ? -10.660 7.027 -6.562 1.00 0.00 40 ILE A C 14
ATOM 11555 O O . ILE A 1 47 ? -9.865 6.145 -6.238 1.00 0.00 40 ILE A O 14
ATOM 11571 N N . VAL A 1 48 ? -10.377 8.323 -6.473 1.00 0.00 41 VAL A N 14
ATOM 11572 C CA . VAL A 1 48 ? -9.089 8.792 -5.978 1.00 0.00 41 VAL A CA 14
ATOM 11573 C C . VAL A 1 48 ? -9.026 8.721 -4.456 1.00 0.00 41 VAL A C 14
ATOM 11574 O O . VAL A 1 48 ? -9.604 9.556 -3.759 1.00 0.00 41 VAL A O 14
ATOM 11587 N N . LEU A 1 49 ? -8.320 7.718 -3.945 1.00 0.00 42 LEU A N 14
ATOM 11588 C CA . LEU A 1 49 ? -8.180 7.536 -2.505 1.00 0.00 42 LEU A CA 14
ATOM 11589 C C . LEU A 1 49 ? -7.511 8.749 -1.865 1.00 0.00 42 LEU A C 14
ATOM 11590 O O . LEU A 1 49 ? -6.498 9.243 -2.358 1.00 0.00 42 LEU A O 14
ATOM 11606 N N . ASN A 1 50 ? -8.084 9.222 -0.764 1.00 0.00 43 ASN A N 14
ATOM 11607 C CA . ASN A 1 50 ? -7.542 10.376 -0.055 1.00 0.00 43 ASN A CA 14
ATOM 11608 C C . ASN A 1 50 ? -6.694 9.936 1.134 1.00 0.00 43 ASN A C 14
ATOM 11609 O O . ASN A 1 50 ? -7.186 9.278 2.051 1.00 0.00 43 ASN A O 14
ATOM 11620 N N . ARG A 1 51 ? -5.417 10.304 1.111 1.00 0.00 44 ARG A N 14
ATOM 11621 C CA . ARG A 1 51 ? -4.499 9.946 2.186 1.00 0.00 44 ARG A CA 14
ATOM 11622 C C . ARG A 1 51 ? -5.064 10.359 3.542 1.00 0.00 44 ARG A C 14
ATOM 11623 O O . ARG A 1 51 ? -5.706 11.400 3.684 1.00 0.00 44 ARG A O 14
ATOM 11644 N N . PRO A 1 52 ? -4.820 9.525 4.564 1.00 0.00 45 PRO A N 14
ATOM 11645 C CA . PRO A 1 52 ? -5.296 9.782 5.926 1.00 0.00 45 PRO A CA 14
ATOM 11646 C C . PRO A 1 52 ? -4.571 10.952 6.582 1.00 0.00 45 PRO A C 14
ATOM 11647 O O . PRO A 1 52 ? -3.465 10.799 7.100 1.00 0.00 45 PRO A O 14
ATOM 11658 N N . SER A 1 53 ? -5.202 12.122 6.555 1.00 0.00 46 SER A N 14
ATOM 11659 C CA . SER A 1 53 ? -4.615 13.320 7.144 1.00 0.00 46 SER A CA 14
ATOM 11660 C C . SER A 1 53 ? -5.638 14.061 8.001 1.00 0.00 46 SER A C 14
ATOM 11661 O O . SER A 1 53 ? -6.708 14.436 7.524 1.00 0.00 46 SER A O 14
ATOM 11669 N N . GLY A 1 54 ? -5.299 14.269 9.269 1.00 0.00 47 GLY A N 14
ATOM 11670 C CA . GLY A 1 54 ? -6.197 14.963 10.173 1.00 0.00 47 GLY A CA 14
ATOM 11671 C C . GLY A 1 54 ? -6.634 16.311 9.634 1.00 0.00 47 GLY A C 14
ATOM 11672 O O . GLY A 1 54 ? -5.892 16.989 8.923 1.00 0.00 47 GLY A O 14
ATOM 11676 N N . PRO A 1 55 ? -7.867 16.717 9.973 1.00 0.00 48 PRO A N 14
ATOM 11677 C CA . PRO A 1 55 ? -8.430 17.995 9.527 1.00 0.00 48 PRO A CA 14
ATOM 11678 C C . PRO A 1 55 ? -7.749 19.189 10.187 1.00 0.00 48 PRO A C 14
ATOM 11679 O O . PRO A 1 55 ? -7.912 20.328 9.749 1.00 0.00 48 PRO A O 14
ATOM 11690 N N . SER A 1 56 ? -6.985 18.922 11.242 1.00 0.00 49 SER A N 14
ATOM 11691 C CA . SER A 1 56 ? -6.283 19.976 11.964 1.00 0.00 49 SER A CA 14
ATOM 11692 C C . SER A 1 56 ? -5.226 19.386 12.893 1.00 0.00 49 SER A C 14
ATOM 11693 O O . SER A 1 56 ? -5.303 18.218 13.276 1.00 0.00 49 SER A O 14
ATOM 11701 N N . SER A 1 57 ? -4.241 20.202 13.253 1.00 0.00 50 SER A N 14
ATOM 11702 C CA . SER A 1 57 ? -3.167 19.762 14.135 1.00 0.00 50 SER A CA 14
ATOM 11703 C C . SER A 1 57 ? -3.343 20.338 15.537 1.00 0.00 50 SER A C 14
ATOM 11704 O O . SER A 1 57 ? -4.177 21.216 15.759 1.00 0.00 50 SER A O 14
ATOM 11712 N N . GLY A 1 58 ? -2.551 19.837 16.480 1.00 0.00 51 GLY A N 14
ATOM 11713 C CA . GLY A 1 58 ? -2.635 20.314 17.848 1.00 0.00 51 GLY A CA 14
ATOM 11714 C C . GLY A 1 58 ? -1.592 19.680 18.747 1.00 0.00 51 GLY A C 14
ATOM 11715 O O . GLY A 1 58 ? -0.811 20.379 19.392 1.00 0.00 51 GLY A O 14
ATOM 11719 N N . GLY A 1 1 ? -6.830 18.362 -4.961 1.00 0.00 -6 GLY A N 15
ATOM 11720 C CA . GLY A 1 1 ? -6.813 19.801 -5.148 1.00 0.00 -6 GLY A CA 15
ATOM 11721 C C . GLY A 1 1 ? -5.974 20.221 -6.338 1.00 0.00 -6 GLY A C 15
ATOM 11722 O O . GLY A 1 1 ? -6.447 20.943 -7.216 1.00 0.00 -6 GLY A O 15
ATOM 11726 N N . SER A 1 2 ? -4.724 19.770 -6.368 1.00 0.00 -5 SER A N 15
ATOM 11727 C CA . SER A 1 2 ? -3.815 20.108 -7.457 1.00 0.00 -5 SER A CA 15
ATOM 11728 C C . SER A 1 2 ? -4.144 19.300 -8.710 1.00 0.00 -5 SER A C 15
ATOM 11729 O O . SER A 1 2 ? -4.158 18.070 -8.682 1.00 0.00 -5 SER A O 15
ATOM 11737 N N . SER A 1 3 ? -4.407 20.003 -9.807 1.00 0.00 -4 SER A N 15
ATOM 11738 C CA . SER A 1 3 ? -4.739 19.353 -11.069 1.00 0.00 -4 SER A CA 15
ATOM 11739 C C . SER A 1 3 ? -3.474 18.987 -11.841 1.00 0.00 -4 SER A C 15
ATOM 11740 O O . SER A 1 3 ? -3.341 19.305 -13.022 1.00 0.00 -4 SER A O 15
ATOM 11748 N N . GLY A 1 4 ? -2.547 18.317 -11.164 1.00 0.00 -3 GLY A N 15
ATOM 11749 C CA . GLY A 1 4 ? -1.305 17.919 -11.801 1.00 0.00 -3 GLY A CA 15
ATOM 11750 C C . GLY A 1 4 ? -0.986 16.453 -11.584 1.00 0.00 -3 GLY A C 15
ATOM 11751 O O . GLY A 1 4 ? -1.889 15.631 -11.431 1.00 0.00 -3 GLY A O 15
ATOM 11755 N N . SER A 1 5 ? 0.302 16.125 -11.572 1.00 0.00 -2 SER A N 15
ATOM 11756 C CA . SER A 1 5 ? 0.738 14.747 -11.378 1.00 0.00 -2 SER A CA 15
ATOM 11757 C C . SER A 1 5 ? 0.300 14.226 -10.013 1.00 0.00 -2 SER A C 15
ATOM 11758 O O . SER A 1 5 ? 0.661 14.785 -8.977 1.00 0.00 -2 SER A O 15
ATOM 11766 N N . SER A 1 6 ? -0.482 13.151 -10.020 1.00 0.00 -1 SER A N 15
ATOM 11767 C CA . SER A 1 6 ? -0.973 12.555 -8.783 1.00 0.00 -1 SER A CA 15
ATOM 11768 C C . SER A 1 6 ? -0.628 11.070 -8.720 1.00 0.00 -1 SER A C 15
ATOM 11769 O O . SER A 1 6 ? -1.182 10.261 -9.462 1.00 0.00 -1 SER A O 15
ATOM 11777 N N . GLY A 1 7 ? 0.294 10.721 -7.828 1.00 0.00 0 GLY A N 15
ATOM 11778 C CA . GLY A 1 7 ? 0.699 9.335 -7.684 1.00 0.00 0 GLY A CA 15
ATOM 11779 C C . GLY A 1 7 ? 0.562 8.835 -6.259 1.00 0.00 0 GLY A C 15
ATOM 11780 O O . GLY A 1 7 ? -0.126 9.449 -5.443 1.00 0.00 0 GLY A O 15
ATOM 11784 N N . TYR A 1 8 ? 1.216 7.719 -5.959 1.00 0.00 1 TYR A N 15
ATOM 11785 C CA . TYR A 1 8 ? 1.161 7.136 -4.624 1.00 0.00 1 TYR A CA 15
ATOM 11786 C C . TYR A 1 8 ? 2.559 6.784 -4.125 1.00 0.00 1 TYR A C 15
ATOM 11787 O O . TYR A 1 8 ? 2.766 5.740 -3.508 1.00 0.00 1 TYR A O 15
ATOM 11805 N N . GLY A 1 9 ? 3.516 7.666 -4.396 1.00 0.00 2 GLY A N 15
ATOM 11806 C CA . GLY A 1 9 ? 4.883 7.432 -3.968 1.00 0.00 2 GLY A CA 15
ATOM 11807 C C . GLY A 1 9 ? 5.170 8.020 -2.600 1.00 0.00 2 GLY A C 15
ATOM 11808 O O . GLY A 1 9 ? 5.505 7.295 -1.664 1.00 0.00 2 GLY A O 15
ATOM 11812 N N . ALA A 1 10 ? 5.039 9.337 -2.485 1.00 0.00 3 ALA A N 15
ATOM 11813 C CA . ALA A 1 10 ? 5.287 10.022 -1.221 1.00 0.00 3 ALA A CA 15
ATOM 11814 C C . ALA A 1 10 ? 4.861 9.160 -0.038 1.00 0.00 3 ALA A C 15
ATOM 11815 O O . ALA A 1 10 ? 5.556 9.094 0.976 1.00 0.00 3 ALA A O 15
ATOM 11822 N N . TRP A 1 11 ? 3.716 8.502 -0.173 1.00 0.00 4 TRP A N 15
ATOM 11823 C CA . TRP A 1 11 ? 3.197 7.644 0.887 1.00 0.00 4 TRP A CA 15
ATOM 11824 C C . TRP A 1 11 ? 4.303 6.773 1.472 1.00 0.00 4 TRP A C 15
ATOM 11825 O O . TRP A 1 11 ? 5.317 6.521 0.821 1.00 0.00 4 TRP A O 15
ATOM 11846 N N . ALA A 1 12 ? 4.101 6.315 2.703 1.00 0.00 5 ALA A N 15
ATOM 11847 C CA . ALA A 1 12 ? 5.081 5.470 3.374 1.00 0.00 5 ALA A CA 15
ATOM 11848 C C . ALA A 1 12 ? 4.615 4.019 3.419 1.00 0.00 5 ALA A C 15
ATOM 11849 O O . ALA A 1 12 ? 3.416 3.741 3.384 1.00 0.00 5 ALA A O 15
ATOM 11856 N N . ALA A 1 13 ? 5.569 3.098 3.497 1.00 0.00 6 ALA A N 15
ATOM 11857 C CA . ALA A 1 13 ? 5.256 1.675 3.548 1.00 0.00 6 ALA A CA 15
ATOM 11858 C C . ALA A 1 13 ? 3.997 1.419 4.369 1.00 0.00 6 ALA A C 15
ATOM 11859 O O . ALA A 1 13 ? 3.109 0.679 3.945 1.00 0.00 6 ALA A O 15
ATOM 11866 N N . GLN A 1 14 ? 3.927 2.036 5.544 1.00 0.00 7 GLN A N 15
ATOM 11867 C CA . GLN A 1 14 ? 2.776 1.873 6.424 1.00 0.00 7 GLN A CA 15
ATOM 11868 C C . GLN A 1 14 ? 1.495 2.335 5.737 1.00 0.00 7 GLN A C 15
ATOM 11869 O O . GLN A 1 14 ? 0.616 1.529 5.436 1.00 0.00 7 GLN A O 15
ATOM 11883 N N . GLU A 1 15 ? 1.398 3.638 5.493 1.00 0.00 8 GLU A N 15
ATOM 11884 C CA . GLU A 1 15 ? 0.223 4.207 4.842 1.00 0.00 8 GLU A CA 15
ATOM 11885 C C . GLU A 1 15 ? -0.290 3.283 3.742 1.00 0.00 8 GLU A C 15
ATOM 11886 O O . GLU A 1 15 ? -1.451 2.871 3.753 1.00 0.00 8 GLU A O 15
ATOM 11898 N N . LEU A 1 16 ? 0.582 2.961 2.793 1.00 0.00 9 LEU A N 15
ATOM 11899 C CA . LEU A 1 16 ? 0.218 2.085 1.685 1.00 0.00 9 LEU A CA 15
ATOM 11900 C C . LEU A 1 16 ? -0.382 0.779 2.196 1.00 0.00 9 LEU A C 15
ATOM 11901 O O . LEU A 1 16 ? -1.500 0.415 1.832 1.00 0.00 9 LEU A O 15
ATOM 11917 N N . GLN A 1 17 ? 0.367 0.082 3.043 1.00 0.00 10 GLN A N 15
ATOM 11918 C CA . GLN A 1 17 ? -0.092 -1.183 3.606 1.00 0.00 10 GLN A CA 15
ATOM 11919 C C . GLN A 1 17 ? -1.477 -1.032 4.226 1.00 0.00 10 GLN A C 15
ATOM 11920 O O . GLN A 1 17 ? -2.425 -1.706 3.824 1.00 0.00 10 GLN A O 15
ATOM 11934 N N . ALA A 1 18 ? -1.586 -0.142 5.208 1.00 0.00 11 ALA A N 15
ATOM 11935 C CA . ALA A 1 18 ? -2.855 0.098 5.883 1.00 0.00 11 ALA A CA 15
ATOM 11936 C C . ALA A 1 18 ? -4.012 0.109 4.889 1.00 0.00 11 ALA A C 15
ATOM 11937 O O . ALA A 1 18 ? -4.946 -0.686 4.999 1.00 0.00 11 ALA A O 15
ATOM 11944 N N . LYS A 1 19 ? -3.945 1.015 3.919 1.00 0.00 12 LYS A N 15
ATOM 11945 C CA . LYS A 1 19 ? -4.986 1.129 2.905 1.00 0.00 12 LYS A CA 15
ATOM 11946 C C . LYS A 1 19 ? -5.287 -0.229 2.279 1.00 0.00 12 LYS A C 15
ATOM 11947 O O . LYS A 1 19 ? -6.411 -0.725 2.358 1.00 0.00 12 LYS A O 15
ATOM 11966 N N . LEU A 1 20 ? -4.275 -0.826 1.658 1.00 0.00 13 LEU A N 15
ATOM 11967 C CA . LEU A 1 20 ? -4.432 -2.128 1.019 1.00 0.00 13 LEU A CA 15
ATOM 11968 C C . LEU A 1 20 ? -5.218 -3.082 1.913 1.00 0.00 13 LEU A C 15
ATOM 11969 O O . LEU A 1 20 ? -6.337 -3.475 1.584 1.00 0.00 13 LEU A O 15
ATOM 11985 N N . ALA A 1 21 ? -4.626 -3.449 3.045 1.00 0.00 14 ALA A N 15
ATOM 11986 C CA . ALA A 1 21 ? -5.273 -4.352 3.987 1.00 0.00 14 ALA A CA 15
ATOM 11987 C C . ALA A 1 21 ? -6.698 -3.901 4.292 1.00 0.00 14 ALA A C 15
ATOM 11988 O O . ALA A 1 21 ? -7.592 -4.724 4.484 1.00 0.00 14 ALA A O 15
ATOM 11995 N N . GLU A 1 22 ? -6.900 -2.587 4.335 1.00 0.00 15 GLU A N 15
ATOM 11996 C CA . GLU A 1 22 ? -8.217 -2.027 4.618 1.00 0.00 15 GLU A CA 15
ATOM 11997 C C . GLU A 1 22 ? -9.250 -2.535 3.617 1.00 0.00 15 GLU A C 15
ATOM 11998 O O . GLU A 1 22 ? -10.338 -2.970 3.998 1.00 0.00 15 GLU A O 15
ATOM 12010 N N . ILE A 1 23 ? -8.904 -2.475 2.336 1.00 0.00 16 ILE A N 15
ATOM 12011 C CA . ILE A 1 23 ? -9.801 -2.928 1.280 1.00 0.00 16 ILE A CA 15
ATOM 12012 C C . ILE A 1 23 ? -9.720 -4.440 1.102 1.00 0.00 16 ILE A C 15
ATOM 12013 O O . ILE A 1 23 ? -10.287 -4.996 0.162 1.00 0.00 16 ILE A O 15
ATOM 12029 N N . GLY A 1 24 ? -9.013 -5.101 2.014 1.00 0.00 17 GLY A N 15
ATOM 12030 C CA . GLY A 1 24 ? -8.873 -6.544 1.941 1.00 0.00 17 GLY A CA 15
ATOM 12031 C C . GLY A 1 24 ? -7.816 -6.974 0.942 1.00 0.00 17 GLY A C 15
ATOM 12032 O O . GLY A 1 24 ? -7.850 -8.095 0.437 1.00 0.00 17 GLY A O 15
ATOM 12036 N N . ALA A 1 25 ? -6.876 -6.079 0.656 1.00 0.00 18 ALA A N 15
ATOM 12037 C CA . ALA A 1 25 ? -5.805 -6.373 -0.288 1.00 0.00 18 ALA A CA 15
ATOM 12038 C C . ALA A 1 25 ? -4.561 -6.880 0.433 1.00 0.00 18 ALA A C 15
ATOM 12039 O O . ALA A 1 25 ? -4.234 -6.445 1.538 1.00 0.00 18 ALA A O 15
ATOM 12046 N N . PRO A 1 26 ? -3.849 -7.821 -0.204 1.00 0.00 19 PRO A N 15
ATOM 12047 C CA . PRO A 1 26 ? -2.629 -8.408 0.359 1.00 0.00 19 PRO A CA 15
ATOM 12048 C C . PRO A 1 26 ? -1.471 -7.416 0.393 1.00 0.00 19 PRO A C 15
ATOM 12049 O O . PRO A 1 26 ? -1.095 -6.852 -0.635 1.00 0.00 19 PRO A O 15
ATOM 12060 N N . ILE A 1 27 ? -0.910 -7.209 1.579 1.00 0.00 20 ILE A N 15
ATOM 12061 C CA . ILE A 1 27 ? 0.206 -6.286 1.745 1.00 0.00 20 ILE A CA 15
ATOM 12062 C C . ILE A 1 27 ? 1.535 -6.972 1.445 1.00 0.00 20 ILE A C 15
ATOM 12063 O O . ILE A 1 27 ? 2.528 -6.750 2.137 1.00 0.00 20 ILE A O 15
ATOM 12079 N N . GLN A 1 28 ? 1.545 -7.803 0.408 1.00 0.00 21 GLN A N 15
ATOM 12080 C CA . GLN A 1 28 ? 2.752 -8.520 0.015 1.00 0.00 21 GLN A CA 15
ATOM 12081 C C . GLN A 1 28 ? 3.423 -7.844 -1.176 1.00 0.00 21 GLN A C 15
ATOM 12082 O O . GLN A 1 28 ? 2.752 -7.346 -2.079 1.00 0.00 21 GLN A O 15
ATOM 12096 N N . GLY A 1 29 ? 4.753 -7.831 -1.172 1.00 0.00 22 GLY A N 15
ATOM 12097 C CA . GLY A 1 29 ? 5.492 -7.214 -2.257 1.00 0.00 22 GLY A CA 15
ATOM 12098 C C . GLY A 1 29 ? 6.218 -5.956 -1.823 1.00 0.00 22 GLY A C 15
ATOM 12099 O O . GLY A 1 29 ? 5.900 -5.375 -0.786 1.00 0.00 22 GLY A O 15
ATOM 12103 N N . ASN A 1 30 ? 7.196 -5.534 -2.617 1.00 0.00 23 ASN A N 15
ATOM 12104 C CA . ASN A 1 30 ? 7.970 -4.338 -2.308 1.00 0.00 23 ASN A CA 15
ATOM 12105 C C . ASN A 1 30 ? 7.159 -3.077 -2.591 1.00 0.00 23 ASN A C 15
ATOM 12106 O O . ASN A 1 30 ? 6.149 -3.121 -3.294 1.00 0.00 23 ASN A O 15
ATOM 12117 N N . ARG A 1 31 ? 7.609 -1.954 -2.041 1.00 0.00 24 ARG A N 15
ATOM 12118 C CA . ARG A 1 31 ? 6.926 -0.681 -2.234 1.00 0.00 24 ARG A CA 15
ATOM 12119 C C . ARG A 1 31 ? 6.388 -0.563 -3.658 1.00 0.00 24 ARG A C 15
ATOM 12120 O O . ARG A 1 31 ? 5.246 -0.155 -3.867 1.00 0.00 24 ARG A O 15
ATOM 12141 N N . GLU A 1 32 ? 7.220 -0.922 -4.630 1.00 0.00 25 GLU A N 15
ATOM 12142 C CA . GLU A 1 32 ? 6.828 -0.855 -6.033 1.00 0.00 25 GLU A CA 15
ATOM 12143 C C . GLU A 1 32 ? 5.507 -1.583 -6.265 1.00 0.00 25 GLU A C 15
ATOM 12144 O O . GLU A 1 32 ? 4.548 -1.004 -6.774 1.00 0.00 25 GLU A O 15
ATOM 12156 N N . GLU A 1 33 ? 5.467 -2.857 -5.887 1.00 0.00 26 GLU A N 15
ATOM 12157 C CA . GLU A 1 33 ? 4.264 -3.665 -6.054 1.00 0.00 26 GLU A CA 15
ATOM 12158 C C . GLU A 1 33 ? 3.053 -2.973 -5.436 1.00 0.00 26 GLU A C 15
ATOM 12159 O O . GLU A 1 33 ? 2.023 -2.798 -6.089 1.00 0.00 26 GLU A O 15
ATOM 12171 N N . LEU A 1 34 ? 3.183 -2.583 -4.173 1.00 0.00 27 LEU A N 15
ATOM 12172 C CA . LEU A 1 34 ? 2.100 -1.910 -3.464 1.00 0.00 27 LEU A CA 15
ATOM 12173 C C . LEU A 1 34 ? 1.606 -0.699 -4.249 1.00 0.00 27 LEU A C 15
ATOM 12174 O O . LEU A 1 34 ? 0.424 -0.601 -4.581 1.00 0.00 27 LEU A O 15
ATOM 12190 N N . VAL A 1 35 ? 2.518 0.222 -4.544 1.00 0.00 28 VAL A N 15
ATOM 12191 C CA . VAL A 1 35 ? 2.176 1.425 -5.292 1.00 0.00 28 VAL A CA 15
ATOM 12192 C C . VAL A 1 35 ? 1.341 1.088 -6.522 1.00 0.00 28 VAL A C 15
ATOM 12193 O O . VAL A 1 35 ? 0.246 1.620 -6.705 1.00 0.00 28 VAL A O 15
ATOM 12206 N N . GLU A 1 36 ? 1.865 0.201 -7.362 1.00 0.00 29 GLU A N 15
ATOM 12207 C CA . GLU A 1 36 ? 1.166 -0.206 -8.576 1.00 0.00 29 GLU A CA 15
ATOM 12208 C C . GLU A 1 36 ? -0.254 -0.665 -8.258 1.00 0.00 29 GLU A C 15
ATOM 12209 O O . GLU A 1 36 ? -1.217 -0.209 -8.874 1.00 0.00 29 GLU A O 15
ATOM 12221 N N . ARG A 1 37 ? -0.375 -1.571 -7.293 1.00 0.00 30 ARG A N 15
ATOM 12222 C CA . ARG A 1 37 ? -1.676 -2.093 -6.894 1.00 0.00 30 ARG A CA 15
ATOM 12223 C C . ARG A 1 37 ? -2.683 -0.961 -6.711 1.00 0.00 30 ARG A C 15
ATOM 12224 O O . ARG A 1 37 ? -3.715 -0.919 -7.382 1.00 0.00 30 ARG A O 15
ATOM 12245 N N . LEU A 1 38 ? -2.378 -0.046 -5.797 1.00 0.00 31 LEU A N 15
ATOM 12246 C CA . LEU A 1 38 ? -3.256 1.086 -5.525 1.00 0.00 31 LEU A CA 15
ATOM 12247 C C . LEU A 1 38 ? -3.581 1.844 -6.808 1.00 0.00 31 LEU A C 15
ATOM 12248 O O . LEU A 1 38 ? -4.727 2.227 -7.040 1.00 0.00 31 LEU A O 15
ATOM 12264 N N . GLN A 1 39 ? -2.564 2.055 -7.638 1.00 0.00 32 GLN A N 15
ATOM 12265 C CA . GLN A 1 39 ? -2.743 2.766 -8.898 1.00 0.00 32 GLN A CA 15
ATOM 12266 C C . GLN A 1 39 ? -3.759 2.054 -9.786 1.00 0.00 32 GLN A C 15
ATOM 12267 O O . GLN A 1 39 ? -4.562 2.694 -10.464 1.00 0.00 32 GLN A O 15
ATOM 12281 N N . SER A 1 40 ? -3.717 0.726 -9.776 1.00 0.00 33 SER A N 15
ATOM 12282 C CA . SER A 1 40 ? -4.630 -0.074 -10.584 1.00 0.00 33 SER A CA 15
ATOM 12283 C C . SER A 1 40 ? -6.073 0.124 -10.129 1.00 0.00 33 SER A C 15
ATOM 12284 O O . SER A 1 40 ? -6.948 0.454 -10.930 1.00 0.00 33 SER A O 15
ATOM 12292 N N . TYR A 1 41 ? -6.313 -0.079 -8.839 1.00 0.00 34 TYR A N 15
ATOM 12293 C CA . TYR A 1 41 ? -7.649 0.074 -8.276 1.00 0.00 34 TYR A CA 15
ATOM 12294 C C . TYR A 1 41 ? -8.271 1.400 -8.704 1.00 0.00 34 TYR A C 15
ATOM 12295 O O . TYR A 1 41 ? -9.370 1.434 -9.260 1.00 0.00 34 TYR A O 15
ATOM 12313 N N . THR A 1 42 ? -7.560 2.492 -8.442 1.00 0.00 35 THR A N 15
ATOM 12314 C CA . THR A 1 42 ? -8.041 3.821 -8.799 1.00 0.00 35 THR A CA 15
ATOM 12315 C C . THR A 1 42 ? -8.355 3.911 -10.288 1.00 0.00 35 THR A C 15
ATOM 12316 O O . THR A 1 42 ? -9.356 4.507 -10.685 1.00 0.00 35 THR A O 15
ATOM 12327 N N . ARG A 1 43 ? -7.495 3.314 -11.106 1.00 0.00 36 ARG A N 15
ATOM 12328 C CA . ARG A 1 43 ? -7.681 3.327 -12.552 1.00 0.00 36 ARG A CA 15
ATOM 12329 C C . ARG A 1 43 ? -8.936 2.554 -12.946 1.00 0.00 36 ARG A C 15
ATOM 12330 O O . ARG A 1 43 ? -9.700 2.988 -13.807 1.00 0.00 36 ARG A O 15
ATOM 12351 N N . GLN A 1 44 ? -9.141 1.405 -12.308 1.00 0.00 37 GLN A N 15
ATOM 12352 C CA . GLN A 1 44 ? -10.303 0.571 -12.593 1.00 0.00 37 GLN A CA 15
ATOM 12353 C C . GLN A 1 44 ? -11.581 1.221 -12.074 1.00 0.00 37 GLN A C 15
ATOM 12354 O O . GLN A 1 44 ? -12.464 1.588 -12.850 1.00 0.00 37 GLN A O 15
ATOM 12368 N N . THR A 1 45 ? -11.674 1.361 -10.755 1.00 0.00 38 THR A N 15
ATOM 12369 C CA . THR A 1 45 ? -12.844 1.965 -10.131 1.00 0.00 38 THR A CA 15
ATOM 12370 C C . THR A 1 45 ? -12.973 3.436 -10.513 1.00 0.00 38 THR A C 15
ATOM 12371 O O . THR A 1 45 ? -14.053 3.901 -10.875 1.00 0.00 38 THR A O 15
ATOM 12382 N N . GLY A 1 46 ? -11.863 4.164 -10.429 1.00 0.00 39 GLY A N 15
ATOM 12383 C CA . GLY A 1 46 ? -11.874 5.574 -10.769 1.00 0.00 39 GLY A CA 15
ATOM 12384 C C . GLY A 1 46 ? -11.769 6.466 -9.548 1.00 0.00 39 GLY A C 15
ATOM 12385 O O . GLY A 1 46 ? -11.276 7.591 -9.634 1.00 0.00 39 GLY A O 15
ATOM 12389 N N . ILE A 1 47 ? -12.234 5.964 -8.409 1.00 0.00 40 ILE A N 15
ATOM 12390 C CA . ILE A 1 47 ? -12.190 6.724 -7.166 1.00 0.00 40 ILE A CA 15
ATOM 12391 C C . ILE A 1 47 ? -10.753 6.946 -6.708 1.00 0.00 40 ILE A C 15
ATOM 12392 O O . ILE A 1 47 ? -9.903 6.066 -6.847 1.00 0.00 40 ILE A O 15
ATOM 12408 N N . VAL A 1 48 ? -10.488 8.127 -6.158 1.00 0.00 41 VAL A N 15
ATOM 12409 C CA . VAL A 1 48 ? -9.154 8.464 -5.676 1.00 0.00 41 VAL A CA 15
ATOM 12410 C C . VAL A 1 48 ? -9.067 8.325 -4.160 1.00 0.00 41 VAL A C 15
ATOM 12411 O O . VAL A 1 48 ? -9.778 9.006 -3.421 1.00 0.00 41 VAL A O 15
ATOM 12424 N N . LEU A 1 49 ? -8.190 7.438 -3.702 1.00 0.00 42 LEU A N 15
ATOM 12425 C CA . LEU A 1 49 ? -8.008 7.209 -2.273 1.00 0.00 42 LEU A CA 15
ATOM 12426 C C . LEU A 1 49 ? -7.208 8.342 -1.638 1.00 0.00 42 LEU A C 15
ATOM 12427 O O . LEU A 1 49 ? -5.992 8.429 -1.809 1.00 0.00 42 LEU A O 15
ATOM 12443 N N . ASN A 1 50 ? -7.898 9.207 -0.902 1.00 0.00 43 ASN A N 15
ATOM 12444 C CA . ASN A 1 50 ? -7.251 10.334 -0.239 1.00 0.00 43 ASN A CA 15
ATOM 12445 C C . ASN A 1 50 ? -6.412 9.861 0.943 1.00 0.00 43 ASN A C 15
ATOM 12446 O O . ASN A 1 50 ? -6.885 9.103 1.790 1.00 0.00 43 ASN A O 15
ATOM 12457 N N . ARG A 1 51 ? -5.163 10.314 0.995 1.00 0.00 44 ARG A N 15
ATOM 12458 C CA . ARG A 1 51 ? -4.257 9.936 2.073 1.00 0.00 44 ARG A CA 15
ATOM 12459 C C . ARG A 1 51 ? -4.850 10.295 3.432 1.00 0.00 44 ARG A C 15
ATOM 12460 O O . ARG A 1 51 ? -5.513 11.320 3.597 1.00 0.00 44 ARG A O 15
ATOM 12481 N N . PRO A 1 52 ? -4.609 9.432 4.430 1.00 0.00 45 PRO A N 15
ATOM 12482 C CA . PRO A 1 52 ? -5.110 9.636 5.792 1.00 0.00 45 PRO A CA 15
ATOM 12483 C C . PRO A 1 52 ? -4.416 10.797 6.497 1.00 0.00 45 PRO A C 15
ATOM 12484 O O . PRO A 1 52 ? -3.385 11.287 6.038 1.00 0.00 45 PRO A O 15
ATOM 12495 N N . SER A 1 53 ? -4.989 11.231 7.615 1.00 0.00 46 SER A N 15
ATOM 12496 C CA . SER A 1 53 ? -4.427 12.337 8.382 1.00 0.00 46 SER A CA 15
ATOM 12497 C C . SER A 1 53 ? -5.070 12.423 9.763 1.00 0.00 46 SER A C 15
ATOM 12498 O O . SER A 1 53 ? -6.293 12.444 9.890 1.00 0.00 46 SER A O 15
ATOM 12506 N N . GLY A 1 54 ? -4.234 12.472 10.796 1.00 0.00 47 GLY A N 15
ATOM 12507 C CA . GLY A 1 54 ? -4.738 12.554 12.154 1.00 0.00 47 GLY A CA 15
ATOM 12508 C C . GLY A 1 54 ? -3.641 12.404 13.189 1.00 0.00 47 GLY A C 15
ATOM 12509 O O . GLY A 1 54 ? -3.183 13.379 13.786 1.00 0.00 47 GLY A O 15
ATOM 12513 N N . PRO A 1 55 ? -3.202 11.157 13.416 1.00 0.00 48 PRO A N 15
ATOM 12514 C CA . PRO A 1 55 ? -2.148 10.853 14.388 1.00 0.00 48 PRO A CA 15
ATOM 12515 C C . PRO A 1 55 ? -0.781 11.356 13.936 1.00 0.00 48 PRO A C 15
ATOM 12516 O O . PRO A 1 55 ? 0.117 11.561 14.754 1.00 0.00 48 PRO A O 15
ATOM 12527 N N . SER A 1 56 ? -0.630 11.554 12.631 1.00 0.00 49 SER A N 15
ATOM 12528 C CA . SER A 1 56 ? 0.629 12.031 12.070 1.00 0.00 49 SER A CA 15
ATOM 12529 C C . SER A 1 56 ? 1.233 13.126 12.944 1.00 0.00 49 SER A C 15
ATOM 12530 O O . SER A 1 56 ? 0.535 13.758 13.737 1.00 0.00 49 SER A O 15
ATOM 12538 N N . SER A 1 57 ? 2.535 13.345 12.792 1.00 0.00 50 SER A N 15
ATOM 12539 C CA . SER A 1 57 ? 3.235 14.361 13.570 1.00 0.00 50 SER A CA 15
ATOM 12540 C C . SER A 1 57 ? 2.447 15.667 13.591 1.00 0.00 50 SER A C 15
ATOM 12541 O O . SER A 1 57 ? 1.522 15.860 12.803 1.00 0.00 50 SER A O 15
ATOM 12549 N N . GLY A 1 58 ? 2.821 16.562 14.501 1.00 0.00 51 GLY A N 15
ATOM 12550 C CA . GLY A 1 58 ? 2.139 17.839 14.609 1.00 0.00 51 GLY A CA 15
ATOM 12551 C C . GLY A 1 58 ? 1.970 18.522 13.267 1.00 0.00 51 GLY A C 15
ATOM 12552 O O . GLY A 1 58 ? 1.851 19.745 13.196 1.00 0.00 51 GLY A O 15
ATOM 12556 N N . GLY A 1 1 ? -7.886 15.185 -3.680 1.00 0.00 -6 GLY A N 16
ATOM 12557 C CA . GLY A 1 1 ? -8.045 14.198 -4.732 1.00 0.00 -6 GLY A CA 16
ATOM 12558 C C . GLY A 1 1 ? -7.233 14.531 -5.967 1.00 0.00 -6 GLY A C 16
ATOM 12559 O O . GLY A 1 1 ? -7.537 15.489 -6.679 1.00 0.00 -6 GLY A O 16
ATOM 12563 N N . SER A 1 2 ? -6.195 13.741 -6.223 1.00 0.00 -5 SER A N 16
ATOM 12564 C CA . SER A 1 2 ? -5.333 13.960 -7.378 1.00 0.00 -5 SER A CA 16
ATOM 12565 C C . SER A 1 2 ? -4.903 15.421 -7.465 1.00 0.00 -5 SER A C 16
ATOM 12566 O O . SER A 1 2 ? -4.859 16.004 -8.548 1.00 0.00 -5 SER A O 16
ATOM 12574 N N . SER A 1 3 ? -4.585 16.008 -6.315 1.00 0.00 -4 SER A N 16
ATOM 12575 C CA . SER A 1 3 ? -4.162 17.402 -6.259 1.00 0.00 -4 SER A CA 16
ATOM 12576 C C . SER A 1 3 ? -2.643 17.505 -6.161 1.00 0.00 -4 SER A C 16
ATOM 12577 O O . SER A 1 3 ? -2.086 17.614 -5.069 1.00 0.00 -4 SER A O 16
ATOM 12585 N N . GLY A 1 4 ? -1.978 17.469 -7.312 1.00 0.00 -3 GLY A N 16
ATOM 12586 C CA . GLY A 1 4 ? -0.530 17.559 -7.335 1.00 0.00 -3 GLY A CA 16
ATOM 12587 C C . GLY A 1 4 ? 0.133 16.453 -6.538 1.00 0.00 -3 GLY A C 16
ATOM 12588 O O . GLY A 1 4 ? 0.399 16.612 -5.347 1.00 0.00 -3 GLY A O 16
ATOM 12592 N N . SER A 1 5 ? 0.398 15.329 -7.196 1.00 0.00 -2 SER A N 16
ATOM 12593 C CA . SER A 1 5 ? 1.028 14.190 -6.539 1.00 0.00 -2 SER A CA 16
ATOM 12594 C C . SER A 1 5 ? 1.791 13.335 -7.547 1.00 0.00 -2 SER A C 16
ATOM 12595 O O . SER A 1 5 ? 1.294 13.050 -8.636 1.00 0.00 -2 SER A O 16
ATOM 12603 N N . SER A 1 6 ? 3.001 12.931 -7.174 1.00 0.00 -1 SER A N 16
ATOM 12604 C CA . SER A 1 6 ? 3.835 12.112 -8.046 1.00 0.00 -1 SER A CA 16
ATOM 12605 C C . SER A 1 6 ? 3.451 10.639 -7.939 1.00 0.00 -1 SER A C 16
ATOM 12606 O O . SER A 1 6 ? 4.312 9.760 -7.937 1.00 0.00 -1 SER A O 16
ATOM 12614 N N . GLY A 1 7 ? 2.151 10.378 -7.850 1.00 0.00 0 GLY A N 16
ATOM 12615 C CA . GLY A 1 7 ? 1.674 9.011 -7.744 1.00 0.00 0 GLY A CA 16
ATOM 12616 C C . GLY A 1 7 ? 1.605 8.532 -6.307 1.00 0.00 0 GLY A C 16
ATOM 12617 O O . GLY A 1 7 ? 1.695 9.330 -5.374 1.00 0.00 0 GLY A O 16
ATOM 12621 N N . TYR A 1 8 ? 1.443 7.225 -6.129 1.00 0.00 1 TYR A N 16
ATOM 12622 C CA . TYR A 1 8 ? 1.357 6.641 -4.796 1.00 0.00 1 TYR A CA 16
ATOM 12623 C C . TYR A 1 8 ? 2.739 6.242 -4.286 1.00 0.00 1 TYR A C 16
ATOM 12624 O O . TYR A 1 8 ? 2.915 5.168 -3.713 1.00 0.00 1 TYR A O 16
ATOM 12642 N N . GLY A 1 9 ? 3.717 7.117 -4.500 1.00 0.00 2 GLY A N 16
ATOM 12643 C CA . GLY A 1 9 ? 5.071 6.840 -4.056 1.00 0.00 2 GLY A CA 16
ATOM 12644 C C . GLY A 1 9 ? 5.441 7.612 -2.806 1.00 0.00 2 GLY A C 16
ATOM 12645 O O . GLY A 1 9 ? 6.050 7.065 -1.887 1.00 0.00 2 GLY A O 16
ATOM 12649 N N . ALA A 1 10 ? 5.074 8.889 -2.771 1.00 0.00 3 ALA A N 16
ATOM 12650 C CA . ALA A 1 10 ? 5.372 9.739 -1.624 1.00 0.00 3 ALA A CA 16
ATOM 12651 C C . ALA A 1 10 ? 4.893 9.096 -0.327 1.00 0.00 3 ALA A C 16
ATOM 12652 O O . ALA A 1 10 ? 5.402 9.400 0.752 1.00 0.00 3 ALA A O 16
ATOM 12659 N N . TRP A 1 11 ? 3.912 8.208 -0.439 1.00 0.00 4 TRP A N 16
ATOM 12660 C CA . TRP A 1 11 ? 3.364 7.523 0.726 1.00 0.00 4 TRP A CA 16
ATOM 12661 C C . TRP A 1 11 ? 4.426 6.659 1.399 1.00 0.00 4 TRP A C 16
ATOM 12662 O O . TRP A 1 11 ? 5.494 6.423 0.836 1.00 0.00 4 TRP A O 16
ATOM 12683 N N . ALA A 1 12 ? 4.124 6.191 2.605 1.00 0.00 5 ALA A N 16
ATOM 12684 C CA . ALA A 1 12 ? 5.052 5.351 3.353 1.00 0.00 5 ALA A CA 16
ATOM 12685 C C . ALA A 1 12 ? 4.509 3.934 3.504 1.00 0.00 5 ALA A C 16
ATOM 12686 O O . ALA A 1 12 ? 3.299 3.727 3.580 1.00 0.00 5 ALA A O 16
ATOM 12693 N N . ALA A 1 13 ? 5.414 2.961 3.547 1.00 0.00 6 ALA A N 16
ATOM 12694 C CA . ALA A 1 13 ? 5.026 1.563 3.690 1.00 0.00 6 ALA A CA 16
ATOM 12695 C C . ALA A 1 13 ? 3.789 1.425 4.572 1.00 0.00 6 ALA A C 16
ATOM 12696 O O . ALA A 1 13 ? 2.777 0.864 4.152 1.00 0.00 6 ALA A O 16
ATOM 12703 N N . GLN A 1 14 ? 3.879 1.938 5.794 1.00 0.00 7 GLN A N 16
ATOM 12704 C CA . GLN A 1 14 ? 2.767 1.870 6.735 1.00 0.00 7 GLN A CA 16
ATOM 12705 C C . GLN A 1 14 ? 1.473 2.350 6.084 1.00 0.00 7 GLN A C 16
ATOM 12706 O O . GLN A 1 14 ? 0.479 1.626 6.053 1.00 0.00 7 GLN A O 16
ATOM 12720 N N . GLU A 1 15 ? 1.496 3.574 5.567 1.00 0.00 8 GLU A N 16
ATOM 12721 C CA . GLU A 1 15 ? 0.324 4.150 4.919 1.00 0.00 8 GLU A CA 16
ATOM 12722 C C . GLU A 1 15 ? -0.238 3.199 3.866 1.00 0.00 8 GLU A C 16
ATOM 12723 O O . GLU A 1 15 ? -1.369 2.724 3.982 1.00 0.00 8 GLU A O 16
ATOM 12735 N N . LEU A 1 16 ? 0.558 2.926 2.839 1.00 0.00 9 LEU A N 16
ATOM 12736 C CA . LEU A 1 16 ? 0.142 2.031 1.764 1.00 0.00 9 LEU A CA 16
ATOM 12737 C C . LEU A 1 16 ? -0.431 0.734 2.327 1.00 0.00 9 LEU A C 16
ATOM 12738 O O . LEU A 1 16 ? -1.583 0.390 2.065 1.00 0.00 9 LEU A O 16
ATOM 12754 N N . GLN A 1 17 ? 0.380 0.022 3.101 1.00 0.00 10 GLN A N 16
ATOM 12755 C CA . GLN A 1 17 ? -0.048 -1.236 3.702 1.00 0.00 10 GLN A CA 16
ATOM 12756 C C . GLN A 1 17 ? -1.420 -1.091 4.351 1.00 0.00 10 GLN A C 16
ATOM 12757 O O . GLN A 1 17 ? -2.329 -1.878 4.087 1.00 0.00 10 GLN A O 16
ATOM 12771 N N . ALA A 1 18 ? -1.563 -0.080 5.201 1.00 0.00 11 ALA A N 16
ATOM 12772 C CA . ALA A 1 18 ? -2.825 0.170 5.886 1.00 0.00 11 ALA A CA 16
ATOM 12773 C C . ALA A 1 18 ? -3.997 0.126 4.911 1.00 0.00 11 ALA A C 16
ATOM 12774 O O . ALA A 1 18 ? -4.911 -0.685 5.059 1.00 0.00 11 ALA A O 16
ATOM 12781 N N . LYS A 1 19 ? -3.965 1.005 3.915 1.00 0.00 12 LYS A N 16
ATOM 12782 C CA . LYS A 1 19 ? -5.024 1.068 2.915 1.00 0.00 12 LYS A CA 16
ATOM 12783 C C . LYS A 1 19 ? -5.263 -0.303 2.289 1.00 0.00 12 LYS A C 16
ATOM 12784 O O . LYS A 1 19 ? -6.394 -0.789 2.248 1.00 0.00 12 LYS A O 16
ATOM 12803 N N . LEU A 1 20 ? -4.192 -0.922 1.805 1.00 0.00 13 LEU A N 16
ATOM 12804 C CA . LEU A 1 20 ? -4.286 -2.238 1.183 1.00 0.00 13 LEU A CA 16
ATOM 12805 C C . LEU A 1 20 ? -5.069 -3.204 2.066 1.00 0.00 13 LEU A C 16
ATOM 12806 O O . LEU A 1 20 ? -6.153 -3.657 1.699 1.00 0.00 13 LEU A O 16
ATOM 12822 N N . ALA A 1 21 ? -4.514 -3.513 3.234 1.00 0.00 14 ALA A N 16
ATOM 12823 C CA . ALA A 1 21 ? -5.162 -4.421 4.172 1.00 0.00 14 ALA A CA 16
ATOM 12824 C C . ALA A 1 21 ? -6.563 -3.935 4.527 1.00 0.00 14 ALA A C 16
ATOM 12825 O O . ALA A 1 21 ? -7.423 -4.724 4.916 1.00 0.00 14 ALA A O 16
ATOM 12832 N N . GLU A 1 22 ? -6.785 -2.631 4.390 1.00 0.00 15 GLU A N 16
ATOM 12833 C CA . GLU A 1 22 ? -8.082 -2.041 4.699 1.00 0.00 15 GLU A CA 16
ATOM 12834 C C . GLU A 1 22 ? -9.117 -2.421 3.644 1.00 0.00 15 GLU A C 16
ATOM 12835 O O . GLU A 1 22 ? -10.202 -2.904 3.971 1.00 0.00 15 GLU A O 16
ATOM 12847 N N . ILE A 1 23 ? -8.774 -2.199 2.380 1.00 0.00 16 ILE A N 16
ATOM 12848 C CA . ILE A 1 23 ? -9.673 -2.519 1.278 1.00 0.00 16 ILE A CA 16
ATOM 12849 C C . ILE A 1 23 ? -9.771 -4.026 1.068 1.00 0.00 16 ILE A C 16
ATOM 12850 O O . ILE A 1 23 ? -10.471 -4.494 0.171 1.00 0.00 16 ILE A O 16
ATOM 12866 N N . GLY A 1 24 ? -9.065 -4.782 1.903 1.00 0.00 17 GLY A N 16
ATOM 12867 C CA . GLY A 1 24 ? -9.087 -6.229 1.794 1.00 0.00 17 GLY A CA 16
ATOM 12868 C C . GLY A 1 24 ? -8.100 -6.747 0.767 1.00 0.00 17 GLY A C 16
ATOM 12869 O O . GLY A 1 24 ? -8.354 -7.754 0.106 1.00 0.00 17 GLY A O 16
ATOM 12873 N N . ALA A 1 25 ? -6.972 -6.058 0.631 1.00 0.00 18 ALA A N 16
ATOM 12874 C CA . ALA A 1 25 ? -5.944 -6.455 -0.323 1.00 0.00 18 ALA A CA 16
ATOM 12875 C C . ALA A 1 25 ? -4.702 -6.974 0.394 1.00 0.00 18 ALA A C 16
ATOM 12876 O O . ALA A 1 25 ? -4.354 -6.527 1.486 1.00 0.00 18 ALA A O 16
ATOM 12883 N N . PRO A 1 26 ? -4.017 -7.941 -0.234 1.00 0.00 19 PRO A N 16
ATOM 12884 C CA . PRO A 1 26 ? -2.802 -8.542 0.326 1.00 0.00 19 PRO A CA 16
ATOM 12885 C C . PRO A 1 26 ? -1.625 -7.574 0.329 1.00 0.00 19 PRO A C 16
ATOM 12886 O O . PRO A 1 26 ? -1.345 -6.919 -0.676 1.00 0.00 19 PRO A O 16
ATOM 12897 N N . ILE A 1 27 ? -0.938 -7.488 1.463 1.00 0.00 20 ILE A N 16
ATOM 12898 C CA . ILE A 1 27 ? 0.211 -6.601 1.594 1.00 0.00 20 ILE A CA 16
ATOM 12899 C C . ILE A 1 27 ? 1.495 -7.292 1.147 1.00 0.00 20 ILE A C 16
ATOM 12900 O O . ILE A 1 27 ? 2.531 -7.181 1.802 1.00 0.00 20 ILE A O 16
ATOM 12916 N N . GLN A 1 28 ? 1.417 -8.005 0.028 1.00 0.00 21 GLN A N 16
ATOM 12917 C CA . GLN A 1 28 ? 2.573 -8.714 -0.507 1.00 0.00 21 GLN A CA 16
ATOM 12918 C C . GLN A 1 28 ? 3.264 -7.891 -1.590 1.00 0.00 21 GLN A C 16
ATOM 12919 O O . GLN A 1 28 ? 2.614 -7.367 -2.493 1.00 0.00 21 GLN A O 16
ATOM 12933 N N . GLY A 1 29 ? 4.585 -7.783 -1.492 1.00 0.00 22 GLY A N 16
ATOM 12934 C CA . GLY A 1 29 ? 5.341 -7.022 -2.469 1.00 0.00 22 GLY A CA 16
ATOM 12935 C C . GLY A 1 29 ? 6.104 -5.871 -1.844 1.00 0.00 22 GLY A C 16
ATOM 12936 O O . GLY A 1 29 ? 5.844 -5.493 -0.703 1.00 0.00 22 GLY A O 16
ATOM 12940 N N . ASN A 1 30 ? 7.051 -5.314 -2.593 1.00 0.00 23 ASN A N 16
ATOM 12941 C CA . ASN A 1 30 ? 7.856 -4.201 -2.104 1.00 0.00 23 ASN A CA 16
ATOM 12942 C C . ASN A 1 30 ? 7.165 -2.869 -2.377 1.00 0.00 23 ASN A C 16
ATOM 12943 O O . ASN A 1 30 ? 6.108 -2.824 -3.006 1.00 0.00 23 ASN A O 16
ATOM 12954 N N . ARG A 1 31 ? 7.770 -1.786 -1.900 1.00 0.00 24 ARG A N 16
ATOM 12955 C CA . ARG A 1 31 ? 7.213 -0.452 -2.091 1.00 0.00 24 ARG A CA 16
ATOM 12956 C C . ARG A 1 31 ? 6.596 -0.316 -3.480 1.00 0.00 24 ARG A C 16
ATOM 12957 O O . ARG A 1 31 ? 5.428 0.048 -3.617 1.00 0.00 24 ARG A O 16
ATOM 12978 N N . GLU A 1 32 ? 7.388 -0.610 -4.506 1.00 0.00 25 GLU A N 16
ATOM 12979 C CA . GLU A 1 32 ? 6.919 -0.518 -5.884 1.00 0.00 25 GLU A CA 16
ATOM 12980 C C . GLU A 1 32 ? 5.612 -1.285 -6.065 1.00 0.00 25 GLU A C 16
ATOM 12981 O O . GLU A 1 32 ? 4.619 -0.734 -6.539 1.00 0.00 25 GLU A O 16
ATOM 12993 N N . GLU A 1 33 ? 5.622 -2.559 -5.686 1.00 0.00 26 GLU A N 16
ATOM 12994 C CA . GLU A 1 33 ? 4.438 -3.401 -5.809 1.00 0.00 26 GLU A CA 16
ATOM 12995 C C . GLU A 1 33 ? 3.194 -2.666 -5.318 1.00 0.00 26 GLU A C 16
ATOM 12996 O O . GLU A 1 33 ? 2.239 -2.468 -6.070 1.00 0.00 26 GLU A O 16
ATOM 13008 N N . LEU A 1 34 ? 3.213 -2.265 -4.052 1.00 0.00 27 LEU A N 16
ATOM 13009 C CA . LEU A 1 34 ? 2.087 -1.552 -3.459 1.00 0.00 27 LEU A CA 16
ATOM 13010 C C . LEU A 1 34 ? 1.612 -0.426 -4.373 1.00 0.00 27 LEU A C 16
ATOM 13011 O O . LEU A 1 34 ? 0.418 -0.292 -4.641 1.00 0.00 27 LEU A O 16
ATOM 13027 N N . VAL A 1 35 ? 2.556 0.379 -4.850 1.00 0.00 28 VAL A N 16
ATOM 13028 C CA . VAL A 1 35 ? 2.235 1.491 -5.737 1.00 0.00 28 VAL A CA 16
ATOM 13029 C C . VAL A 1 35 ? 1.369 1.030 -6.904 1.00 0.00 28 VAL A C 16
ATOM 13030 O O . VAL A 1 35 ? 0.348 1.644 -7.211 1.00 0.00 28 VAL A O 16
ATOM 13043 N N . GLU A 1 36 ? 1.785 -0.055 -7.551 1.00 0.00 29 GLU A N 16
ATOM 13044 C CA . GLU A 1 36 ? 1.046 -0.597 -8.685 1.00 0.00 29 GLU A CA 16
ATOM 13045 C C . GLU A 1 36 ? -0.350 -1.044 -8.261 1.00 0.00 29 GLU A C 16
ATOM 13046 O O . GLU A 1 36 ? -1.303 -0.960 -9.037 1.00 0.00 29 GLU A O 16
ATOM 13058 N N . ARG A 1 37 ? -0.463 -1.519 -7.026 1.00 0.00 30 ARG A N 16
ATOM 13059 C CA . ARG A 1 37 ? -1.742 -1.982 -6.499 1.00 0.00 30 ARG A CA 16
ATOM 13060 C C . ARG A 1 37 ? -2.769 -0.854 -6.498 1.00 0.00 30 ARG A C 16
ATOM 13061 O O . ARG A 1 37 ? -3.815 -0.951 -7.142 1.00 0.00 30 ARG A O 16
ATOM 13082 N N . LEU A 1 38 ? -2.465 0.216 -5.770 1.00 0.00 31 LEU A N 16
ATOM 13083 C CA . LEU A 1 38 ? -3.363 1.363 -5.685 1.00 0.00 31 LEU A CA 16
ATOM 13084 C C . LEU A 1 38 ? -3.674 1.915 -7.072 1.00 0.00 31 LEU A C 16
ATOM 13085 O O . LEU A 1 38 ? -4.808 2.301 -7.356 1.00 0.00 31 LEU A O 16
ATOM 13101 N N . GLN A 1 39 ? -2.661 1.947 -7.932 1.00 0.00 32 GLN A N 16
ATOM 13102 C CA . GLN A 1 39 ? -2.829 2.450 -9.290 1.00 0.00 32 GLN A CA 16
ATOM 13103 C C . GLN A 1 39 ? -3.832 1.602 -10.065 1.00 0.00 32 GLN A C 16
ATOM 13104 O O . GLN A 1 39 ? -4.653 2.127 -10.818 1.00 0.00 32 GLN A O 16
ATOM 13118 N N . SER A 1 40 ? -3.761 0.289 -9.876 1.00 0.00 33 SER A N 16
ATOM 13119 C CA . SER A 1 40 ? -4.661 -0.632 -10.560 1.00 0.00 33 SER A CA 16
ATOM 13120 C C . SER A 1 40 ? -6.098 -0.440 -10.087 1.00 0.00 33 SER A C 16
ATOM 13121 O O . SER A 1 40 ? -7.040 -0.532 -10.874 1.00 0.00 33 SER A O 16
ATOM 13129 N N . TYR A 1 41 ? -6.258 -0.173 -8.795 1.00 0.00 34 TYR A N 16
ATOM 13130 C CA . TYR A 1 41 ? -7.580 0.030 -8.215 1.00 0.00 34 TYR A CA 16
ATOM 13131 C C . TYR A 1 41 ? -8.180 1.355 -8.676 1.00 0.00 34 TYR A C 16
ATOM 13132 O O . TYR A 1 41 ? -9.349 1.422 -9.059 1.00 0.00 34 TYR A O 16
ATOM 13150 N N . THR A 1 42 ? -7.371 2.409 -8.638 1.00 0.00 35 THR A N 16
ATOM 13151 C CA . THR A 1 42 ? -7.819 3.733 -9.050 1.00 0.00 35 THR A CA 16
ATOM 13152 C C . THR A 1 42 ? -8.285 3.728 -10.502 1.00 0.00 35 THR A C 16
ATOM 13153 O O . THR A 1 42 ? -9.258 4.394 -10.854 1.00 0.00 35 THR A O 16
ATOM 13164 N N . ARG A 1 43 ? -7.583 2.972 -11.341 1.00 0.00 36 ARG A N 16
ATOM 13165 C CA . ARG A 1 43 ? -7.925 2.882 -12.755 1.00 0.00 36 ARG A CA 16
ATOM 13166 C C . ARG A 1 43 ? -9.141 1.984 -12.964 1.00 0.00 36 ARG A C 16
ATOM 13167 O O . ARG A 1 43 ? -10.062 2.334 -13.701 1.00 0.00 36 ARG A O 16
ATOM 13188 N N . GLN A 1 44 ? -9.135 0.827 -12.311 1.00 0.00 37 GLN A N 16
ATOM 13189 C CA . GLN A 1 44 ? -10.238 -0.120 -12.427 1.00 0.00 37 GLN A CA 16
ATOM 13190 C C . GLN A 1 44 ? -11.572 0.560 -12.140 1.00 0.00 37 GLN A C 16
ATOM 13191 O O . GLN A 1 44 ? -12.390 0.752 -13.040 1.00 0.00 37 GLN A O 16
ATOM 13205 N N . THR A 1 45 ? -11.787 0.923 -10.879 1.00 0.00 38 THR A N 16
ATOM 13206 C CA . THR A 1 45 ? -13.023 1.580 -10.473 1.00 0.00 38 THR A CA 16
ATOM 13207 C C . THR A 1 45 ? -13.106 2.993 -11.040 1.00 0.00 38 THR A C 16
ATOM 13208 O O . THR A 1 45 ? -14.172 3.443 -11.457 1.00 0.00 38 THR A O 16
ATOM 13219 N N . GLY A 1 46 ? -11.973 3.688 -11.052 1.00 0.00 39 GLY A N 16
ATOM 13220 C CA . GLY A 1 46 ? -11.940 5.043 -11.570 1.00 0.00 39 GLY A CA 16
ATOM 13221 C C . GLY A 1 46 ? -12.028 6.086 -10.474 1.00 0.00 39 GLY A C 16
ATOM 13222 O O . GLY A 1 46 ? -12.485 7.205 -10.707 1.00 0.00 39 GLY A O 16
ATOM 13226 N N . ILE A 1 47 ? -11.592 5.718 -9.274 1.00 0.00 40 ILE A N 16
ATOM 13227 C CA . ILE A 1 47 ? -11.624 6.630 -8.137 1.00 0.00 40 ILE A CA 16
ATOM 13228 C C . ILE A 1 47 ? -10.232 6.823 -7.546 1.00 0.00 40 ILE A C 16
ATOM 13229 O O . ILE A 1 47 ? -9.492 5.859 -7.345 1.00 0.00 40 ILE A O 16
ATOM 13245 N N . VAL A 1 48 ? -9.880 8.074 -7.269 1.00 0.00 41 VAL A N 16
ATOM 13246 C CA . VAL A 1 48 ? -8.577 8.393 -6.698 1.00 0.00 41 VAL A CA 16
ATOM 13247 C C . VAL A 1 48 ? -8.619 8.350 -5.175 1.00 0.00 41 VAL A C 16
ATOM 13248 O O . VAL A 1 48 ? -9.563 8.840 -4.554 1.00 0.00 41 VAL A O 16
ATOM 13261 N N . LEU A 1 49 ? -7.589 7.760 -4.577 1.00 0.00 42 LEU A N 16
ATOM 13262 C CA . LEU A 1 49 ? -7.507 7.652 -3.124 1.00 0.00 42 LEU A CA 16
ATOM 13263 C C . LEU A 1 49 ? -6.595 8.731 -2.549 1.00 0.00 42 LEU A C 16
ATOM 13264 O O . LEU A 1 49 ? -5.599 9.108 -3.164 1.00 0.00 42 LEU A O 16
ATOM 13280 N N . ASN A 1 50 ? -6.943 9.223 -1.364 1.00 0.00 43 ASN A N 16
ATOM 13281 C CA . ASN A 1 50 ? -6.155 10.257 -0.705 1.00 0.00 43 ASN A CA 16
ATOM 13282 C C . ASN A 1 50 ? -5.288 9.660 0.400 1.00 0.00 43 ASN A C 16
ATOM 13283 O O . ASN A 1 50 ? -5.550 8.557 0.881 1.00 0.00 43 ASN A O 16
ATOM 13294 N N . ARG A 1 51 ? -4.255 10.395 0.797 1.00 0.00 44 ARG A N 16
ATOM 13295 C CA . ARG A 1 51 ? -3.349 9.938 1.843 1.00 0.00 44 ARG A CA 16
ATOM 13296 C C . ARG A 1 51 ? -3.883 10.308 3.224 1.00 0.00 44 ARG A C 16
ATOM 13297 O O . ARG A 1 51 ? -4.472 11.370 3.425 1.00 0.00 44 ARG A O 16
ATOM 13318 N N . PRO A 1 52 ? -3.674 9.410 4.199 1.00 0.00 45 PRO A N 16
ATOM 13319 C CA . PRO A 1 52 ? -4.127 9.620 5.578 1.00 0.00 45 PRO A CA 16
ATOM 13320 C C . PRO A 1 52 ? -3.340 10.718 6.286 1.00 0.00 45 PRO A C 16
ATOM 13321 O O . PRO A 1 52 ? -2.400 11.280 5.725 1.00 0.00 45 PRO A O 16
ATOM 13332 N N . SER A 1 53 ? -3.732 11.018 7.520 1.00 0.00 46 SER A N 16
ATOM 13333 C CA . SER A 1 53 ? -3.065 12.052 8.303 1.00 0.00 46 SER A CA 16
ATOM 13334 C C . SER A 1 53 ? -2.379 11.449 9.525 1.00 0.00 46 SER A C 16
ATOM 13335 O O . SER A 1 53 ? -2.944 10.599 10.213 1.00 0.00 46 SER A O 16
ATOM 13343 N N . GLY A 1 54 ? -1.155 11.897 9.790 1.00 0.00 47 GLY A N 16
ATOM 13344 C CA . GLY A 1 54 ? -0.411 11.392 10.929 1.00 0.00 47 GLY A CA 16
ATOM 13345 C C . GLY A 1 54 ? -0.548 12.279 12.150 1.00 0.00 47 GLY A C 16
ATOM 13346 O O . GLY A 1 54 ? -1.479 13.076 12.264 1.00 0.00 47 GLY A O 16
ATOM 13350 N N . PRO A 1 55 ? 0.396 12.143 13.094 1.00 0.00 48 PRO A N 16
ATOM 13351 C CA . PRO A 1 55 ? 0.398 12.930 14.331 1.00 0.00 48 PRO A CA 16
ATOM 13352 C C . PRO A 1 55 ? 0.717 14.400 14.083 1.00 0.00 48 PRO A C 16
ATOM 13353 O O . PRO A 1 55 ? 1.478 14.735 13.174 1.00 0.00 48 PRO A O 16
ATOM 13364 N N . SER A 1 56 ? 0.132 15.274 14.896 1.00 0.00 49 SER A N 16
ATOM 13365 C CA . SER A 1 56 ? 0.353 16.709 14.762 1.00 0.00 49 SER A CA 16
ATOM 13366 C C . SER A 1 56 ? 1.788 17.001 14.335 1.00 0.00 49 SER A C 16
ATOM 13367 O O . SER A 1 56 ? 2.026 17.574 13.272 1.00 0.00 49 SER A O 16
ATOM 13375 N N . SER A 1 57 ? 2.741 16.601 15.171 1.00 0.00 50 SER A N 16
ATOM 13376 C CA . SER A 1 57 ? 4.153 16.823 14.882 1.00 0.00 50 SER A CA 16
ATOM 13377 C C . SER A 1 57 ? 4.392 18.251 14.403 1.00 0.00 50 SER A C 16
ATOM 13378 O O . SER A 1 57 ? 5.175 18.487 13.484 1.00 0.00 50 SER A O 16
ATOM 13386 N N . GLY A 1 58 ? 3.711 19.203 15.035 1.00 0.00 51 GLY A N 16
ATOM 13387 C CA . GLY A 1 58 ? 3.862 20.597 14.660 1.00 0.00 51 GLY A CA 16
ATOM 13388 C C . GLY A 1 58 ? 3.028 21.523 15.524 1.00 0.00 51 GLY A C 16
ATOM 13389 O O . GLY A 1 58 ? 3.371 21.782 16.677 1.00 0.00 51 GLY A O 16
ATOM 13393 N N . GLY A 1 1 ? 5.729 21.683 -5.776 1.00 0.00 -6 GLY A N 17
ATOM 13394 C CA . GLY A 1 1 ? 6.291 22.129 -7.038 1.00 0.00 -6 GLY A CA 17
ATOM 13395 C C . GLY A 1 1 ? 5.619 21.482 -8.232 1.00 0.00 -6 GLY A C 17
ATOM 13396 O O . GLY A 1 1 ? 4.663 20.722 -8.080 1.00 0.00 -6 GLY A O 17
ATOM 13400 N N . SER A 1 2 ? 6.120 21.784 -9.426 1.00 0.00 -5 SER A N 17
ATOM 13401 C CA . SER A 1 2 ? 5.558 21.231 -10.653 1.00 0.00 -5 SER A CA 17
ATOM 13402 C C . SER A 1 2 ? 6.226 19.905 -11.006 1.00 0.00 -5 SER A C 17
ATOM 13403 O O . SER A 1 2 ? 7.296 19.879 -11.614 1.00 0.00 -5 SER A O 17
ATOM 13411 N N . SER A 1 3 ? 5.585 18.806 -10.620 1.00 0.00 -4 SER A N 17
ATOM 13412 C CA . SER A 1 3 ? 6.117 17.476 -10.891 1.00 0.00 -4 SER A CA 17
ATOM 13413 C C . SER A 1 3 ? 5.612 16.952 -12.232 1.00 0.00 -4 SER A C 17
ATOM 13414 O O . SER A 1 3 ? 6.399 16.625 -13.120 1.00 0.00 -4 SER A O 17
ATOM 13422 N N . GLY A 1 4 ? 4.292 16.876 -12.372 1.00 0.00 -3 GLY A N 17
ATOM 13423 C CA . GLY A 1 4 ? 3.703 16.391 -13.606 1.00 0.00 -3 GLY A CA 17
ATOM 13424 C C . GLY A 1 4 ? 3.028 15.045 -13.437 1.00 0.00 -3 GLY A C 17
ATOM 13425 O O . GLY A 1 4 ? 1.810 14.931 -13.578 1.00 0.00 -3 GLY A O 17
ATOM 13429 N N . SER A 1 5 ? 3.820 14.021 -13.135 1.00 0.00 -2 SER A N 17
ATOM 13430 C CA . SER A 1 5 ? 3.291 12.674 -12.952 1.00 0.00 -2 SER A CA 17
ATOM 13431 C C . SER A 1 5 ? 2.859 12.452 -11.506 1.00 0.00 -2 SER A C 17
ATOM 13432 O O . SER A 1 5 ? 3.472 12.976 -10.576 1.00 0.00 -2 SER A O 17
ATOM 13440 N N . SER A 1 6 ? 1.799 11.671 -11.325 1.00 0.00 -1 SER A N 17
ATOM 13441 C CA . SER A 1 6 ? 1.280 11.382 -9.993 1.00 0.00 -1 SER A CA 17
ATOM 13442 C C . SER A 1 6 ? 1.432 9.901 -9.661 1.00 0.00 -1 SER A C 17
ATOM 13443 O O . SER A 1 6 ? 1.286 9.041 -10.528 1.00 0.00 -1 SER A O 17
ATOM 13451 N N . GLY A 1 7 ? 1.727 9.611 -8.397 1.00 0.00 0 GLY A N 17
ATOM 13452 C CA . GLY A 1 7 ? 1.894 8.234 -7.971 1.00 0.00 0 GLY A CA 17
ATOM 13453 C C . GLY A 1 7 ? 1.661 8.055 -6.484 1.00 0.00 0 GLY A C 17
ATOM 13454 O O . GLY A 1 7 ? 1.296 9.002 -5.787 1.00 0.00 0 GLY A O 17
ATOM 13458 N N . TYR A 1 8 ? 1.870 6.837 -5.997 1.00 0.00 1 TYR A N 17
ATOM 13459 C CA . TYR A 1 8 ? 1.676 6.535 -4.584 1.00 0.00 1 TYR A CA 17
ATOM 13460 C C . TYR A 1 8 ? 2.983 6.083 -3.939 1.00 0.00 1 TYR A C 17
ATOM 13461 O O . TYR A 1 8 ? 3.000 5.164 -3.122 1.00 0.00 1 TYR A O 17
ATOM 13479 N N . GLY A 1 9 ? 4.078 6.739 -4.313 1.00 0.00 2 GLY A N 17
ATOM 13480 C CA . GLY A 1 9 ? 5.375 6.392 -3.762 1.00 0.00 2 GLY A CA 17
ATOM 13481 C C . GLY A 1 9 ? 5.665 7.116 -2.463 1.00 0.00 2 GLY A C 17
ATOM 13482 O O . GLY A 1 9 ? 5.900 6.486 -1.432 1.00 0.00 2 GLY A O 17
ATOM 13486 N N . ALA A 1 10 ? 5.651 8.444 -2.511 1.00 0.00 3 ALA A N 17
ATOM 13487 C CA . ALA A 1 10 ? 5.915 9.255 -1.329 1.00 0.00 3 ALA A CA 17
ATOM 13488 C C . ALA A 1 10 ? 5.317 8.615 -0.080 1.00 0.00 3 ALA A C 17
ATOM 13489 O O . ALA A 1 10 ? 5.883 8.709 1.009 1.00 0.00 3 ALA A O 17
ATOM 13496 N N . TRP A 1 11 ? 4.171 7.965 -0.245 1.00 0.00 4 TRP A N 17
ATOM 13497 C CA . TRP A 1 11 ? 3.496 7.310 0.869 1.00 0.00 4 TRP A CA 17
ATOM 13498 C C . TRP A 1 11 ? 4.455 6.399 1.627 1.00 0.00 4 TRP A C 17
ATOM 13499 O O . TRP A 1 11 ? 5.410 5.875 1.054 1.00 0.00 4 TRP A O 17
ATOM 13520 N N . ALA A 1 12 ? 4.195 6.215 2.917 1.00 0.00 5 ALA A N 17
ATOM 13521 C CA . ALA A 1 12 ? 5.035 5.365 3.752 1.00 0.00 5 ALA A CA 17
ATOM 13522 C C . ALA A 1 12 ? 4.507 3.935 3.786 1.00 0.00 5 ALA A C 17
ATOM 13523 O O . ALA A 1 12 ? 3.298 3.708 3.749 1.00 0.00 5 ALA A O 17
ATOM 13530 N N . ALA A 1 13 ? 5.422 2.973 3.856 1.00 0.00 6 ALA A N 17
ATOM 13531 C CA . ALA A 1 13 ? 5.047 1.564 3.896 1.00 0.00 6 ALA A CA 17
ATOM 13532 C C . ALA A 1 13 ? 3.797 1.353 4.742 1.00 0.00 6 ALA A C 17
ATOM 13533 O O . ALA A 1 13 ? 2.914 0.577 4.377 1.00 0.00 6 ALA A O 17
ATOM 13540 N N . GLN A 1 14 ? 3.729 2.047 5.873 1.00 0.00 7 GLN A N 17
ATOM 13541 C CA . GLN A 1 14 ? 2.586 1.932 6.772 1.00 0.00 7 GLN A CA 17
ATOM 13542 C C . GLN A 1 14 ? 1.312 2.434 6.099 1.00 0.00 7 GLN A C 17
ATOM 13543 O O . GLN A 1 14 ? 0.321 1.710 6.009 1.00 0.00 7 GLN A O 17
ATOM 13557 N N . GLU A 1 15 ? 1.347 3.677 5.628 1.00 0.00 8 GLU A N 17
ATOM 13558 C CA . GLU A 1 15 ? 0.195 4.274 4.964 1.00 0.00 8 GLU A CA 17
ATOM 13559 C C . GLU A 1 15 ? -0.354 3.345 3.885 1.00 0.00 8 GLU A C 17
ATOM 13560 O O . GLU A 1 15 ? -1.550 3.053 3.851 1.00 0.00 8 GLU A O 17
ATOM 13572 N N . LEU A 1 16 ? 0.528 2.884 3.005 1.00 0.00 9 LEU A N 17
ATOM 13573 C CA . LEU A 1 16 ? 0.133 1.989 1.924 1.00 0.00 9 LEU A CA 17
ATOM 13574 C C . LEU A 1 16 ? -0.445 0.690 2.476 1.00 0.00 9 LEU A C 17
ATOM 13575 O O . LEU A 1 16 ? -1.597 0.349 2.209 1.00 0.00 9 LEU A O 17
ATOM 13591 N N . GLN A 1 17 ? 0.362 -0.030 3.250 1.00 0.00 10 GLN A N 17
ATOM 13592 C CA . GLN A 1 17 ? -0.071 -1.290 3.841 1.00 0.00 10 GLN A CA 17
ATOM 13593 C C . GLN A 1 17 ? -1.460 -1.154 4.456 1.00 0.00 10 GLN A C 17
ATOM 13594 O O . GLN A 1 17 ? -2.362 -1.936 4.154 1.00 0.00 10 GLN A O 17
ATOM 13608 N N . ALA A 1 18 ? -1.625 -0.157 5.319 1.00 0.00 11 ALA A N 17
ATOM 13609 C CA . ALA A 1 18 ? -2.905 0.082 5.974 1.00 0.00 11 ALA A CA 17
ATOM 13610 C C . ALA A 1 18 ? -4.045 0.101 4.962 1.00 0.00 11 ALA A C 17
ATOM 13611 O O . ALA A 1 18 ? -4.936 -0.748 4.998 1.00 0.00 11 ALA A O 17
ATOM 13618 N N . LYS A 1 19 ? -4.012 1.076 4.059 1.00 0.00 12 LYS A N 17
ATOM 13619 C CA . LYS A 1 19 ? -5.042 1.206 3.036 1.00 0.00 12 LYS A CA 17
ATOM 13620 C C . LYS A 1 19 ? -5.297 -0.130 2.346 1.00 0.00 12 LYS A C 17
ATOM 13621 O O . LYS A 1 19 ? -6.409 -0.657 2.383 1.00 0.00 12 LYS A O 17
ATOM 13640 N N . LEU A 1 20 ? -4.260 -0.674 1.719 1.00 0.00 13 LEU A N 17
ATOM 13641 C CA . LEU A 1 20 ? -4.371 -1.951 1.022 1.00 0.00 13 LEU A CA 17
ATOM 13642 C C . LEU A 1 20 ? -5.095 -2.980 1.884 1.00 0.00 13 LEU A C 17
ATOM 13643 O O . LEU A 1 20 ? -6.209 -3.396 1.567 1.00 0.00 13 LEU A O 17
ATOM 13659 N N . ALA A 1 21 ? -4.454 -3.386 2.976 1.00 0.00 14 ALA A N 17
ATOM 13660 C CA . ALA A 1 21 ? -5.039 -4.363 3.885 1.00 0.00 14 ALA A CA 17
ATOM 13661 C C . ALA A 1 21 ? -6.458 -3.967 4.279 1.00 0.00 14 ALA A C 17
ATOM 13662 O O . ALA A 1 21 ? -7.305 -4.824 4.529 1.00 0.00 14 ALA A O 17
ATOM 13669 N N . GLU A 1 22 ? -6.709 -2.662 4.334 1.00 0.00 15 GLU A N 17
ATOM 13670 C CA . GLU A 1 22 ? -8.026 -2.153 4.700 1.00 0.00 15 GLU A CA 17
ATOM 13671 C C . GLU A 1 22 ? -9.057 -2.490 3.626 1.00 0.00 15 GLU A C 17
ATOM 13672 O O . GLU A 1 22 ? -10.157 -2.951 3.931 1.00 0.00 15 GLU A O 17
ATOM 13684 N N . ILE A 1 23 ? -8.692 -2.256 2.370 1.00 0.00 16 ILE A N 17
ATOM 13685 C CA . ILE A 1 23 ? -9.584 -2.535 1.252 1.00 0.00 16 ILE A CA 17
ATOM 13686 C C . ILE A 1 23 ? -9.615 -4.025 0.931 1.00 0.00 16 ILE A C 17
ATOM 13687 O O . ILE A 1 23 ? -10.246 -4.450 -0.036 1.00 0.00 16 ILE A O 17
ATOM 13703 N N . GLY A 1 24 ? -8.928 -4.816 1.751 1.00 0.00 17 GLY A N 17
ATOM 13704 C CA . GLY A 1 24 ? -8.891 -6.251 1.538 1.00 0.00 17 GLY A CA 17
ATOM 13705 C C . GLY A 1 24 ? -7.820 -6.662 0.547 1.00 0.00 17 GLY A C 17
ATOM 13706 O O . GLY A 1 24 ? -7.960 -7.671 -0.144 1.00 0.00 17 GLY A O 17
ATOM 13710 N N . ALA A 1 25 ? -6.749 -5.878 0.476 1.00 0.00 18 ALA A N 17
ATOM 13711 C CA . ALA A 1 25 ? -5.651 -6.167 -0.438 1.00 0.00 18 ALA A CA 17
ATOM 13712 C C . ALA A 1 25 ? -4.469 -6.785 0.302 1.00 0.00 18 ALA A C 17
ATOM 13713 O O . ALA A 1 25 ? -4.176 -6.442 1.447 1.00 0.00 18 ALA A O 17
ATOM 13720 N N . PRO A 1 26 ? -3.774 -7.717 -0.366 1.00 0.00 19 PRO A N 17
ATOM 13721 C CA . PRO A 1 26 ? -2.613 -8.402 0.210 1.00 0.00 19 PRO A CA 17
ATOM 13722 C C . PRO A 1 26 ? -1.411 -7.476 0.364 1.00 0.00 19 PRO A C 17
ATOM 13723 O O . PRO A 1 26 ? -0.984 -6.833 -0.596 1.00 0.00 19 PRO A O 17
ATOM 13734 N N . ILE A 1 27 ? -0.870 -7.413 1.576 1.00 0.00 20 ILE A N 17
ATOM 13735 C CA . ILE A 1 27 ? 0.283 -6.566 1.854 1.00 0.00 20 ILE A CA 17
ATOM 13736 C C . ILE A 1 27 ? 1.585 -7.278 1.502 1.00 0.00 20 ILE A C 17
ATOM 13737 O O . ILE A 1 27 ? 2.533 -7.282 2.287 1.00 0.00 20 ILE A O 17
ATOM 13753 N N . GLN A 1 28 ? 1.624 -7.878 0.317 1.00 0.00 21 GLN A N 17
ATOM 13754 C CA . GLN A 1 28 ? 2.810 -8.592 -0.140 1.00 0.00 21 GLN A CA 17
ATOM 13755 C C . GLN A 1 28 ? 3.552 -7.791 -1.205 1.00 0.00 21 GLN A C 17
ATOM 13756 O O . GLN A 1 28 ? 3.069 -6.759 -1.668 1.00 0.00 21 GLN A O 17
ATOM 13770 N N . GLY A 1 29 ? 4.730 -8.274 -1.589 1.00 0.00 22 GLY A N 17
ATOM 13771 C CA . GLY A 1 29 ? 5.519 -7.590 -2.596 1.00 0.00 22 GLY A CA 17
ATOM 13772 C C . GLY A 1 29 ? 6.269 -6.399 -2.035 1.00 0.00 22 GLY A C 17
ATOM 13773 O O . GLY A 1 29 ? 6.045 -5.997 -0.894 1.00 0.00 22 GLY A O 17
ATOM 13777 N N . ASN A 1 30 ? 7.164 -5.832 -2.838 1.00 0.00 23 ASN A N 17
ATOM 13778 C CA . ASN A 1 30 ? 7.951 -4.681 -2.414 1.00 0.00 23 ASN A CA 17
ATOM 13779 C C . ASN A 1 30 ? 7.149 -3.391 -2.557 1.00 0.00 23 ASN A C 17
ATOM 13780 O O . ASN A 1 30 ? 6.068 -3.382 -3.146 1.00 0.00 23 ASN A O 17
ATOM 13791 N N . ARG A 1 31 ? 7.687 -2.303 -2.014 1.00 0.00 24 ARG A N 17
ATOM 13792 C CA . ARG A 1 31 ? 7.021 -1.008 -2.081 1.00 0.00 24 ARG A CA 17
ATOM 13793 C C . ARG A 1 31 ? 6.431 -0.770 -3.468 1.00 0.00 24 ARG A C 17
ATOM 13794 O O . ARG A 1 31 ? 5.228 -0.557 -3.613 1.00 0.00 24 ARG A O 17
ATOM 13815 N N . GLU A 1 32 ? 7.288 -0.807 -4.484 1.00 0.00 25 GLU A N 17
ATOM 13816 C CA . GLU A 1 32 ? 6.851 -0.594 -5.859 1.00 0.00 25 GLU A CA 17
ATOM 13817 C C . GLU A 1 32 ? 5.557 -1.352 -6.142 1.00 0.00 25 GLU A C 17
ATOM 13818 O O . GLU A 1 32 ? 4.568 -0.768 -6.581 1.00 0.00 25 GLU A O 17
ATOM 13830 N N . GLU A 1 33 ? 5.575 -2.657 -5.887 1.00 0.00 26 GLU A N 17
ATOM 13831 C CA . GLU A 1 33 ? 4.404 -3.495 -6.116 1.00 0.00 26 GLU A CA 17
ATOM 13832 C C . GLU A 1 33 ? 3.159 -2.874 -5.488 1.00 0.00 26 GLU A C 17
ATOM 13833 O O . GLU A 1 33 ? 2.104 -2.798 -6.119 1.00 0.00 26 GLU A O 17
ATOM 13845 N N . LEU A 1 34 ? 3.290 -2.432 -4.243 1.00 0.00 27 LEU A N 17
ATOM 13846 C CA . LEU A 1 34 ? 2.177 -1.818 -3.527 1.00 0.00 27 LEU A CA 17
ATOM 13847 C C . LEU A 1 34 ? 1.595 -0.654 -4.323 1.00 0.00 27 LEU A C 17
ATOM 13848 O O . LEU A 1 34 ? 0.387 -0.586 -4.551 1.00 0.00 27 LEU A O 17
ATOM 13864 N N . VAL A 1 35 ? 2.462 0.261 -4.745 1.00 0.00 28 VAL A N 17
ATOM 13865 C CA . VAL A 1 35 ? 2.035 1.421 -5.518 1.00 0.00 28 VAL A CA 17
ATOM 13866 C C . VAL A 1 35 ? 1.223 1.000 -6.737 1.00 0.00 28 VAL A C 17
ATOM 13867 O O . VAL A 1 35 ? 0.166 1.564 -7.015 1.00 0.00 28 VAL A O 17
ATOM 13880 N N . GLU A 1 36 ? 1.726 0.004 -7.461 1.00 0.00 29 GLU A N 17
ATOM 13881 C CA . GLU A 1 36 ? 1.046 -0.492 -8.652 1.00 0.00 29 GLU A CA 17
ATOM 13882 C C . GLU A 1 36 ? -0.385 -0.909 -8.327 1.00 0.00 29 GLU A C 17
ATOM 13883 O O . GLU A 1 36 ? -1.329 -0.515 -9.014 1.00 0.00 29 GLU A O 17
ATOM 13895 N N . ARG A 1 37 ? -0.539 -1.708 -7.277 1.00 0.00 30 ARG A N 17
ATOM 13896 C CA . ARG A 1 37 ? -1.855 -2.180 -6.862 1.00 0.00 30 ARG A CA 17
ATOM 13897 C C . ARG A 1 37 ? -2.816 -1.011 -6.670 1.00 0.00 30 ARG A C 17
ATOM 13898 O O . ARG A 1 37 ? -3.918 -1.003 -7.219 1.00 0.00 30 ARG A O 17
ATOM 13919 N N . LEU A 1 38 ? -2.391 -0.026 -5.886 1.00 0.00 31 LEU A N 17
ATOM 13920 C CA . LEU A 1 38 ? -3.214 1.149 -5.620 1.00 0.00 31 LEU A CA 17
ATOM 13921 C C . LEU A 1 38 ? -3.609 1.843 -6.920 1.00 0.00 31 LEU A C 17
ATOM 13922 O O . LEU A 1 38 ? -4.735 2.318 -7.063 1.00 0.00 31 LEU A O 17
ATOM 13938 N N . GLN A 1 39 ? -2.675 1.894 -7.865 1.00 0.00 32 GLN A N 17
ATOM 13939 C CA . GLN A 1 39 ? -2.927 2.529 -9.153 1.00 0.00 32 GLN A CA 17
ATOM 13940 C C . GLN A 1 39 ? -4.045 1.812 -9.903 1.00 0.00 32 GLN A C 17
ATOM 13941 O O . GLN A 1 39 ? -4.936 2.449 -10.465 1.00 0.00 32 GLN A O 17
ATOM 13955 N N . SER A 1 40 ? -3.991 0.484 -9.909 1.00 0.00 33 SER A N 17
ATOM 13956 C CA . SER A 1 40 ? -4.997 -0.319 -10.594 1.00 0.00 33 SER A CA 17
ATOM 13957 C C . SER A 1 40 ? -6.390 -0.033 -10.040 1.00 0.00 33 SER A C 17
ATOM 13958 O O . SER A 1 40 ? -7.348 0.134 -10.794 1.00 0.00 33 SER A O 17
ATOM 13966 N N . TYR A 1 41 ? -6.493 0.021 -8.717 1.00 0.00 34 TYR A N 17
ATOM 13967 C CA . TYR A 1 41 ? -7.768 0.284 -8.060 1.00 0.00 34 TYR A CA 17
ATOM 13968 C C . TYR A 1 41 ? -8.349 1.620 -8.512 1.00 0.00 34 TYR A C 17
ATOM 13969 O O . TYR A 1 41 ? -9.452 1.680 -9.056 1.00 0.00 34 TYR A O 17
ATOM 13987 N N . THR A 1 42 ? -7.597 2.692 -8.284 1.00 0.00 35 THR A N 17
ATOM 13988 C CA . THR A 1 42 ? -8.035 4.028 -8.667 1.00 0.00 35 THR A CA 17
ATOM 13989 C C . THR A 1 42 ? -8.398 4.086 -10.146 1.00 0.00 35 THR A C 17
ATOM 13990 O O . THR A 1 42 ? -9.410 4.677 -10.524 1.00 0.00 35 THR A O 17
ATOM 14001 N N . ARG A 1 43 ? -7.567 3.467 -10.979 1.00 0.00 36 ARG A N 17
ATOM 14002 C CA . ARG A 1 43 ? -7.802 3.448 -12.418 1.00 0.00 36 ARG A CA 17
ATOM 14003 C C . ARG A 1 43 ? -9.140 2.792 -12.742 1.00 0.00 36 ARG A C 17
ATOM 14004 O O . ARG A 1 43 ? -9.883 3.267 -13.601 1.00 0.00 36 ARG A O 17
ATOM 14025 N N . GLN A 1 44 ? -9.440 1.697 -12.049 1.00 0.00 37 GLN A N 17
ATOM 14026 C CA . GLN A 1 44 ? -10.688 0.976 -12.265 1.00 0.00 37 GLN A CA 17
ATOM 14027 C C . GLN A 1 44 ? -11.866 1.731 -11.659 1.00 0.00 37 GLN A C 17
ATOM 14028 O O . GLN A 1 44 ? -12.758 2.190 -12.374 1.00 0.00 37 GLN A O 17
ATOM 14042 N N . THR A 1 45 ? -11.864 1.858 -10.336 1.00 0.00 38 THR A N 17
ATOM 14043 C CA . THR A 1 45 ? -12.933 2.556 -9.633 1.00 0.00 38 THR A CA 17
ATOM 14044 C C . THR A 1 45 ? -13.045 4.002 -10.102 1.00 0.00 38 THR A C 17
ATOM 14045 O O . THR A 1 45 ? -14.106 4.440 -10.546 1.00 0.00 38 THR A O 17
ATOM 14056 N N . GLY A 1 46 ? -11.944 4.741 -10.000 1.00 0.00 39 GLY A N 17
ATOM 14057 C CA . GLY A 1 46 ? -11.941 6.130 -10.418 1.00 0.00 39 GLY A CA 17
ATOM 14058 C C . GLY A 1 46 ? -11.913 7.089 -9.244 1.00 0.00 39 GLY A C 17
ATOM 14059 O O . GLY A 1 46 ? -12.309 8.248 -9.372 1.00 0.00 39 GLY A O 17
ATOM 14063 N N . ILE A 1 47 ? -11.446 6.605 -8.098 1.00 0.00 40 ILE A N 17
ATOM 14064 C CA . ILE A 1 47 ? -11.368 7.428 -6.898 1.00 0.00 40 ILE A CA 17
ATOM 14065 C C . ILE A 1 47 ? -9.927 7.573 -6.422 1.00 0.00 40 ILE A C 17
ATOM 14066 O O . ILE A 1 47 ? -9.321 6.615 -5.942 1.00 0.00 40 ILE A O 17
ATOM 14082 N N . VAL A 1 48 ? -9.383 8.778 -6.557 1.00 0.00 41 VAL A N 17
ATOM 14083 C CA . VAL A 1 48 ? -8.013 9.050 -6.139 1.00 0.00 41 VAL A CA 17
ATOM 14084 C C . VAL A 1 48 ? -7.889 9.032 -4.620 1.00 0.00 41 VAL A C 17
ATOM 14085 O O . VAL A 1 48 ? -8.319 9.965 -3.939 1.00 0.00 41 VAL A O 17
ATOM 14098 N N . LEU A 1 49 ? -7.297 7.966 -4.093 1.00 0.00 42 LEU A N 17
ATOM 14099 C CA . LEU A 1 49 ? -7.115 7.826 -2.652 1.00 0.00 42 LEU A CA 17
ATOM 14100 C C . LEU A 1 49 ? -6.2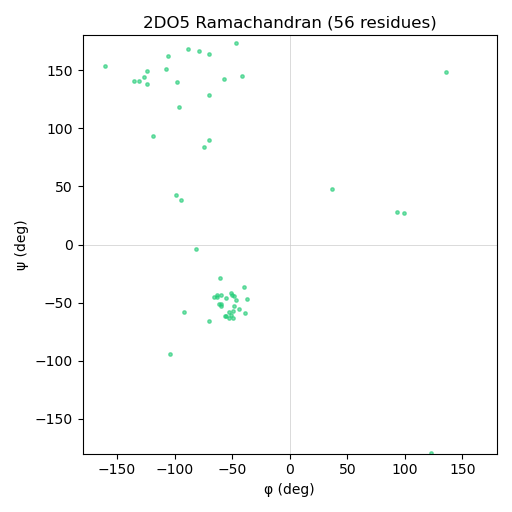50 8.955 -2.100 1.00 0.00 42 LEU A C 17
ATOM 14101 O O . LEU A 1 49 ? -5.286 9.378 -2.736 1.00 0.00 42 LEU A O 17
ATOM 14117 N N . ASN A 1 50 ? -6.603 9.437 -0.913 1.00 0.00 43 ASN A N 17
ATOM 14118 C CA . ASN A 1 50 ? -5.858 10.516 -0.274 1.00 0.00 43 ASN A CA 17
ATOM 14119 C C . ASN A 1 50 ? -4.960 9.975 0.834 1.00 0.00 43 ASN A C 17
ATOM 14120 O O . ASN A 1 50 ? -5.229 8.918 1.405 1.00 0.00 43 ASN A O 17
ATOM 14131 N N . ARG A 1 51 ? -3.893 10.709 1.135 1.00 0.00 44 ARG A N 17
ATOM 14132 C CA . ARG A 1 51 ? -2.955 10.303 2.175 1.00 0.00 44 ARG A CA 17
ATOM 14133 C C . ARG A 1 51 ? -3.462 10.714 3.554 1.00 0.00 44 ARG A C 17
ATOM 14134 O O . ARG A 1 51 ? -4.062 11.774 3.731 1.00 0.00 44 ARG A O 17
ATOM 14155 N N . PRO A 1 52 ? -3.215 9.856 4.555 1.00 0.00 45 PRO A N 17
ATOM 14156 C CA . PRO A 1 52 ? -3.637 10.108 5.936 1.00 0.00 45 PRO A CA 17
ATOM 14157 C C . PRO A 1 52 ? -2.852 11.243 6.584 1.00 0.00 45 PRO A C 17
ATOM 14158 O O . PRO A 1 52 ? -1.705 11.063 6.993 1.00 0.00 45 PRO A O 17
ATOM 14169 N N . SER A 1 53 ? -3.477 12.413 6.676 1.00 0.00 46 SER A N 17
ATOM 14170 C CA . SER A 1 53 ? -2.835 13.578 7.272 1.00 0.00 46 SER A CA 17
ATOM 14171 C C . SER A 1 53 ? -3.874 14.598 7.727 1.00 0.00 46 SER A C 17
ATOM 14172 O O . SER A 1 53 ? -4.942 14.723 7.128 1.00 0.00 46 SER A O 17
ATOM 14180 N N . GLY A 1 54 ? -3.554 15.326 8.793 1.00 0.00 47 GLY A N 17
ATOM 14181 C CA . GLY A 1 54 ? -4.469 16.325 9.311 1.00 0.00 47 GLY A CA 17
ATOM 14182 C C . GLY A 1 54 ? -4.489 16.363 10.826 1.00 0.00 47 GLY A C 17
ATOM 14183 O O . GLY A 1 54 ? -5.350 15.764 11.472 1.00 0.00 47 GLY A O 17
ATOM 14187 N N . PRO A 1 55 ? -3.521 17.078 11.417 1.00 0.00 48 PRO A N 17
ATOM 14188 C CA . PRO A 1 55 ? -3.408 17.207 12.873 1.00 0.00 48 PRO A CA 17
ATOM 14189 C C . PRO A 1 55 ? -4.530 18.051 13.469 1.00 0.00 48 PRO A C 17
ATOM 14190 O O . PRO A 1 55 ? -4.686 18.122 14.688 1.00 0.00 48 PRO A O 17
ATOM 14201 N N . SER A 1 56 ? -5.310 18.688 12.601 1.00 0.00 49 SER A N 17
ATOM 14202 C CA . SER A 1 56 ? -6.416 19.530 13.042 1.00 0.00 49 SER A CA 17
ATOM 14203 C C . SER A 1 56 ? -7.269 19.970 11.857 1.00 0.00 49 SER A C 17
ATOM 14204 O O . SER A 1 56 ? -6.788 20.647 10.948 1.00 0.00 49 SER A O 17
ATOM 14212 N N . SER A 1 57 ? -8.540 19.581 11.874 1.00 0.00 50 SER A N 17
ATOM 14213 C CA . SER A 1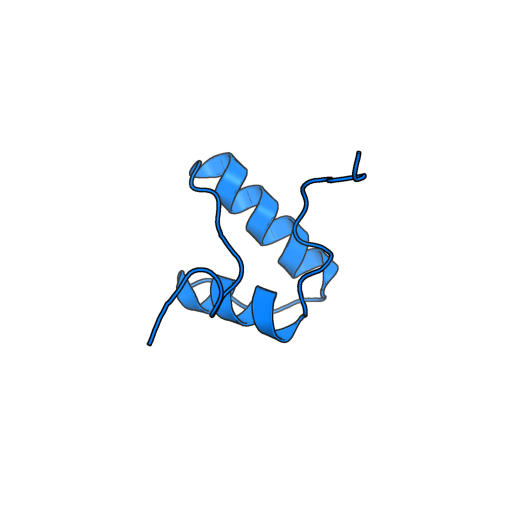 57 ? -9.462 19.932 10.799 1.00 0.00 50 SER A CA 17
ATOM 14214 C C . SER A 1 57 ? -9.491 21.441 10.580 1.00 0.00 50 SER A C 17
ATOM 14215 O O . SER A 1 57 ? -9.382 21.918 9.451 1.00 0.00 50 SER A O 17
ATOM 14223 N N . GLY A 1 58 ? -9.640 22.189 11.670 1.00 0.00 51 GLY A N 17
ATOM 14224 C CA . GLY A 1 58 ? -9.682 23.636 11.576 1.00 0.00 51 GLY A CA 17
ATOM 14225 C C . GLY A 1 58 ? -9.567 24.308 12.930 1.00 0.00 51 GLY A C 17
ATOM 14226 O O . GLY A 1 58 ? -8.836 23.840 13.803 1.00 0.00 51 GLY A O 17
ATOM 14230 N N . GLY A 1 1 ? -8.808 22.866 -3.706 1.00 0.00 -6 GLY A N 18
ATOM 14231 C CA . GLY A 1 1 ? -7.982 22.563 -4.860 1.00 0.00 -6 GLY A CA 18
ATOM 14232 C C . GLY A 1 1 ? -6.532 22.953 -4.654 1.00 0.00 -6 GLY A C 18
ATOM 14233 O O . GLY A 1 1 ? -6.166 24.117 -4.813 1.00 0.00 -6 GLY A O 18
ATOM 14237 N N . SER A 1 2 ? -5.703 21.976 -4.296 1.00 0.00 -5 SER A N 18
ATOM 14238 C CA . SER A 1 2 ? -4.286 22.224 -4.062 1.00 0.00 -5 SER A CA 18
ATOM 14239 C C . SER A 1 2 ? -3.425 21.230 -4.836 1.00 0.00 -5 SER A C 18
ATOM 14240 O O . SER A 1 2 ? -3.773 20.056 -4.958 1.00 0.00 -5 SER A O 18
ATOM 14248 N N . SER A 1 3 ? -2.300 21.710 -5.356 1.00 0.00 -4 SER A N 18
ATOM 14249 C CA . SER A 1 3 ? -1.390 20.865 -6.121 1.00 0.00 -4 SER A CA 18
ATOM 14250 C C . SER A 1 3 ? -0.497 20.049 -5.193 1.00 0.00 -4 SER A C 18
ATOM 14251 O O . SER A 1 3 ? 0.002 20.555 -4.189 1.00 0.00 -4 SER A O 18
ATOM 14259 N N . GLY A 1 4 ? -0.299 18.780 -5.537 1.00 0.00 -3 GLY A N 18
ATOM 14260 C CA . GLY A 1 4 ? 0.534 17.912 -4.725 1.00 0.00 -3 GLY A CA 18
ATOM 14261 C C . GLY A 1 4 ? 1.324 16.922 -5.557 1.00 0.00 -3 GLY A C 18
ATOM 14262 O O . GLY A 1 4 ? 2.073 17.311 -6.453 1.00 0.00 -3 GLY A O 18
ATOM 14266 N N . SER A 1 5 ? 1.158 15.637 -5.261 1.00 0.00 -2 SER A N 18
ATOM 14267 C CA . SER A 1 5 ? 1.866 14.587 -5.985 1.00 0.00 -2 SER A CA 18
ATOM 14268 C C . SER A 1 5 ? 0.939 13.893 -6.979 1.00 0.00 -2 SER A C 18
ATOM 14269 O O . SER A 1 5 ? -0.262 14.160 -7.015 1.00 0.00 -2 SER A O 18
ATOM 14277 N N . SER A 1 6 ? 1.507 13.001 -7.784 1.00 0.00 -1 SER A N 18
ATOM 14278 C CA . SER A 1 6 ? 0.734 12.270 -8.781 1.00 0.00 -1 SER A CA 18
ATOM 14279 C C . SER A 1 6 ? 0.634 10.793 -8.415 1.00 0.00 -1 SER A C 18
ATOM 14280 O O . SER A 1 6 ? -0.459 10.229 -8.355 1.00 0.00 -1 SER A O 18
ATOM 14288 N N . GLY A 1 7 ? 1.783 10.170 -8.172 1.00 0.00 0 GLY A N 18
ATOM 14289 C CA . GLY A 1 7 ? 1.804 8.764 -7.815 1.00 0.00 0 GLY A CA 18
ATOM 14290 C C . GLY A 1 7 ? 1.750 8.545 -6.316 1.00 0.00 0 GLY A C 18
ATOM 14291 O O . GLY A 1 7 ? 1.858 9.494 -5.539 1.00 0.00 0 GLY A O 18
ATOM 14295 N N . TYR A 1 8 ? 1.581 7.292 -5.909 1.00 0.00 1 TYR A N 18
ATOM 14296 C CA . TYR A 1 8 ? 1.509 6.952 -4.492 1.00 0.00 1 TYR A CA 18
ATOM 14297 C C . TYR A 1 8 ? 2.889 6.600 -3.946 1.00 0.00 1 TYR A C 18
ATOM 14298 O O . TYR A 1 8 ? 3.044 5.637 -3.195 1.00 0.00 1 TYR A O 18
ATOM 14316 N N . GLY A 1 9 ? 3.889 7.388 -4.328 1.00 0.00 2 GLY A N 18
ATOM 14317 C CA . GLY A 1 9 ? 5.243 7.144 -3.868 1.00 0.00 2 GLY A CA 18
ATOM 14318 C C . GLY A 1 9 ? 5.516 7.768 -2.513 1.00 0.00 2 GLY A C 18
ATOM 14319 O O . GLY A 1 9 ? 6.040 7.111 -1.614 1.00 0.00 2 GLY A O 18
ATOM 14323 N N . ALA A 1 10 ? 5.161 9.040 -2.367 1.00 0.00 3 ALA A N 18
ATOM 14324 C CA . ALA A 1 10 ? 5.371 9.753 -1.113 1.00 0.00 3 ALA A CA 18
ATOM 14325 C C . ALA A 1 10 ? 4.844 8.947 0.070 1.00 0.00 3 ALA A C 18
ATOM 14326 O O . ALA A 1 10 ? 5.475 8.894 1.126 1.00 0.00 3 ALA A O 18
ATOM 14333 N N . TRP A 1 11 ? 3.687 8.323 -0.114 1.00 0.00 4 TRP A N 18
ATOM 14334 C CA . TRP A 1 11 ? 3.076 7.521 0.940 1.00 0.00 4 TRP A CA 18
ATOM 14335 C C . TRP A 1 11 ? 4.104 6.601 1.590 1.00 0.00 4 TRP A C 18
ATOM 14336 O O . TRP A 1 11 ? 4.961 6.035 0.911 1.00 0.00 4 TRP A O 18
ATOM 14357 N N . ALA A 1 12 ? 4.013 6.456 2.907 1.00 0.00 5 ALA A N 18
ATOM 14358 C CA . ALA A 1 12 ? 4.935 5.603 3.648 1.00 0.00 5 ALA A CA 18
ATOM 14359 C C . ALA A 1 12 ? 4.476 4.149 3.624 1.00 0.00 5 ALA A C 18
ATOM 14360 O O . ALA A 1 12 ? 3.283 3.863 3.720 1.00 0.00 5 ALA A O 18
ATOM 14367 N N . ALA A 1 13 ? 5.431 3.234 3.495 1.00 0.00 6 ALA A N 18
ATOM 14368 C CA . ALA A 1 13 ? 5.125 1.810 3.461 1.00 0.00 6 ALA A CA 18
ATOM 14369 C C . ALA A 1 13 ? 3.936 1.482 4.357 1.00 0.00 6 ALA A C 18
ATOM 14370 O O . ALA A 1 13 ? 3.044 0.727 3.968 1.00 0.00 6 ALA A O 18
ATOM 14377 N N . GLN A 1 14 ? 3.930 2.053 5.557 1.00 0.00 7 GLN A N 18
ATOM 14378 C CA . GLN A 1 14 ? 2.849 1.820 6.508 1.00 0.00 7 GLN A CA 18
ATOM 14379 C C . GLN A 1 14 ? 1.516 2.300 5.946 1.00 0.00 7 GLN A C 18
ATOM 14380 O O . GLN A 1 14 ? 0.522 1.575 5.977 1.00 0.00 7 GLN A O 18
ATOM 14394 N N . GLU A 1 15 ? 1.502 3.527 5.433 1.00 0.00 8 GLU A N 18
ATOM 14395 C CA . GLU A 1 15 ? 0.289 4.103 4.866 1.00 0.00 8 GLU A CA 18
ATOM 14396 C C . GLU A 1 15 ? -0.281 3.204 3.773 1.00 0.00 8 GLU A C 18
ATOM 14397 O O . GLU A 1 15 ? -1.433 2.775 3.845 1.00 0.00 8 GLU A O 18
ATOM 14409 N N . LEU A 1 16 ? 0.533 2.923 2.762 1.00 0.00 9 LEU A N 18
ATOM 14410 C CA . LEU A 1 16 ? 0.111 2.074 1.653 1.00 0.00 9 LEU A CA 18
ATOM 14411 C C . LEU A 1 16 ? -0.466 0.758 2.163 1.00 0.00 9 LEU A C 18
ATOM 14412 O O . LEU A 1 16 ? -1.563 0.358 1.774 1.00 0.00 9 LEU A O 18
ATOM 14428 N N . GLN A 1 17 ? 0.280 0.090 3.037 1.00 0.00 10 GLN A N 18
ATOM 14429 C CA . GLN A 1 17 ? -0.158 -1.181 3.601 1.00 0.00 10 GLN A CA 18
ATOM 14430 C C . GLN A 1 17 ? -1.539 -1.048 4.234 1.00 0.00 10 GLN A C 18
ATOM 14431 O O . GLN A 1 17 ? -2.475 -1.755 3.860 1.00 0.00 10 GLN A O 18
ATOM 14445 N N . ALA A 1 18 ? -1.659 -0.137 5.194 1.00 0.00 11 ALA A N 18
ATOM 14446 C CA . ALA A 1 18 ? -2.926 0.090 5.878 1.00 0.00 11 ALA A CA 18
ATOM 14447 C C . ALA A 1 18 ? -4.091 0.075 4.894 1.00 0.00 11 ALA A C 18
ATOM 14448 O O . ALA A 1 18 ? -5.024 -0.717 5.031 1.00 0.00 11 ALA A O 18
ATOM 14455 N N . LYS A 1 19 ? -4.032 0.956 3.901 1.00 0.00 12 LYS A N 18
ATOM 14456 C CA . LYS A 1 19 ? -5.082 1.045 2.893 1.00 0.00 12 LYS A CA 18
ATOM 14457 C C . LYS A 1 19 ? -5.384 -0.327 2.300 1.00 0.00 12 LYS A C 18
ATOM 14458 O O . LYS A 1 19 ? -6.468 -0.876 2.501 1.00 0.00 12 LYS A O 18
ATOM 14477 N N . LEU A 1 20 ? -4.420 -0.876 1.570 1.00 0.00 13 LEU A N 18
ATOM 14478 C CA . LEU A 1 20 ? -4.582 -2.186 0.948 1.00 0.00 13 LEU A CA 18
ATOM 14479 C C . LEU A 1 20 ? -5.308 -3.147 1.885 1.00 0.00 13 LEU A C 18
ATOM 14480 O O . LEU A 1 20 ? -6.426 -3.577 1.604 1.00 0.00 13 LEU A O 18
ATOM 14496 N N . ALA A 1 21 ? -4.665 -3.477 3.000 1.00 0.00 14 ALA A N 18
ATOM 14497 C CA . ALA A 1 21 ? -5.250 -4.383 3.980 1.00 0.00 14 ALA A CA 18
ATOM 14498 C C . ALA A 1 21 ? -6.681 -3.977 4.317 1.00 0.00 14 ALA A C 18
ATOM 14499 O O . ALA A 1 21 ? -7.560 -4.827 4.456 1.00 0.00 14 ALA A O 18
ATOM 14506 N N . GLU A 1 22 ? -6.907 -2.674 4.446 1.00 0.00 15 GLU A N 18
ATOM 14507 C CA . GLU A 1 22 ? -8.232 -2.157 4.768 1.00 0.00 15 GLU A CA 18
ATOM 14508 C C . GLU A 1 22 ? -9.261 -2.618 3.739 1.00 0.00 15 GLU A C 18
ATOM 14509 O O . GLU A 1 22 ? -10.354 -3.060 4.094 1.00 0.00 15 GLU A O 18
ATOM 14521 N N . ILE A 1 23 ? -8.902 -2.512 2.464 1.00 0.00 16 ILE A N 18
ATOM 14522 C CA . ILE A 1 23 ? -9.793 -2.919 1.384 1.00 0.00 16 ILE A CA 18
ATOM 14523 C C . ILE A 1 23 ? -9.726 -4.425 1.154 1.00 0.00 16 ILE A C 18
ATOM 14524 O O . ILE A 1 23 ? -10.252 -4.936 0.166 1.00 0.00 16 ILE A O 18
ATOM 14540 N N . GLY A 1 24 ? -9.076 -5.130 2.075 1.00 0.00 17 GLY A N 18
ATOM 14541 C CA . GLY A 1 24 ? -8.954 -6.572 1.955 1.00 0.00 17 GLY A CA 18
ATOM 14542 C C . GLY A 1 24 ? -7.904 -6.982 0.941 1.00 0.00 17 GLY A C 18
ATOM 14543 O O . GLY A 1 24 ? -7.984 -8.062 0.357 1.00 0.00 17 GLY A O 18
ATOM 14547 N N . ALA A 1 25 ? -6.917 -6.117 0.731 1.00 0.00 18 ALA A N 18
ATOM 14548 C CA . ALA A 1 25 ? -5.847 -6.395 -0.219 1.00 0.00 18 ALA A CA 18
ATOM 14549 C C . ALA A 1 25 ? -4.593 -6.888 0.496 1.00 0.00 18 ALA A C 18
ATOM 14550 O O . ALA A 1 25 ? -4.290 -6.483 1.619 1.00 0.00 18 ALA A O 18
ATOM 14557 N N . PRO A 1 26 ? -3.845 -7.782 -0.167 1.00 0.00 19 PRO A N 18
ATOM 14558 C CA . PRO A 1 26 ? -2.612 -8.349 0.386 1.00 0.00 19 PRO A CA 18
ATOM 14559 C C . PRO A 1 26 ? -1.487 -7.323 0.467 1.00 0.00 19 PRO A C 18
ATOM 14560 O O . PRO A 1 26 ? -1.156 -6.672 -0.525 1.00 0.00 19 PRO A O 18
ATOM 14571 N N . ILE A 1 27 ? -0.904 -7.183 1.652 1.00 0.00 20 ILE A N 18
ATOM 14572 C CA . ILE A 1 27 ? 0.185 -6.236 1.860 1.00 0.00 20 ILE A CA 18
ATOM 14573 C C . ILE A 1 27 ? 1.539 -6.890 1.602 1.00 0.00 20 ILE A C 18
ATOM 14574 O O . ILE A 1 27 ? 2.512 -6.619 2.304 1.00 0.00 20 ILE A O 18
ATOM 14590 N N . GLN A 1 28 ? 1.591 -7.749 0.590 1.00 0.00 21 GLN A N 18
ATOM 14591 C CA . GLN A 1 28 ? 2.826 -8.441 0.239 1.00 0.00 21 GLN A CA 18
ATOM 14592 C C . GLN A 1 28 ? 3.527 -7.746 -0.924 1.00 0.00 21 GLN A C 18
ATOM 14593 O O . GLN A 1 28 ? 2.914 -6.973 -1.659 1.00 0.00 21 GLN A O 18
ATOM 14607 N N . GLY A 1 29 ? 4.816 -8.028 -1.085 1.00 0.00 22 GLY A N 18
ATOM 14608 C CA . GLY A 1 29 ? 5.579 -7.422 -2.161 1.00 0.00 22 GLY A CA 18
ATOM 14609 C C . GLY A 1 29 ? 6.312 -6.171 -1.718 1.00 0.00 22 GLY A C 18
ATOM 14610 O O . GLY A 1 29 ? 6.141 -5.709 -0.591 1.00 0.00 22 GLY A O 18
ATOM 14614 N N . ASN A 1 30 ? 7.132 -5.621 -2.608 1.00 0.00 23 ASN A N 18
ATOM 14615 C CA . ASN A 1 30 ? 7.896 -4.417 -2.303 1.00 0.00 23 ASN A CA 18
ATOM 14616 C C . ASN A 1 30 ? 7.072 -3.164 -2.586 1.00 0.00 23 ASN A C 18
ATOM 14617 O O . ASN A 1 30 ? 5.951 -3.246 -3.088 1.00 0.00 23 ASN A O 18
ATOM 14628 N N . ARG A 1 31 ? 7.637 -2.005 -2.262 1.00 0.00 24 ARG A N 18
ATOM 14629 C CA . ARG A 1 31 ? 6.955 -0.735 -2.481 1.00 0.00 24 ARG A CA 18
ATOM 14630 C C . ARG A 1 31 ? 6.410 -0.649 -3.903 1.00 0.00 24 ARG A C 18
ATOM 14631 O O . ARG A 1 31 ? 5.262 -0.262 -4.115 1.00 0.00 24 ARG A O 18
ATOM 14652 N N . GLU A 1 32 ? 7.243 -1.012 -4.874 1.00 0.00 25 GLU A N 18
ATOM 14653 C CA . GLU A 1 32 ? 6.845 -0.974 -6.276 1.00 0.00 25 GLU A CA 18
ATOM 14654 C C . GLU A 1 32 ? 5.496 -1.659 -6.477 1.00 0.00 25 GLU A C 18
ATOM 14655 O O . GLU A 1 32 ? 4.592 -1.102 -7.099 1.00 0.00 25 GLU A O 18
ATOM 14667 N N . GLU A 1 33 ? 5.369 -2.871 -5.945 1.00 0.00 26 GLU A N 18
ATOM 14668 C CA . GLU A 1 33 ? 4.132 -3.633 -6.068 1.00 0.00 26 GLU A CA 18
ATOM 14669 C C . GLU A 1 33 ? 2.973 -2.899 -5.397 1.00 0.00 26 GLU A C 18
ATOM 14670 O O . GLU A 1 33 ? 1.915 -2.707 -5.997 1.00 0.00 26 GLU A O 18
ATOM 14682 N N . LEU A 1 34 ? 3.181 -2.494 -4.149 1.00 0.00 27 LEU A N 18
ATOM 14683 C CA . LEU A 1 34 ? 2.155 -1.782 -3.396 1.00 0.00 27 LEU A CA 18
ATOM 14684 C C . LEU A 1 34 ? 1.642 -0.577 -4.177 1.00 0.00 27 LEU A C 18
ATOM 14685 O O . LEU A 1 34 ? 0.448 -0.464 -4.452 1.00 0.00 27 LEU A O 18
ATOM 14701 N N . VAL A 1 35 ? 2.554 0.322 -4.535 1.00 0.00 28 VAL A N 18
ATOM 14702 C CA . VAL A 1 35 ? 2.196 1.517 -5.288 1.00 0.00 28 VAL A CA 18
ATOM 14703 C C . VAL A 1 35 ? 1.421 1.159 -6.551 1.00 0.00 28 VAL A C 18
ATOM 14704 O O . VAL A 1 35 ? 0.360 1.722 -6.821 1.00 0.00 28 VAL A O 18
ATOM 14717 N N . GLU A 1 36 ? 1.958 0.218 -7.322 1.00 0.00 29 GLU A N 18
ATOM 14718 C CA . GLU A 1 36 ? 1.316 -0.215 -8.557 1.00 0.00 29 GLU A CA 18
ATOM 14719 C C . GLU A 1 36 ? -0.120 -0.662 -8.297 1.00 0.00 29 GLU A C 18
ATOM 14720 O O . GLU A 1 36 ? -1.048 -0.237 -8.984 1.00 0.00 29 GLU A O 18
ATOM 14732 N N . ARG A 1 37 ? -0.293 -1.524 -7.299 1.00 0.00 30 ARG A N 18
ATOM 14733 C CA . ARG A 1 37 ? -1.614 -2.030 -6.948 1.00 0.00 30 ARG A CA 18
ATOM 14734 C C . ARG A 1 37 ? -2.605 -0.884 -6.762 1.00 0.00 30 ARG A C 18
ATOM 14735 O O . ARG A 1 37 ? -3.646 -0.837 -7.419 1.00 0.00 30 ARG A O 18
ATOM 14756 N N . LEU A 1 38 ? -2.274 0.037 -5.864 1.00 0.00 31 LEU A N 18
ATOM 14757 C CA . LEU A 1 38 ? -3.134 1.183 -5.591 1.00 0.00 31 LEU A CA 18
ATOM 14758 C C . LEU A 1 38 ? -3.483 1.921 -6.879 1.00 0.00 31 LEU A C 18
ATOM 14759 O O . LEU A 1 38 ? -4.632 2.307 -7.092 1.00 0.00 31 LEU A O 18
ATOM 14775 N N . GLN A 1 39 ? -2.485 2.111 -7.736 1.00 0.00 32 GLN A N 18
ATOM 14776 C CA . GLN A 1 39 ? -2.688 2.801 -9.004 1.00 0.00 32 GLN A CA 18
ATOM 14777 C C . GLN A 1 39 ? -3.734 2.085 -9.852 1.00 0.00 32 GLN A C 18
ATOM 14778 O O . GLN A 1 39 ? -4.585 2.722 -10.474 1.00 0.00 32 GLN A O 18
ATOM 14792 N N . SER A 1 40 ? -3.665 0.758 -9.873 1.00 0.00 33 SER A N 18
ATOM 14793 C CA . SER A 1 40 ? -4.603 -0.045 -10.648 1.00 0.00 33 SER A CA 18
ATOM 14794 C C . SER A 1 40 ? -6.032 0.164 -10.155 1.00 0.00 33 SER A C 18
ATOM 14795 O O . SER A 1 40 ? -6.957 0.334 -10.951 1.00 0.00 33 SER A O 18
ATOM 14803 N N . TYR A 1 41 ? -6.205 0.150 -8.838 1.00 0.00 34 TYR A N 18
ATOM 14804 C CA . TYR A 1 41 ? -7.521 0.335 -8.238 1.00 0.00 34 TYR A CA 18
ATOM 14805 C C . TYR A 1 41 ? -8.101 1.697 -8.606 1.00 0.00 34 TYR A C 18
ATOM 14806 O O . TYR A 1 41 ? -9.166 1.788 -9.217 1.00 0.00 34 TYR A O 18
ATOM 14824 N N . THR A 1 42 ? -7.391 2.757 -8.230 1.00 0.00 35 THR A N 18
ATOM 14825 C CA . THR A 1 42 ? -7.833 4.115 -8.519 1.00 0.00 35 THR A CA 18
ATOM 14826 C C . THR A 1 42 ? -8.309 4.243 -9.961 1.00 0.00 35 THR A C 18
ATOM 14827 O O . THR A 1 42 ? -9.351 4.841 -10.230 1.00 0.00 35 THR A O 18
ATOM 14838 N N . ARG A 1 43 ? -7.539 3.678 -10.886 1.00 0.00 36 ARG A N 18
ATOM 14839 C CA . ARG A 1 43 ? -7.882 3.730 -12.302 1.00 0.00 36 ARG A CA 18
ATOM 14840 C C . ARG A 1 43 ? -9.106 2.869 -12.596 1.00 0.00 36 ARG A C 18
ATOM 14841 O O . ARG A 1 43 ? -10.130 3.368 -13.062 1.00 0.00 36 ARG A O 18
ATOM 14862 N N . GLN A 1 44 ? -8.992 1.573 -12.322 1.00 0.00 37 GLN A N 18
ATOM 14863 C CA . GLN A 1 44 ? -10.089 0.643 -12.560 1.00 0.00 37 GLN A CA 18
ATOM 14864 C C . GLN A 1 44 ? -11.409 1.218 -12.057 1.00 0.00 37 GLN A C 18
ATOM 14865 O O . GLN A 1 44 ? -12.355 1.395 -12.825 1.00 0.00 37 GLN A O 18
ATOM 14879 N N . THR A 1 45 ? -11.467 1.507 -10.760 1.00 0.00 38 THR A N 18
ATOM 14880 C CA . THR A 1 45 ? -12.671 2.060 -10.154 1.00 0.00 38 THR A CA 18
ATOM 14881 C C . THR A 1 45 ? -12.863 3.521 -10.547 1.00 0.00 38 THR A C 18
ATOM 14882 O O . THR A 1 45 ? -13.915 3.903 -11.058 1.00 0.00 38 THR A O 18
ATOM 14893 N N . GLY A 1 46 ? -11.839 4.334 -10.304 1.00 0.00 39 GLY A N 18
ATOM 14894 C CA . GLY A 1 46 ? -11.916 5.744 -10.639 1.00 0.00 39 GLY A CA 18
ATOM 14895 C C . GLY A 1 46 ? -12.129 6.619 -9.420 1.00 0.00 39 GLY A C 18
ATOM 14896 O O . GLY A 1 46 ? -12.713 7.698 -9.518 1.00 0.00 39 GLY A O 18
ATOM 14900 N N . ILE A 1 47 ? -11.655 6.153 -8.270 1.00 0.00 40 ILE A N 18
ATOM 14901 C CA . ILE A 1 47 ? -11.798 6.901 -7.027 1.00 0.00 40 ILE A CA 18
ATOM 14902 C C . ILE A 1 47 ? -10.440 7.161 -6.383 1.00 0.00 40 ILE A C 18
ATOM 14903 O O . ILE A 1 47 ? -9.699 6.228 -6.073 1.00 0.00 40 ILE A O 18
ATOM 14919 N N . VAL A 1 48 ? -10.121 8.435 -6.181 1.00 0.00 41 VAL A N 18
ATOM 14920 C CA . VAL A 1 48 ? -8.854 8.819 -5.571 1.00 0.00 41 VAL A CA 18
ATOM 14921 C C . VAL A 1 48 ? -8.878 8.589 -4.064 1.00 0.00 41 VAL A C 18
ATOM 14922 O O . VAL A 1 48 ? -9.74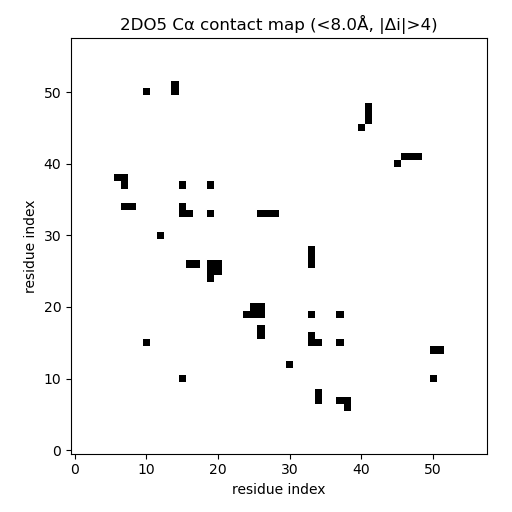6 9.106 -3.360 1.00 0.00 41 VAL A O 18
ATOM 14935 N N . LEU A 1 49 ? -7.919 7.810 -3.575 1.00 0.00 42 LEU A N 18
ATOM 14936 C CA . LEU A 1 49 ? -7.828 7.511 -2.150 1.00 0.00 42 LEU A CA 18
ATOM 14937 C C . LEU A 1 49 ? -7.048 8.596 -1.414 1.00 0.00 42 LEU A C 18
ATOM 14938 O O . LEU A 1 49 ? -5.883 8.849 -1.717 1.00 0.00 42 LEU A O 18
ATOM 14954 N N . ASN A 1 50 ? -7.699 9.232 -0.445 1.00 0.00 43 ASN A N 18
ATOM 14955 C CA . ASN A 1 50 ? -7.065 10.288 0.335 1.00 0.00 43 ASN A CA 18
ATOM 14956 C C . ASN A 1 50 ? -6.217 9.700 1.459 1.00 0.00 43 ASN A C 18
ATOM 14957 O O . ASN A 1 50 ? -6.666 8.821 2.194 1.00 0.00 43 ASN A O 18
ATOM 14968 N N . ARG A 1 51 ? -4.989 10.193 1.586 1.00 0.00 44 ARG A N 18
ATOM 14969 C CA . ARG A 1 51 ? -4.078 9.716 2.620 1.00 0.00 44 ARG A CA 18
ATOM 14970 C C . ARG A 1 51 ? -4.644 9.987 4.011 1.00 0.00 44 ARG A C 18
ATOM 14971 O O . ARG A 1 51 ? -5.279 11.012 4.261 1.00 0.00 44 ARG A O 18
ATOM 14992 N N . PRO A 1 52 ? -4.411 9.046 4.938 1.00 0.00 45 PRO A N 18
ATOM 14993 C CA . PRO A 1 52 ? -4.889 9.160 6.319 1.00 0.00 45 PRO A CA 18
ATOM 14994 C C . PRO A 1 52 ? -4.158 10.249 7.097 1.00 0.00 45 PRO A C 18
ATOM 14995 O O . PRO A 1 52 ? -2.939 10.197 7.260 1.00 0.00 45 PRO A O 18
ATOM 15006 N N . SER A 1 53 ? -4.910 11.234 7.577 1.00 0.00 46 SER A N 18
ATOM 15007 C CA . SER A 1 53 ? -4.333 12.337 8.336 1.00 0.00 46 SER A CA 18
ATOM 15008 C C . SER A 1 53 ? -4.442 12.080 9.836 1.00 0.00 46 SER A C 18
ATOM 15009 O O . SER A 1 53 ? -3.437 12.043 10.546 1.00 0.00 46 SER A O 18
ATOM 15017 N N . GLY A 1 54 ? -5.671 11.903 10.313 1.00 0.00 47 GLY A N 18
ATOM 15018 C CA . GLY A 1 54 ? -5.889 11.652 11.725 1.00 0.00 47 GLY A CA 18
ATOM 15019 C C . GLY A 1 54 ? -6.249 12.911 12.489 1.00 0.00 47 GLY A C 18
ATOM 15020 O O . GLY A 1 54 ? -6.604 13.936 11.906 1.00 0.00 47 GLY A O 18
ATOM 15024 N N . PRO A 1 55 ? -6.160 12.843 13.825 1.00 0.00 48 PRO A N 18
ATOM 15025 C CA . PRO A 1 55 ? -6.476 13.977 14.699 1.00 0.00 48 PRO A CA 18
ATOM 15026 C C . PRO A 1 55 ? -5.447 15.097 14.590 1.00 0.00 48 PRO A C 18
ATOM 15027 O O . PRO A 1 55 ? -4.374 15.028 15.190 1.00 0.00 48 PRO A O 18
ATOM 15038 N N . SER A 1 56 ? -5.780 16.128 13.820 1.00 0.00 49 SER A N 18
ATOM 15039 C CA . SER A 1 56 ? -4.882 17.261 13.630 1.00 0.00 49 SER A CA 18
ATOM 15040 C C . SER A 1 56 ? -5.525 18.553 14.127 1.00 0.00 49 SER A C 18
ATOM 15041 O O . SER A 1 56 ? -6.402 19.115 13.472 1.00 0.00 49 SER A O 18
ATOM 15049 N N . SER A 1 57 ? -5.082 19.017 15.291 1.00 0.00 50 SER A N 18
ATOM 15050 C CA . SER A 1 57 ? -5.616 20.239 15.880 1.00 0.00 50 SER A CA 18
ATOM 15051 C C . SER A 1 57 ? -4.667 21.412 15.650 1.00 0.00 50 SER A C 18
ATOM 15052 O O . SER A 1 57 ? -5.083 22.485 15.215 1.00 0.00 50 SER A O 18
ATOM 15060 N N . GLY A 1 58 ? -3.389 21.198 15.947 1.00 0.00 51 GLY A N 18
ATOM 15061 C CA . GLY A 1 58 ? -2.400 22.245 15.767 1.00 0.00 51 GLY A CA 18
ATOM 15062 C C . GLY A 1 58 ? -2.342 22.748 14.338 1.00 0.00 51 GLY A C 18
ATOM 15063 O O . GLY A 1 58 ? -3.152 23.582 13.933 1.00 0.00 51 GLY A O 18
ATOM 15067 N N . GLY A 1 1 ? -15.023 19.108 -6.107 1.00 0.00 -6 GLY A N 19
ATOM 15068 C CA . GLY A 1 1 ? -14.270 18.264 -5.198 1.00 0.00 -6 GLY A CA 19
ATOM 15069 C C . GLY A 1 1 ? -12.942 18.878 -4.802 1.00 0.00 -6 GLY A C 19
ATOM 15070 O O . GLY A 1 1 ? -12.450 19.791 -5.464 1.00 0.00 -6 GLY A O 19
ATOM 15074 N N . SER A 1 2 ? -12.360 18.376 -3.717 1.00 0.00 -5 SER A N 19
ATOM 15075 C CA . SER A 1 2 ? -11.083 18.885 -3.229 1.00 0.00 -5 SER A CA 19
ATOM 15076 C C . SER A 1 2 ? -9.929 18.358 -4.076 1.00 0.00 -5 SER A C 19
ATOM 15077 O O . SER A 1 2 ? -9.931 17.200 -4.495 1.00 0.00 -5 SER A O 19
ATOM 15085 N N . SER A 1 3 ? -8.945 19.216 -4.325 1.00 0.00 -4 SER A N 19
ATOM 15086 C CA . SER A 1 3 ? -7.786 18.840 -5.125 1.00 0.00 -4 SER A CA 19
ATOM 15087 C C . SER A 1 3 ? -7.169 17.542 -4.611 1.00 0.00 -4 SER A C 19
ATOM 15088 O O . SER A 1 3 ? -7.058 17.330 -3.404 1.00 0.00 -4 SER A O 19
ATOM 15096 N N . GLY A 1 4 ? -6.770 16.676 -5.537 1.00 0.00 -3 GLY A N 19
ATOM 15097 C CA . GLY A 1 4 ? -6.170 15.410 -5.159 1.00 0.00 -3 GLY A CA 19
ATOM 15098 C C . GLY A 1 4 ? -4.918 15.101 -5.956 1.00 0.00 -3 GLY A C 19
ATOM 15099 O O . GLY A 1 4 ? -4.995 14.718 -7.123 1.00 0.00 -3 GLY A O 19
ATOM 15103 N N . SER A 1 5 ? -3.760 15.270 -5.325 1.00 0.00 -2 SER A N 19
ATOM 15104 C CA . SER A 1 5 ? -2.485 15.012 -5.984 1.00 0.00 -2 SER A CA 19
ATOM 15105 C C . SER A 1 5 ? -2.421 13.577 -6.499 1.00 0.00 -2 SER A C 19
ATOM 15106 O O . SER A 1 5 ? -2.536 12.624 -5.730 1.00 0.00 -2 SER A O 19
ATOM 15114 N N . SER A 1 6 ? -2.235 13.433 -7.808 1.00 0.00 -1 SER A N 19
ATOM 15115 C CA . SER A 1 6 ? -2.159 12.115 -8.428 1.00 0.00 -1 SER A CA 19
ATOM 15116 C C . SER A 1 6 ? -0.801 11.470 -8.169 1.00 0.00 -1 SER A C 19
ATOM 15117 O O . SER A 1 6 ? 0.242 12.073 -8.416 1.00 0.00 -1 SER A O 19
ATOM 15125 N N . GLY A 1 7 ? -0.824 10.239 -7.668 1.00 0.00 0 GLY A N 19
ATOM 15126 C CA . GLY A 1 7 ? 0.410 9.531 -7.382 1.00 0.00 0 GLY A CA 19
ATOM 15127 C C . GLY A 1 7 ? 0.488 9.058 -5.944 1.00 0.00 0 GLY A C 19
ATOM 15128 O O . GLY A 1 7 ? 0.208 9.818 -5.017 1.00 0.00 0 GLY A O 19
ATOM 15132 N N . TYR A 1 8 ? 0.868 7.799 -5.757 1.00 0.00 1 TYR A N 19
ATOM 15133 C CA . TYR A 1 8 ? 0.977 7.223 -4.422 1.00 0.00 1 TYR A CA 19
ATOM 15134 C C . TYR A 1 8 ? 2.435 6.949 -4.065 1.00 0.00 1 TYR A C 19
ATOM 15135 O O . TYR A 1 8 ? 2.754 5.936 -3.445 1.00 0.00 1 TYR A O 19
ATOM 15153 N N . GLY A 1 9 ? 3.317 7.863 -4.461 1.00 0.00 2 GLY A N 19
ATOM 15154 C CA . GLY A 1 9 ? 4.730 7.703 -4.174 1.00 0.00 2 GLY A CA 19
ATOM 15155 C C . GLY A 1 9 ? 5.082 8.097 -2.753 1.00 0.00 2 GLY A C 19
ATOM 15156 O O . GLY A 1 9 ? 5.509 7.262 -1.958 1.00 0.00 2 GLY A O 19
ATOM 15160 N N . ALA A 1 10 ? 4.903 9.375 -2.434 1.00 0.00 3 ALA A N 19
ATOM 15161 C CA . ALA A 1 10 ? 5.204 9.879 -1.100 1.00 0.00 3 ALA A CA 19
ATOM 15162 C C . ALA A 1 10 ? 4.692 8.925 -0.025 1.00 0.00 3 ALA A C 19
ATOM 15163 O O . ALA A 1 10 ? 5.363 8.691 0.980 1.00 0.00 3 ALA A O 19
ATOM 15170 N N . TRP A 1 11 ? 3.500 8.381 -0.243 1.00 0.00 4 TRP A N 19
ATOM 15171 C CA . TRP A 1 11 ? 2.899 7.453 0.708 1.00 0.00 4 TRP A CA 19
ATOM 15172 C C . TRP A 1 11 ? 3.947 6.506 1.283 1.00 0.00 4 TRP A C 19
ATOM 15173 O O . TRP A 1 11 ? 4.654 5.826 0.541 1.00 0.00 4 TRP A O 19
ATOM 15194 N N . ALA A 1 12 ? 4.040 6.468 2.608 1.00 0.00 5 ALA A N 19
ATOM 15195 C CA . ALA A 1 12 ? 5.001 5.602 3.281 1.00 0.00 5 ALA A CA 19
ATOM 15196 C C . ALA A 1 12 ? 4.490 4.167 3.353 1.00 0.00 5 ALA A C 19
ATOM 15197 O O . ALA A 1 12 ? 3.283 3.926 3.332 1.00 0.00 5 ALA A O 19
ATOM 15204 N N . ALA A 1 13 ? 5.416 3.218 3.437 1.00 0.00 6 ALA A N 19
ATOM 15205 C CA . ALA A 1 13 ? 5.059 1.807 3.513 1.00 0.00 6 ALA A CA 19
ATOM 15206 C C . ALA A 1 13 ? 3.832 1.598 4.394 1.00 0.00 6 ALA A C 19
ATOM 15207 O O . ALA A 1 13 ? 2.835 1.022 3.959 1.00 0.00 6 ALA A O 19
ATOM 15214 N N . GLN A 1 14 ? 3.913 2.068 5.635 1.00 0.00 7 GLN A N 19
ATOM 15215 C CA . GLN A 1 14 ? 2.810 1.931 6.577 1.00 0.00 7 GLN A CA 19
ATOM 15216 C C . GLN A 1 14 ? 1.504 2.422 5.961 1.00 0.00 7 GLN A C 19
ATOM 15217 O O . GLN A 1 14 ? 0.478 1.746 6.038 1.00 0.00 7 GLN A O 19
ATOM 15231 N N . GLU A 1 15 ? 1.550 3.602 5.351 1.00 0.00 8 GLU A N 19
ATOM 15232 C CA . GLU A 1 15 ? 0.369 4.183 4.723 1.00 0.00 8 GLU A CA 19
ATOM 15233 C C . GLU A 1 15 ? -0.212 3.236 3.676 1.00 0.00 8 GLU A C 19
ATOM 15234 O O . GLU A 1 15 ? -1.364 2.812 3.777 1.00 0.00 8 GLU A O 19
ATOM 15246 N N . LEU A 1 16 ? 0.593 2.909 2.671 1.00 0.00 9 LEU A N 19
ATOM 15247 C CA . LEU A 1 16 ? 0.160 2.013 1.605 1.00 0.00 9 LEU A CA 19
ATOM 15248 C C . LEU A 1 16 ? -0.409 0.719 2.178 1.00 0.00 9 LEU A C 19
ATOM 15249 O O . LEU A 1 16 ? -1.533 0.330 1.859 1.00 0.00 9 LEU A O 19
ATOM 15265 N N . GLN A 1 17 ? 0.373 0.059 3.026 1.00 0.00 10 GLN A N 19
ATOM 15266 C CA . GLN A 1 17 ? -0.055 -1.190 3.645 1.00 0.00 10 GLN A CA 19
ATOM 15267 C C . GLN A 1 17 ? -1.363 -1.001 4.406 1.00 0.00 10 GLN A C 19
ATOM 15268 O O . GLN A 1 17 ? -2.228 -1.875 4.399 1.00 0.00 10 GLN A O 19
ATOM 15282 N N . ALA A 1 18 ? -1.499 0.147 5.062 1.00 0.00 11 ALA A N 19
ATOM 15283 C CA . ALA A 1 18 ? -2.702 0.451 5.827 1.00 0.00 11 ALA A CA 19
ATOM 15284 C C . ALA A 1 18 ? -3.948 0.345 4.955 1.00 0.00 11 ALA A C 19
ATOM 15285 O O . ALA A 1 18 ? -4.896 -0.365 5.291 1.00 0.00 11 ALA A O 19
ATOM 15292 N N . LYS A 1 19 ? -3.941 1.057 3.832 1.00 0.00 12 LYS A N 19
ATOM 15293 C CA . LYS A 1 19 ? -5.071 1.043 2.910 1.00 0.00 12 LYS A CA 19
ATOM 15294 C C . LYS A 1 19 ? -5.324 -0.364 2.381 1.00 0.00 12 LYS A C 19
ATOM 15295 O O . LYS A 1 19 ? -6.400 -0.930 2.580 1.00 0.00 12 LYS A O 19
ATOM 15314 N N . LEU A 1 20 ? -4.327 -0.926 1.707 1.00 0.00 13 LEU A N 19
ATOM 15315 C CA . LEU A 1 20 ? -4.441 -2.270 1.150 1.00 0.00 13 LEU A CA 19
ATOM 15316 C C . LEU A 1 20 ? -5.116 -3.214 2.139 1.00 0.00 13 LEU A C 19
ATOM 15317 O O . LEU A 1 20 ? -6.106 -3.867 1.812 1.00 0.00 13 LEU A O 19
ATOM 15333 N N . ALA A 1 21 ? -4.575 -3.279 3.351 1.00 0.00 14 ALA A N 19
ATOM 15334 C CA . ALA A 1 21 ? -5.127 -4.139 4.390 1.00 0.00 14 ALA A CA 19
ATOM 15335 C C . ALA A 1 21 ? -6.583 -3.787 4.678 1.00 0.00 14 ALA A C 19
ATOM 15336 O O . ALA A 1 21 ? -7.397 -4.663 4.967 1.00 0.00 14 ALA A O 19
ATOM 15343 N N . GLU A 1 22 ? -6.902 -2.499 4.597 1.00 0.00 15 GLU A N 19
ATOM 15344 C CA . GLU A 1 22 ? -8.260 -2.032 4.851 1.00 0.00 15 GLU A CA 19
ATOM 15345 C C . GLU A 1 22 ? -9.212 -2.504 3.756 1.00 0.00 15 GLU A C 19
ATOM 15346 O O . GLU A 1 22 ? -10.225 -3.146 4.033 1.00 0.00 15 GLU A O 19
ATOM 15358 N N . ILE A 1 23 ? -8.878 -2.180 2.511 1.00 0.00 16 ILE A N 19
ATOM 15359 C CA . ILE A 1 23 ? -9.702 -2.571 1.374 1.00 0.00 16 ILE A CA 19
ATOM 15360 C C . ILE A 1 23 ? -9.881 -4.084 1.319 1.00 0.00 16 ILE A C 19
ATOM 15361 O O . ILE A 1 23 ? -10.770 -4.590 0.636 1.00 0.00 16 ILE A O 19
ATOM 15377 N N . GLY A 1 24 ? -9.029 -4.802 2.045 1.00 0.00 17 GLY A N 19
ATOM 15378 C CA . GLY A 1 24 ? -9.110 -6.251 2.066 1.00 0.00 17 GLY A CA 19
ATOM 15379 C C . GLY A 1 24 ? -8.222 -6.897 1.021 1.00 0.00 17 GLY A C 19
ATOM 15380 O O . GLY A 1 24 ? -8.490 -8.011 0.573 1.00 0.00 17 GLY A O 19
ATOM 15384 N N . ALA A 1 25 ? -7.163 -6.196 0.632 1.00 0.00 18 ALA A N 19
ATOM 15385 C CA . ALA A 1 25 ? -6.232 -6.708 -0.367 1.00 0.00 18 ALA A CA 19
ATOM 15386 C C . ALA A 1 25 ? -4.938 -7.185 0.283 1.00 0.00 18 ALA A C 19
ATOM 15387 O O . ALA A 1 25 ? -4.554 -6.735 1.363 1.00 0.00 18 ALA A O 19
ATOM 15394 N N . PRO A 1 26 ? -4.248 -8.120 -0.387 1.00 0.00 19 PRO A N 19
ATOM 15395 C CA . PRO A 1 26 ? -2.986 -8.679 0.107 1.00 0.00 19 PRO A CA 19
ATOM 15396 C C . PRO A 1 26 ? -1.847 -7.667 0.063 1.00 0.00 19 PRO A C 19
ATOM 15397 O O . PRO A 1 26 ? -1.603 -7.037 -0.967 1.00 0.00 19 PRO A O 19
ATOM 15408 N N . ILE A 1 27 ? -1.152 -7.515 1.185 1.00 0.00 20 ILE A N 19
ATOM 15409 C CA . ILE A 1 27 ? -0.038 -6.580 1.273 1.00 0.00 20 ILE A CA 19
ATOM 15410 C C . ILE A 1 27 ? 1.254 -7.216 0.772 1.00 0.00 20 ILE A C 19
ATOM 15411 O O . ILE A 1 27 ? 2.294 -7.128 1.424 1.00 0.00 20 ILE A O 19
ATOM 15427 N N . GLN A 1 28 ? 1.180 -7.855 -0.391 1.00 0.00 21 GLN A N 19
ATOM 15428 C CA . GLN A 1 28 ? 2.345 -8.505 -0.981 1.00 0.00 21 GLN A CA 19
ATOM 15429 C C . GLN A 1 28 ? 3.001 -7.606 -2.023 1.00 0.00 21 GLN A C 19
ATOM 15430 O O . GLN A 1 28 ? 2.324 -7.027 -2.872 1.00 0.00 21 GLN A O 19
ATOM 15444 N N . GLY A 1 29 ? 4.324 -7.492 -1.951 1.00 0.00 22 GLY A N 19
ATOM 15445 C CA . GLY A 1 29 ? 5.049 -6.660 -2.894 1.00 0.00 22 GLY A CA 19
ATOM 15446 C C . GLY A 1 29 ? 5.814 -5.543 -2.213 1.00 0.00 22 GLY A C 19
ATOM 15447 O O . GLY A 1 29 ? 5.370 -5.007 -1.198 1.00 0.00 22 GLY A O 19
ATOM 15451 N N . ASN A 1 30 ? 6.968 -5.192 -2.771 1.00 0.00 23 ASN A N 19
ATOM 15452 C CA . ASN A 1 30 ? 7.798 -4.132 -2.209 1.00 0.00 23 ASN A CA 19
ATOM 15453 C C . ASN A 1 30 ? 7.161 -2.765 -2.437 1.00 0.00 23 ASN A C 19
ATOM 15454 O O . ASN A 1 30 ? 6.133 -2.650 -3.105 1.00 0.00 23 ASN A O 19
ATOM 15465 N N . ARG A 1 31 ? 7.780 -1.730 -1.879 1.00 0.00 24 ARG A N 19
ATOM 15466 C CA . ARG A 1 31 ? 7.275 -0.370 -2.020 1.00 0.00 24 ARG A CA 19
ATOM 15467 C C . ARG A 1 31 ? 6.660 -0.159 -3.401 1.00 0.00 24 ARG A C 19
ATOM 15468 O O . ARG A 1 31 ? 5.490 0.202 -3.520 1.00 0.00 24 ARG A O 19
ATOM 15489 N N . GLU A 1 32 ? 7.457 -0.388 -4.439 1.00 0.00 25 GLU A N 19
ATOM 15490 C CA . GLU A 1 32 ? 6.991 -0.222 -5.811 1.00 0.00 25 GLU A CA 19
ATOM 15491 C C . GLU A 1 32 ? 5.731 -1.045 -6.061 1.00 0.00 25 GLU A C 19
ATOM 15492 O O . GLU A 1 32 ? 4.686 -0.505 -6.422 1.00 0.00 25 GLU A O 19
ATOM 15504 N N . GLU A 1 33 ? 5.839 -2.356 -5.866 1.00 0.00 26 GLU A N 19
ATOM 15505 C CA . GLU A 1 33 ? 4.709 -3.254 -6.071 1.00 0.00 26 GLU A CA 19
ATOM 15506 C C . GLU A 1 33 ? 3.440 -2.685 -5.443 1.00 0.00 26 GLU A C 19
ATOM 15507 O O . GLU A 1 33 ? 2.413 -2.546 -6.109 1.00 0.00 26 GLU A O 19
ATOM 15519 N N . LEU A 1 34 ? 3.519 -2.356 -4.159 1.00 0.00 27 LEU A N 19
ATOM 15520 C CA . LEU A 1 34 ? 2.377 -1.802 -3.439 1.00 0.00 27 LEU A CA 19
ATOM 15521 C C . LEU A 1 34 ? 1.753 -0.646 -4.216 1.00 0.00 27 LEU A C 19
ATOM 15522 O O . LEU A 1 34 ? 0.561 -0.663 -4.521 1.00 0.00 27 LEU A O 19
ATOM 15538 N N . VAL A 1 35 ? 2.568 0.354 -4.534 1.00 0.00 28 VAL A N 19
ATOM 15539 C CA . VAL A 1 35 ? 2.097 1.517 -5.278 1.00 0.00 28 VAL A CA 19
ATOM 15540 C C . VAL A 1 35 ? 1.365 1.096 -6.548 1.00 0.00 28 VAL A C 19
ATOM 15541 O O . VAL A 1 35 ? 0.341 1.678 -6.906 1.00 0.00 28 VAL A O 19
ATOM 15554 N N . GLU A 1 36 ? 1.896 0.082 -7.223 1.00 0.00 29 GLU A N 19
ATOM 15555 C CA . GLU A 1 36 ? 1.293 -0.416 -8.453 1.00 0.00 29 GLU A CA 19
ATOM 15556 C C . GLU A 1 36 ? -0.099 -0.983 -8.186 1.00 0.00 29 GLU A C 19
ATOM 15557 O O . GLU A 1 36 ? -1.031 -0.759 -8.959 1.00 0.00 29 GLU A O 19
ATOM 15569 N N . ARG A 1 37 ? -0.230 -1.718 -7.087 1.00 0.00 30 ARG A N 19
ATOM 15570 C CA . ARG A 1 37 ? -1.506 -2.319 -6.718 1.00 0.00 30 ARG A CA 19
ATOM 15571 C C . ARG A 1 37 ? -2.586 -1.252 -6.567 1.00 0.00 30 ARG A C 19
ATOM 15572 O O . ARG A 1 37 ? -3.656 -1.346 -7.171 1.00 0.00 30 ARG A O 19
ATOM 15593 N N . LEU A 1 38 ? -2.300 -0.239 -5.757 1.00 0.00 31 LEU A N 19
ATOM 15594 C CA . LEU A 1 38 ? -3.247 0.847 -5.526 1.00 0.00 31 LEU A CA 19
ATOM 15595 C C . LEU A 1 38 ? -3.624 1.529 -6.837 1.00 0.00 31 LEU A C 19
ATOM 15596 O O . LEU A 1 38 ? -4.792 1.835 -7.074 1.00 0.00 31 LEU A O 19
ATOM 15612 N N . GLN A 1 39 ? -2.627 1.763 -7.684 1.00 0.00 32 GLN A N 19
ATOM 15613 C CA . GLN A 1 39 ? -2.855 2.408 -8.972 1.00 0.00 32 GLN A CA 19
ATOM 15614 C C . GLN A 1 39 ? -3.840 1.605 -9.816 1.00 0.00 32 GLN A C 19
ATOM 15615 O O . GLN A 1 39 ? -4.664 2.172 -10.534 1.00 0.00 32 GLN A O 19
ATOM 15629 N N . SER A 1 40 ? -3.749 0.282 -9.724 1.00 0.00 33 SER A N 19
ATOM 15630 C CA . SER A 1 40 ? -4.630 -0.599 -10.482 1.00 0.00 33 SER A CA 19
ATOM 15631 C C . SER A 1 40 ? -6.067 -0.493 -9.981 1.00 0.00 33 SER A C 19
ATOM 15632 O O . SER A 1 40 ? -7.005 -0.381 -10.770 1.00 0.00 33 SER A O 19
ATOM 15640 N N . TYR A 1 41 ? -6.231 -0.530 -8.663 1.00 0.00 34 TYR A N 19
ATOM 15641 C CA . TYR A 1 41 ? -7.553 -0.441 -8.055 1.00 0.00 34 TYR A CA 19
ATOM 15642 C C . TYR A 1 41 ? -8.195 0.913 -8.341 1.00 0.00 34 TYR A C 19
ATOM 15643 O O . TYR A 1 41 ? -9.313 0.988 -8.851 1.00 0.00 34 TYR A O 19
ATOM 15661 N N . THR A 1 42 ? -7.478 1.982 -8.010 1.00 0.00 35 THR A N 19
ATOM 15662 C CA . THR A 1 42 ? -7.976 3.334 -8.230 1.00 0.00 35 THR A CA 19
ATOM 15663 C C . THR A 1 42 ? -8.363 3.546 -9.689 1.00 0.00 35 THR A C 19
ATOM 15664 O O . THR A 1 42 ? -9.430 4.086 -9.985 1.00 0.00 35 THR A O 19
ATOM 15675 N N . ARG A 1 43 ? -7.492 3.119 -10.596 1.00 0.00 36 ARG A N 19
ATOM 15676 C CA . ARG A 1 43 ? -7.744 3.263 -12.025 1.00 0.00 36 ARG A CA 19
ATOM 15677 C C . ARG A 1 43 ? -8.923 2.397 -12.459 1.00 0.00 36 ARG A C 19
ATOM 15678 O O . ARG A 1 43 ? -9.847 2.875 -13.116 1.00 0.00 36 ARG A O 19
ATOM 15699 N N . GLN A 1 44 ? -8.882 1.121 -12.088 1.00 0.00 37 GLN A N 19
ATOM 15700 C CA . GLN A 1 44 ? -9.946 0.189 -12.440 1.00 0.00 37 GLN A CA 19
ATOM 15701 C C . GLN A 1 44 ? -11.290 0.667 -11.899 1.00 0.00 37 GLN A C 19
ATOM 15702 O O . GLN A 1 44 ? -12.209 0.966 -12.663 1.00 0.00 37 GLN A O 19
ATOM 15716 N N . THR A 1 45 ? -11.398 0.737 -10.576 1.00 0.00 38 THR A N 19
ATOM 15717 C CA . THR A 1 45 ? -12.629 1.177 -9.932 1.00 0.00 38 THR A CA 19
ATOM 15718 C C . THR A 1 45 ? -12.929 2.636 -10.257 1.00 0.00 38 THR A C 19
ATOM 15719 O O . THR A 1 45 ? -14.057 2.987 -10.599 1.00 0.00 38 THR A O 19
ATOM 15730 N N . GLY A 1 46 ? -11.910 3.483 -10.147 1.00 0.00 39 GLY A N 19
ATOM 15731 C CA . GLY A 1 46 ? -12.085 4.895 -10.433 1.00 0.00 39 GLY A CA 19
ATOM 15732 C C . GLY A 1 46 ? -12.126 5.741 -9.176 1.00 0.00 39 GLY A C 19
ATOM 15733 O O . GLY A 1 46 ? -11.884 6.947 -9.224 1.00 0.00 39 GLY A O 19
ATOM 15737 N N . ILE A 1 47 ? -12.434 5.108 -8.049 1.00 0.00 40 ILE A N 19
ATOM 15738 C CA . ILE A 1 47 ? -12.506 5.811 -6.774 1.00 0.00 40 ILE A CA 19
ATOM 15739 C C . ILE A 1 47 ? -11.117 6.200 -6.281 1.00 0.00 40 ILE A C 19
ATOM 15740 O O . ILE A 1 47 ? -10.200 5.378 -6.264 1.00 0.00 40 ILE A O 19
ATOM 15756 N N . VAL A 1 48 ? -10.968 7.458 -5.879 1.00 0.00 41 VAL A N 19
ATOM 15757 C CA . VAL A 1 48 ? -9.691 7.956 -5.382 1.00 0.00 41 VAL A CA 19
ATOM 15758 C C . VAL A 1 48 ? -9.493 7.592 -3.915 1.00 0.00 41 VAL A C 19
ATOM 15759 O O . VAL A 1 48 ? -10.453 7.515 -3.147 1.00 0.00 41 VAL A O 19
ATOM 15772 N N . LEU A 1 49 ? -8.241 7.369 -3.530 1.00 0.00 42 LEU A N 19
ATOM 15773 C CA . LEU A 1 49 ? -7.915 7.013 -2.154 1.00 0.00 42 LEU A CA 19
ATOM 15774 C C . LEU A 1 49 ? -6.985 8.048 -1.529 1.00 0.00 42 LEU A C 19
ATOM 15775 O O . LEU A 1 49 ? -5.780 8.046 -1.779 1.00 0.00 42 LEU A O 19
ATOM 15791 N N . ASN A 1 50 ? -7.553 8.931 -0.714 1.00 0.00 43 ASN A N 19
ATOM 15792 C CA . ASN A 1 50 ? -6.774 9.971 -0.052 1.00 0.00 43 ASN A CA 19
ATOM 15793 C C . ASN A 1 50 ? -5.768 9.362 0.920 1.00 0.00 43 ASN A C 19
ATOM 15794 O O . ASN A 1 50 ? -5.814 8.166 1.208 1.00 0.00 43 ASN A O 19
ATOM 15805 N N . ARG A 1 51 ? -4.861 10.194 1.422 1.00 0.00 44 ARG A N 19
ATOM 15806 C CA . ARG A 1 51 ? -3.843 9.738 2.360 1.00 0.00 44 ARG A CA 19
ATOM 15807 C C . ARG A 1 51 ? -4.302 9.942 3.801 1.00 0.00 44 ARG A C 19
ATOM 15808 O O . ARG A 1 51 ? -4.962 10.926 4.135 1.00 0.00 44 ARG A O 19
ATOM 15829 N N . PRO A 1 52 ? -3.946 8.990 4.677 1.00 0.00 45 PRO A N 19
ATOM 15830 C CA . PRO A 1 52 ? -4.310 9.043 6.095 1.00 0.00 45 PRO A CA 19
ATOM 15831 C C . PRO A 1 52 ? -3.569 10.145 6.844 1.00 0.00 45 PRO A C 19
ATOM 15832 O O . PRO A 1 52 ? -2.486 9.922 7.384 1.00 0.00 45 PRO A O 19
ATOM 15843 N N . SER A 1 53 ? -4.160 11.335 6.872 1.00 0.00 46 SER A N 19
ATOM 15844 C CA . SER A 1 53 ? -3.553 12.474 7.551 1.00 0.00 46 SER A CA 19
ATOM 15845 C C . SER A 1 53 ? -4.506 13.057 8.591 1.00 0.00 46 SER A C 19
ATOM 15846 O O . SER A 1 53 ? -5.392 13.844 8.265 1.00 0.00 46 SER A O 19
ATOM 15854 N N . GLY A 1 54 ? -4.315 12.662 9.847 1.00 0.00 47 GLY A N 19
ATOM 15855 C CA . GLY A 1 54 ? -5.164 13.153 10.916 1.00 0.00 47 GLY A CA 19
ATOM 15856 C C . GLY A 1 54 ? -4.517 13.014 12.280 1.00 0.00 47 GLY A C 19
ATOM 15857 O O . GLY A 1 54 ? -3.755 13.876 12.720 1.00 0.00 47 GLY A O 19
ATOM 15861 N N . PRO A 1 55 ? -4.821 11.908 12.974 1.00 0.00 48 PRO A N 19
ATOM 15862 C CA . PRO A 1 55 ? -4.275 11.634 14.307 1.00 0.00 48 PRO A CA 19
ATOM 15863 C C . PRO A 1 55 ? -2.784 11.318 14.268 1.00 0.00 48 PRO A C 19
ATOM 15864 O O . PRO A 1 55 ? -2.023 11.767 15.125 1.00 0.00 48 PRO A O 19
ATOM 15875 N N . SER A 1 56 ? -2.374 10.542 13.270 1.00 0.00 49 SER A N 19
ATOM 15876 C CA . SER A 1 56 ? -0.973 10.164 13.122 1.00 0.00 49 SER A CA 19
ATOM 15877 C C . SER A 1 56 ? -0.273 11.058 12.104 1.00 0.00 49 SER A C 19
ATOM 15878 O O . SER A 1 56 ? -0.776 11.276 11.002 1.00 0.00 49 SER A O 19
ATOM 15886 N N . SER A 1 57 ? 0.892 11.575 12.483 1.00 0.00 50 SER A N 19
ATOM 15887 C CA . SER A 1 57 ? 1.661 12.450 11.605 1.00 0.00 50 SER A CA 19
ATOM 15888 C C . SER A 1 57 ? 2.423 11.639 10.562 1.00 0.00 50 SER A C 19
ATOM 15889 O O . SER A 1 57 ? 3.544 11.194 10.802 1.00 0.00 50 SER A O 19
ATOM 15897 N N . GLY A 1 58 ? 1.804 11.451 9.400 1.00 0.00 51 GLY A N 19
ATOM 15898 C CA . GLY A 1 58 ? 2.437 10.694 8.336 1.00 0.00 51 GLY A CA 19
ATOM 15899 C C . GLY A 1 58 ? 3.821 11.213 7.998 1.00 0.00 51 GLY A C 19
ATOM 15900 O O . GLY A 1 58 ? 4.314 11.009 6.890 1.00 0.00 51 GLY A O 19
ATOM 15904 N N . GLY A 1 1 ? -5.643 21.451 -11.503 1.00 0.00 -6 GLY A N 20
ATOM 15905 C CA . GLY A 1 1 ? -6.827 21.503 -12.341 1.00 0.00 -6 GLY A CA 20
ATOM 15906 C C . GLY A 1 1 ? -6.723 20.592 -13.548 1.00 0.00 -6 GLY A C 20
ATOM 15907 O O . GLY A 1 1 ? -7.697 19.942 -13.929 1.00 0.00 -6 GLY A O 20
ATOM 15911 N N . SER A 1 2 ? -5.540 20.544 -14.153 1.00 0.00 -5 SER A N 20
ATOM 15912 C CA . SER A 1 2 ? -5.315 19.710 -15.327 1.00 0.00 -5 SER A CA 20
ATOM 15913 C C . SER A 1 2 ? -5.160 18.245 -14.931 1.00 0.00 -5 SER A C 20
ATOM 15914 O O . SER A 1 2 ? -5.730 17.355 -15.563 1.00 0.00 -5 SER A O 20
ATOM 15922 N N . SER A 1 3 ? -4.384 18.001 -13.879 1.00 0.00 -4 SER A N 20
ATOM 15923 C CA . SER A 1 3 ? -4.150 16.644 -13.399 1.00 0.00 -4 SER A CA 20
ATOM 15924 C C . SER A 1 3 ? -4.523 16.517 -11.925 1.00 0.00 -4 SER A C 20
ATOM 15925 O O . SER A 1 3 ? -4.687 17.516 -11.227 1.00 0.00 -4 SER A O 20
ATOM 15933 N N . GLY A 1 4 ? -4.655 15.279 -11.459 1.00 0.00 -3 GLY A N 20
ATOM 15934 C CA . GLY A 1 4 ? -5.008 15.042 -10.072 1.00 0.00 -3 GLY A CA 20
ATOM 15935 C C . GLY A 1 4 ? -3.801 14.711 -9.215 1.00 0.00 -3 GLY A C 20
ATOM 15936 O O . GLY A 1 4 ? -3.259 15.580 -8.533 1.00 0.00 -3 GLY A O 20
ATOM 15940 N N . SER A 1 5 ? -3.381 13.451 -9.249 1.00 0.00 -2 SER A N 20
ATOM 15941 C CA . SER A 1 5 ? -2.235 13.006 -8.466 1.00 0.00 -2 SER A CA 20
ATOM 15942 C C . SER A 1 5 ? -1.279 12.181 -9.323 1.00 0.00 -2 SER A C 20
ATOM 15943 O O . SER A 1 5 ? -1.701 11.290 -10.060 1.00 0.00 -2 SER A O 20
ATOM 15951 N N . SER A 1 6 ? 0.011 12.484 -9.219 1.00 0.00 -1 SER A N 20
ATOM 15952 C CA . SER A 1 6 ? 1.027 11.775 -9.986 1.00 0.00 -1 SER A CA 20
ATOM 15953 C C . SER A 1 6 ? 1.051 10.294 -9.618 1.00 0.00 -1 SER A C 20
ATOM 15954 O O . SER A 1 6 ? 1.530 9.460 -10.384 1.00 0.00 -1 SER A O 20
ATOM 15962 N N . GLY A 1 7 ? 0.529 9.976 -8.437 1.00 0.00 0 GLY A N 20
ATOM 15963 C CA . GLY A 1 7 ? 0.499 8.597 -7.987 1.00 0.00 0 GLY A CA 20
ATOM 15964 C C . GLY A 1 7 ? 0.620 8.477 -6.480 1.00 0.00 0 GLY A C 20
ATOM 15965 O O . GLY A 1 7 ? 0.629 9.482 -5.769 1.00 0.00 0 GLY A O 20
ATOM 15969 N N . TYR A 1 8 ? 0.710 7.244 -5.992 1.00 0.00 1 TYR A N 20
ATOM 15970 C CA . TYR A 1 8 ? 0.826 6.996 -4.560 1.00 0.00 1 TYR A CA 20
ATOM 15971 C C . TYR A 1 8 ? 2.263 6.650 -4.182 1.00 0.00 1 TYR A C 20
ATOM 15972 O O . TYR A 1 8 ? 2.508 5.720 -3.415 1.00 0.00 1 TYR A O 20
ATOM 15990 N N . GLY A 1 9 ? 3.210 7.408 -4.726 1.00 0.00 2 GLY A N 20
ATOM 15991 C CA . GLY A 1 9 ? 4.611 7.168 -4.434 1.00 0.00 2 GLY A CA 20
ATOM 15992 C C . GLY A 1 9 ? 5.085 7.921 -3.207 1.00 0.00 2 GLY A C 20
ATOM 15993 O O . GLY A 1 9 ? 5.779 7.363 -2.358 1.00 0.00 2 GLY A O 20
ATOM 15997 N N . ALA A 1 10 ? 4.711 9.193 -3.113 1.00 0.00 3 ALA A N 20
ATOM 15998 C CA . ALA A 1 10 ? 5.102 10.023 -1.980 1.00 0.00 3 ALA A CA 20
ATOM 15999 C C . ALA A 1 10 ? 4.701 9.374 -0.660 1.00 0.00 3 ALA A C 20
ATOM 16000 O O . ALA A 1 10 ? 5.321 9.618 0.375 1.00 0.00 3 ALA A O 20
ATOM 16007 N N . TRP A 1 11 ? 3.662 8.547 -0.704 1.00 0.00 4 TRP A N 20
ATOM 16008 C CA . TRP A 1 11 ? 3.179 7.864 0.491 1.00 0.00 4 TRP A CA 20
ATOM 16009 C C . TRP A 1 11 ? 4.309 7.105 1.178 1.00 0.00 4 TRP A C 20
ATOM 16010 O O . TRP A 1 11 ? 5.465 7.186 0.765 1.00 0.00 4 TRP A O 20
ATOM 16031 N N . ALA A 1 12 ? 3.966 6.368 2.230 1.00 0.00 5 ALA A N 20
ATOM 16032 C CA . ALA A 1 12 ? 4.952 5.593 2.973 1.00 0.00 5 ALA A CA 20
ATOM 16033 C C . ALA A 1 12 ? 4.536 4.129 3.076 1.00 0.00 5 ALA A C 20
ATOM 16034 O O . ALA A 1 12 ? 3.349 3.817 3.165 1.00 0.00 5 ALA A O 20
ATOM 16041 N N . ALA A 1 13 ? 5.520 3.236 3.062 1.00 0.00 6 ALA A N 20
ATOM 16042 C CA . ALA A 1 13 ? 5.255 1.806 3.156 1.00 0.00 6 ALA A CA 20
ATOM 16043 C C . ALA A 1 13 ? 4.060 1.527 4.060 1.00 0.00 6 ALA A C 20
ATOM 16044 O O . ALA A 1 13 ? 3.140 0.802 3.682 1.00 0.00 6 ALA A O 20
ATOM 16051 N N . GLN A 1 14 ? 4.081 2.106 5.257 1.00 0.00 7 GLN A N 20
ATOM 16052 C CA . GLN A 1 14 ? 2.999 1.917 6.215 1.00 0.00 7 GLN A CA 20
ATOM 16053 C C . GLN A 1 14 ? 1.659 2.327 5.611 1.00 0.00 7 GLN A C 20
ATOM 16054 O O . GLN A 1 14 ? 0.719 1.534 5.569 1.00 0.00 7 GLN A O 20
ATOM 16068 N N . GLU A 1 15 ? 1.580 3.569 5.146 1.00 0.00 8 GLU A N 20
ATOM 16069 C CA . GLU A 1 15 ? 0.355 4.083 4.546 1.00 0.00 8 GLU A CA 20
ATOM 16070 C C . GLU A 1 15 ? -0.211 3.094 3.531 1.00 0.00 8 GLU A C 20
ATOM 16071 O O . GLU A 1 15 ? -1.370 2.689 3.621 1.00 0.00 8 GLU A O 20
ATOM 16083 N N . LEU A 1 16 ? 0.617 2.709 2.566 1.00 0.00 9 LEU A N 20
ATOM 16084 C CA . LEU A 1 16 ? 0.200 1.767 1.532 1.00 0.00 9 LEU A CA 20
ATOM 16085 C C . LEU A 1 16 ? -0.377 0.498 2.153 1.00 0.00 9 LEU A C 20
ATOM 16086 O O . LEU A 1 16 ? -1.530 0.146 1.906 1.00 0.00 9 LEU A O 20
ATOM 16102 N N . GLN A 1 17 ? 0.431 -0.181 2.959 1.00 0.00 10 GLN A N 20
ATOM 16103 C CA . GLN A 1 17 ? -0.001 -1.409 3.616 1.00 0.00 10 GLN A CA 20
ATOM 16104 C C . GLN A 1 17 ? -1.351 -1.216 4.297 1.00 0.00 10 GLN A C 20
ATOM 16105 O O . GLN A 1 17 ? -2.312 -1.928 4.006 1.00 0.00 10 GLN A O 20
ATOM 16119 N N . ALA A 1 18 ? -1.417 -0.249 5.207 1.00 0.00 11 ALA A N 20
ATOM 16120 C CA . ALA A 1 18 ? -2.650 0.039 5.928 1.00 0.00 11 ALA A CA 20
ATOM 16121 C C . ALA A 1 18 ? -3.858 -0.028 5.000 1.00 0.00 11 ALA A C 20
ATOM 16122 O O . ALA A 1 18 ? -4.717 -0.897 5.144 1.00 0.00 11 ALA A O 20
ATOM 16129 N N . LYS A 1 19 ? -3.917 0.897 4.048 1.00 0.00 12 LYS A N 20
ATOM 16130 C CA . LYS A 1 19 ? -5.020 0.944 3.094 1.00 0.00 12 LYS A CA 20
ATOM 16131 C C . LYS A 1 19 ? -5.254 -0.426 2.465 1.00 0.00 12 LYS A C 20
ATOM 16132 O O . LYS A 1 19 ? -6.346 -0.987 2.564 1.00 0.00 12 LYS A O 20
ATOM 16151 N N . LEU A 1 20 ? -4.223 -0.959 1.820 1.00 0.00 13 LEU A N 20
ATOM 16152 C CA . LEU A 1 20 ? -4.316 -2.265 1.175 1.00 0.00 13 LEU A CA 20
ATOM 16153 C C . LEU A 1 20 ? -5.084 -3.250 2.050 1.00 0.00 13 LEU A C 20
ATOM 16154 O O . LEU A 1 20 ? -5.947 -3.982 1.567 1.00 0.00 13 LEU A O 20
ATOM 16170 N N . ALA A 1 21 ? -4.766 -3.261 3.340 1.00 0.00 14 ALA A N 20
ATOM 16171 C CA . ALA A 1 21 ? -5.430 -4.153 4.283 1.00 0.00 14 ALA A CA 20
ATOM 16172 C C . ALA A 1 21 ? -6.889 -3.757 4.479 1.00 0.00 14 ALA A C 20
ATOM 16173 O O . ALA A 1 21 ? -7.767 -4.614 4.574 1.00 0.00 14 ALA A O 20
ATOM 16180 N N . GLU A 1 22 ? -7.141 -2.453 4.540 1.00 0.00 15 GLU A N 20
ATOM 16181 C CA . GLU A 1 22 ? -8.495 -1.945 4.727 1.00 0.00 15 GLU A CA 20
ATOM 16182 C C . GLU A 1 22 ? -9.401 -2.374 3.576 1.00 0.00 15 GLU A C 20
ATOM 16183 O O . GLU A 1 22 ? -10.507 -2.869 3.794 1.00 0.00 15 GLU A O 20
ATOM 16195 N N . ILE A 1 23 ? -8.923 -2.180 2.351 1.00 0.00 16 ILE A N 20
ATOM 16196 C CA . ILE A 1 23 ? -9.688 -2.547 1.166 1.00 0.00 16 ILE A CA 20
ATOM 16197 C C . ILE A 1 23 ? -9.868 -4.059 1.074 1.00 0.00 16 ILE A C 20
ATOM 16198 O O . ILE A 1 23 ? -10.704 -4.550 0.317 1.00 0.00 16 ILE A O 20
ATOM 16214 N N . GLY A 1 24 ? -9.079 -4.791 1.854 1.00 0.00 17 GLY A N 20
ATOM 16215 C CA . GLY A 1 24 ? -9.167 -6.240 1.847 1.00 0.00 17 GLY A CA 20
ATOM 16216 C C . GLY A 1 24 ? -8.194 -6.876 0.874 1.00 0.00 17 GLY A C 20
ATOM 16217 O O . GLY A 1 24 ? -8.385 -8.015 0.451 1.00 0.00 17 GLY A O 20
ATOM 16221 N N . ALA A 1 25 ? -7.149 -6.136 0.516 1.00 0.00 18 ALA A N 20
ATOM 16222 C CA . ALA A 1 25 ? -6.143 -6.635 -0.413 1.00 0.00 18 ALA A CA 20
ATOM 16223 C C . ALA A 1 25 ? -4.871 -7.043 0.322 1.00 0.00 18 ALA A C 20
ATOM 16224 O O . ALA A 1 25 ? -4.571 -6.554 1.411 1.00 0.00 18 ALA A O 20
ATOM 16231 N N . PRO A 1 26 ? -4.103 -7.959 -0.286 1.00 0.00 19 PRO A N 20
ATOM 16232 C CA . PRO A 1 26 ? -2.851 -8.453 0.293 1.00 0.00 19 PRO A CA 20
ATOM 16233 C C . PRO A 1 26 ? -1.755 -7.393 0.294 1.00 0.00 19 PRO A C 20
ATOM 16234 O O . PRO A 1 26 ? -1.522 -6.727 -0.716 1.00 0.00 19 PRO A O 20
ATOM 16245 N N . ILE A 1 27 ? -1.085 -7.241 1.431 1.00 0.00 20 ILE A N 20
ATOM 16246 C CA . ILE A 1 27 ? -0.013 -6.262 1.561 1.00 0.00 20 ILE A CA 20
ATOM 16247 C C . ILE A 1 27 ? 1.317 -6.838 1.087 1.00 0.00 20 ILE A C 20
ATOM 16248 O O . ILE A 1 27 ? 2.362 -6.586 1.687 1.00 0.00 20 ILE A O 20
ATOM 16264 N N . GLN A 1 28 ? 1.270 -7.611 0.007 1.00 0.00 21 GLN A N 20
ATOM 16265 C CA . GLN A 1 28 ? 2.472 -8.222 -0.548 1.00 0.00 21 GLN A CA 20
ATOM 16266 C C . GLN A 1 28 ? 3.106 -7.318 -1.600 1.00 0.00 21 GLN A C 20
ATOM 16267 O O . GLN A 1 28 ? 2.436 -6.472 -2.191 1.00 0.00 21 GLN A O 20
ATOM 16281 N N . GLY A 1 29 ? 4.403 -7.503 -1.829 1.00 0.00 22 GLY A N 20
ATOM 16282 C CA . GLY A 1 29 ? 5.105 -6.696 -2.810 1.00 0.00 22 GLY A CA 20
ATOM 16283 C C . GLY A 1 29 ? 5.860 -5.543 -2.179 1.00 0.00 22 GLY A C 20
ATOM 16284 O O . GLY A 1 29 ? 5.427 -4.987 -1.171 1.00 0.00 22 GLY A O 20
ATOM 16288 N N . ASN A 1 30 ? 6.994 -5.184 -2.773 1.00 0.00 23 ASN A N 20
ATOM 16289 C CA . ASN A 1 30 ? 7.812 -4.091 -2.261 1.00 0.00 23 ASN A CA 20
ATOM 16290 C C . ASN A 1 30 ? 7.141 -2.745 -2.514 1.00 0.00 23 ASN A C 20
ATOM 16291 O O . ASN A 1 30 ? 6.099 -2.672 -3.165 1.00 0.00 23 ASN A O 20
ATOM 16302 N N . ARG A 1 31 ? 7.746 -1.681 -1.995 1.00 0.00 24 ARG A N 20
ATOM 16303 C CA . ARG A 1 31 ? 7.207 -0.337 -2.163 1.00 0.00 24 ARG A CA 20
ATOM 16304 C C . ARG A 1 31 ? 6.617 -0.159 -3.559 1.00 0.00 24 ARG A C 20
ATOM 16305 O O . ARG A 1 31 ? 5.438 0.159 -3.708 1.00 0.00 24 ARG A O 20
ATOM 16326 N N . GLU A 1 32 ? 7.446 -0.367 -4.577 1.00 0.00 25 GLU A N 20
ATOM 16327 C CA . GLU A 1 32 ? 7.005 -0.228 -5.961 1.00 0.00 25 GLU A CA 20
ATOM 16328 C C . GLU A 1 32 ? 5.731 -1.030 -6.209 1.00 0.00 25 GLU A C 20
ATOM 16329 O O . GLU A 1 32 ? 4.715 -0.484 -6.637 1.00 0.00 25 GLU A O 20
ATOM 16341 N N . GLU A 1 33 ? 5.796 -2.330 -5.939 1.00 0.00 26 GLU A N 20
ATOM 16342 C CA . GLU A 1 33 ? 4.648 -3.208 -6.135 1.00 0.00 26 GLU A CA 20
ATOM 16343 C C . GLU A 1 33 ? 3.404 -2.637 -5.461 1.00 0.00 26 GLU A C 20
ATOM 16344 O O . GLU A 1 33 ? 2.394 -2.376 -6.115 1.00 0.00 26 GLU A O 20
ATOM 16356 N N . LEU A 1 34 ? 3.486 -2.445 -4.149 1.00 0.00 27 LEU A N 20
ATOM 16357 C CA . LEU A 1 34 ? 2.367 -1.905 -3.384 1.00 0.00 27 LEU A CA 20
ATOM 16358 C C . LEU A 1 34 ? 1.696 -0.759 -4.135 1.00 0.00 27 LEU A C 20
ATOM 16359 O O . LEU A 1 34 ? 0.495 -0.798 -4.403 1.00 0.00 27 LEU A O 20
ATOM 16375 N N . VAL A 1 35 ? 2.481 0.259 -4.475 1.00 0.00 28 VAL A N 20
ATOM 16376 C CA . VAL A 1 35 ? 1.964 1.414 -5.199 1.00 0.00 28 VAL A CA 20
ATOM 16377 C C . VAL A 1 35 ? 1.236 0.986 -6.468 1.00 0.00 28 VAL A C 20
ATOM 16378 O O . VAL A 1 35 ? 0.151 1.482 -6.770 1.00 0.00 28 VAL A O 20
ATOM 16391 N N . GLU A 1 36 ? 1.842 0.062 -7.208 1.00 0.00 29 GLU A N 20
ATOM 16392 C CA . GLU A 1 36 ? 1.250 -0.432 -8.446 1.00 0.00 29 GLU A CA 20
ATOM 16393 C C . GLU A 1 36 ? -0.139 -1.009 -8.193 1.00 0.00 29 GLU A C 20
ATOM 16394 O O . GLU A 1 36 ? -1.053 -0.832 -8.999 1.00 0.00 29 GLU A O 20
ATOM 16406 N N . ARG A 1 37 ? -0.290 -1.702 -7.069 1.00 0.00 30 ARG A N 20
ATOM 16407 C CA . ARG A 1 37 ? -1.567 -2.307 -6.710 1.00 0.00 30 ARG A CA 20
ATOM 16408 C C . ARG A 1 37 ? -2.634 -1.238 -6.497 1.00 0.00 30 ARG A C 20
ATOM 16409 O O . ARG A 1 37 ? -3.714 -1.297 -7.087 1.00 0.00 30 ARG A O 20
ATOM 16430 N N . LEU A 1 38 ? -2.327 -0.263 -5.649 1.00 0.00 31 LEU A N 20
ATOM 16431 C CA . LEU A 1 38 ? -3.260 0.820 -5.357 1.00 0.00 31 LEU A CA 20
ATOM 16432 C C . LEU A 1 38 ? -3.642 1.567 -6.631 1.00 0.00 31 LEU A C 20
ATOM 16433 O O . LEU A 1 38 ? -4.804 1.923 -6.828 1.00 0.00 31 LEU A O 20
ATOM 16449 N N . GLN A 1 39 ? -2.657 1.801 -7.492 1.00 0.00 32 GLN A N 20
ATOM 16450 C CA . GLN A 1 39 ? -2.892 2.505 -8.748 1.00 0.00 32 GLN A CA 20
ATOM 16451 C C . GLN A 1 39 ? -3.844 1.719 -9.643 1.00 0.00 32 GLN A C 20
ATOM 16452 O O . GLN A 1 39 ? -4.720 2.293 -10.289 1.00 0.00 32 GLN A O 20
ATOM 16466 N N . SER A 1 40 ? -3.665 0.402 -9.676 1.00 0.00 33 SER A N 20
ATOM 16467 C CA . SER A 1 40 ? -4.506 -0.463 -10.496 1.00 0.00 33 SER A CA 20
ATOM 16468 C C . SER A 1 40 ? -5.951 -0.438 -10.007 1.00 0.00 33 SER A C 20
ATOM 16469 O O . SER A 1 40 ? -6.888 -0.405 -10.805 1.00 0.00 33 SER A O 20
ATOM 16477 N N . TYR A 1 41 ? -6.123 -0.454 -8.690 1.00 0.00 34 TYR A N 20
ATOM 16478 C CA . TYR A 1 41 ? -7.453 -0.435 -8.092 1.00 0.00 34 TYR A CA 20
ATOM 16479 C C . TYR A 1 41 ? -8.158 0.888 -8.372 1.00 0.00 34 TYR A C 20
ATOM 16480 O O . TYR A 1 41 ? -9.353 0.920 -8.668 1.00 0.00 34 TYR A O 20
ATOM 16498 N N . THR A 1 42 ? -7.408 1.982 -8.277 1.00 0.00 35 THR A N 20
ATOM 16499 C CA . THR A 1 42 ? -7.959 3.310 -8.520 1.00 0.00 35 THR A CA 20
ATOM 16500 C C . THR A 1 42 ? -8.526 3.421 -9.930 1.00 0.00 35 THR A C 20
ATOM 16501 O O . THR A 1 42 ? -9.655 3.871 -10.122 1.00 0.00 35 THR A O 20
ATOM 16512 N N . ARG A 1 43 ? -7.735 3.007 -10.915 1.00 0.00 36 ARG A N 20
ATOM 16513 C CA . ARG A 1 43 ? -8.158 3.061 -12.309 1.00 0.00 36 ARG A CA 20
ATOM 16514 C C . ARG A 1 43 ? -9.204 1.989 -12.601 1.00 0.00 36 ARG A C 20
ATOM 16515 O O . ARG A 1 43 ? -10.271 2.281 -13.141 1.00 0.00 36 ARG A O 20
ATOM 16536 N N . GLN A 1 44 ? -8.890 0.749 -12.241 1.00 0.00 37 GLN A N 20
ATOM 16537 C CA . GLN A 1 44 ? -9.802 -0.366 -12.466 1.00 0.00 37 GLN A CA 20
ATOM 16538 C C . GLN A 1 44 ? -11.243 0.045 -12.183 1.00 0.00 37 GLN A C 20
ATOM 16539 O O . GLN A 1 44 ? -12.101 -0.010 -13.065 1.00 0.00 37 GLN A O 20
ATOM 16553 N N . THR A 1 45 ? -11.504 0.456 -10.946 1.00 0.00 38 THR A N 20
ATOM 16554 C CA . THR A 1 45 ? -12.842 0.874 -10.546 1.00 0.00 38 THR A CA 20
ATOM 16555 C C . THR A 1 45 ? -13.094 2.332 -10.911 1.00 0.00 38 THR A C 20
ATOM 16556 O O . THR A 1 45 ? -14.183 2.691 -11.357 1.00 0.00 38 THR A O 20
ATOM 16567 N N . GLY A 1 46 ? -12.080 3.170 -10.720 1.00 0.00 39 GLY A N 20
ATOM 16568 C CA . GLY A 1 46 ? -12.212 4.580 -11.035 1.00 0.00 39 GLY A CA 20
ATOM 16569 C C . GLY A 1 46 ? -12.503 5.423 -9.810 1.00 0.00 39 GLY A C 20
ATOM 16570 O O . GLY A 1 46 ? -13.162 6.459 -9.903 1.00 0.00 39 GLY A O 20
ATOM 16574 N N . ILE A 1 47 ? -12.012 4.979 -8.658 1.00 0.00 40 ILE A N 20
ATOM 16575 C CA . ILE A 1 47 ? -12.224 5.700 -7.409 1.00 0.00 40 ILE A CA 20
ATOM 16576 C C . ILE A 1 47 ? -10.896 6.071 -6.756 1.00 0.00 40 ILE A C 20
ATOM 16577 O O . ILE A 1 47 ? -10.062 5.207 -6.487 1.00 0.00 40 ILE A O 20
ATOM 16593 N N . VAL A 1 48 ? -10.708 7.362 -6.503 1.00 0.00 41 VAL A N 20
ATOM 16594 C CA . VAL A 1 48 ? -9.483 7.848 -5.879 1.00 0.00 41 VAL A CA 20
ATOM 16595 C C . VAL A 1 48 ? -9.569 7.761 -4.359 1.00 0.00 41 VAL A C 20
ATOM 16596 O O . VAL A 1 48 ? -10.546 8.206 -3.755 1.00 0.00 41 VAL A O 20
ATOM 16609 N N . LEU A 1 49 ? -8.540 7.187 -3.746 1.00 0.00 42 LEU A N 20
ATOM 16610 C CA . LEU A 1 49 ? -8.498 7.042 -2.295 1.00 0.00 42 LEU A CA 20
ATOM 16611 C C . LEU A 1 49 ? -7.917 8.291 -1.640 1.00 0.00 42 LEU A C 20
ATOM 16612 O O . LEU A 1 49 ? -7.351 9.151 -2.313 1.00 0.00 42 LEU A O 20
ATOM 16628 N N . ASN A 1 50 ? -8.060 8.383 -0.322 1.00 0.00 43 ASN A N 20
ATOM 16629 C CA . ASN A 1 50 ? -7.547 9.526 0.425 1.00 0.00 43 ASN A CA 20
ATOM 16630 C C . ASN A 1 50 ? -6.355 9.122 1.287 1.00 0.00 43 ASN A C 20
ATOM 16631 O O . ASN A 1 50 ? -6.244 7.973 1.713 1.00 0.00 43 ASN A O 20
ATOM 16642 N N . ARG A 1 51 ? -5.465 10.077 1.540 1.00 0.00 44 ARG A N 20
ATOM 16643 C CA . ARG A 1 51 ? -4.280 9.821 2.350 1.00 0.00 44 ARG A CA 20
ATOM 16644 C C . ARG A 1 51 ? -4.581 10.020 3.832 1.00 0.00 44 ARG A C 20
ATOM 16645 O O . ARG A 1 51 ? -5.337 10.910 4.223 1.00 0.00 44 ARG A O 20
ATOM 16666 N N . PRO A 1 52 ? -3.978 9.172 4.678 1.00 0.00 45 PRO A N 20
ATOM 16667 C CA . PRO A 1 52 ? -4.167 9.235 6.131 1.00 0.00 45 PRO A CA 20
ATOM 16668 C C . PRO A 1 52 ? -3.515 10.468 6.747 1.00 0.00 45 PRO A C 20
ATOM 16669 O O . PRO A 1 52 ? -2.306 10.667 6.629 1.00 0.00 45 PRO A O 20
ATOM 16680 N N . SER A 1 53 ? -4.323 11.292 7.406 1.00 0.00 46 SER A N 20
ATOM 16681 C CA . SER A 1 53 ? -3.826 12.508 8.039 1.00 0.00 46 SER A CA 20
ATOM 16682 C C . SER A 1 53 ? -4.782 12.985 9.127 1.00 0.00 46 SER A C 20
ATOM 16683 O O . SER A 1 53 ? -5.971 13.186 8.880 1.00 0.00 46 SER A O 20
ATOM 16691 N N . GLY A 1 54 ? -4.254 13.164 10.334 1.00 0.00 47 GLY A N 20
ATOM 16692 C CA . GLY A 1 54 ? -5.074 13.615 11.443 1.00 0.00 47 GLY A CA 20
ATOM 16693 C C . GLY A 1 54 ? -5.641 12.465 12.251 1.00 0.00 47 GLY A C 20
ATOM 16694 O O . GLY A 1 54 ? -5.124 11.348 12.228 1.00 0.00 47 GLY A O 20
ATOM 16698 N N . PRO A 1 55 ? -6.729 12.734 12.988 1.00 0.00 48 PRO A N 20
ATOM 16699 C CA . PRO A 1 55 ? -7.390 11.726 13.822 1.00 0.00 48 PRO A CA 20
ATOM 16700 C C . PRO A 1 55 ? -8.096 10.659 12.991 1.00 0.00 48 PRO A C 20
ATOM 16701 O O . PRO A 1 55 ? -8.354 9.556 13.471 1.00 0.00 48 PRO A O 20
ATOM 16712 N N . SER A 1 56 ? -8.405 10.996 11.743 1.00 0.00 49 SER A N 20
ATOM 16713 C CA . SER A 1 56 ? -9.085 10.068 10.847 1.00 0.00 49 SER A CA 20
ATOM 16714 C C . SER A 1 56 ? -8.217 8.843 10.575 1.00 0.00 49 SER A C 20
ATOM 16715 O O . SER A 1 56 ? -7.133 8.698 11.139 1.00 0.00 49 SER A O 20
ATOM 16723 N N . SER A 1 57 ? -8.704 7.962 9.706 1.00 0.00 50 SER A N 20
ATOM 16724 C CA . SER A 1 57 ? -7.977 6.747 9.361 1.00 0.00 50 SER A CA 20
ATOM 16725 C C . SER A 1 57 ? -8.202 6.376 7.898 1.00 0.00 50 SER A C 20
ATOM 16726 O O . SER A 1 57 ? -9.313 6.487 7.382 1.00 0.00 50 SER A O 20
ATOM 16734 N N . GLY A 1 58 ? -7.137 5.934 7.235 1.00 0.00 51 GLY A N 20
ATOM 16735 C CA . GLY A 1 58 ? -7.237 5.554 5.839 1.00 0.00 51 GLY A CA 20
ATOM 16736 C C . GLY A 1 58 ? -7.983 4.248 5.646 1.00 0.00 51 GLY A C 20
ATOM 16737 O O . GLY A 1 58 ? -7.891 3.345 6.476 1.00 0.00 51 GLY A O 20
#

Sequence (58 aa):
GSSGSSGYGAWAAQELQAKLAEIGAPIQGNREELVERLQSYTRQTGIVLNRPSGPSSGGSSGSSGYGAWAAQELQAKLAEIGAPIQGNREELVERLQSYTRQTGIVLNRPSGPSSGGSSGSSGYGAWAAQELQAKLAEIGAPIQGNREELVERLQSYTRQTGIVLNRPSGPSSGGSSGSSGYGAWAAQELQAKLAEIGAPIQGNREELVERLQSYTRQTGIVLNRPSGPSSGGSSGSSGYGAWAAQELQAKLAEIGAPIQGNREELVERLQSYTRQTGIVLNRPSGPSSGGSSGSSGYGAWAAQELQAKLAEIGAPIQGNREELVERLQSYTRQTGIVLNRPSGPSSGGSSGSSGYGAWAAQELQAKLAEIGAPIQGNREELVERLQSYTRQTGIVLNRPSGPSSGGSSGSSGYGAWAAQELQAKLAEIGAPIQGNREELVERLQSYTRQTGIVLNRPSGPSSGGSSGSSGYGAWAAQELQAKLAEIGAPIQGNREELVERLQSYTRQTGIVLNRPSGPSSGGSSGSSGYGAWAAQELQAKLAEIGAPIQGNREELVERLQSYTRQTGIVLNRPSGPSSGGSSGSSGYGAWAAQELQAKLAEIGAPIQGNREELVERLQSYTRQTGIVLNRPSGPSSGGSSGSSGYGAWAAQELQAKLAEIGAPIQGNREELVERLQSYTRQTGIVLNRPSGPSSGGSSGSSGYGAWAAQELQAKLAEIGAPIQGNREELVERLQSYTRQTGIVLNRPSGPSSGGSSGSSGYGAWAAQELQAKLAEIGAPIQGNREELVERLQSYTRQTGIVLNRPSGPSSGGSSGSSGYGAWAAQELQAKLAEIGAPIQGNREELVERLQSYTRQTGIVLNRPSGPSSGGSSGSSGYGAWAAQELQAKLAEIGAPIQGNREELVERLQSYTRQTGIVLNRPSGPSSGGSSGSSGYGAWAAQELQAKLAEIGAPIQGNREELVERLQSYTRQTGIVLNRPSGPSSGGSSGSSGYGAWAAQELQAKLAEIGAPIQGNREELVERLQSYTRQTGIVLNRPSGPSSGGSSGSSGYGAWAAQELQAKLAEIGAPIQGNREELVERLQSYTRQTGIVLNRPSGPSSGGSSGSSGYGAWAAQELQAKLAEIGAPIQGNREELVERLQSYTRQTGIVLNRPSGPSSG

InterPro domains:
  IPR003034 SAP domain [PF02037] (24-58)
  IPR003034 SAP domain [PS50800] (24-58)
  IPR003034 SAP domain [SM00513] (24-58)
  IPR006568 PSP, proline-rich [PF04046] (605-654)
  IPR006568 PSP, proline-rich [SM00581] (601-659)
  IPR007180 Domain of unknown function DUF382 [PF04037] (471-596)
  IPR052584 Pre-mRNA Spliceosomal U2 snRNP Complex Component [PTHR12785] (267-895)

Organism: Homo sapiens (NCBI:txid9606)

Secondary structure (DSSP, 8-state):
-------S-SS-HHHHHHHHHHHT----S-HHHHHHHHHHHHHHH------TT-S---

Foldseek 3Di:
DPDDDPFCLVPDLVQLQQVCVVVPHDSDDDSVVSRVVLVCVCVVVVPDDDTDDDPDGD

Nearest PDB structures (foldseek):
  2do5-assembly1_A  TM=8.046E-01  e=3.270E-07  Homo sapiens
  2do1-assembly1_A  TM=6.935E-01  e=1.578E-01  Homo sapiens
  1zbu-assembly2_B  TM=7.978E-01  e=4.099E-01  Homo sapiens
  2kw9-assembly1_A  TM=7.157E-01  e=2.544E-01  Homo sapiens
  4uzw-assembly1_A  TM=6.925E-01  e=6.170E-01  Saccharomyces cerevisiae